Protein AF-A0A0P5AI14-F1 (afdb_monomer_lite)

Organism: NCBI:txid35525

Foldseek 3Di:
DDDDDDDDDDDDDDDDDDDDDDDDDDDDDDDDDDDDDDDDDDDDDDDDDDDDDDDDDDDDDDDPEDDPDVVKDWPDWEAWLVRQWIWTAIPQQKTWIAGPVVRDTQDMDPPLPPKDKFKDKAWADDDDPPDDDDDDDDDDPDDIDIAMWMWIQRQQQQKIWIHRRRDDDTLDIDRHAHPKDKDADSDHDDPDPPDQGIWIQHPVRDTHGDDDHPLSVDDPPSSLVVVLVVLLVVLLVVLVVADDVVNLVSLLVRDDLVSNVVSVVSVLPRPHFDDLVSLLVSLVSSCPDPNNPDPPDDDPSNVQSNLVSQLLSLQSVLVVVLVVLVPDALDVCLVVVLVVQDLVNLCVLLVHDSVVCCLLAVLFCDDDDDDPPPLDDDGSSLSSVQWDWQDDPPDDDTAIEGDPPQDPVSLLSNLCSNVVSVLSYDLVCVVVVLVSVLSSRHQLLSNVVSLLSNLLPDSHPRSSSLSSSLSNNLSSVVSNDCVQPPDQPDARPSLVVLLVSLQPRLSLSSSLSVLSSVLSSVVVSLVVVVVVVVVVPVVDDDDDPPPCPCVVVRDGPSSVVSVLSSLLSSLVVLLSSLLPDQLPLQLVVLCVVLVHDDPDDDRLRDGNVRQQAQFQASSLLSLLSSCVNSNHQLVLQVDQPVVVVVVVVPDDPDDDPDDPPVVVSVVSNNVSSVVSNVSLVVSCVSWVQSSDLLQNLLSNLVVLLVVCLVVVVRCSSNVSSLVSLVPRPQLLLSLLSLLVCCVPRQLVQLVQLLVVCLVFQFQDQACPVPPHSHHGLVSLQSSLVSVLSSLVSNLVSLVCNVVDDQDDRDGGPSHPDGDHDDHSSRSSNPDARFDNLLSVLSSLSSLLSNLRSVLRGGRHNSCLLAAPVFSVVSPSDRRRDDGRHDDLDDDVSSLVSLLVSLLSSLLSLLVCVVPPVVVSVVSLVSSLVSCVVNVHPSLSSLLSNLLSCLLLVVLVVSVVSVVVHDQLAVSLLSLLLSLLLLVLVVDDPVLLVQDDPLLSVVSVPRDNPPPRDHPDDRDDLVSSLVSLVSSCVRHDCPDPSNVSSVRVNVSSVVVVVVVVD

Structure (mmCIF, N/CA/C/O backbone):
data_AF-A0A0P5AI14-F1
#
_entry.id   AF-A0A0P5AI14-F1
#
loop_
_atom_site.group_PDB
_atom_site.id
_atom_site.type_symbol
_atom_site.label_atom_id
_atom_site.label_alt_id
_atom_site.label_comp_id
_atom_site.label_asym_id
_atom_site.label_entity_id
_atom_site.label_seq_id
_atom_site.pdbx_PDB_ins_code
_atom_site.Cartn_x
_atom_site.Cartn_y
_atom_site.Cartn_z
_atom_site.occupancy
_atom_site.B_iso_or_equiv
_atom_site.auth_seq_id
_atom_site.auth_comp_id
_atom_site.auth_asym_id
_atom_site.auth_atom_id
_atom_site.pdbx_PDB_model_num
ATOM 1 N N . MET A 1 1 ? 36.884 -43.200 -29.611 1.00 29.16 1 MET A N 1
ATOM 2 C CA . MET A 1 1 ? 36.462 -44.592 -29.882 1.00 29.16 1 MET A CA 1
ATOM 3 C C . MET A 1 1 ? 35.108 -44.747 -29.201 1.00 29.16 1 MET A C 1
ATOM 5 O O . MET A 1 1 ? 35.065 -44.585 -27.995 1.00 29.16 1 MET A O 1
ATOM 9 N N . SER A 1 2 ? 33.995 -44.601 -29.934 1.00 24.58 2 SER A N 1
ATOM 10 C CA . SER A 1 2 ? 33.318 -45.661 -30.724 1.00 24.58 2 SER A CA 1
ATOM 11 C C . SER A 1 2 ? 32.459 -46.550 -29.798 1.00 24.58 2 SER A C 1
ATOM 13 O O . SER A 1 2 ? 32.961 -46.945 -28.758 1.00 24.58 2 SER A O 1
ATOM 15 N N . THR A 1 3 ? 31.187 -46.874 -30.059 1.00 25.05 3 THR A N 1
ATOM 16 C CA . THR A 1 3 ? 30.537 -47.197 -31.350 1.00 25.05 3 THR A CA 1
ATOM 17 C C . THR A 1 3 ? 28.990 -47.109 -31.305 1.00 25.05 3 THR A C 1
ATOM 19 O O . THR A 1 3 ? 28.387 -47.536 -30.331 1.00 25.05 3 THR A O 1
ATOM 22 N N . THR A 1 4 ? 28.400 -46.687 -32.437 1.00 26.06 4 THR A N 1
ATOM 23 C CA . THR A 1 4 ? 27.170 -47.198 -33.117 1.00 26.06 4 THR A CA 1
ATOM 24 C C . THR A 1 4 ? 25.757 -47.198 -32.492 1.00 26.06 4 THR A C 1
ATOM 26 O O . THR A 1 4 ? 25.505 -47.713 -31.411 1.00 26.06 4 THR A O 1
ATOM 29 N N . LEU A 1 5 ? 24.826 -46.761 -33.357 1.00 25.20 5 LEU A N 1
ATOM 30 C CA . LEU A 1 5 ? 23.359 -46.928 -33.403 1.00 25.20 5 LEU A CA 1
ATOM 31 C C . LEU A 1 5 ? 22.850 -48.385 -33.284 1.00 25.20 5 LEU A C 1
ATOM 33 O O . LEU A 1 5 ? 23.607 -49.326 -33.529 1.00 25.20 5 LEU A O 1
ATOM 37 N N . PRO A 1 6 ? 21.526 -48.563 -33.085 1.00 29.00 6 PRO A N 1
ATOM 38 C CA . PRO A 1 6 ? 20.719 -49.213 -34.136 1.00 29.00 6 PRO A CA 1
ATOM 39 C C . PRO A 1 6 ? 19.422 -48.450 -34.529 1.00 29.00 6 PRO A C 1
ATOM 41 O O . PRO A 1 6 ? 19.234 -47.288 -34.179 1.00 29.00 6 PRO A O 1
ATOM 44 N N . LYS A 1 7 ? 18.578 -49.096 -35.350 1.00 22.84 7 LYS A N 1
ATOM 45 C CA . LYS A 1 7 ? 17.549 -48.544 -36.262 1.00 22.84 7 LYS A CA 1
ATOM 46 C C . LYS A 1 7 ? 16.114 -49.029 -35.932 1.00 22.84 7 LYS A C 1
ATOM 48 O O . LYS A 1 7 ? 15.979 -50.077 -35.318 1.00 22.84 7 LYS A O 1
ATOM 53 N N . GLU A 1 8 ? 15.109 -48.337 -36.502 1.00 22.56 8 GLU A N 1
ATOM 54 C CA . GLU A 1 8 ? 13.741 -48.809 -36.888 1.00 22.56 8 GLU A CA 1
ATOM 55 C C . GLU A 1 8 ? 12.766 -49.281 -35.772 1.00 22.56 8 GLU A C 1
ATOM 57 O O . GLU A 1 8 ? 13.048 -50.190 -35.006 1.00 22.56 8 GLU A O 1
ATOM 62 N N . SER A 1 9 ? 11.535 -48.761 -35.639 1.00 21.83 9 SER A N 1
ATOM 63 C CA . SER A 1 9 ? 10.389 -48.952 -36.562 1.00 21.83 9 SER A CA 1
ATOM 64 C C . SER A 1 9 ? 9.085 -48.318 -35.991 1.00 21.83 9 SER A C 1
ATOM 66 O O . SER A 1 9 ? 9.068 -47.866 -34.848 1.00 21.83 9 SER A O 1
ATOM 68 N N . VAL A 1 10 ? 7.993 -48.270 -36.777 1.00 23.03 10 VAL A N 1
ATOM 69 C CA . VAL A 1 10 ? 6.679 -47.640 -36.459 1.00 23.03 10 VAL A CA 1
ATOM 70 C C . VAL A 1 10 ? 5.515 -48.598 -36.780 1.00 23.03 10 VAL A C 1
ATOM 72 O O . VAL A 1 10 ? 5.657 -49.360 -37.729 1.00 23.03 10 VAL A O 1
ATOM 75 N N . ILE A 1 11 ? 4.394 -48.519 -36.026 1.00 21.58 11 ILE A N 1
ATOM 76 C CA . ILE A 1 11 ? 2.957 -48.894 -36.274 1.00 21.58 11 ILE A CA 1
ATOM 77 C C . ILE A 1 11 ? 2.268 -48.870 -34.868 1.00 21.58 11 ILE A C 1
ATOM 79 O O . ILE A 1 11 ? 2.948 -49.196 -33.902 1.00 21.58 11 ILE A O 1
ATOM 83 N N . ALA A 1 12 ? 1.019 -48.463 -34.563 1.00 21.00 12 ALA A N 1
ATOM 84 C CA . ALA A 1 12 ? -0.290 -48.291 -35.236 1.00 21.00 12 ALA A CA 1
ATOM 85 C C . ALA A 1 12 ? -1.026 -47.029 -34.670 1.00 21.00 12 ALA A C 1
ATOM 87 O O . ALA A 1 12 ? -0.761 -46.647 -33.536 1.00 21.00 12 ALA A O 1
ATOM 88 N N . ALA A 1 13 ? -1.797 -46.229 -35.423 1.00 21.69 13 ALA A N 1
ATOM 89 C CA . ALA A 1 13 ? -3.219 -46.350 -35.831 1.00 21.69 13 ALA A CA 1
ATOM 90 C C . ALA A 1 13 ? -4.301 -46.316 -34.714 1.00 21.69 13 ALA A C 1
ATOM 92 O O . ALA A 1 13 ? -4.296 -47.164 -33.827 1.00 21.69 13 ALA A O 1
ATOM 93 N N . ASN A 1 14 ? -5.288 -45.403 -34.830 1.00 21.98 14 ASN A N 1
ATOM 94 C CA . ASN A 1 14 ? -6.664 -45.572 -34.317 1.00 21.98 14 ASN A CA 1
ATOM 95 C C . ASN A 1 14 ? -7.689 -44.596 -34.959 1.00 21.98 14 ASN A C 1
ATOM 97 O O . ASN A 1 14 ? -7.311 -43.570 -35.518 1.00 21.98 14 ASN A O 1
ATOM 101 N N . PHE A 1 15 ? -8.976 -44.970 -34.913 1.00 21.17 15 PHE A N 1
ATOM 102 C CA . PHE A 1 15 ? -10.130 -44.406 -35.653 1.00 21.17 15 PHE A CA 1
ATOM 103 C C . PHE A 1 15 ? -10.912 -43.295 -34.915 1.00 21.17 15 PHE A C 1
ATOM 105 O O . PHE A 1 15 ? -10.979 -43.338 -33.692 1.00 21.17 15 PHE A O 1
ATOM 112 N N . SER A 1 16 ? -11.669 -42.457 -35.654 1.00 21.92 16 SER A N 1
ATOM 113 C CA . SER A 1 16 ? -13.159 -42.392 -35.563 1.00 21.92 16 SER A CA 1
ATOM 114 C C . SER A 1 16 ? -13.801 -41.372 -36.533 1.00 21.92 16 SER A C 1
ATOM 116 O O . SER A 1 16 ? -13.163 -40.397 -36.915 1.00 21.92 16 SER A O 1
ATOM 118 N N . PHE A 1 17 ? -15.066 -41.607 -36.911 1.00 22.36 17 PHE A N 1
ATOM 119 C CA . PHE A 1 17 ? -15.912 -40.810 -37.827 1.00 22.36 17 PHE A CA 1
ATOM 120 C C . PHE A 1 17 ? -17.140 -40.243 -37.080 1.00 22.36 17 PHE A C 1
ATOM 122 O O . PHE A 1 17 ? -17.516 -40.791 -36.044 1.00 22.36 17 PHE A O 1
ATOM 129 N N . GLY A 1 18 ? -17.818 -39.230 -37.638 1.00 23.22 18 GLY A N 1
ATOM 130 C CA . GLY A 1 18 ? -19.128 -38.764 -37.152 1.00 23.22 18 GLY A CA 1
ATOM 131 C C . GLY A 1 18 ? -19.741 -37.647 -38.009 1.00 23.22 18 GLY A C 1
ATOM 132 O O . GLY A 1 18 ? -19.337 -36.496 -37.895 1.00 23.22 18 GLY A O 1
ATOM 133 N N . GLU A 1 19 ? -20.697 -37.999 -38.871 1.00 23.39 19 GLU A N 1
ATOM 134 C CA . GLU A 1 19 ? -21.485 -37.085 -39.720 1.00 23.39 19 GLU A CA 1
ATOM 135 C C . GLU A 1 19 ? -22.708 -36.515 -38.971 1.00 23.39 19 GLU A C 1
ATOM 137 O O . GLU A 1 19 ? -23.135 -37.110 -37.986 1.00 23.39 19 GLU A O 1
ATOM 142 N N . THR A 1 20 ? -23.330 -35.449 -39.499 1.00 24.12 20 THR A N 1
ATOM 143 C CA . THR A 1 20 ? -24.720 -35.499 -40.028 1.00 24.12 20 THR A CA 1
ATOM 144 C C . THR A 1 20 ? -25.075 -34.205 -40.772 1.00 24.12 20 THR A C 1
ATOM 146 O O . THR A 1 20 ? -25.047 -33.135 -40.167 1.00 24.12 20 THR A O 1
ATOM 149 N N . ASP A 1 21 ? -25.509 -34.331 -42.029 1.00 25.53 21 ASP A N 1
ATOM 150 C CA . ASP A 1 21 ? -26.253 -33.310 -42.787 1.00 25.53 21 ASP A CA 1
ATOM 151 C C . ASP A 1 21 ? -27.728 -33.731 -42.939 1.00 25.53 21 ASP A C 1
ATOM 153 O O . ASP A 1 21 ? -28.049 -34.920 -42.947 1.00 25.53 21 ASP A O 1
ATOM 157 N N . THR A 1 22 ? -28.616 -32.749 -43.120 1.00 24.58 22 THR A N 1
ATOM 158 C CA . THR A 1 22 ? -30.028 -32.889 -43.548 1.00 24.58 22 THR A CA 1
ATOM 159 C C . THR A 1 22 ? -30.371 -31.647 -44.404 1.00 24.58 22 THR A C 1
ATOM 161 O O . THR A 1 22 ? -29.821 -30.582 -44.143 1.00 24.58 22 THR A O 1
ATOM 164 N N . ASP A 1 23 ? -31.223 -31.648 -45.435 1.00 25.62 23 ASP A N 1
ATOM 165 C CA . ASP A 1 23 ? -32.091 -32.697 -45.981 1.00 25.62 23 ASP A CA 1
ATOM 166 C C . ASP A 1 23 ? -32.563 -32.354 -47.423 1.00 25.62 23 ASP A C 1
ATOM 168 O O . ASP A 1 23 ? -32.632 -31.178 -47.774 1.00 25.62 23 ASP A O 1
ATOM 172 N N . ASN A 1 24 ? -33.038 -33.363 -48.173 1.00 26.39 24 ASN A N 1
ATOM 173 C CA . ASN A 1 24 ? -33.957 -33.290 -49.342 1.00 26.39 24 ASN A CA 1
ATOM 174 C C . ASN A 1 24 ? -33.579 -32.518 -50.646 1.00 26.39 24 ASN A C 1
ATOM 176 O O . ASN A 1 24 ? -32.898 -31.504 -50.635 1.00 26.39 24 ASN A O 1
ATOM 180 N N . ALA A 1 25 ? -34.123 -32.825 -51.840 1.00 27.16 25 ALA A N 1
ATOM 181 C CA . ALA A 1 25 ? -34.606 -34.077 -52.465 1.00 27.16 25 ALA A CA 1
ATOM 182 C C . ALA A 1 25 ? -35.053 -33.807 -53.929 1.00 27.16 25 ALA A C 1
ATOM 184 O O . ALA A 1 25 ? -35.776 -32.845 -54.178 1.00 27.16 25 ALA A O 1
ATOM 185 N N . SER A 1 26 ? -34.748 -34.695 -54.890 1.00 26.09 26 SER A N 1
ATOM 186 C CA . SER A 1 26 ? -35.630 -34.992 -56.049 1.00 26.09 26 SER A CA 1
ATOM 187 C C . SER A 1 26 ? -35.220 -36.301 -56.755 1.00 26.09 26 SER A C 1
ATOM 189 O O . SER A 1 26 ? -34.038 -36.628 -56.823 1.00 26.09 26 SER A O 1
ATOM 191 N N . LEU A 1 27 ? -36.199 -37.091 -57.227 1.00 26.91 27 LEU A N 1
ATOM 192 C CA . LEU A 1 27 ? -36.016 -38.483 -57.688 1.00 26.91 27 LEU A CA 1
ATOM 193 C C . LEU A 1 27 ? -36.225 -38.686 -59.201 1.00 26.91 27 LEU A C 1
ATOM 195 O O . LEU A 1 27 ? -37.142 -38.089 -59.768 1.00 26.91 27 LEU A O 1
ATOM 199 N N . LYS A 1 28 ? -35.494 -39.662 -59.778 1.00 26.28 28 LYS A N 1
ATOM 200 C CA . LYS A 1 28 ? -35.981 -40.894 -60.478 1.00 26.28 28 LYS A CA 1
ATOM 201 C C . LYS A 1 28 ? -34.802 -41.587 -61.197 1.00 26.28 28 LYS A C 1
ATOM 203 O O . LYS A 1 28 ? -34.091 -40.938 -61.948 1.00 26.28 28 LYS A O 1
ATOM 208 N N . GLU A 1 29 ? -34.398 -42.800 -60.796 1.00 25.83 29 GLU A N 1
ATOM 209 C CA . GLU A 1 29 ? -34.793 -44.120 -61.365 1.00 25.83 29 GLU A CA 1
ATOM 210 C C . GLU A 1 29 ? -34.427 -44.312 -62.863 1.00 25.83 29 GLU A C 1
ATOM 212 O O . GLU A 1 29 ? -34.730 -43.449 -63.674 1.00 25.83 29 GLU A O 1
ATOM 217 N N . SER A 1 30 ? -33.810 -45.417 -63.329 1.00 23.95 30 SER A N 1
ATOM 218 C CA . SER A 1 30 ? -33.774 -46.799 -62.797 1.00 23.95 30 SER A CA 1
ATOM 219 C C . SER A 1 30 ? -32.572 -47.654 -63.291 1.00 23.95 30 SER A C 1
ATOM 221 O O . SER A 1 30 ? -32.069 -47.418 -64.382 1.00 23.95 30 SER A O 1
ATOM 223 N N . ALA A 1 31 ? -32.220 -48.692 -62.506 1.00 24.84 31 ALA A N 1
ATOM 224 C CA . ALA A 1 31 ? -31.477 -49.945 -62.814 1.00 24.84 31 ALA A CA 1
ATOM 225 C C . ALA A 1 31 ? -30.048 -49.888 -63.446 1.00 24.84 31 ALA A C 1
ATOM 227 O O . ALA A 1 31 ? -29.877 -49.387 -64.546 1.00 24.84 31 ALA A O 1
ATOM 228 N N . ARG A 1 32 ? -28.950 -50.344 -62.792 1.00 25.83 32 ARG A N 1
ATOM 229 C CA . ARG A 1 32 ? -28.539 -51.714 -62.317 1.00 25.83 32 ARG A CA 1
ATOM 230 C C . ARG A 1 32 ? -27.977 -52.639 -63.434 1.00 25.83 32 ARG A C 1
ATOM 232 O O . ARG A 1 32 ? -28.469 -52.518 -64.550 1.00 25.83 32 ARG A O 1
ATOM 239 N N . PRO A 1 33 ? -27.129 -53.671 -63.144 1.00 37.44 33 PRO A N 1
ATOM 240 C CA . PRO A 1 33 ? -26.313 -53.975 -61.931 1.00 37.44 33 PRO A CA 1
ATOM 241 C C . PRO A 1 33 ? -24.922 -54.675 -62.167 1.00 37.44 33 PRO A C 1
ATOM 243 O O . PRO A 1 33 ? -24.599 -55.033 -63.291 1.00 37.44 33 PRO A O 1
ATOM 246 N N . TYR A 1 34 ? -24.210 -55.016 -61.062 1.00 27.50 34 TYR A N 1
ATOM 247 C CA . TYR A 1 34 ? -23.208 -56.122 -60.898 1.00 27.50 34 TYR A CA 1
ATOM 248 C C . TYR A 1 34 ? -21.852 -56.015 -61.658 1.00 27.50 34 TYR A C 1
ATOM 250 O O . TYR A 1 34 ? -21.784 -55.346 -62.675 1.00 27.50 34 TYR A O 1
ATOM 258 N N . LEU A 1 35 ? -20.710 -56.647 -61.310 1.00 26.92 35 LEU A N 1
ATOM 259 C CA . LEU A 1 35 ? -20.095 -57.346 -60.140 1.00 26.92 35 LEU A CA 1
ATOM 260 C C . LEU A 1 35 ? -18.614 -57.647 -60.567 1.00 26.92 35 LEU A C 1
ATOM 262 O O . LEU A 1 35 ? -18.384 -57.748 -61.766 1.00 26.92 35 LEU A O 1
ATOM 266 N N . GLY A 1 36 ? -17.552 -57.835 -59.764 1.00 24.52 36 GLY A N 1
ATOM 267 C CA . GLY A 1 36 ? -17.278 -57.850 -58.311 1.00 24.52 36 GLY A CA 1
ATOM 268 C C . GLY A 1 36 ? -16.162 -58.882 -57.975 1.00 24.52 36 GLY A C 1
ATOM 269 O O . GLY A 1 36 ? -15.873 -59.714 -58.827 1.00 24.52 36 GLY A O 1
ATOM 270 N N . TYR A 1 37 ? -15.600 -58.871 -56.746 1.00 26.86 37 TYR A N 1
ATOM 271 C CA . TYR A 1 37 ? -14.543 -59.792 -56.218 1.00 26.86 37 TYR A CA 1
ATOM 272 C C . TYR A 1 37 ? -13.139 -59.695 -56.881 1.00 26.86 37 TYR A C 1
ATOM 274 O O . TYR A 1 37 ? -13.042 -59.391 -58.059 1.00 26.86 37 TYR A O 1
ATOM 282 N N . THR A 1 38 ? -11.970 -60.000 -56.291 1.00 26.22 38 THR A N 1
ATOM 283 C CA . THR A 1 38 ? -11.346 -60.066 -54.938 1.00 26.22 38 THR A CA 1
ATOM 284 C C . THR A 1 38 ? -9.923 -60.630 -55.152 1.00 26.22 38 THR A C 1
ATOM 286 O O . THR A 1 38 ? -9.783 -61.574 -55.918 1.00 26.22 38 THR A O 1
ATOM 289 N N . GLY A 1 39 ? -8.934 -60.200 -54.357 1.00 24.98 39 GLY A N 1
ATOM 290 C CA . GLY A 1 39 ? -8.005 -61.124 -53.673 1.00 24.98 39 GLY A CA 1
ATOM 291 C C . GLY A 1 39 ? -6.813 -61.772 -54.412 1.00 24.98 39 GLY A C 1
ATOM 292 O O . GLY A 1 39 ? -6.973 -62.680 -55.213 1.00 24.98 39 GLY A O 1
ATOM 293 N N . GLY A 1 40 ? -5.605 -61.471 -53.917 1.00 25.70 40 GLY A N 1
ATOM 294 C CA . GLY A 1 40 ? -4.857 -62.495 -53.164 1.00 25.70 40 GLY A CA 1
ATOM 295 C C . GLY A 1 40 ? -3.825 -63.393 -53.871 1.00 25.70 40 GLY A C 1
ATOM 296 O O . GLY A 1 40 ? -4.076 -64.576 -54.035 1.00 25.70 40 GLY A O 1
ATOM 297 N N . ALA A 1 41 ? -2.616 -62.850 -54.063 1.00 28.89 41 ALA A N 1
ATOM 298 C CA . ALA A 1 41 ? -1.335 -63.373 -53.540 1.00 28.89 41 ALA A CA 1
ATOM 299 C C . ALA A 1 41 ? -0.743 -64.765 -53.919 1.00 28.89 41 ALA A C 1
ATOM 301 O O . ALA A 1 41 ? -1.416 -65.754 -54.177 1.00 28.89 41 ALA A O 1
ATOM 302 N N . THR A 1 42 ? 0.583 -64.824 -53.707 1.00 28.72 42 THR A N 1
ATOM 303 C CA . THR A 1 42 ? 1.497 -65.987 -53.581 1.00 28.72 42 THR A CA 1
ATOM 304 C C . THR A 1 42 ? 2.139 -66.565 -54.849 1.00 28.72 42 THR A C 1
ATOM 306 O O . THR A 1 42 ? 1.767 -66.250 -55.974 1.00 28.72 42 THR A O 1
ATOM 309 N N . ASP A 1 43 ? 3.244 -67.281 -54.618 1.00 31.53 43 ASP A N 1
ATOM 310 C CA . ASP A 1 43 ? 4.466 -67.272 -55.428 1.00 31.53 43 ASP A CA 1
ATOM 311 C C . ASP A 1 43 ? 5.025 -68.698 -55.631 1.00 31.53 43 ASP A C 1
ATOM 313 O O . ASP A 1 43 ? 4.731 -69.610 -54.858 1.00 31.53 43 ASP A O 1
ATOM 317 N N . SER A 1 44 ? 5.914 -68.847 -56.617 1.00 31.25 44 SER A N 1
ATOM 318 C CA . SER A 1 44 ? 6.751 -70.017 -56.940 1.00 31.25 44 SER A CA 1
ATOM 319 C C . SER A 1 44 ? 6.070 -71.282 -57.512 1.00 31.25 44 SER A C 1
ATOM 321 O O . SER A 1 44 ? 5.081 -71.798 -57.001 1.00 31.25 44 SER A O 1
ATOM 323 N N . GLY A 1 45 ? 6.665 -71.840 -58.578 1.00 28.70 45 GLY A N 1
ATOM 324 C CA . GLY A 1 45 ? 6.279 -73.135 -59.167 1.00 28.70 45 GLY A CA 1
ATOM 325 C C . GLY A 1 45 ? 6.646 -73.256 -60.652 1.00 28.70 45 GLY A C 1
ATOM 326 O O . GLY A 1 45 ? 6.102 -72.549 -61.495 1.00 28.70 45 GLY A O 1
ATOM 327 N N . SER A 1 46 ? 7.597 -74.126 -61.002 1.00 31.19 46 SER A N 1
ATOM 328 C CA . SER A 1 46 ? 8.226 -74.147 -62.330 1.00 31.19 46 SER A CA 1
ATOM 329 C C . SER A 1 46 ? 7.594 -75.100 -63.365 1.00 31.19 46 SER A C 1
ATOM 331 O O . SER A 1 46 ? 7.216 -76.232 -63.085 1.00 31.19 46 SER A O 1
ATOM 333 N N . SER A 1 47 ? 7.669 -74.663 -64.630 1.00 31.09 47 SER A N 1
ATOM 334 C CA . SER A 1 47 ? 7.744 -75.458 -65.877 1.00 31.09 47 SER A CA 1
ATOM 335 C C . SER A 1 47 ? 6.514 -76.199 -66.461 1.00 31.09 47 SER A C 1
ATOM 337 O O . SER A 1 47 ? 6.341 -77.387 -66.242 1.00 31.09 47 SER A O 1
ATOM 339 N N . LYS A 1 48 ? 5.890 -75.525 -67.454 1.00 39.53 48 LYS A N 1
ATOM 340 C CA . LYS A 1 48 ? 5.566 -76.000 -68.836 1.00 39.53 48 LYS A CA 1
ATOM 341 C C . LYS A 1 48 ? 4.517 -77.132 -69.012 1.00 39.53 48 LYS A C 1
ATOM 343 O O . LYS A 1 48 ? 4.582 -78.152 -68.343 1.00 39.53 48 LYS A O 1
ATOM 348 N N . PRO A 1 49 ? 3.601 -77.002 -70.002 1.00 39.16 49 PRO A N 1
ATOM 349 C CA . PRO A 1 49 ? 3.968 -77.034 -71.427 1.00 39.16 49 PRO A CA 1
ATOM 350 C C . PRO A 1 49 ? 3.431 -75.875 -72.291 1.00 39.16 49 PRO A C 1
ATOM 352 O O . PRO A 1 49 ? 2.707 -75.000 -71.834 1.00 39.16 49 PRO A O 1
ATOM 355 N N . LYS A 1 50 ? 3.870 -75.853 -73.558 1.00 47.22 50 LYS A N 1
ATOM 356 C CA . LYS A 1 50 ? 3.514 -74.859 -74.586 1.00 47.22 50 LYS A CA 1
ATOM 357 C C . LYS A 1 50 ? 2.140 -75.167 -75.199 1.00 47.22 50 LYS A C 1
ATOM 359 O O . LYS A 1 50 ? 1.952 -76.313 -75.597 1.00 47.22 50 LYS A O 1
ATOM 364 N N . ASP A 1 51 ? 1.327 -74.146 -75.485 1.00 37.72 51 ASP A N 1
ATOM 365 C CA . ASP A 1 51 ? 0.811 -73.945 -76.852 1.00 37.72 51 ASP A CA 1
ATOM 366 C C . ASP A 1 51 ? 0.362 -72.487 -77.127 1.00 37.72 51 ASP A C 1
ATOM 368 O O . ASP A 1 51 ? -0.019 -71.764 -76.213 1.00 37.72 51 ASP A O 1
ATOM 372 N N . LYS A 1 52 ? 0.456 -72.088 -78.404 1.00 48.50 52 LYS A N 1
ATOM 373 C CA . LYS A 1 52 ? -0.077 -70.887 -79.100 1.00 48.50 52 LYS A CA 1
ATOM 374 C C . LYS A 1 52 ? -0.423 -69.622 -78.288 1.00 48.50 52 LYS A C 1
ATOM 376 O O . LYS A 1 52 ? -1.546 -69.449 -77.823 1.00 48.50 52 LYS A O 1
ATOM 381 N N . GLN A 1 53 ? 0.477 -68.638 -78.342 1.00 44.75 53 GLN A N 1
ATOM 382 C CA . GLN A 1 53 ? 0.129 -67.224 -78.168 1.00 44.75 53 GLN A CA 1
ATOM 383 C C . GLN A 1 53 ? -0.116 -66.602 -79.554 1.00 44.75 53 GLN A C 1
ATOM 385 O O . GLN A 1 53 ? 0.727 -66.728 -80.443 1.00 44.75 53 GLN A O 1
ATOM 390 N N . ILE A 1 54 ? -1.282 -65.986 -79.757 1.00 48.69 54 ILE A N 1
ATOM 391 C CA . ILE A 1 54 ? -1.630 -65.289 -81.003 1.00 48.69 54 ILE A CA 1
ATOM 392 C C . ILE A 1 54 ? -0.896 -63.946 -81.004 1.00 48.69 54 ILE A C 1
ATOM 394 O O . ILE A 1 54 ? -1.121 -63.124 -80.119 1.00 48.69 54 ILE A O 1
ATOM 398 N N . THR A 1 55 ? -0.017 -63.724 -81.979 1.00 45.06 55 THR A N 1
ATOM 399 C CA . THR A 1 55 ? 0.644 -62.428 -82.162 1.00 45.06 55 THR A CA 1
ATOM 400 C C . THR A 1 55 ? -0.343 -61.448 -82.789 1.00 45.06 55 THR A C 1
ATOM 402 O O . THR A 1 55 ? -0.797 -61.673 -83.912 1.00 45.06 55 THR A O 1
ATOM 405 N N . GLU A 1 56 ? -0.669 -60.358 -82.096 1.00 54.72 56 GLU A N 1
ATOM 406 C CA . GLU A 1 56 ? -1.408 -59.253 -82.713 1.00 54.72 56 GLU A CA 1
ATOM 407 C C . GLU A 1 56 ? -0.566 -58.625 -83.844 1.00 54.72 56 GLU A C 1
ATOM 409 O O . GLU A 1 56 ? 0.661 -58.524 -83.718 1.00 54.72 56 GLU A O 1
ATOM 414 N N . PRO A 1 57 ? -1.179 -58.231 -84.976 1.00 55.06 57 PRO A N 1
ATOM 415 C CA . PRO A 1 57 ? -0.447 -57.619 -86.075 1.00 55.06 57 PRO A CA 1
ATOM 416 C C . PRO A 1 57 ? 0.112 -56.258 -85.647 1.00 55.06 57 PRO A C 1
ATOM 418 O O . PRO A 1 57 ? -0.608 -55.423 -85.104 1.00 55.06 57 PRO A O 1
ATOM 421 N N . ALA A 1 58 ? 1.395 -56.020 -85.924 1.00 62.47 58 ALA A N 1
ATOM 422 C CA . ALA A 1 58 ? 2.055 -54.767 -85.574 1.00 62.47 58 ALA A CA 1
ATOM 423 C C . ALA A 1 58 ? 1.345 -53.561 -86.214 1.00 62.47 58 ALA A C 1
ATOM 425 O O . ALA A 1 58 ? 1.141 -53.528 -87.430 1.00 62.47 58 ALA A O 1
ATOM 426 N N . THR A 1 59 ? 1.016 -52.553 -85.401 1.00 72.50 59 THR A N 1
ATOM 427 C CA . THR A 1 59 ? 0.420 -51.295 -85.867 1.00 72.50 59 THR A CA 1
ATOM 428 C C . THR A 1 59 ? 1.322 -50.647 -86.925 1.00 72.50 59 THR A C 1
ATOM 430 O O . THR A 1 59 ? 2.464 -50.304 -86.606 1.00 72.50 59 THR A O 1
ATOM 433 N N . PRO A 1 60 ? 0.857 -50.448 -88.174 1.00 66.75 60 PRO A N 1
ATOM 434 C CA . PRO A 1 60 ? 1.680 -49.845 -89.213 1.00 66.75 60 PRO A CA 1
ATOM 435 C C . PRO A 1 60 ? 1.911 -48.362 -88.904 1.00 66.75 60 PRO A C 1
ATOM 437 O O . PRO A 1 60 ? 1.013 -47.529 -89.035 1.00 66.75 60 PRO A O 1
ATOM 440 N N . VAL A 1 61 ? 3.134 -48.023 -88.493 1.00 71.06 61 VAL A N 1
ATOM 441 C CA . VAL A 1 61 ? 3.556 -46.635 -88.281 1.00 71.06 61 VAL A CA 1
ATOM 442 C C . VAL A 1 61 ? 3.949 -46.031 -89.627 1.00 71.06 61 VAL A C 1
ATOM 444 O O . VAL A 1 61 ? 5.009 -46.332 -90.174 1.00 71.06 61 VAL A O 1
ATOM 447 N N . TYR A 1 62 ? 3.095 -45.166 -90.168 1.00 73.88 62 TYR A N 1
ATOM 448 C CA . TYR A 1 62 ? 3.394 -44.433 -91.397 1.00 73.88 62 TYR A CA 1
ATOM 449 C C . TYR A 1 62 ? 4.366 -43.272 -91.117 1.00 73.88 62 TYR A C 1
ATOM 451 O O . TYR A 1 62 ? 4.170 -42.537 -90.143 1.00 73.88 62 TYR A O 1
ATOM 459 N N . PRO A 1 63 ? 5.395 -43.053 -91.958 1.00 72.38 63 PRO A N 1
ATOM 460 C CA . PRO A 1 63 ? 6.327 -41.944 -91.778 1.00 72.38 63 PRO A CA 1
ATOM 461 C C . PRO A 1 63 ? 5.608 -40.604 -91.989 1.00 72.38 63 PRO A C 1
ATOM 463 O O . PRO A 1 63 ? 5.208 -40.270 -93.102 1.00 72.38 63 PRO A O 1
ATOM 466 N N . ARG A 1 64 ? 5.454 -39.818 -90.915 1.00 75.81 64 ARG A N 1
ATOM 467 C CA . ARG A 1 64 ? 4.841 -38.475 -90.971 1.00 75.81 64 ARG A CA 1
ATOM 468 C C . ARG A 1 64 ? 5.721 -37.462 -91.712 1.00 75.81 64 ARG A C 1
ATOM 470 O O . ARG A 1 64 ? 5.203 -36.579 -92.387 1.00 75.81 64 ARG A O 1
ATOM 477 N N . TYR A 1 65 ? 7.038 -37.606 -91.581 1.00 77.88 65 TYR A N 1
ATOM 478 C CA . TYR A 1 65 ? 8.059 -36.777 -92.217 1.00 77.88 65 TYR A CA 1
ATOM 479 C C . TYR A 1 65 ? 9.222 -37.664 -92.676 1.00 77.88 65 TYR A C 1
ATOM 481 O O . TYR A 1 65 ? 9.448 -38.733 -92.108 1.00 77.88 65 TYR A O 1
ATOM 489 N N . GLY A 1 66 ? 9.983 -37.209 -93.670 1.00 74.50 66 GLY A N 1
ATOM 490 C CA . GLY A 1 66 ? 11.185 -37.891 -94.146 1.00 74.50 66 GLY A CA 1
ATOM 491 C C . GLY A 1 66 ? 12.207 -36.897 -94.689 1.00 74.50 66 GLY A C 1
ATOM 492 O O . GLY A 1 66 ? 11.845 -35.946 -95.379 1.00 74.50 66 GLY A O 1
ATOM 493 N N . LEU A 1 67 ? 13.485 -37.117 -94.377 1.00 72.94 67 LEU A N 1
ATOM 494 C CA . LEU A 1 67 ? 14.601 -36.348 -94.925 1.00 72.94 67 LEU A CA 1
ATOM 495 C C . LEU A 1 67 ? 15.235 -37.142 -96.072 1.00 72.94 67 LEU A C 1
ATOM 497 O O . LEU A 1 67 ? 15.788 -38.218 -95.857 1.00 72.94 67 LEU A O 1
ATOM 501 N N . ALA A 1 68 ? 15.151 -36.615 -97.293 1.00 67.19 68 ALA A N 1
ATOM 502 C CA . ALA A 1 68 ? 15.705 -37.254 -98.484 1.00 67.19 68 ALA A CA 1
ATOM 503 C C . ALA A 1 68 ? 17.230 -37.034 -98.581 1.00 67.19 68 ALA A C 1
ATOM 505 O O . ALA A 1 68 ? 17.696 -36.133 -99.274 1.00 67.19 68 ALA A O 1
ATOM 506 N N . ASP A 1 69 ? 18.009 -37.857 -97.874 1.00 72.81 69 ASP A N 1
ATOM 507 C CA . ASP A 1 69 ? 19.482 -37.823 -97.866 1.00 72.81 69 ASP A CA 1
ATOM 508 C C . ASP A 1 69 ? 20.036 -39.234 -98.144 1.00 72.81 69 ASP A C 1
ATOM 510 O O . ASP A 1 69 ? 20.516 -39.933 -97.257 1.00 72.81 69 ASP A O 1
ATOM 514 N N . SER A 1 70 ? 19.923 -39.683 -99.399 1.00 66.44 70 SER A N 1
ATOM 515 C CA . SER A 1 70 ? 20.174 -41.072 -99.836 1.00 66.44 70 SER A CA 1
ATOM 516 C C . SER A 1 70 ? 21.612 -41.584 -99.665 1.00 66.44 70 SER A C 1
ATOM 518 O O . SER A 1 70 ? 21.879 -42.753 -99.928 1.00 66.44 70 SER A O 1
ATOM 520 N N . LEU A 1 71 ? 22.539 -40.726 -99.237 1.00 70.56 71 LEU A N 1
ATOM 521 C CA . LEU A 1 71 ? 23.938 -41.062 -98.959 1.00 70.56 71 LEU A CA 1
ATOM 522 C C . LEU A 1 71 ? 24.231 -41.199 -97.455 1.00 70.56 71 LEU A C 1
ATOM 524 O O . LEU A 1 71 ? 25.404 -41.257 -97.078 1.00 70.56 71 LEU A O 1
ATOM 528 N N . ARG A 1 72 ? 23.212 -41.167 -96.582 1.00 76.88 72 ARG A N 1
ATOM 529 C CA . ARG A 1 72 ? 23.400 -41.152 -95.123 1.00 76.88 72 ARG A CA 1
ATOM 530 C C . ARG A 1 72 ? 22.466 -42.095 -94.390 1.00 76.88 72 ARG A C 1
ATOM 532 O O . ARG A 1 72 ? 21.287 -42.210 -94.700 1.00 76.88 72 ARG A O 1
ATOM 539 N N . GLU A 1 73 ? 23.017 -42.677 -93.337 1.00 83.00 73 GLU A N 1
ATOM 540 C CA . GLU A 1 73 ? 22.310 -43.522 -92.386 1.00 83.00 73 GLU A CA 1
ATOM 541 C C . GLU A 1 73 ? 22.353 -42.837 -91.017 1.00 83.00 73 GLU A C 1
ATOM 543 O O . GLU A 1 73 ? 23.391 -42.301 -90.611 1.00 83.00 73 GLU A O 1
ATOM 548 N N . ALA A 1 74 ? 21.219 -42.818 -90.317 1.00 86.00 74 ALA A N 1
ATOM 549 C CA . ALA A 1 74 ? 21.142 -42.336 -88.943 1.00 86.00 74 ALA A CA 1
ATOM 550 C C . ALA A 1 74 ? 21.627 -43.441 -87.993 1.00 86.00 74 ALA A C 1
ATOM 552 O O . ALA A 1 74 ? 21.103 -44.552 -88.024 1.00 86.00 74 ALA A O 1
ATOM 553 N N . LEU A 1 75 ? 22.620 -43.137 -87.156 1.00 88.62 75 LEU A N 1
ATOM 554 C CA . LEU A 1 75 ? 23.248 -44.104 -86.249 1.00 88.62 75 LEU A CA 1
ATOM 555 C C . LEU A 1 75 ? 22.591 -44.124 -84.864 1.00 88.62 75 LEU A C 1
ATOM 557 O O . LEU A 1 75 ? 22.475 -45.178 -84.244 1.00 88.62 75 LEU A O 1
ATOM 561 N N . SER A 1 76 ? 22.167 -42.964 -84.361 1.00 88.12 76 SER A N 1
ATOM 562 C CA . SER A 1 76 ? 21.439 -42.848 -83.094 1.00 88.12 76 SER A CA 1
ATOM 563 C C . SER A 1 76 ? 20.543 -41.613 -83.066 1.00 88.12 76 SER A C 1
ATOM 565 O O . SER A 1 76 ? 20.799 -40.630 -83.763 1.00 88.12 76 SER A O 1
ATOM 567 N N . VAL A 1 77 ? 19.497 -41.670 -82.239 1.00 89.12 77 VAL A N 1
ATOM 568 C CA . VAL A 1 77 ? 18.537 -40.585 -82.002 1.00 89.12 77 VAL A CA 1
ATOM 569 C C . VAL A 1 77 ? 18.415 -40.375 -80.495 1.00 89.12 77 VAL A C 1
ATOM 571 O O . VAL A 1 77 ? 18.213 -41.335 -79.756 1.00 89.12 77 VAL A O 1
ATOM 574 N N . SER A 1 78 ? 18.529 -39.128 -80.044 1.00 89.31 78 SER A N 1
ATOM 575 C CA . SER A 1 78 ? 18.392 -38.725 -78.642 1.00 89.31 78 SER A CA 1
ATOM 576 C C . SER A 1 78 ? 17.363 -37.599 -78.539 1.00 89.31 78 SER A C 1
ATOM 578 O O . SER A 1 78 ? 17.587 -36.499 -79.053 1.00 89.31 78 SER A O 1
ATOM 580 N N . VAL A 1 79 ? 16.208 -37.890 -77.939 1.00 87.12 79 VAL A N 1
ATOM 581 C CA . VAL A 1 79 ? 15.045 -36.988 -77.844 1.00 87.12 79 VAL A CA 1
ATOM 582 C C . VAL A 1 79 ? 15.166 -36.092 -76.607 1.00 87.12 79 VAL A C 1
ATOM 584 O O . VAL A 1 79 ? 15.644 -36.541 -75.568 1.00 87.12 79 VAL A O 1
ATOM 587 N N . SER A 1 80 ? 14.762 -34.825 -76.718 1.00 85.75 80 SER A N 1
ATOM 588 C CA . SER A 1 80 ? 14.785 -33.876 -75.602 1.00 85.75 80 SER A CA 1
ATOM 589 C C . SER A 1 80 ? 13.715 -34.197 -74.544 1.00 85.75 80 SER A C 1
ATOM 591 O O . SER A 1 80 ? 12.653 -34.700 -74.904 1.00 85.75 80 SER A O 1
ATOM 593 N N . PRO A 1 81 ? 13.906 -33.823 -73.260 1.00 80.12 81 PRO A N 1
ATOM 594 C CA . PRO A 1 81 ? 12.957 -34.122 -72.175 1.00 80.12 81 PRO A CA 1
ATOM 595 C C . PRO A 1 81 ? 11.543 -33.550 -72.363 1.00 80.12 81 PRO A C 1
ATOM 597 O O . PRO A 1 81 ? 10.605 -33.972 -71.703 1.00 80.12 81 PRO A O 1
ATOM 600 N N . ASN A 1 82 ? 11.382 -32.575 -73.263 1.00 76.88 82 ASN A N 1
ATOM 601 C CA . ASN A 1 82 ? 10.094 -31.986 -73.637 1.00 76.88 82 ASN A CA 1
ATOM 602 C C . ASN A 1 82 ? 9.501 -32.543 -74.947 1.00 76.88 82 ASN A C 1
ATOM 604 O O . ASN A 1 82 ? 8.568 -31.941 -75.472 1.00 76.88 82 ASN A O 1
ATOM 608 N N . GLU A 1 83 ? 10.097 -33.598 -75.516 1.00 81.94 83 GLU A N 1
ATOM 609 C CA . GLU A 1 83 ? 9.705 -34.302 -76.753 1.00 81.94 83 GLU A CA 1
ATOM 610 C C . GLU A 1 83 ? 9.585 -33.439 -78.028 1.00 81.94 83 GLU A C 1
ATOM 612 O O . GLU A 1 83 ? 9.120 -33.897 -79.071 1.00 81.94 83 GLU A O 1
ATOM 617 N N . LYS A 1 84 ? 10.042 -32.180 -77.995 1.00 84.62 84 LYS A N 1
ATOM 618 C CA . LYS A 1 84 ? 9.958 -31.247 -79.136 1.00 84.62 84 LYS A CA 1
ATOM 619 C C . LYS A 1 84 ? 11.150 -31.338 -80.085 1.00 84.62 84 LYS A C 1
ATOM 621 O O . LYS A 1 84 ? 11.044 -30.920 -81.237 1.00 84.62 84 LYS A O 1
ATOM 626 N N . LEU A 1 85 ? 12.290 -31.842 -79.616 1.00 88.81 85 LEU A N 1
ATOM 627 C CA . LEU A 1 85 ? 13.545 -31.871 -80.360 1.00 88.81 85 LEU A CA 1
ATOM 628 C C . LEU A 1 85 ? 14.182 -33.260 -80.316 1.00 88.81 85 LEU A C 1
ATOM 630 O O . LEU A 1 85 ? 14.049 -33.989 -79.338 1.00 88.81 85 LEU A O 1
ATOM 634 N N . ALA A 1 86 ? 14.948 -33.597 -81.349 1.00 89.50 86 ALA A N 1
ATOM 635 C CA . ALA A 1 86 ? 15.830 -34.758 -81.340 1.00 89.50 86 ALA A CA 1
ATOM 636 C C . ALA A 1 86 ? 17.197 -34.417 -81.931 1.00 89.50 86 ALA A C 1
ATOM 638 O O . ALA A 1 86 ? 17.287 -33.771 -82.974 1.00 89.50 86 ALA A O 1
ATOM 639 N N . ALA A 1 87 ? 18.262 -34.876 -81.280 1.00 91.50 87 ALA A N 1
ATOM 640 C CA . ALA A 1 87 ? 19.609 -34.889 -81.831 1.00 91.50 87 ALA A CA 1
ATOM 641 C C . ALA A 1 87 ? 19.861 -36.248 -82.497 1.00 91.50 87 ALA A C 1
ATOM 643 O O . ALA A 1 87 ? 19.754 -37.288 -81.847 1.00 91.50 87 ALA A O 1
ATOM 644 N N . ILE A 1 88 ? 20.182 -36.237 -83.789 1.00 90.50 88 ILE A N 1
ATOM 645 C CA . ILE A 1 88 ? 20.460 -37.430 -84.596 1.00 90.50 88 ILE A CA 1
ATOM 646 C C . ILE A 1 88 ? 21.928 -37.435 -85.004 1.00 90.50 88 ILE A C 1
ATOM 648 O O . ILE A 1 88 ? 22.429 -36.429 -85.507 1.00 90.50 88 ILE A O 1
ATOM 652 N N . THR A 1 89 ? 22.615 -38.560 -84.820 1.00 90.94 89 THR A N 1
ATOM 653 C CA . THR A 1 89 ? 23.988 -38.756 -85.309 1.00 90.94 89 THR A CA 1
ATOM 654 C C . THR A 1 89 ? 23.971 -39.468 -86.665 1.00 90.94 89 THR A C 1
ATOM 656 O O . THR A 1 89 ? 23.157 -40.369 -86.871 1.00 90.94 89 THR A O 1
ATOM 659 N N . ASP A 1 90 ? 24.826 -39.060 -87.610 1.00 88.38 90 ASP A N 1
ATOM 660 C CA . ASP A 1 90 ? 24.888 -39.649 -88.962 1.00 88.38 90 ASP A CA 1
ATOM 661 C C . ASP A 1 90 ? 26.195 -40.410 -89.258 1.00 88.38 90 ASP A C 1
ATOM 663 O O . ASP A 1 90 ? 27.246 -40.173 -88.650 1.00 88.38 90 ASP A O 1
ATOM 667 N N . SER A 1 91 ? 26.136 -41.309 -90.245 1.00 84.62 91 SER A N 1
ATOM 668 C CA . SER A 1 91 ? 27.272 -42.112 -90.721 1.00 84.62 91 SER A CA 1
ATOM 669 C C . SER A 1 91 ? 28.430 -41.303 -91.331 1.00 84.62 91 SER A C 1
ATOM 671 O O . SER A 1 91 ? 29.507 -41.848 -91.568 1.00 84.62 91 SER A O 1
ATOM 673 N N . LEU A 1 92 ? 28.263 -39.988 -91.536 1.00 83.69 92 LEU A N 1
ATOM 674 C CA . LEU A 1 92 ? 29.302 -39.075 -92.028 1.00 83.69 92 LEU A CA 1
ATOM 675 C C . LEU A 1 92 ? 29.911 -38.194 -90.920 1.00 83.69 92 LEU A C 1
ATOM 677 O O . LEU A 1 92 ? 30.730 -37.311 -91.206 1.00 83.69 92 LEU A O 1
ATOM 681 N N . GLY A 1 93 ? 29.565 -38.443 -89.654 1.00 85.56 93 GLY A N 1
ATOM 682 C CA . GLY A 1 93 ? 30.119 -37.750 -88.495 1.00 85.56 93 GLY A CA 1
ATOM 683 C C . GLY A 1 93 ? 29.564 -36.348 -88.299 1.00 85.56 93 GLY A C 1
ATOM 684 O O . GLY A 1 93 ? 30.322 -35.375 -88.169 1.00 85.56 93 GLY A O 1
ATOM 685 N N . ARG A 1 94 ? 28.239 -36.235 -88.302 1.00 88.75 94 ARG A N 1
ATOM 686 C CA . ARG A 1 94 ? 27.505 -35.016 -87.971 1.00 88.75 94 ARG A CA 1
ATOM 687 C C . ARG A 1 94 ? 26.479 -35.307 -86.885 1.00 88.75 94 ARG A C 1
ATOM 689 O O . ARG A 1 94 ? 25.981 -36.423 -86.778 1.00 88.75 94 ARG A O 1
ATOM 696 N N . VAL A 1 95 ? 26.139 -34.271 -86.126 1.00 92.12 95 VAL A N 1
ATOM 697 C CA . VAL A 1 95 ? 24.941 -34.250 -85.279 1.00 92.12 95 VAL A CA 1
ATOM 698 C C . VAL A 1 95 ? 23.942 -33.301 -85.932 1.00 92.12 95 VAL A C 1
ATOM 700 O O . VAL A 1 95 ? 24.320 -32.195 -86.324 1.00 92.12 95 VAL A O 1
ATOM 703 N N . VAL A 1 96 ? 22.686 -33.711 -86.071 1.00 90.00 96 VAL A N 1
ATOM 704 C CA . VAL A 1 96 ? 21.593 -32.914 -86.642 1.00 90.00 96 VAL A CA 1
ATOM 705 C C . VAL A 1 96 ? 20.507 -32.752 -85.588 1.00 90.00 96 VAL A C 1
ATOM 707 O O . VAL A 1 96 ? 19.989 -33.740 -85.082 1.00 90.00 96 VAL A O 1
ATOM 710 N N . LEU A 1 97 ? 20.156 -31.510 -85.261 1.00 91.06 97 LEU A N 1
ATOM 711 C CA . LEU A 1 97 ? 18.994 -31.200 -84.436 1.00 91.06 97 LEU A CA 1
ATOM 712 C C . LEU A 1 97 ? 17.755 -31.128 -85.327 1.00 91.06 97 LEU A C 1
ATOM 714 O O . LEU A 1 97 ? 17.737 -30.344 -86.277 1.00 91.06 97 LEU A O 1
ATOM 718 N N . ILE A 1 98 ? 16.721 -31.893 -84.999 1.00 89.31 98 ILE A N 1
ATOM 719 C CA . ILE A 1 98 ? 15.425 -31.905 -85.682 1.00 89.31 98 ILE A CA 1
ATOM 720 C C . ILE A 1 98 ? 14.340 -31.403 -84.727 1.00 89.31 98 ILE A C 1
ATOM 722 O O . ILE A 1 98 ? 14.325 -31.773 -83.555 1.00 89.31 98 ILE A O 1
ATOM 726 N N . ASP A 1 99 ? 13.436 -30.572 -85.240 1.00 87.69 99 ASP A N 1
ATOM 727 C CA . ASP A 1 99 ? 12.156 -30.241 -84.611 1.00 87.69 99 ASP A CA 1
ATOM 728 C C . ASP A 1 99 ? 11.161 -31.362 -84.932 1.00 87.69 99 ASP A C 1
ATOM 730 O O . ASP A 1 99 ? 10.794 -31.558 -86.093 1.00 87.69 99 ASP A O 1
ATOM 734 N N . LEU A 1 100 ? 10.768 -32.129 -83.913 1.00 86.56 100 LEU A N 1
ATOM 735 C CA . LEU A 1 100 ? 9.923 -33.317 -84.069 1.00 86.56 100 LEU A CA 1
ATOM 736 C C . LEU A 1 100 ? 8.475 -32.968 -84.435 1.00 86.56 100 LEU A C 1
ATOM 738 O O . LEU A 1 100 ? 7.793 -33.767 -85.077 1.00 86.56 100 LEU A O 1
ATOM 742 N N . LEU A 1 101 ? 8.012 -31.770 -84.068 1.00 84.62 101 LEU A N 1
ATOM 743 C CA . LEU A 1 101 ? 6.658 -31.305 -84.356 1.00 84.62 101 LEU A CA 1
ATOM 744 C C . LEU A 1 101 ? 6.545 -30.767 -85.786 1.00 84.62 101 LEU A C 1
ATOM 746 O O . LEU A 1 101 ? 5.526 -30.971 -86.441 1.00 84.62 101 LEU A O 1
ATOM 750 N N . ARG A 1 102 ? 7.590 -30.095 -86.280 1.00 82.44 102 ARG A N 1
ATOM 751 C CA . ARG A 1 102 ? 7.635 -29.496 -87.625 1.00 82.44 102 ARG A CA 1
ATOM 752 C C . ARG A 1 102 ? 8.284 -30.389 -88.686 1.00 82.44 102 ARG A C 1
ATOM 754 O O . ARG A 1 102 ? 8.148 -30.091 -89.869 1.00 82.44 102 ARG A O 1
ATOM 761 N N . GLY A 1 103 ? 9.017 -31.429 -88.288 1.00 82.88 103 GLY A N 1
ATOM 762 C CA . GLY A 1 103 ? 9.717 -32.345 -89.195 1.00 82.88 103 GLY A CA 1
ATOM 763 C C . GLY A 1 103 ? 10.947 -31.752 -89.895 1.00 82.88 103 GLY A C 1
ATOM 764 O O . GLY A 1 103 ? 11.389 -32.295 -90.905 1.00 82.88 103 GLY A O 1
ATOM 765 N N . ILE A 1 104 ? 11.495 -30.636 -89.398 1.00 86.56 104 ILE A N 1
ATOM 766 C CA . ILE A 1 104 ? 12.591 -29.894 -90.048 1.00 86.56 104 ILE A CA 1
ATOM 767 C C . ILE A 1 104 ? 13.912 -30.015 -89.284 1.00 86.56 104 ILE A C 1
ATOM 769 O O . ILE A 1 104 ? 13.941 -30.005 -88.054 1.00 86.56 104 ILE A O 1
ATOM 773 N N . ALA A 1 105 ? 15.026 -30.054 -90.017 1.00 87.06 105 ALA A N 1
ATOM 774 C CA . ALA A 1 105 ? 16.355 -29.903 -89.432 1.00 87.06 105 ALA A CA 1
ATOM 775 C C . ALA A 1 105 ? 16.578 -28.439 -89.006 1.00 87.06 105 ALA A C 1
ATOM 777 O O . ALA A 1 105 ? 16.624 -27.538 -89.841 1.00 87.06 105 ALA A O 1
ATOM 778 N N . VAL A 1 106 ? 16.723 -28.212 -87.702 1.00 87.88 106 VAL A N 1
ATOM 779 C CA . VAL A 1 106 ? 16.943 -26.896 -87.080 1.00 87.88 106 VAL A CA 1
ATOM 780 C C . VAL A 1 106 ? 18.416 -26.493 -87.151 1.00 87.88 106 VAL A C 1
ATOM 782 O O . VAL A 1 106 ? 18.734 -25.326 -87.372 1.00 87.88 106 VAL A O 1
ATOM 785 N N . ARG A 1 107 ? 19.334 -27.446 -86.937 1.00 88.56 107 ARG A N 1
ATOM 786 C CA . ARG A 1 107 ? 20.778 -27.178 -86.829 1.00 88.56 107 ARG A CA 1
ATOM 787 C C . ARG A 1 107 ? 21.613 -28.412 -87.164 1.00 88.56 107 ARG A C 1
ATOM 789 O O . ARG A 1 107 ? 21.146 -29.535 -87.018 1.00 88.56 107 ARG A O 1
ATOM 796 N N . MET A 1 108 ? 22.864 -28.211 -87.577 1.00 87.56 108 MET A N 1
ATOM 797 C CA . MET A 1 108 ? 23.821 -29.288 -87.848 1.00 87.56 108 MET A CA 1
ATOM 798 C C . MET A 1 108 ? 25.222 -28.930 -87.337 1.00 87.56 108 MET A C 1
ATOM 800 O O . MET A 1 108 ? 25.758 -27.875 -87.678 1.00 87.56 108 MET A O 1
ATOM 804 N N . TRP A 1 109 ? 25.844 -29.841 -86.590 1.00 90.75 109 TRP A N 1
ATOM 805 C CA . TRP A 1 109 ? 27.246 -29.788 -86.175 1.00 90.75 109 TRP A CA 1
ATOM 806 C C . TRP A 1 109 ? 28.070 -30.753 -87.041 1.00 90.75 109 TRP A C 1
ATOM 808 O O . TRP A 1 109 ? 27.745 -31.934 -87.141 1.00 90.75 109 TRP A O 1
ATOM 818 N N . LYS A 1 110 ? 29.133 -30.266 -87.696 1.00 89.25 110 LYS A N 1
ATOM 819 C CA . LYS A 1 110 ? 29.963 -31.046 -88.639 1.00 89.25 110 LYS A CA 1
ATOM 820 C C . LYS A 1 110 ? 31.293 -31.465 -88.003 1.00 89.25 110 LYS A C 1
ATOM 822 O O . LYS A 1 110 ? 31.927 -30.652 -87.340 1.00 89.25 110 LYS A O 1
ATOM 827 N N . GLY A 1 111 ? 31.741 -32.700 -88.250 1.00 85.94 111 GLY A N 1
ATOM 828 C CA . GLY A 1 111 ? 33.026 -33.224 -87.750 1.00 85.94 111 GLY A CA 1
ATOM 829 C C . GLY A 1 111 ? 32.944 -33.984 -86.419 1.00 85.94 111 GLY A C 1
ATOM 830 O O . GLY A 1 111 ? 33.975 -34.324 -85.841 1.00 85.94 111 GLY A O 1
ATOM 831 N N . TYR A 1 112 ? 31.729 -34.282 -85.962 1.00 90.19 112 TYR A N 1
ATOM 832 C CA . TYR A 1 112 ? 31.392 -34.985 -84.726 1.00 90.19 112 TYR A CA 1
ATOM 833 C C . TYR A 1 112 ? 31.246 -36.486 -85.024 1.00 90.19 112 TYR A C 1
ATOM 835 O O . TYR A 1 112 ? 30.175 -37.070 -84.888 1.00 90.19 112 TYR A O 1
ATOM 843 N N . ARG A 1 113 ? 32.330 -37.102 -85.517 1.00 85.81 113 ARG A N 1
ATOM 844 C CA . ARG A 1 113 ? 32.378 -38.551 -85.781 1.00 85.81 113 ARG A CA 1
ATOM 845 C C . ARG A 1 113 ? 32.229 -39.329 -84.481 1.00 85.81 113 ARG A C 1
ATOM 847 O O . ARG A 1 113 ? 32.894 -38.995 -83.500 1.00 85.81 113 ARG A O 1
ATOM 854 N N . ASP A 1 114 ? 31.392 -40.363 -84.524 1.00 85.69 114 ASP A N 1
ATOM 855 C CA . ASP A 1 114 ? 31.155 -41.297 -83.419 1.00 85.69 114 ASP A CA 1
ATOM 856 C C . ASP A 1 114 ? 30.725 -40.591 -82.118 1.00 85.69 114 ASP A C 1
ATOM 858 O O . ASP A 1 114 ? 31.052 -41.035 -81.016 1.00 85.69 114 ASP A O 1
ATOM 862 N N . ALA A 1 115 ? 30.048 -39.445 -82.240 1.00 90.75 115 ALA A N 1
ATOM 863 C CA . ALA A 1 115 ? 29.582 -38.674 -81.098 1.00 90.75 115 ALA A CA 1
ATOM 864 C C . ALA A 1 115 ? 28.380 -39.343 -80.414 1.00 90.75 115 ALA A C 1
ATOM 866 O O . ALA A 1 115 ? 27.589 -40.041 -81.046 1.00 90.75 115 ALA A O 1
ATOM 867 N N . GLN A 1 116 ? 28.235 -39.102 -79.116 1.00 92.38 116 GLN A N 1
ATOM 868 C CA . GLN A 1 116 ? 27.089 -39.524 -78.312 1.00 92.38 116 GLN A CA 1
ATOM 869 C C . GLN A 1 116 ? 26.332 -38.279 -77.842 1.00 92.38 116 GLN A C 1
ATOM 871 O O . GLN A 1 116 ? 26.959 -37.269 -77.518 1.00 92.38 116 GLN A O 1
ATOM 876 N N . CYS A 1 117 ? 25.000 -38.340 -77.823 1.00 92.38 117 CYS A N 1
ATOM 877 C CA . CYS A 1 117 ? 24.143 -37.199 -77.501 1.00 92.38 117 CYS A CA 1
ATOM 878 C C . CYS A 1 117 ? 23.200 -37.519 -76.339 1.00 92.38 117 CYS A C 1
ATOM 880 O O . CYS A 1 117 ? 22.482 -38.517 -76.382 1.00 92.38 117 CYS A O 1
ATOM 882 N N . ALA A 1 118 ? 23.170 -36.634 -75.348 1.00 90.69 118 ALA A N 1
ATOM 883 C CA . ALA A 1 118 ? 22.266 -36.667 -74.203 1.00 90.69 118 ALA A CA 1
ATOM 884 C C . ALA A 1 118 ? 21.633 -35.287 -73.995 1.00 90.69 118 ALA A C 1
ATOM 886 O O . ALA A 1 118 ? 22.035 -34.304 -74.623 1.00 90.69 118 ALA A O 1
ATOM 887 N N . TRP A 1 119 ? 20.661 -35.209 -73.094 1.00 88.94 119 TRP A N 1
ATOM 888 C CA . TRP A 1 119 ? 19.972 -33.972 -72.755 1.00 88.94 119 TRP A CA 1
ATOM 889 C C . TRP A 1 119 ? 19.932 -33.763 -71.243 1.00 88.94 119 TRP A C 1
ATOM 891 O O . TRP A 1 119 ? 19.878 -34.728 -70.489 1.00 88.94 119 TRP A O 1
ATOM 901 N N . ILE A 1 120 ? 19.937 -32.498 -70.828 1.00 87.25 120 ILE A N 1
ATOM 902 C CA . ILE A 1 120 ? 19.772 -32.061 -69.434 1.00 87.25 120 ILE A CA 1
ATOM 903 C C . ILE A 1 120 ? 18.615 -31.060 -69.397 1.00 87.25 120 ILE A C 1
ATOM 905 O O . ILE A 1 120 ? 18.543 -30.182 -70.259 1.00 87.25 120 ILE A O 1
ATOM 909 N N . ALA A 1 121 ? 17.721 -31.183 -68.422 1.00 81.75 121 ALA A N 1
ATOM 910 C CA . ALA A 1 121 ? 16.650 -30.245 -68.120 1.00 81.75 121 ALA A CA 1
ATOM 911 C C . ALA A 1 121 ? 16.986 -29.455 -66.847 1.00 81.75 121 ALA A C 1
ATOM 913 O O . ALA A 1 121 ? 17.103 -30.026 -65.765 1.00 81.75 121 ALA A O 1
ATOM 914 N N . ALA A 1 122 ? 17.110 -28.136 -66.989 1.00 78.06 122 ALA A N 1
ATOM 915 C CA . ALA A 1 122 ? 17.291 -27.211 -65.878 1.00 78.06 122 ALA A CA 1
ATOM 916 C C . ALA A 1 122 ? 16.001 -26.423 -65.624 1.00 78.06 122 ALA A C 1
ATOM 918 O O . ALA A 1 122 ? 15.331 -26.006 -66.575 1.00 78.06 122 ALA A O 1
ATOM 919 N N . TRP A 1 123 ? 15.690 -26.184 -64.351 1.00 74.12 123 TRP A N 1
ATOM 920 C CA . TRP A 1 123 ? 14.458 -25.537 -63.894 1.00 74.12 123 TRP A CA 1
ATOM 921 C C . TRP A 1 123 ? 14.747 -24.194 -63.214 1.00 74.12 123 TRP A C 1
ATOM 923 O O . TRP A 1 123 ? 15.755 -24.041 -62.528 1.00 74.12 123 TRP A O 1
ATOM 933 N N . GLU A 1 124 ? 13.863 -23.218 -63.405 1.00 70.69 124 GLU A N 1
ATOM 934 C CA . GLU A 1 124 ? 13.926 -21.910 -62.744 1.00 70.69 124 GLU A CA 1
ATOM 935 C C . GLU A 1 124 ? 13.652 -22.055 -61.234 1.00 70.69 124 GLU A C 1
ATOM 937 O O . GLU A 1 124 ? 12.516 -22.304 -60.827 1.00 70.69 124 GLU A O 1
ATOM 942 N N . GLU A 1 125 ? 14.688 -21.908 -60.399 1.00 59.47 125 GLU A N 1
ATOM 943 C CA . GLU A 1 125 ? 14.536 -21.842 -58.939 1.00 59.47 125 GLU A CA 1
ATOM 944 C C . GLU A 1 125 ? 13.761 -20.576 -58.548 1.00 59.47 125 GLU A C 1
ATOM 946 O O . GLU A 1 125 ? 14.245 -19.453 -58.714 1.00 59.47 125 GLU A O 1
ATOM 951 N N . MET A 1 126 ? 12.560 -20.748 -57.994 1.00 49.34 126 MET A N 1
ATOM 952 C CA . MET A 1 126 ? 11.842 -19.644 -57.363 1.00 49.34 126 MET A CA 1
ATOM 953 C C . MET A 1 126 ? 12.442 -19.362 -55.989 1.00 49.34 126 MET A C 1
ATOM 955 O O . MET A 1 126 ? 12.496 -20.243 -55.129 1.00 49.34 126 MET A O 1
ATOM 959 N N . ALA A 1 127 ? 12.835 -18.110 -55.757 1.00 41.38 127 ALA A N 1
ATOM 960 C CA . ALA A 1 127 ? 13.145 -17.642 -54.415 1.00 41.38 127 ALA A CA 1
ATOM 961 C C . ALA A 1 127 ? 11.913 -17.827 -53.513 1.00 41.38 127 ALA A C 1
ATOM 963 O O . ALA A 1 127 ? 10.810 -17.406 -53.870 1.00 41.38 127 ALA A O 1
ATOM 964 N N . GLN A 1 128 ? 12.098 -18.443 -52.343 1.00 36.78 128 GLN A N 1
ATOM 965 C CA . GLN A 1 128 ? 11.038 -18.532 -51.339 1.00 36.78 128 GLN A CA 1
ATOM 966 C C . GLN A 1 128 ? 10.586 -17.111 -50.956 1.00 36.78 128 GLN A C 1
ATOM 968 O O . GLN A 1 128 ? 11.441 -16.293 -50.603 1.00 36.78 128 GLN A O 1
ATOM 973 N N . PRO A 1 129 ? 9.280 -16.789 -50.993 1.00 32.94 129 PRO A N 1
ATOM 974 C CA . PRO A 1 129 ? 8.804 -15.476 -50.583 1.00 32.94 129 PRO A CA 1
ATOM 975 C C . PRO A 1 129 ? 8.982 -15.307 -49.069 1.00 32.94 129 PRO A C 1
ATOM 977 O O . PRO A 1 129 ? 8.252 -15.885 -48.261 1.00 32.94 129 PRO A O 1
ATOM 980 N N . THR A 1 130 ? 9.958 -14.491 -48.677 1.00 31.59 130 THR A N 1
ATOM 981 C CA . THR A 1 130 ? 10.208 -14.127 -47.281 1.00 31.59 130 THR A CA 1
ATOM 982 C C . THR A 1 130 ? 9.085 -13.237 -46.744 1.00 31.59 130 THR A C 1
ATOM 984 O O . THR A 1 130 ? 9.098 -12.020 -46.905 1.00 31.59 130 THR A O 1
ATOM 987 N N . THR A 1 131 ? 8.119 -13.871 -46.076 1.00 32.19 131 THR A N 1
ATOM 988 C CA . THR A 1 131 ? 7.308 -13.310 -44.978 1.00 32.19 131 THR A CA 1
ATOM 989 C C . THR A 1 131 ? 6.656 -11.932 -45.187 1.00 32.19 131 THR A C 1
ATOM 991 O O . THR A 1 131 ? 7.117 -10.936 -44.631 1.00 32.19 131 THR A O 1
ATOM 994 N N . LYS A 1 132 ? 5.492 -11.907 -45.854 1.00 30.61 132 LYS A N 1
ATOM 995 C CA . LYS A 1 132 ? 4.193 -11.382 -45.346 1.00 30.61 132 LYS A CA 1
ATOM 996 C C . LYS A 1 132 ? 3.196 -11.227 -46.511 1.00 30.61 132 LYS A C 1
ATOM 998 O O . LYS A 1 132 ? 3.561 -10.637 -47.523 1.00 30.61 132 LYS A O 1
ATOM 1003 N N . PRO A 1 133 ? 1.940 -11.697 -46.392 1.00 33.44 133 PRO A N 1
ATOM 1004 C CA . PRO A 1 133 ? 0.938 -11.476 -47.428 1.00 33.44 133 PRO A CA 1
ATOM 1005 C C . PRO A 1 133 ? 0.384 -10.049 -47.324 1.00 33.44 133 PRO A C 1
ATOM 1007 O O . PRO A 1 133 ? -0.351 -9.734 -46.390 1.00 33.44 133 PRO A O 1
ATOM 1010 N N . MET A 1 134 ? 0.710 -9.193 -48.294 1.00 32.97 134 MET A N 1
ATOM 1011 C CA . MET A 1 134 ? -0.014 -7.940 -48.523 1.00 32.97 134 MET A CA 1
ATOM 1012 C C . MET A 1 134 ? -0.909 -8.110 -49.754 1.00 32.97 134 MET A C 1
ATOM 1014 O O . MET A 1 134 ? -0.472 -8.586 -50.798 1.00 32.97 134 MET A O 1
ATOM 1018 N N . SER A 1 135 ? -2.180 -7.753 -49.618 1.00 42.69 135 SER A N 1
ATOM 1019 C CA . SER A 1 135 ? -3.228 -8.004 -50.607 1.00 42.69 135 SER A CA 1
ATOM 1020 C C . SER A 1 135 ? -3.115 -7.146 -51.875 1.00 42.69 135 SER A C 1
ATOM 1022 O O . SER A 1 135 ? -3.252 -5.927 -51.796 1.00 42.69 135 SER A O 1
ATOM 1024 N N . SER A 1 136 ? -3.038 -7.778 -53.049 1.00 34.31 136 SER A N 1
ATOM 1025 C CA . SER A 1 136 ? -3.752 -7.339 -54.265 1.00 34.31 136 SER A CA 1
ATOM 1026 C C . SER A 1 136 ? -3.874 -8.507 -55.263 1.00 34.31 136 SER A C 1
ATOM 1028 O O . SER A 1 136 ? -3.236 -9.541 -55.079 1.00 34.31 136 SER A O 1
ATOM 1030 N N . GLY A 1 137 ? -4.803 -8.418 -56.220 1.00 36.75 137 GLY A N 1
ATOM 1031 C CA . GLY A 1 137 ? -5.334 -9.591 -56.929 1.00 36.75 137 GLY A CA 1
ATOM 1032 C C . GLY A 1 137 ? -4.556 -10.084 -58.159 1.00 36.75 137 GLY A C 1
ATOM 1033 O O . GLY A 1 137 ? -3.831 -9.335 -58.802 1.00 36.75 137 GLY A O 1
ATOM 1034 N N . ASN A 1 138 ? -4.863 -11.331 -58.539 1.00 40.81 138 ASN A N 1
ATOM 1035 C CA . ASN A 1 138 ? -4.555 -11.988 -59.818 1.00 40.81 138 ASN A CA 1
ATOM 1036 C C . ASN A 1 138 ? -3.073 -12.171 -60.197 1.00 40.81 138 ASN A C 1
ATOM 1038 O O . ASN A 1 138 ? -2.625 -11.675 -61.229 1.00 40.81 138 ASN A O 1
ATOM 1042 N N . GLU A 1 139 ? -2.373 -13.050 -59.478 1.00 35.84 139 GLU A N 1
ATOM 1043 C CA . GLU A 1 139 ? -1.226 -13.772 -60.044 1.00 35.84 139 GLU A CA 1
ATOM 1044 C C . GLU A 1 139 ? -1.620 -15.221 -60.366 1.00 35.84 139 GLU A C 1
ATOM 1046 O O . GLU A 1 139 ? -2.051 -15.981 -59.498 1.00 35.84 139 GLU A O 1
ATOM 1051 N N . THR A 1 140 ? -1.499 -15.619 -61.636 1.00 36.38 140 THR A N 1
ATOM 1052 C CA . THR A 1 140 ? -1.602 -17.035 -62.021 1.00 36.38 140 THR A CA 1
ATOM 1053 C C . THR A 1 140 ? -0.405 -17.795 -61.457 1.00 36.38 140 THR A C 1
ATOM 1055 O O . THR A 1 140 ? 0.703 -17.265 -61.559 1.00 36.38 140 THR A O 1
ATOM 1058 N N . PRO A 1 141 ? -0.567 -19.033 -60.949 1.00 38.19 141 PRO A N 1
ATOM 1059 C CA . PRO A 1 141 ? 0.556 -19.808 -60.434 1.00 38.19 141 PRO A CA 1
ATOM 1060 C C . PRO A 1 141 ? 1.616 -19.971 -61.527 1.00 38.19 141 PRO A C 1
ATOM 1062 O O . PRO A 1 141 ? 1.388 -20.625 -62.548 1.00 38.19 141 PRO A O 1
ATOM 1065 N N . VAL A 1 142 ? 2.767 -19.328 -61.327 1.00 47.66 142 VAL A N 1
ATOM 1066 C CA . VAL A 1 142 ? 3.885 -19.376 -62.267 1.00 47.66 142 VAL A CA 1
ATOM 1067 C C . VAL A 1 142 ? 4.440 -20.793 -62.237 1.00 47.66 142 VAL A C 1
ATOM 1069 O O . VAL A 1 142 ? 5.044 -21.206 -61.257 1.00 47.66 142 VAL A O 1
ATOM 1072 N N . THR A 1 143 ? 4.239 -21.568 -63.300 1.00 50.28 143 THR A N 1
ATOM 1073 C CA . THR A 1 143 ? 4.913 -22.864 -63.443 1.00 50.28 143 THR A CA 1
ATOM 1074 C C . THR A 1 143 ? 6.411 -22.626 -63.667 1.00 50.28 143 THR A C 1
ATOM 1076 O O . THR A 1 143 ? 6.734 -21.813 -64.543 1.00 50.28 143 THR A O 1
ATOM 1079 N N . PRO A 1 144 ? 7.325 -23.312 -62.951 1.00 58.12 144 PRO A N 1
ATOM 1080 C CA . PRO A 1 144 ? 8.765 -23.105 -63.107 1.00 58.12 144 PRO A CA 1
ATOM 1081 C C . PRO A 1 144 ? 9.182 -23.345 -64.558 1.00 58.12 144 PRO A C 1
ATOM 1083 O O . PRO A 1 144 ? 8.823 -24.358 -65.168 1.00 58.12 144 PRO A O 1
ATOM 1086 N N . ARG A 1 145 ? 9.928 -22.405 -65.144 1.00 67.62 145 ARG A N 1
ATOM 1087 C CA . ARG A 1 145 ? 10.366 -22.534 -66.536 1.00 67.62 145 ARG A CA 1
ATOM 1088 C C . ARG A 1 145 ? 11.428 -23.622 -66.645 1.00 67.62 145 ARG A C 1
ATOM 1090 O O . ARG A 1 145 ? 12.403 -23.620 -65.901 1.00 67.62 145 ARG A O 1
ATOM 1097 N N . MET A 1 146 ? 11.264 -24.514 -67.619 1.00 72.31 146 MET A N 1
ATOM 1098 C CA . MET A 1 146 ? 12.252 -25.539 -67.958 1.00 72.31 146 MET A CA 1
ATOM 1099 C C . MET A 1 146 ? 13.024 -25.146 -69.219 1.00 72.31 146 MET A C 1
ATOM 1101 O O . MET A 1 146 ? 12.420 -24.810 -70.241 1.00 72.31 146 MET A O 1
ATOM 1105 N N . VAL A 1 147 ? 14.351 -25.267 -69.185 1.00 77.94 147 VAL A N 1
ATOM 1106 C CA . VAL A 1 147 ? 15.219 -25.174 -70.369 1.00 77.94 147 VAL A CA 1
ATOM 1107 C C . VAL A 1 147 ? 15.976 -26.484 -70.557 1.00 77.94 147 VAL A C 1
ATOM 1109 O O . VAL A 1 147 ? 16.508 -27.048 -69.606 1.00 77.94 147 VAL A O 1
ATOM 1112 N N . SER A 1 148 ? 16.045 -26.963 -71.801 1.00 83.81 148 SER A N 1
ATOM 1113 C CA . SER A 1 148 ? 16.812 -28.159 -72.162 1.00 83.81 148 SER A CA 1
ATOM 1114 C C . SER A 1 148 ? 18.149 -27.796 -72.811 1.00 83.81 148 SER A C 1
ATOM 1116 O O . SER A 1 148 ? 18.184 -27.037 -73.784 1.00 83.81 148 SER A O 1
ATOM 1118 N N . PHE A 1 149 ? 19.235 -28.396 -72.329 1.00 87.62 149 PHE A N 1
ATOM 1119 C CA . PHE A 1 149 ? 20.576 -28.320 -72.907 1.00 87.62 149 PHE A CA 1
ATOM 1120 C C . PHE A 1 149 ? 20.919 -29.620 -73.640 1.00 87.62 149 PHE A C 1
ATOM 1122 O O . PHE A 1 149 ? 20.602 -30.708 -73.163 1.00 87.62 149 PHE A O 1
ATOM 1129 N N . LEU A 1 150 ? 21.587 -29.505 -74.789 1.00 90.25 150 LEU A N 1
ATOM 1130 C CA . LEU A 1 150 ? 22.101 -30.639 -75.556 1.00 90.25 150 LEU A CA 1
ATOM 1131 C C . LEU A 1 150 ? 23.558 -30.902 -75.163 1.00 90.25 150 LEU A C 1
ATOM 1133 O O . LEU A 1 150 ? 24.412 -30.029 -75.328 1.00 90.25 150 LEU A O 1
ATOM 1137 N N . VAL A 1 151 ? 23.844 -32.115 -74.700 1.00 91.75 151 VAL A N 1
ATOM 1138 C CA . VAL A 1 151 ? 25.193 -32.597 -74.387 1.00 91.75 151 VAL A CA 1
ATOM 1139 C C . VAL A 1 151 ? 25.694 -33.448 -75.549 1.00 91.75 151 VAL A C 1
ATOM 1141 O O . VAL A 1 151 ? 25.027 -34.397 -75.959 1.00 91.75 151 VAL A O 1
ATOM 1144 N N . ILE A 1 152 ? 26.871 -33.123 -76.085 1.00 92.44 152 ILE A N 1
ATOM 1145 C CA . ILE A 1 152 ? 27.508 -33.853 -77.185 1.00 92.44 152 ILE A CA 1
ATOM 1146 C C . ILE A 1 152 ? 28.900 -34.308 -76.747 1.00 92.44 152 ILE A C 1
ATOM 1148 O O . ILE A 1 152 ? 29.815 -33.498 -76.602 1.00 92.44 152 ILE A O 1
ATOM 1152 N N . TYR A 1 153 ? 29.080 -35.616 -76.575 1.00 92.31 153 TYR A N 1
ATOM 1153 C CA . TYR A 1 153 ? 30.366 -36.219 -76.244 1.00 92.31 153 TYR A CA 1
ATOM 1154 C C . TYR A 1 153 ? 31.056 -36.779 -77.496 1.00 92.31 153 TYR A C 1
ATOM 1156 O O . TYR A 1 153 ? 30.559 -37.693 -78.155 1.00 92.31 153 TYR A O 1
ATOM 1164 N N . ILE A 1 154 ? 32.224 -36.230 -77.832 1.00 91.69 154 ILE A N 1
ATOM 1165 C CA . ILE A 1 154 ? 33.023 -36.585 -79.010 1.00 91.69 154 ILE A CA 1
ATOM 1166 C C . ILE A 1 154 ? 34.027 -37.681 -78.623 1.00 91.69 154 ILE A C 1
ATOM 1168 O O . ILE A 1 154 ? 35.185 -37.395 -78.300 1.00 91.69 154 ILE A O 1
ATOM 1172 N N . THR A 1 155 ? 33.590 -38.941 -78.684 1.00 84.00 155 THR A N 1
ATOM 1173 C CA . THR A 1 155 ? 34.325 -40.144 -78.228 1.00 84.00 15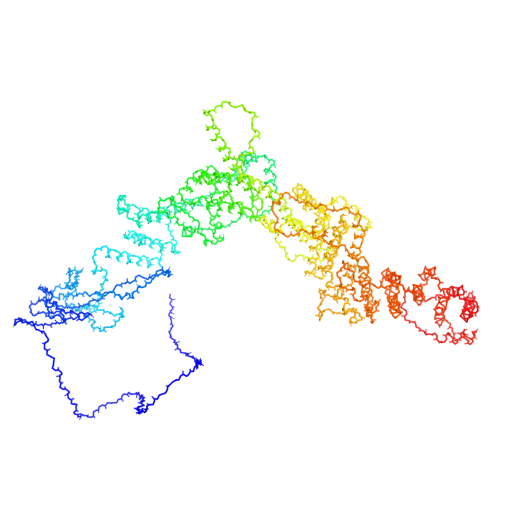5 THR A CA 1
ATOM 1174 C C . THR A 1 155 ? 35.806 -40.186 -78.635 1.00 84.00 155 THR A C 1
ATOM 1176 O O . THR A 1 155 ? 36.677 -40.398 -77.791 1.00 84.00 155 THR A O 1
ATOM 1179 N N . LYS A 1 156 ? 36.121 -39.928 -79.914 1.00 83.12 156 LYS A N 1
ATOM 1180 C CA . LYS A 1 156 ? 37.499 -39.944 -80.452 1.00 83.12 156 LYS A CA 1
ATOM 1181 C C . LYS A 1 156 ? 38.386 -38.804 -79.946 1.00 83.12 156 LYS A C 1
ATOM 1183 O O . LYS A 1 156 ? 39.610 -38.946 -79.933 1.00 83.12 156 LYS A O 1
ATOM 1188 N N . ARG A 1 157 ? 37.800 -37.666 -79.563 1.00 85.06 157 ARG A N 1
ATOM 1189 C CA . ARG A 1 157 ? 38.545 -36.516 -79.025 1.00 85.06 157 ARG A CA 1
ATOM 1190 C C . ARG A 1 157 ? 38.651 -36.553 -77.503 1.00 85.06 157 ARG A C 1
ATOM 1192 O O . ARG A 1 157 ? 39.648 -36.058 -76.994 1.00 85.06 157 ARG A O 1
ATOM 1199 N N . GLY A 1 158 ? 37.684 -37.163 -76.814 1.00 87.12 158 GLY A N 1
ATOM 1200 C CA . GLY A 1 158 ? 37.551 -37.041 -75.363 1.00 87.12 158 GLY A CA 1
ATOM 1201 C C . GLY A 1 158 ? 37.127 -35.621 -74.984 1.00 87.12 158 GLY A C 1
ATOM 1202 O O . GLY A 1 158 ? 37.779 -34.978 -74.174 1.00 87.12 158 GLY A O 1
ATOM 1203 N N . ILE A 1 159 ? 36.097 -35.083 -75.644 1.00 90.19 159 ILE A N 1
ATOM 1204 C CA . ILE A 1 159 ? 35.575 -33.736 -75.363 1.00 90.19 159 ILE A CA 1
ATOM 1205 C C . ILE A 1 159 ? 34.061 -33.829 -75.206 1.00 90.19 159 ILE A C 1
ATOM 1207 O O . ILE A 1 159 ? 33.394 -34.368 -76.089 1.00 90.19 159 ILE A O 1
ATOM 1211 N N . LEU A 1 160 ? 33.534 -33.299 -74.105 1.00 91.56 160 LEU A N 1
ATOM 1212 C CA . LEU A 1 160 ? 32.106 -33.161 -73.839 1.00 91.56 160 LEU A CA 1
ATOM 1213 C C . LEU A 1 160 ? 31.715 -31.690 -73.988 1.00 91.56 160 LEU A C 1
ATOM 1215 O O . LEU A 1 160 ? 32.224 -30.831 -73.273 1.00 91.56 160 LEU A O 1
ATOM 1219 N N . GLU A 1 161 ? 30.833 -31.384 -74.935 1.00 91.88 161 GLU A N 1
ATOM 1220 C CA . GLU A 1 161 ? 30.336 -30.028 -75.171 1.00 91.88 161 GLU A CA 1
ATOM 1221 C C . GLU A 1 161 ? 28.869 -29.896 -74.771 1.00 91.88 161 GLU A C 1
ATOM 1223 O O . GLU A 1 161 ? 28.058 -30.771 -75.072 1.00 91.88 161 GLU A O 1
ATOM 1228 N N . ILE A 1 162 ? 28.517 -28.768 -74.155 1.00 91.06 162 ILE A N 1
ATOM 1229 C CA . ILE A 1 162 ? 27.144 -28.438 -73.765 1.00 91.06 162 ILE A CA 1
ATOM 1230 C C . ILE A 1 162 ? 26.665 -27.258 -74.608 1.00 91.06 162 ILE A C 1
ATOM 1232 O O . ILE A 1 162 ? 27.344 -26.233 -74.714 1.00 91.06 162 ILE A O 1
ATOM 1236 N N . TRP A 1 163 ? 25.490 -27.397 -75.215 1.00 89.12 163 TRP A N 1
ATOM 1237 C CA . TRP A 1 163 ? 24.926 -26.451 -76.173 1.00 89.12 163 TRP A CA 1
ATOM 1238 C C . TRP A 1 163 ? 23.493 -26.063 -75.812 1.00 89.12 163 TRP A C 1
ATOM 1240 O O . TRP A 1 163 ? 22.669 -26.906 -75.458 1.00 89.12 163 TRP A O 1
ATOM 1250 N N . THR A 1 164 ? 23.156 -24.788 -76.007 1.00 85.69 164 THR A N 1
ATOM 1251 C CA . THR A 1 164 ? 21.752 -24.373 -76.130 1.00 85.69 164 THR A CA 1
ATOM 1252 C C . THR A 1 164 ? 21.241 -24.792 -77.521 1.00 85.69 164 THR A C 1
ATOM 1254 O O . THR A 1 164 ? 21.887 -24.488 -78.533 1.00 85.69 164 THR A O 1
ATOM 1257 N N . PRO A 1 165 ? 20.121 -25.534 -77.618 1.00 74.81 165 PRO A N 1
ATOM 1258 C CA . PRO A 1 165 ? 19.810 -26.314 -78.817 1.00 74.81 165 PRO A CA 1
ATOM 1259 C C . PRO A 1 165 ? 19.369 -25.452 -80.010 1.00 74.81 165 PRO A C 1
ATOM 1261 O O . PRO A 1 165 ? 19.985 -25.514 -81.076 1.00 74.81 165 PRO A O 1
ATOM 1264 N N . GLN A 1 166 ? 18.324 -24.635 -79.832 1.00 68.88 166 GLN A N 1
ATOM 1265 C CA . GLN A 1 166 ? 17.675 -23.889 -80.920 1.00 68.88 166 GLN A CA 1
ATOM 1266 C C . GLN A 1 166 ? 18.358 -22.548 -81.233 1.00 68.88 166 GLN A C 1
ATOM 1268 O O . GLN A 1 166 ? 18.580 -22.233 -82.398 1.00 68.88 166 GLN A O 1
ATOM 1273 N N . GLN A 1 167 ? 18.696 -21.758 -80.207 1.00 64.31 167 GLN A N 1
ATOM 1274 C CA . GLN A 1 167 ? 19.227 -20.397 -80.356 1.00 64.31 167 GLN A CA 1
ATOM 1275 C C . GLN A 1 167 ? 20.478 -20.159 -79.496 1.00 64.31 167 GLN A C 1
ATOM 1277 O O . GLN A 1 167 ? 20.450 -19.335 -78.578 1.00 64.31 167 GLN A O 1
ATOM 1282 N N . GLY A 1 168 ? 21.611 -20.813 -79.785 1.00 62.09 168 GLY A N 1
ATOM 1283 C CA . GLY A 1 168 ? 22.826 -20.337 -79.125 1.00 62.09 168 GLY A CA 1
ATOM 1284 C C . GLY A 1 168 ? 24.167 -21.031 -79.299 1.00 62.09 168 GLY A C 1
ATOM 1285 O O . GLY A 1 168 ? 24.379 -22.008 -80.025 1.00 62.09 168 GLY A O 1
ATOM 1286 N N . THR A 1 169 ? 25.102 -20.377 -78.625 1.00 67.75 169 THR A N 1
ATOM 1287 C CA . THR A 1 169 ? 26.521 -20.663 -78.473 1.00 67.75 169 THR A CA 1
ATOM 1288 C C . THR A 1 169 ? 26.766 -21.920 -77.638 1.00 67.75 169 THR A C 1
ATOM 1290 O O . THR A 1 169 ? 25.865 -22.463 -76.996 1.00 67.75 169 THR A O 1
ATOM 1293 N N . ARG A 1 170 ? 28.017 -22.382 -77.645 1.00 82.56 170 ARG A N 1
ATOM 1294 C CA . ARG A 1 170 ? 28.490 -23.420 -76.730 1.00 82.56 170 ARG A CA 1
ATOM 1295 C C . ARG A 1 170 ? 28.485 -22.842 -75.312 1.00 82.56 170 ARG A C 1
ATOM 1297 O O . ARG A 1 170 ? 29.076 -21.787 -75.102 1.00 82.56 170 ARG A O 1
ATOM 1304 N N . VAL A 1 171 ? 27.792 -23.504 -74.390 1.00 81.81 171 VAL A N 1
ATOM 1305 C CA . VAL A 1 171 ? 27.664 -23.109 -72.976 1.00 81.81 171 VAL A CA 1
ATOM 1306 C C . VAL A 1 171 ? 28.938 -23.480 -72.226 1.00 81.81 171 VAL A C 1
ATOM 1308 O O . VAL A 1 171 ? 29.519 -22.652 -71.537 1.00 81.81 171 VAL A O 1
ATOM 1311 N N . ALA A 1 172 ? 29.412 -24.711 -72.430 1.00 81.94 172 ALA A N 1
ATOM 1312 C CA . ALA A 1 172 ? 30.643 -25.224 -71.845 1.00 81.94 172 ALA A CA 1
ATOM 1313 C C . ALA A 1 172 ? 31.296 -26.270 -72.762 1.00 81.94 172 ALA A C 1
ATOM 1315 O O . ALA A 1 172 ? 30.647 -26.844 -73.643 1.00 81.94 172 ALA A O 1
ATOM 1316 N N . ALA A 1 173 ? 32.588 -26.515 -72.553 1.00 87.19 173 ALA A N 1
ATOM 1317 C CA . ALA A 1 173 ? 33.325 -27.615 -73.163 1.00 87.19 173 ALA A CA 1
ATOM 1318 C C . ALA A 1 173 ? 34.342 -28.158 -72.159 1.00 87.19 173 ALA A C 1
ATOM 1320 O O . ALA A 1 173 ? 35.142 -27.393 -71.622 1.00 87.19 173 ALA A O 1
ATOM 1321 N N . PHE A 1 174 ? 34.321 -29.467 -71.940 1.00 86.00 174 PHE A N 1
ATOM 1322 C CA . PHE A 1 174 ? 35.166 -30.168 -70.981 1.00 86.00 174 PHE A CA 1
ATOM 1323 C C . PHE A 1 174 ? 36.037 -31.191 -71.708 1.00 86.00 174 PHE A C 1
ATOM 1325 O O . PHE A 1 174 ? 35.574 -31.866 -72.629 1.00 86.00 174 PHE A O 1
ATOM 1332 N N . ASN A 1 175 ? 37.297 -31.315 -71.291 1.00 85.69 175 ASN A N 1
ATOM 1333 C CA . ASN A 1 175 ? 38.163 -32.411 -71.721 1.00 85.69 175 ASN A CA 1
ATOM 1334 C C . ASN A 1 175 ? 37.907 -33.611 -70.799 1.00 85.69 175 ASN A C 1
ATOM 1336 O O . ASN A 1 175 ? 38.019 -33.484 -69.584 1.00 85.69 175 ASN A O 1
ATOM 1340 N N . CYS A 1 176 ? 37.583 -34.761 -71.380 1.00 83.44 176 CYS A N 1
ATOM 1341 C CA . CYS A 1 176 ? 37.177 -35.983 -70.687 1.00 83.44 176 CYS A CA 1
ATOM 1342 C C . CYS A 1 176 ? 38.011 -37.184 -71.174 1.00 83.44 176 CYS A C 1
ATOM 1344 O O . CYS A 1 176 ? 38.615 -37.142 -72.249 1.00 83.44 176 CYS A O 1
ATOM 1346 N N . CYS A 1 177 ? 38.024 -38.292 -70.427 1.00 78.44 177 CYS A N 1
ATOM 1347 C CA . CYS A 1 177 ? 38.764 -39.491 -70.838 1.00 78.44 177 CYS A CA 1
ATOM 1348 C C . CYS A 1 177 ? 38.248 -40.066 -72.168 1.00 78.44 177 CYS A C 1
ATOM 1350 O O . CYS A 1 177 ? 37.049 -40.269 -72.355 1.00 78.44 177 CYS A O 1
ATOM 1352 N N . LYS A 1 178 ? 39.163 -40.393 -73.090 1.00 83.00 178 LYS A N 1
ATOM 1353 C CA . LYS A 1 178 ? 38.831 -41.076 -74.352 1.00 83.00 178 LYS A CA 1
ATOM 1354 C C . LYS A 1 178 ? 38.273 -42.470 -74.066 1.00 83.00 178 LYS A C 1
ATOM 1356 O O . LYS A 1 178 ? 38.802 -43.186 -73.225 1.00 83.00 178 LYS A O 1
ATOM 1361 N N . GLY A 1 179 ? 37.232 -42.863 -74.797 1.00 78.19 179 GLY A N 1
ATOM 1362 C CA . GLY A 1 179 ? 36.568 -44.158 -74.603 1.00 78.19 179 GLY A CA 1
ATOM 1363 C C . GLY A 1 179 ? 35.536 -44.198 -73.469 1.00 78.19 179 GLY A C 1
ATOM 1364 O O . GLY A 1 179 ? 34.936 -45.248 -73.262 1.00 78.19 179 GLY A O 1
ATOM 1365 N N . ALA A 1 180 ? 35.280 -43.080 -72.777 1.00 85.94 180 ALA A N 1
ATOM 1366 C CA . ALA A 1 180 ? 34.120 -42.961 -71.895 1.00 85.94 180 ALA A CA 1
ATOM 1367 C C . ALA A 1 180 ? 32.790 -43.152 -72.660 1.00 85.94 180 ALA A C 1
ATOM 1369 O O . ALA A 1 180 ? 32.753 -43.060 -73.892 1.00 85.94 180 ALA A O 1
ATOM 1370 N N . LYS A 1 181 ? 31.695 -43.401 -71.938 1.00 87.62 181 LYS A N 1
ATOM 1371 C CA . LYS A 1 181 ? 30.349 -43.590 -72.490 1.00 87.62 181 LYS A CA 1
ATOM 1372 C C . LYS A 1 181 ? 29.363 -42.641 -71.814 1.00 87.62 181 LYS A C 1
ATOM 1374 O O . LYS A 1 181 ? 29.232 -42.648 -70.595 1.00 87.62 181 LYS A O 1
ATOM 1379 N N . LEU A 1 182 ? 28.671 -41.838 -72.611 1.00 89.19 182 LEU A N 1
ATOM 1380 C CA . LEU A 1 182 ? 27.608 -40.953 -72.155 1.00 89.19 182 LEU A CA 1
ATOM 1381 C C . LEU A 1 182 ? 26.347 -41.784 -71.878 1.00 89.19 182 LEU A C 1
ATOM 1383 O O . LEU A 1 182 ? 25.923 -42.576 -72.724 1.00 89.19 182 LEU A O 1
ATOM 1387 N N . ILE A 1 183 ? 25.774 -41.618 -70.691 1.00 85.94 183 ILE A N 1
ATOM 1388 C CA . ILE A 1 183 ? 24.567 -42.295 -70.219 1.00 85.94 183 ILE A CA 1
ATOM 1389 C C . ILE A 1 183 ? 23.531 -41.214 -69.913 1.00 85.94 183 ILE A C 1
ATOM 1391 O O . ILE A 1 183 ? 23.813 -40.286 -69.156 1.00 85.94 183 ILE A O 1
ATOM 1395 N N . SER A 1 184 ? 22.338 -41.337 -70.493 1.00 79.50 184 SER A N 1
ATOM 1396 C CA . SER A 1 184 ? 21.184 -40.497 -70.171 1.00 79.50 184 SER A CA 1
ATOM 1397 C C . SER A 1 184 ? 20.030 -41.348 -69.667 1.00 79.50 184 SER A C 1
ATOM 1399 O O . SER A 1 184 ? 19.772 -42.438 -70.188 1.00 79.50 184 SER A O 1
ATOM 1401 N N . THR A 1 185 ? 19.320 -40.843 -68.666 1.00 73.19 185 THR A N 1
ATOM 1402 C CA . THR A 1 185 ? 18.069 -41.431 -68.194 1.00 73.19 185 THR A CA 1
ATOM 1403 C C . THR A 1 185 ? 16.915 -40.765 -68.938 1.00 73.19 185 THR A C 1
ATOM 1405 O O . THR A 1 185 ? 16.467 -39.671 -68.612 1.00 73.19 185 THR A O 1
ATOM 1408 N N . ASN A 1 186 ? 16.396 -41.433 -69.969 1.00 57.28 186 ASN A N 1
ATOM 1409 C CA . ASN A 1 186 ? 15.171 -40.987 -70.639 1.00 57.28 186 ASN A CA 1
ATOM 1410 C C . ASN A 1 186 ? 13.946 -41.411 -69.804 1.00 57.28 186 ASN A C 1
ATOM 1412 O O . ASN A 1 186 ? 13.114 -42.196 -70.258 1.00 57.28 186 ASN A O 1
ATOM 1416 N N . ALA A 1 187 ? 13.875 -40.939 -68.557 1.00 48.06 187 ALA A N 1
ATOM 1417 C CA . ALA A 1 187 ? 12.729 -41.126 -67.680 1.00 48.06 187 ALA A CA 1
ATOM 1418 C C . ALA A 1 187 ? 11.630 -40.130 -68.076 1.00 48.06 187 ALA A C 1
ATOM 1420 O O . ALA A 1 187 ? 11.822 -38.915 -68.026 1.00 48.06 187 ALA A O 1
ATOM 1421 N N . GLY A 1 188 ? 10.479 -40.644 -68.509 1.00 46.84 188 GLY A N 1
ATOM 1422 C CA . GLY A 1 188 ? 9.341 -39.805 -68.865 1.00 46.84 188 GLY A CA 1
ATOM 1423 C C . GLY A 1 188 ? 8.753 -39.102 -67.641 1.00 46.84 188 GLY A C 1
ATOM 1424 O O . GLY A 1 188 ? 8.396 -39.754 -66.664 1.00 46.84 188 GLY A O 1
ATOM 1425 N N . SER A 1 189 ? 8.608 -37.779 -67.735 1.00 44.78 189 SER A N 1
ATOM 1426 C CA . SER A 1 189 ? 7.620 -36.972 -67.002 1.00 44.78 189 SER A CA 1
ATOM 1427 C C . SER A 1 189 ? 7.521 -37.103 -65.467 1.00 44.78 189 SER A C 1
ATOM 1429 O O . SER A 1 189 ? 6.450 -36.808 -64.938 1.00 44.78 189 SER A O 1
ATOM 1431 N N . SER A 1 190 ? 8.579 -37.481 -64.734 1.00 42.62 190 SER A N 1
ATOM 1432 C CA . SER A 1 190 ? 8.620 -37.217 -63.280 1.00 42.62 190 SER A CA 1
ATOM 1433 C C . SER A 1 190 ? 9.229 -35.844 -62.993 1.00 42.62 190 SER A C 1
ATOM 1435 O O . SER A 1 190 ? 10.154 -35.413 -63.679 1.00 42.62 190 SER A O 1
ATOM 1437 N N . ILE A 1 191 ? 8.687 -35.159 -61.987 1.00 47.59 191 ILE A N 1
ATOM 1438 C CA . ILE A 1 191 ? 9.080 -33.803 -61.564 1.00 47.59 191 ILE A CA 1
ATOM 1439 C C . ILE A 1 191 ? 10.160 -33.856 -60.456 1.00 47.59 191 ILE A C 1
ATOM 1441 O O . ILE A 1 191 ? 10.695 -32.827 -60.051 1.00 47.59 191 ILE A O 1
ATOM 1445 N N . ASP A 1 192 ? 10.531 -35.055 -59.997 1.00 44.72 192 ASP A N 1
ATOM 1446 C CA . ASP A 1 192 ? 11.538 -35.249 -58.951 1.00 44.72 192 ASP A CA 1
ATOM 1447 C C . ASP A 1 192 ? 12.956 -34.917 -59.449 1.00 44.72 192 ASP A C 1
ATOM 1449 O O . ASP A 1 192 ? 13.509 -35.600 -60.314 1.00 44.72 192 ASP A O 1
ATOM 1453 N N . ASN A 1 193 ? 13.572 -33.889 -58.854 1.00 49.97 193 ASN A N 1
ATOM 1454 C CA . ASN A 1 193 ? 14.935 -33.437 -59.174 1.00 49.97 193 ASN A CA 1
ATOM 1455 C C . ASN A 1 193 ? 16.045 -34.452 -58.817 1.00 49.97 193 ASN A C 1
ATOM 1457 O O . ASN A 1 193 ? 17.171 -34.286 -59.275 1.00 49.97 193 ASN A O 1
ATOM 1461 N N . ASP A 1 194 ? 15.746 -35.499 -58.040 1.00 46.09 194 ASP A N 1
ATOM 1462 C CA . ASP A 1 194 ? 16.737 -36.438 -57.483 1.00 46.09 194 ASP A CA 1
ATOM 1463 C C . ASP A 1 194 ? 17.169 -37.568 -58.450 1.00 46.09 194 ASP A C 1
ATOM 1465 O O . ASP A 1 194 ? 17.859 -38.510 -58.052 1.00 46.09 194 ASP A O 1
ATOM 1469 N N . GLN A 1 195 ? 16.778 -37.516 -59.730 1.00 59.56 195 GLN A N 1
ATOM 1470 C CA . GLN A 1 195 ? 17.214 -38.492 -60.738 1.00 59.56 195 GLN A CA 1
A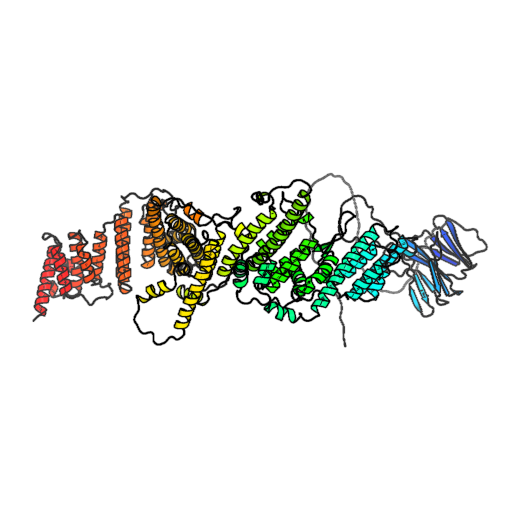TOM 1471 C C . GLN A 1 195 ? 18.383 -37.970 -61.585 1.00 59.56 195 GLN A C 1
ATOM 1473 O O . GLN A 1 195 ? 18.252 -36.984 -62.309 1.00 59.56 195 GLN A O 1
ATOM 1478 N N . LEU A 1 196 ? 19.502 -38.708 -61.560 1.00 60.53 196 LEU A N 1
ATOM 1479 C CA . LEU A 1 196 ? 20.696 -38.494 -62.391 1.00 60.53 196 LEU A CA 1
ATOM 1480 C C . LEU A 1 196 ? 20.334 -38.410 -63.887 1.00 60.53 196 LEU A C 1
ATOM 1482 O O . LEU A 1 196 ? 20.161 -39.440 -64.544 1.00 60.53 196 LEU A O 1
ATOM 1486 N N . GLN A 1 197 ? 20.235 -37.196 -64.435 1.00 74.06 197 GLN A N 1
ATOM 1487 C CA . GLN A 1 197 ? 19.749 -36.967 -65.806 1.00 74.06 197 GLN A CA 1
ATOM 1488 C C . GLN A 1 197 ? 20.775 -37.372 -66.879 1.00 74.06 197 GLN A C 1
ATOM 1490 O O . GLN A 1 197 ? 20.443 -38.000 -67.890 1.00 74.06 197 GLN A O 1
ATOM 1495 N N . CYS A 1 198 ? 22.041 -36.997 -66.671 1.00 84.62 198 CYS A N 1
ATOM 1496 C CA . CYS A 1 198 ? 23.124 -37.182 -67.632 1.00 84.62 198 CYS A CA 1
ATOM 1497 C C . CYS A 1 198 ? 24.452 -37.432 -66.911 1.00 84.62 198 CYS A C 1
ATOM 1499 O O . CYS A 1 198 ? 24.946 -36.577 -66.176 1.00 84.62 198 CYS A O 1
ATOM 1501 N N . CYS A 1 199 ? 25.074 -38.578 -67.183 1.00 85.94 199 CYS A N 1
ATOM 1502 C CA . CYS A 1 199 ? 26.352 -38.960 -66.592 1.00 85.94 199 CYS A CA 1
ATOM 1503 C C . CYS A 1 199 ? 27.340 -39.476 -67.641 1.00 85.94 199 CYS A C 1
ATOM 1505 O O . CYS A 1 199 ? 26.963 -40.056 -68.662 1.00 85.94 199 CYS A O 1
ATOM 1507 N N . LEU A 1 200 ? 28.629 -39.320 -67.363 1.00 87.81 200 LEU A N 1
ATOM 1508 C CA . LEU A 1 200 ? 29.723 -39.877 -68.141 1.00 87.81 200 LEU A CA 1
ATOM 1509 C C . LEU A 1 200 ? 30.332 -41.069 -67.391 1.00 87.81 200 LEU A C 1
ATOM 1511 O O . LEU A 1 200 ? 30.914 -40.913 -66.322 1.00 87.81 200 LEU A O 1
ATOM 1515 N N . LEU A 1 201 ? 30.219 -42.269 -67.961 1.00 87.81 201 LEU A N 1
ATOM 1516 C CA . LEU A 1 201 ? 30.907 -43.460 -67.467 1.00 87.81 201 LEU A CA 1
ATOM 1517 C C . LEU A 1 201 ? 32.312 -43.517 -68.072 1.00 87.81 201 LEU A C 1
ATOM 1519 O O . LEU A 1 201 ? 32.478 -43.752 -69.270 1.00 87.81 201 LEU A O 1
ATOM 1523 N N . THR A 1 202 ? 33.327 -43.295 -67.249 1.00 86.00 202 THR A N 1
ATOM 1524 C CA . THR A 1 202 ? 34.740 -43.381 -67.646 1.00 86.00 202 THR A CA 1
ATOM 1525 C C . THR A 1 202 ? 35.185 -44.842 -67.847 1.00 86.00 202 THR A C 1
ATOM 1527 O O . THR A 1 202 ? 34.569 -45.750 -67.282 1.00 86.00 202 THR A O 1
ATOM 1530 N N . PRO A 1 203 ? 36.264 -45.112 -68.617 1.00 82.62 203 PRO A N 1
ATOM 1531 C CA . PRO A 1 203 ? 36.804 -46.470 -68.782 1.00 82.62 203 PRO A CA 1
ATOM 1532 C C . PRO A 1 203 ? 37.203 -47.151 -67.465 1.00 82.62 203 PRO A C 1
ATOM 1534 O O . PRO A 1 203 ? 37.151 -48.374 -67.373 1.00 82.62 203 PRO A O 1
ATOM 1537 N N . ASP A 1 204 ? 37.539 -46.360 -66.443 1.00 83.12 204 ASP A N 1
ATOM 1538 C CA . ASP A 1 204 ? 37.918 -46.819 -65.101 1.00 83.12 204 ASP A CA 1
ATOM 1539 C C . ASP A 1 204 ? 36.700 -47.189 -64.225 1.00 83.12 204 ASP A C 1
ATOM 1541 O O . ASP A 1 204 ? 36.841 -47.465 -63.035 1.00 83.12 204 ASP A O 1
ATOM 1545 N N . GLY A 1 205 ? 35.486 -47.151 -64.787 1.00 80.50 205 GLY A N 1
ATOM 1546 C CA . GLY A 1 205 ? 34.239 -47.490 -64.099 1.00 80.50 205 GLY A CA 1
ATOM 1547 C C . GLY A 1 205 ? 33.657 -46.380 -63.218 1.00 80.50 205 GLY A C 1
ATOM 1548 O O . GLY A 1 205 ? 32.625 -46.602 -62.586 1.00 80.50 205 GLY A O 1
ATOM 1549 N N . LYS A 1 206 ? 34.261 -45.182 -63.175 1.00 82.94 206 LYS A N 1
ATOM 1550 C CA . LYS A 1 206 ? 33.686 -44.032 -62.454 1.00 82.94 206 LYS A CA 1
ATOM 1551 C C . LYS A 1 206 ? 32.568 -43.388 -63.263 1.00 82.94 206 LYS A C 1
ATOM 1553 O O . LYS A 1 206 ? 32.741 -43.157 -64.462 1.00 82.94 206 LYS A O 1
ATOM 1558 N N . LEU A 1 207 ? 31.474 -43.058 -62.583 1.00 83.56 207 LEU A N 1
ATOM 1559 C CA . LEU A 1 207 ? 30.346 -42.302 -63.113 1.00 83.56 207 LEU A CA 1
ATOM 1560 C C . LEU A 1 207 ? 30.470 -40.838 -62.666 1.00 83.56 207 LEU A C 1
ATOM 1562 O O . LEU A 1 207 ? 30.474 -40.565 -61.470 1.00 83.56 207 LEU A O 1
ATOM 1566 N N . GLU A 1 208 ? 30.586 -39.913 -63.616 1.00 83.38 208 GLU A N 1
ATOM 1567 C CA . GLU A 1 208 ? 30.663 -38.468 -63.364 1.00 83.38 208 GLU A CA 1
ATOM 1568 C C . GLU A 1 208 ? 29.359 -37.800 -63.819 1.00 83.38 208 GLU A C 1
ATOM 1570 O O . GLU A 1 208 ? 28.952 -37.959 -64.970 1.00 83.38 208 GLU A O 1
ATOM 1575 N N . GLU A 1 209 ? 28.674 -37.077 -62.933 1.00 83.56 209 GLU A N 1
ATOM 1576 C CA . GLU A 1 209 ? 27.436 -36.367 -63.272 1.00 83.56 209 GLU A CA 1
ATOM 1577 C C . GLU A 1 209 ? 27.715 -35.038 -63.990 1.00 83.56 209 GLU A C 1
ATOM 1579 O O . GLU A 1 209 ? 28.671 -34.329 -63.675 1.00 83.56 209 GLU A O 1
ATOM 1584 N N . VAL A 1 210 ? 26.861 -34.684 -64.955 1.00 82.12 210 VAL A N 1
ATOM 1585 C CA . VAL A 1 210 ? 26.906 -33.397 -65.655 1.00 82.12 210 VAL A CA 1
ATOM 1586 C C . VAL A 1 210 ? 25.702 -32.553 -65.232 1.00 82.12 210 VAL A C 1
ATOM 1588 O O . VAL A 1 210 ? 24.593 -32.766 -65.714 1.00 82.12 210 VAL A O 1
ATOM 1591 N N . VAL A 1 211 ? 25.931 -31.565 -64.362 1.00 79.88 211 VAL A N 1
ATOM 1592 C CA . VAL A 1 211 ? 24.902 -30.631 -63.866 1.00 79.88 211 VAL A CA 1
ATOM 1593 C C . VAL A 1 211 ? 25.019 -29.278 -64.579 1.00 79.88 211 VAL A C 1
ATOM 1595 O O . VAL A 1 211 ? 26.122 -28.765 -64.771 1.00 79.88 211 VAL A O 1
ATOM 1598 N N . VAL A 1 212 ? 23.887 -28.681 -64.974 1.00 78.25 212 VAL A N 1
ATOM 1599 C CA . VAL A 1 212 ? 23.837 -27.361 -65.635 1.00 78.25 212 VAL A CA 1
ATOM 1600 C C . VAL A 1 212 ? 22.755 -26.483 -64.989 1.00 78.25 212 VAL A C 1
ATOM 1602 O O . VAL A 1 212 ? 21.572 -26.775 -65.161 1.00 78.25 212 VAL A O 1
ATOM 1605 N N . PRO A 1 213 ? 23.116 -25.395 -64.281 1.00 74.50 213 PRO A N 1
ATOM 1606 C CA . PRO A 1 213 ? 22.145 -24.469 -63.698 1.00 74.50 213 PRO A CA 1
ATOM 1607 C C . PRO A 1 213 ? 21.281 -23.742 -64.739 1.00 74.50 213 PRO A C 1
ATOM 1609 O O . PRO A 1 213 ? 21.750 -23.375 -65.819 1.00 74.50 213 PRO A O 1
ATOM 1612 N N . PHE A 1 214 ? 20.029 -23.432 -64.385 1.00 72.62 214 PHE A N 1
ATOM 1613 C CA . PHE A 1 214 ? 19.084 -22.732 -65.270 1.00 72.62 214 PHE A CA 1
ATOM 1614 C C . PHE A 1 214 ? 19.597 -21.369 -65.752 1.00 72.62 214 PHE A C 1
ATOM 1616 O O . PHE A 1 214 ? 19.415 -21.009 -66.916 1.00 72.62 214 PHE A O 1
ATOM 1623 N N . HIS A 1 215 ? 20.308 -20.626 -64.898 1.00 68.12 215 HIS A N 1
ATOM 1624 C CA . HIS A 1 215 ? 20.824 -19.304 -65.254 1.00 68.12 215 HIS A CA 1
ATOM 1625 C C . HIS A 1 215 ? 21.829 -19.327 -66.418 1.00 68.12 215 HIS A C 1
ATOM 1627 O O . HIS A 1 215 ? 21.973 -18.318 -67.103 1.00 68.12 215 HIS A O 1
ATOM 1633 N N . CYS A 1 216 ? 22.459 -20.471 -66.716 1.00 71.00 216 CYS A N 1
ATOM 1634 C CA . CYS A 1 216 ? 23.332 -20.639 -67.882 1.00 71.00 216 CYS A CA 1
ATOM 1635 C C . CYS A 1 216 ? 22.581 -20.557 -69.230 1.00 71.00 216 CYS A C 1
ATOM 1637 O O . CYS A 1 216 ? 23.217 -20.506 -70.284 1.00 71.00 216 CYS A O 1
ATOM 1639 N N . ALA A 1 217 ? 21.242 -20.545 -69.219 1.00 68.38 217 ALA A N 1
ATOM 1640 C CA . ALA A 1 217 ? 20.403 -20.275 -70.388 1.00 68.38 217 ALA A CA 1
ATOM 1641 C C . ALA A 1 217 ? 20.083 -18.780 -70.593 1.00 68.38 217 ALA A C 1
ATOM 1643 O O . ALA A 1 217 ? 19.642 -18.395 -71.679 1.00 68.38 217 ALA A O 1
ATOM 1644 N N . LEU A 1 218 ? 20.266 -17.946 -69.565 1.00 66.88 218 LEU A N 1
ATOM 1645 C CA . LEU A 1 218 ? 19.879 -16.535 -69.567 1.00 66.88 218 LEU A CA 1
ATOM 1646 C C . LEU A 1 218 ? 20.970 -15.643 -70.186 1.00 66.88 218 LEU A C 1
ATOM 1648 O O . LEU A 1 218 ? 22.139 -16.014 -70.276 1.00 66.88 218 LEU A O 1
ATOM 1652 N N . LYS A 1 219 ? 20.587 -14.438 -70.627 1.00 59.06 219 LYS A N 1
ATOM 1653 C CA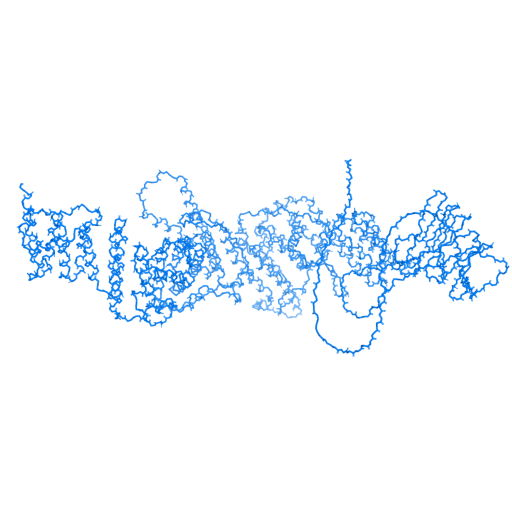 . LYS A 1 219 ? 21.503 -13.415 -71.163 1.00 59.06 219 LYS A CA 1
ATOM 1654 C C . LYS A 1 219 ? 21.321 -12.092 -70.417 1.00 59.06 219 LYS A C 1
ATOM 1656 O O . LYS A 1 219 ? 20.201 -11.740 -70.048 1.00 59.06 219 LYS A O 1
ATOM 1661 N N . GLY A 1 220 ? 22.412 -11.341 -70.261 1.00 63.94 220 GLY A N 1
ATOM 1662 C CA . GLY A 1 220 ? 22.418 -10.034 -69.591 1.00 63.94 220 GLY A CA 1
ATOM 1663 C C . GLY A 1 220 ? 22.221 -10.124 -68.075 1.00 63.94 220 GLY A C 1
ATOM 1664 O O . GLY A 1 220 ? 22.448 -11.175 -67.475 1.00 63.94 220 GLY A O 1
ATOM 1665 N N . ASP A 1 221 ? 21.775 -9.022 -67.474 1.00 53.34 221 ASP A N 1
ATOM 1666 C CA . ASP A 1 221 ? 21.739 -8.783 -66.020 1.00 53.34 221 ASP A CA 1
ATOM 1667 C C . ASP A 1 221 ? 21.002 -9.874 -65.221 1.00 53.34 221 ASP A C 1
ATOM 1669 O O . ASP A 1 221 ? 21.392 -10.212 -64.104 1.00 53.34 221 ASP A O 1
ATOM 1673 N N . SER A 1 222 ? 19.997 -10.515 -65.829 1.00 56.91 222 SER A N 1
ATOM 1674 C CA . SER A 1 222 ? 19.276 -11.661 -65.249 1.00 56.91 222 SER A CA 1
ATOM 1675 C C . SER A 1 222 ? 20.189 -12.844 -64.882 1.00 56.91 222 SER A C 1
ATOM 1677 O O . SER A 1 222 ? 19.997 -13.468 -63.838 1.00 56.91 222 SER A O 1
ATOM 1679 N N . SER A 1 223 ? 21.230 -13.116 -65.678 1.00 65.69 223 SER A N 1
ATOM 1680 C CA . SER A 1 223 ? 22.236 -14.142 -65.368 1.00 65.69 223 SER A CA 1
ATOM 1681 C C . SER A 1 223 ? 23.122 -13.736 -64.190 1.00 65.69 223 SER A C 1
ATOM 1683 O O . SER A 1 223 ? 23.553 -14.603 -63.431 1.00 65.69 223 SER A O 1
ATOM 1685 N N . GLN A 1 224 ? 23.407 -12.442 -64.033 1.00 70.62 224 GLN A N 1
ATOM 1686 C CA . GLN A 1 224 ? 24.226 -11.934 -62.935 1.00 70.62 224 GLN A CA 1
ATOM 1687 C C . GLN A 1 224 ? 23.439 -11.936 -61.618 1.00 70.62 224 GLN A C 1
ATOM 1689 O O . GLN A 1 224 ? 23.977 -12.363 -60.603 1.00 70.62 224 GLN A O 1
ATOM 1694 N N . LYS A 1 225 ? 22.147 -11.580 -61.642 1.00 72.44 225 LYS A N 1
ATOM 1695 C CA . LYS A 1 225 ? 21.264 -11.666 -60.466 1.00 72.44 225 LYS A CA 1
ATOM 1696 C C . LYS A 1 225 ? 21.118 -13.104 -59.958 1.00 72.44 225 LYS A C 1
ATOM 1698 O O . LYS A 1 225 ? 21.145 -13.340 -58.756 1.00 72.44 225 LYS A O 1
ATOM 1703 N N . ALA A 1 226 ? 21.014 -14.071 -60.870 1.00 66.69 226 ALA A N 1
ATOM 1704 C CA . ALA A 1 226 ? 20.943 -15.487 -60.516 1.00 66.69 226 ALA A CA 1
ATOM 1705 C C . ALA A 1 226 ? 22.282 -16.058 -60.004 1.00 66.69 226 ALA A C 1
ATOM 1707 O O . ALA A 1 226 ? 22.278 -16.884 -59.094 1.00 66.69 226 ALA A O 1
ATOM 1708 N N . ARG A 1 227 ? 23.430 -15.590 -60.524 1.00 79.75 227 ARG A N 1
ATOM 1709 C CA . ARG A 1 227 ? 24.747 -15.887 -59.929 1.00 79.75 227 ARG A CA 1
ATOM 1710 C C . ARG A 1 227 ? 24.831 -15.346 -58.501 1.00 79.75 227 ARG A C 1
ATOM 1712 O O . ARG A 1 227 ? 25.223 -16.081 -57.603 1.00 79.75 227 ARG A O 1
ATOM 1719 N N . ASP A 1 228 ? 24.457 -14.087 -58.301 1.00 82.25 228 ASP A N 1
ATOM 1720 C CA . ASP A 1 228 ? 24.494 -13.419 -56.997 1.00 82.25 228 ASP A CA 1
ATOM 1721 C C . ASP A 1 228 ? 23.589 -14.131 -55.966 1.00 82.25 228 ASP A C 1
ATOM 1723 O O . ASP A 1 228 ? 23.992 -14.308 -54.819 1.00 82.25 228 ASP A O 1
ATOM 1727 N N . LEU A 1 229 ? 22.413 -14.629 -56.379 1.00 79.12 229 LEU A N 1
ATOM 1728 C CA . LEU A 1 229 ? 21.544 -15.482 -55.550 1.00 79.12 229 LEU A CA 1
ATOM 1729 C C . LEU A 1 229 ? 22.212 -16.807 -55.147 1.00 79.12 229 LEU A C 1
ATOM 1731 O O . LEU A 1 229 ? 22.066 -17.242 -54.007 1.00 79.12 229 LEU A O 1
ATOM 1735 N N . HIS A 1 230 ? 22.970 -17.441 -56.044 1.00 80.00 230 HIS A N 1
ATOM 1736 C CA . HIS A 1 230 ? 23.714 -18.657 -55.705 1.00 80.00 230 HIS A CA 1
ATOM 1737 C C . HIS A 1 230 ? 24.878 -18.373 -54.740 1.00 80.00 230 HIS A C 1
ATOM 1739 O O . HIS A 1 230 ? 25.103 -19.136 -53.804 1.00 80.00 230 HIS A O 1
ATOM 1745 N N . VAL A 1 231 ? 25.578 -17.243 -54.898 1.00 84.31 231 VAL A N 1
ATOM 1746 C CA . VAL A 1 231 ? 26.600 -16.795 -53.931 1.00 84.31 231 VAL A CA 1
ATOM 1747 C C . VAL A 1 231 ? 25.968 -16.506 -52.560 1.00 84.31 231 VAL A C 1
ATOM 1749 O O . VAL A 1 231 ? 26.548 -16.863 -51.539 1.00 84.31 231 VAL A O 1
ATOM 1752 N N . LEU A 1 232 ? 24.745 -15.963 -52.511 1.00 84.75 232 LEU A N 1
ATOM 1753 C CA . LEU A 1 232 ? 23.986 -15.794 -51.265 1.00 84.75 232 LEU A CA 1
ATOM 1754 C C . LEU A 1 232 ? 23.629 -17.143 -50.602 1.00 84.75 232 LEU A C 1
ATOM 1756 O O . LEU A 1 232 ? 23.727 -17.266 -49.381 1.00 84.75 232 LEU A O 1
ATOM 1760 N N . GLN A 1 233 ? 23.257 -18.171 -51.379 1.00 82.25 233 GLN A N 1
ATOM 1761 C CA . GLN A 1 233 ? 23.052 -19.536 -50.861 1.00 82.25 233 GLN A CA 1
ATOM 1762 C C . GLN A 1 233 ? 24.356 -20.127 -50.291 1.00 82.25 233 GLN A C 1
ATOM 1764 O O . GLN A 1 233 ? 24.337 -20.724 -49.215 1.00 82.25 233 GLN A O 1
ATOM 1769 N N . GLN A 1 234 ? 25.494 -19.932 -50.971 1.00 83.69 234 GLN A N 1
ATOM 1770 C CA . GLN A 1 234 ? 26.810 -20.357 -50.476 1.00 83.69 234 GLN A CA 1
ATOM 1771 C C . GLN A 1 234 ? 27.176 -19.642 -49.168 1.00 83.69 234 GLN A C 1
ATOM 1773 O O . GLN A 1 234 ? 27.527 -20.304 -48.195 1.00 83.69 234 GLN A O 1
ATOM 1778 N N . LEU A 1 235 ? 27.005 -18.315 -49.109 1.00 85.88 235 LEU A N 1
ATOM 1779 C CA . LEU A 1 235 ? 27.204 -17.518 -47.896 1.00 85.88 235 LEU A CA 1
ATOM 1780 C C . LEU A 1 235 ? 26.349 -18.045 -46.734 1.00 85.88 235 LEU A C 1
ATOM 1782 O O . LEU A 1 235 ? 26.861 -18.232 -45.635 1.00 85.88 235 LEU A O 1
ATOM 1786 N N . ARG A 1 236 ? 25.066 -18.348 -46.976 1.00 86.25 236 ARG A N 1
ATOM 1787 C CA . ARG A 1 236 ? 24.169 -18.913 -45.956 1.00 86.25 236 ARG A CA 1
ATOM 1788 C C . ARG A 1 236 ? 24.675 -20.248 -45.400 1.00 86.25 236 ARG A C 1
ATOM 1790 O O . ARG A 1 236 ? 24.551 -20.470 -44.201 1.00 86.25 236 ARG A O 1
ATOM 1797 N N . ASN A 1 237 ? 25.229 -21.113 -46.248 1.00 84.12 237 ASN A N 1
ATOM 1798 C CA . ASN A 1 237 ? 25.764 -22.410 -45.829 1.00 84.12 237 ASN A CA 1
ATOM 1799 C C . ASN A 1 237 ? 27.072 -22.264 -45.036 1.00 84.12 237 ASN A C 1
ATOM 1801 O O . ASN A 1 237 ? 27.217 -22.901 -43.998 1.00 84.12 237 ASN A O 1
ATOM 1805 N N . GLU A 1 238 ? 27.988 -21.393 -45.469 1.00 84.00 238 GLU A N 1
ATOM 1806 C CA . GLU A 1 238 ? 29.228 -21.105 -44.729 1.00 84.00 238 GLU A CA 1
ATOM 1807 C C . GLU A 1 238 ? 28.931 -20.518 -43.337 1.00 84.00 238 GLU A C 1
ATOM 1809 O O . GLU A 1 238 ? 29.540 -20.927 -42.349 1.00 84.00 238 GLU A O 1
ATOM 1814 N N . LEU A 1 239 ? 27.928 -19.637 -43.222 1.00 84.19 239 LEU A N 1
ATOM 1815 C CA . LEU A 1 239 ? 27.530 -19.029 -41.946 1.00 84.19 239 LEU A CA 1
ATOM 1816 C C . LEU A 1 239 ? 26.974 -20.028 -40.913 1.00 84.19 239 LEU A C 1
ATOM 1818 O O . LEU A 1 239 ? 26.996 -19.719 -39.723 1.00 84.19 239 LEU A O 1
ATOM 1822 N N . LEU A 1 240 ? 26.553 -21.236 -41.318 1.00 80.56 240 LEU A N 1
ATOM 1823 C CA . LEU A 1 240 ? 26.217 -22.331 -40.387 1.00 80.56 240 LEU A CA 1
ATOM 1824 C C . LEU A 1 240 ? 27.450 -22.906 -39.668 1.00 80.56 240 LEU A C 1
ATOM 1826 O O . LEU A 1 240 ? 27.309 -23.614 -38.670 1.00 80.56 240 LEU A O 1
ATOM 1830 N N . HIS A 1 241 ? 28.650 -22.646 -40.189 1.00 78.81 241 HIS A N 1
ATOM 1831 C CA . HIS A 1 241 ? 29.922 -23.132 -39.657 1.00 78.81 241 HIS A CA 1
ATOM 1832 C C . HIS A 1 241 ? 30.755 -22.030 -38.978 1.00 78.81 241 HIS A C 1
ATOM 1834 O O . HIS A 1 241 ? 31.778 -22.333 -38.361 1.00 78.81 241 HIS A O 1
ATOM 1840 N N . GLY A 1 242 ? 30.300 -20.774 -39.033 1.00 77.38 242 GLY A N 1
ATOM 1841 C CA . GLY A 1 242 ? 30.915 -19.616 -38.382 1.00 77.38 242 GLY A CA 1
ATOM 1842 C C . GLY A 1 242 ? 31.239 -18.476 -39.350 1.00 77.38 242 GLY A C 1
ATOM 1843 O O . GLY A 1 242 ? 31.062 -18.588 -40.559 1.00 77.38 242 GLY A O 1
ATOM 1844 N N . VAL A 1 243 ? 31.724 -17.355 -38.810 1.00 80.81 243 VAL A N 1
ATOM 1845 C CA . VAL A 1 243 ? 32.127 -16.188 -39.612 1.00 80.81 243 VAL A CA 1
ATOM 1846 C C . VAL A 1 243 ? 33.639 -16.206 -39.825 1.00 80.81 243 VAL A C 1
ATOM 1848 O O . VAL A 1 243 ? 34.424 -16.149 -38.881 1.00 80.81 243 VAL A O 1
ATOM 1851 N N . THR A 1 244 ? 34.045 -16.297 -41.087 1.00 82.06 244 THR A N 1
ATOM 1852 C CA . THR A 1 244 ? 35.438 -16.435 -41.542 1.00 82.06 244 THR A CA 1
ATOM 1853 C C . THR A 1 244 ? 35.758 -15.386 -42.611 1.00 82.06 244 THR A C 1
ATOM 1855 O O . THR A 1 244 ? 34.863 -14.713 -43.127 1.00 82.06 244 THR A O 1
ATOM 1858 N N . THR A 1 245 ? 37.024 -15.264 -43.025 1.00 80.31 245 THR A N 1
ATOM 1859 C CA . THR A 1 245 ? 37.381 -14.392 -44.161 1.00 80.31 245 THR A CA 1
ATOM 1860 C C . THR A 1 245 ? 36.629 -14.769 -45.440 1.00 80.31 245 THR A C 1
ATOM 1862 O O . THR A 1 245 ? 36.174 -13.871 -46.140 1.00 80.31 245 THR A O 1
ATOM 1865 N N . THR A 1 246 ? 36.387 -16.065 -45.687 1.00 82.25 246 THR A N 1
ATOM 1866 C CA . THR A 1 246 ? 35.631 -16.534 -46.861 1.00 82.25 246 THR A CA 1
ATOM 1867 C C . THR A 1 246 ? 34.190 -16.022 -46.871 1.00 82.25 246 THR A C 1
ATOM 1869 O O . THR A 1 246 ? 33.691 -15.680 -47.938 1.00 82.25 246 THR A O 1
ATOM 1872 N N . THR A 1 247 ? 33.534 -15.870 -45.713 1.00 84.75 247 THR A N 1
ATOM 1873 C CA . THR A 1 247 ? 32.185 -15.266 -45.652 1.00 84.75 247 THR A CA 1
ATOM 1874 C C . THR A 1 247 ? 32.180 -13.790 -46.066 1.00 84.75 247 THR A C 1
ATOM 1876 O O . THR A 1 247 ? 31.281 -13.354 -46.786 1.00 84.75 247 THR A O 1
ATOM 1879 N N . PHE A 1 248 ? 33.213 -13.023 -45.697 1.00 85.69 248 PHE A N 1
ATOM 1880 C CA . PHE A 1 248 ? 33.364 -11.637 -46.151 1.00 85.69 248 PHE A CA 1
ATOM 1881 C C . PHE A 1 248 ? 33.719 -11.555 -47.640 1.00 85.69 248 PHE A C 1
ATOM 1883 O O . PHE A 1 248 ? 33.181 -10.701 -48.342 1.00 85.69 248 PHE A O 1
ATOM 1890 N N . ASP A 1 249 ? 34.577 -12.451 -48.134 1.00 84.69 249 ASP A N 1
ATOM 1891 C CA . ASP A 1 249 ? 34.943 -12.524 -49.553 1.00 84.69 249 ASP A CA 1
ATOM 1892 C C . ASP A 1 249 ? 33.721 -12.854 -50.430 1.00 84.69 249 ASP A C 1
ATOM 1894 O O . ASP A 1 249 ? 33.473 -12.165 -51.420 1.00 84.69 249 ASP A O 1
ATOM 1898 N N . LEU A 1 250 ? 32.891 -13.825 -50.018 1.00 85.50 250 LEU A N 1
ATOM 1899 C CA . LEU A 1 250 ? 31.629 -14.167 -50.686 1.00 85.50 250 LEU A CA 1
ATOM 1900 C C . LEU A 1 250 ? 30.657 -12.979 -50.733 1.00 85.50 250 LEU A C 1
ATOM 1902 O O . LEU A 1 250 ? 30.067 -12.722 -51.781 1.00 85.50 250 LEU A O 1
ATOM 1906 N N . LEU A 1 251 ? 30.514 -12.212 -49.643 1.00 85.88 251 LEU A N 1
ATOM 1907 C CA . LEU A 1 251 ? 29.673 -11.008 -49.642 1.00 85.88 251 LEU A CA 1
ATOM 1908 C C . LEU A 1 251 ? 30.215 -9.919 -50.587 1.00 85.88 251 LEU A C 1
ATOM 1910 O O . LEU A 1 251 ? 29.435 -9.267 -51.281 1.00 85.88 251 LEU A O 1
ATOM 1914 N N . MET A 1 252 ? 31.537 -9.727 -50.638 1.00 84.00 252 MET A N 1
ATOM 1915 C CA . MET A 1 252 ? 32.185 -8.752 -51.529 1.00 84.00 252 MET A CA 1
ATOM 1916 C C . MET A 1 252 ? 32.107 -9.134 -53.016 1.00 84.00 252 MET A C 1
ATOM 1918 O O . MET A 1 252 ? 32.294 -8.268 -53.880 1.00 84.00 252 MET A O 1
ATOM 1922 N N . ASP A 1 253 ? 31.828 -10.400 -53.332 1.00 83.69 253 ASP A N 1
ATOM 1923 C CA . ASP A 1 253 ? 31.659 -10.895 -54.700 1.00 83.69 253 ASP A CA 1
ATOM 1924 C C . ASP A 1 253 ? 30.261 -10.630 -55.286 1.00 83.69 253 ASP A C 1
ATOM 1926 O O . ASP A 1 253 ? 30.127 -10.527 -56.511 1.00 83.69 253 ASP A O 1
ATOM 1930 N N . ILE A 1 254 ? 29.244 -10.450 -54.434 1.00 83.50 254 ILE A N 1
ATOM 1931 C CA . ILE A 1 254 ? 27.863 -10.119 -54.822 1.00 83.50 254 ILE A CA 1
ATOM 1932 C C . ILE A 1 254 ? 27.810 -8.703 -55.426 1.00 83.50 254 ILE A C 1
ATOM 1934 O O . ILE A 1 254 ? 28.433 -7.762 -54.926 1.00 83.50 254 ILE A O 1
ATOM 1938 N N . ARG A 1 255 ? 27.066 -8.527 -56.530 1.00 77.94 255 ARG A N 1
ATOM 1939 C CA . ARG A 1 255 ? 27.014 -7.256 -57.283 1.00 77.94 255 ARG A CA 1
ATOM 1940 C C . ARG A 1 255 ? 25.660 -6.548 -57.266 1.00 77.94 255 ARG A C 1
ATOM 1942 O O . ARG A 1 255 ? 25.635 -5.329 -57.408 1.00 77.94 255 ARG A O 1
ATOM 1949 N N . HIS A 1 256 ? 24.547 -7.255 -57.099 1.00 81.69 256 HIS A N 1
ATOM 1950 C CA . HIS A 1 256 ? 23.218 -6.643 -56.994 1.00 81.69 256 HIS A CA 1
ATOM 1951 C C . HIS A 1 256 ? 22.967 -6.069 -55.598 1.00 81.69 256 HIS A C 1
ATOM 1953 O O . HIS A 1 256 ? 23.019 -6.803 -54.612 1.00 81.69 256 HIS A O 1
ATOM 1959 N N . ALA A 1 257 ? 22.614 -4.783 -55.516 1.00 81.69 257 ALA A N 1
ATOM 1960 C CA . ALA A 1 257 ? 22.459 -4.076 -54.245 1.00 81.69 257 ALA A CA 1
ATOM 1961 C C . ALA A 1 257 ? 21.432 -4.729 -53.295 1.00 81.69 257 ALA A C 1
ATOM 1963 O O . ALA A 1 257 ? 21.709 -4.910 -52.108 1.00 81.69 257 ALA A O 1
ATOM 1964 N N . SER A 1 258 ? 20.285 -5.172 -53.820 1.00 81.56 258 SER A N 1
ATOM 1965 C CA . SER A 1 258 ? 19.270 -5.907 -53.049 1.00 81.56 258 SER A CA 1
ATOM 1966 C C . SER A 1 258 ? 19.764 -7.254 -52.498 1.00 81.56 258 SER A C 1
ATOM 1968 O O . SER A 1 258 ? 19.334 -7.660 -51.421 1.00 81.56 258 SER A O 1
ATOM 1970 N N . ILE A 1 259 ? 20.702 -7.925 -53.175 1.00 83.50 259 ILE A N 1
ATOM 1971 C CA . ILE A 1 259 ? 21.270 -9.208 -52.727 1.00 83.50 259 ILE A CA 1
ATOM 1972 C C . ILE A 1 259 ? 22.407 -8.975 -51.719 1.00 83.50 259 ILE A C 1
ATOM 1974 O O . ILE A 1 259 ? 22.483 -9.688 -50.722 1.00 83.50 259 ILE A O 1
ATOM 1978 N N . VAL A 1 260 ? 23.229 -7.929 -51.896 1.00 87.06 260 VAL A N 1
ATOM 1979 C CA . VAL A 1 260 ? 24.197 -7.498 -50.865 1.00 87.06 260 VAL A CA 1
ATOM 1980 C C . VAL A 1 260 ? 23.463 -7.131 -49.571 1.00 87.06 260 VAL A C 1
ATOM 1982 O O . VAL A 1 260 ? 23.912 -7.509 -48.493 1.00 87.06 260 VAL A O 1
ATOM 1985 N N . SER A 1 261 ? 22.306 -6.461 -49.663 1.00 84.75 261 SER A N 1
ATOM 1986 C CA . SER A 1 261 ? 21.452 -6.187 -48.501 1.00 84.75 261 SER A CA 1
ATOM 1987 C C . SER A 1 261 ? 21.040 -7.477 -47.782 1.00 84.75 261 SER A C 1
ATOM 1989 O O . SER A 1 261 ? 21.271 -7.583 -46.585 1.00 84.75 261 SER A O 1
ATOM 1991 N N . GLN A 1 262 ? 20.521 -8.478 -48.504 1.00 84.94 262 GLN A N 1
ATOM 1992 C CA . GLN A 1 262 ? 20.155 -9.778 -47.918 1.00 84.94 262 GLN A CA 1
ATOM 1993 C C . GLN A 1 262 ? 21.361 -10.514 -47.306 1.00 84.94 262 GLN A C 1
ATOM 1995 O O . GLN A 1 262 ? 21.228 -11.160 -46.271 1.00 84.94 262 GLN A O 1
ATOM 2000 N N . GLY A 1 263 ? 22.551 -10.398 -47.903 1.00 86.50 263 GLY A N 1
ATOM 2001 C CA . GLY A 1 263 ? 23.785 -10.950 -47.336 1.00 86.50 263 GLY A CA 1
ATOM 2002 C C . GLY A 1 263 ? 24.211 -10.262 -46.034 1.00 86.50 263 GLY A C 1
ATOM 2003 O O . GLY A 1 263 ? 24.684 -10.928 -45.115 1.00 86.50 263 GLY A O 1
ATOM 2004 N N . LEU A 1 264 ? 23.988 -8.948 -45.917 1.00 87.00 264 LEU A N 1
ATOM 2005 C CA . LEU A 1 264 ? 24.175 -8.206 -44.666 1.00 87.00 264 LEU A CA 1
ATOM 2006 C C . LEU A 1 264 ? 23.140 -8.599 -43.605 1.00 87.00 264 LEU A C 1
ATOM 2008 O O . LEU A 1 264 ? 23.505 -8.702 -42.439 1.00 87.00 264 LEU A O 1
ATOM 2012 N N . ASP A 1 265 ? 21.886 -8.851 -43.989 1.00 85.75 265 ASP A N 1
ATOM 2013 C CA . ASP A 1 265 ? 20.860 -9.373 -43.078 1.00 85.75 265 ASP A CA 1
ATOM 2014 C C . ASP A 1 265 ? 21.266 -10.749 -42.514 1.00 85.75 265 ASP A C 1
ATOM 2016 O O . ASP A 1 265 ? 21.291 -10.922 -41.299 1.00 85.75 265 ASP A O 1
ATOM 2020 N N . LEU A 1 266 ? 21.727 -11.682 -43.359 1.00 85.62 266 LEU A N 1
ATOM 2021 C CA . LEU A 1 266 ? 22.237 -12.989 -42.908 1.00 85.62 266 LEU A CA 1
ATOM 2022 C C . LEU A 1 266 ? 23.455 -12.886 -41.970 1.00 85.62 266 LEU A C 1
ATOM 2024 O O . LEU A 1 266 ? 23.584 -13.691 -41.049 1.00 85.62 266 LEU A O 1
ATOM 2028 N N . LEU A 1 267 ? 24.346 -11.907 -42.175 1.00 84.12 267 LEU A N 1
ATOM 2029 C CA . LEU A 1 267 ? 25.455 -11.642 -41.248 1.00 84.12 267 LEU A CA 1
ATOM 2030 C C . LEU A 1 267 ? 24.979 -11.057 -39.912 1.00 84.12 267 LEU A C 1
ATOM 2032 O O . LEU A 1 267 ? 25.547 -11.390 -38.874 1.00 84.12 267 LEU A O 1
ATOM 2036 N N . LEU A 1 268 ? 23.960 -10.196 -39.927 1.00 82.62 268 LEU A N 1
ATOM 2037 C CA . LEU A 1 268 ? 23.386 -9.592 -38.721 1.00 82.62 268 LEU A CA 1
ATOM 2038 C C . LEU A 1 268 ? 22.499 -10.566 -37.931 1.00 82.62 268 LEU A C 1
ATOM 2040 O O . LEU A 1 268 ? 22.352 -10.383 -36.732 1.00 82.62 268 LEU A O 1
ATOM 2044 N N . GLU A 1 269 ? 21.952 -11.605 -38.563 1.00 81.25 269 GLU A N 1
ATOM 2045 C CA . GLU A 1 269 ? 21.232 -12.704 -37.896 1.00 81.25 269 GLU A CA 1
ATOM 2046 C C . GLU A 1 269 ? 22.166 -13.824 -37.387 1.00 81.25 269 GLU A C 1
ATOM 2048 O O . GLU A 1 269 ? 21.734 -14.732 -36.666 1.00 81.25 269 GLU A O 1
ATOM 2053 N N . CYS A 1 270 ? 23.452 -13.788 -37.757 1.00 80.19 270 CYS A N 1
ATOM 2054 C CA . CYS A 1 270 ? 24.421 -14.815 -37.396 1.00 80.19 270 CYS A CA 1
ATOM 2055 C C . CYS A 1 270 ? 24.842 -14.702 -35.922 1.00 80.19 270 CYS A C 1
ATOM 2057 O O . CYS A 1 270 ? 25.481 -13.739 -35.507 1.00 80.19 270 CYS A O 1
ATOM 2059 N N . ARG A 1 271 ? 24.545 -15.744 -35.135 1.00 72.88 271 ARG A N 1
ATOM 2060 C CA . ARG A 1 271 ? 24.877 -15.825 -33.697 1.00 72.88 271 ARG A CA 1
ATOM 2061 C C . ARG A 1 271 ? 26.326 -16.232 -33.398 1.00 72.88 271 ARG A C 1
ATOM 2063 O O . ARG A 1 271 ? 26.655 -16.485 -32.243 1.00 72.88 271 ARG A O 1
ATOM 2070 N N . HIS A 1 272 ? 27.175 -16.369 -34.414 1.00 81.12 272 HIS A N 1
ATOM 2071 C CA . HIS A 1 272 ? 28.595 -16.659 -34.221 1.00 81.12 272 HIS A CA 1
ATOM 2072 C C . HIS A 1 272 ? 29.385 -15.359 -33.998 1.00 81.12 272 HIS A C 1
ATOM 2074 O O . HIS A 1 272 ? 29.050 -14.336 -34.595 1.00 81.12 272 HIS A O 1
ATOM 2080 N N . PRO A 1 273 ? 30.445 -15.374 -33.169 1.00 78.38 273 PRO A N 1
ATOM 2081 C CA . PRO A 1 273 ? 31.205 -14.169 -32.858 1.00 78.38 273 PRO A CA 1
ATOM 2082 C C . PRO A 1 273 ? 31.888 -13.610 -34.112 1.00 78.38 273 PRO A C 1
ATOM 2084 O O . PRO A 1 273 ? 32.659 -14.297 -34.782 1.00 78.38 273 PRO A O 1
ATOM 2087 N N . VAL A 1 274 ? 31.619 -12.337 -34.403 1.00 83.19 274 VAL A N 1
ATOM 2088 C CA . VAL A 1 274 ? 32.186 -11.596 -35.538 1.00 83.19 274 VAL A CA 1
ATOM 2089 C C . VAL A 1 274 ? 33.311 -10.691 -35.046 1.00 83.19 274 VAL A C 1
ATOM 2091 O O . VAL A 1 274 ? 33.117 -9.953 -34.078 1.00 83.19 274 VAL A O 1
ATOM 2094 N N . ASP A 1 275 ? 34.465 -10.690 -35.722 1.00 85.81 275 ASP A N 1
ATOM 2095 C CA . ASP A 1 275 ? 35.499 -9.676 -35.478 1.00 85.81 275 ASP A CA 1
ATOM 2096 C C . ASP A 1 275 ? 35.007 -8.287 -35.941 1.00 85.81 275 ASP A C 1
ATOM 2098 O O . ASP A 1 275 ? 34.760 -8.093 -37.140 1.00 85.81 275 ASP A O 1
ATOM 2102 N N . PRO A 1 276 ? 34.898 -7.294 -35.035 1.00 86.94 276 PRO A N 1
ATOM 2103 C CA . PRO A 1 276 ? 34.477 -5.942 -35.385 1.00 86.94 276 PRO A CA 1
ATOM 2104 C C . PRO A 1 276 ? 35.327 -5.283 -36.474 1.00 86.94 276 PRO A C 1
ATOM 2106 O O . PRO A 1 276 ? 34.793 -4.564 -37.322 1.00 86.94 276 PRO A O 1
ATOM 2109 N N . HIS A 1 277 ? 36.644 -5.514 -36.469 1.00 88.00 277 HIS A N 1
ATOM 2110 C CA . HIS A 1 277 ? 37.554 -4.852 -37.402 1.00 88.00 277 HIS A CA 1
ATOM 2111 C C . HIS A 1 277 ? 37.427 -5.424 -38.819 1.00 88.00 277 HIS A C 1
ATOM 2113 O O . HIS A 1 277 ? 37.346 -4.654 -39.780 1.00 88.00 277 HIS A O 1
ATOM 2119 N N . ALA A 1 278 ? 37.335 -6.749 -38.961 1.00 87.25 278 ALA A N 1
ATOM 2120 C CA . ALA A 1 278 ? 37.022 -7.410 -40.224 1.00 87.25 278 ALA A CA 1
ATOM 2121 C C . ALA A 1 278 ? 35.652 -6.979 -40.774 1.00 87.25 278 ALA A C 1
ATOM 2123 O O . ALA A 1 278 ? 35.547 -6.689 -41.967 1.00 87.25 278 ALA A O 1
ATOM 2124 N N . PHE A 1 279 ? 34.633 -6.848 -39.914 1.00 88.44 279 PHE A N 1
ATOM 2125 C CA . PHE A 1 279 ? 33.304 -6.378 -40.315 1.00 88.44 279 PHE A CA 1
ATOM 2126 C C . PHE A 1 279 ? 33.344 -4.953 -40.891 1.00 88.44 279 PHE A C 1
ATOM 2128 O O . PHE A 1 279 ? 32.916 -4.743 -42.027 1.00 88.44 279 PHE A O 1
ATOM 2135 N N . VAL A 1 280 ? 33.940 -3.982 -40.181 1.00 88.62 280 VAL A N 1
ATOM 2136 C CA . VAL A 1 280 ? 34.098 -2.602 -40.695 1.00 88.62 280 VAL A CA 1
ATOM 2137 C C . VAL A 1 280 ? 34.910 -2.578 -41.994 1.00 88.62 280 VAL A C 1
ATOM 2139 O O . VAL A 1 280 ? 34.522 -1.904 -42.948 1.00 88.62 280 VAL A O 1
ATOM 2142 N N . LYS A 1 281 ? 35.995 -3.358 -42.079 1.00 88.00 281 LYS A N 1
ATOM 2143 C CA . LYS A 1 281 ? 36.824 -3.455 -43.289 1.00 88.00 281 LYS A CA 1
ATOM 2144 C C . LYS A 1 281 ? 36.048 -4.012 -44.488 1.00 88.00 281 LYS A C 1
ATOM 2146 O O . LYS A 1 281 ? 36.250 -3.530 -45.602 1.00 88.00 281 LYS A O 1
ATOM 2151 N N . CYS A 1 282 ? 35.166 -4.991 -44.281 1.00 87.69 282 CYS A N 1
ATOM 2152 C CA . CYS A 1 282 ? 34.278 -5.508 -45.323 1.00 87.69 282 CYS A CA 1
ATOM 2153 C C . CYS A 1 282 ? 33.313 -4.412 -45.808 1.00 87.69 282 CYS A C 1
ATOM 2155 O O . CYS A 1 282 ? 33.269 -4.123 -47.004 1.00 87.69 282 CYS A O 1
ATOM 2157 N N . LEU A 1 283 ? 32.628 -3.724 -44.885 1.00 88.12 283 LEU A N 1
ATOM 2158 C CA . LEU A 1 283 ? 31.716 -2.619 -45.209 1.00 88.12 283 LEU A CA 1
ATOM 2159 C C . LEU A 1 283 ? 32.408 -1.502 -46.014 1.00 88.12 283 LEU A C 1
ATOM 2161 O O . LEU A 1 283 ? 31.891 -1.067 -47.044 1.00 88.12 283 LEU A O 1
ATOM 2165 N N . ASP A 1 284 ? 33.603 -1.079 -45.599 1.00 86.44 284 ASP A N 1
ATOM 2166 C CA . ASP A 1 284 ? 34.371 -0.034 -46.289 1.00 86.44 284 ASP A CA 1
ATOM 2167 C C . ASP A 1 284 ? 34.897 -0.505 -47.666 1.00 86.44 284 ASP A C 1
ATOM 2169 O O . ASP A 1 284 ? 34.981 0.282 -48.616 1.00 86.44 284 ASP A O 1
ATOM 2173 N N . SER A 1 285 ? 35.189 -1.803 -47.818 1.00 85.62 285 SER A N 1
ATOM 2174 C CA . SER A 1 285 ? 35.566 -2.419 -49.103 1.00 85.62 285 SER A CA 1
ATOM 2175 C C . SER A 1 285 ? 34.393 -2.468 -50.090 1.00 85.62 285 SER A C 1
ATOM 2177 O O . SER A 1 285 ? 34.584 -2.237 -51.283 1.00 85.62 285 SER A O 1
ATOM 2179 N N . ILE A 1 286 ? 33.165 -2.693 -49.606 1.00 83.62 286 ILE A N 1
ATOM 2180 C CA . ILE A 1 286 ? 31.951 -2.618 -50.434 1.00 83.62 286 ILE A CA 1
ATOM 2181 C C . ILE A 1 286 ? 31.719 -1.171 -50.897 1.00 83.62 286 ILE A C 1
ATOM 2183 O O . ILE A 1 286 ? 31.524 -0.943 -52.090 1.00 83.62 286 ILE A O 1
ATOM 2187 N N . VAL A 1 287 ? 31.812 -0.176 -50.003 1.00 82.06 287 VAL A N 1
ATOM 2188 C CA . VAL A 1 287 ? 31.627 1.252 -50.357 1.00 82.06 287 VAL A CA 1
ATOM 2189 C C . VAL A 1 287 ? 32.669 1.744 -51.367 1.00 82.06 287 VAL A C 1
ATOM 2191 O O . VAL A 1 287 ? 32.335 2.512 -52.268 1.00 82.06 287 VAL A O 1
ATOM 2194 N N . SER A 1 288 ? 33.922 1.299 -51.246 1.00 78.94 288 SER A N 1
ATOM 2195 C CA . SER A 1 288 ? 35.017 1.689 -52.149 1.00 78.94 288 SER A CA 1
ATOM 2196 C C . SER A 1 288 ? 35.034 0.933 -53.487 1.00 78.94 288 SER A C 1
ATOM 2198 O O . SER A 1 288 ? 35.869 1.216 -54.352 1.00 78.94 288 SER A O 1
ATOM 2200 N N . HIS A 1 289 ? 34.103 -0.001 -53.713 1.00 77.88 289 HIS A N 1
ATOM 2201 C CA . HIS A 1 289 ? 34.045 -0.761 -54.955 1.00 77.88 289 HIS A CA 1
ATOM 2202 C C . HIS A 1 289 ? 33.690 0.127 -56.167 1.00 77.88 289 HIS A C 1
ATOM 2204 O O . HIS A 1 289 ? 32.827 1.005 -56.107 1.00 77.88 289 HIS A O 1
ATOM 2210 N N . LYS A 1 290 ? 34.315 -0.140 -57.327 1.00 61.69 290 LYS A N 1
ATOM 2211 C CA . LYS A 1 290 ? 34.210 0.689 -58.553 1.00 61.69 290 LYS A CA 1
ATOM 2212 C C . LYS A 1 290 ? 32.776 0.932 -59.044 1.00 61.69 290 LYS A C 1
ATOM 2214 O O . LYS A 1 290 ? 32.535 1.922 -59.728 1.00 61.69 290 LYS A O 1
ATOM 2219 N N . GLN A 1 291 ? 31.855 0.030 -58.711 1.00 66.69 291 GLN A N 1
ATOM 2220 C CA . GLN A 1 291 ? 30.428 0.110 -59.037 1.00 66.69 291 GLN A CA 1
ATOM 2221 C C . GLN A 1 291 ? 29.708 1.249 -58.291 1.00 66.69 291 GLN A C 1
ATOM 2223 O O . GLN A 1 291 ? 28.809 1.862 -58.852 1.00 66.69 291 GLN A O 1
ATOM 2228 N N . TYR A 1 292 ? 30.141 1.568 -57.069 1.00 66.19 292 TYR A N 1
ATOM 2229 C CA . TYR A 1 292 ? 29.523 2.575 -56.200 1.00 66.19 292 TYR A CA 1
ATOM 2230 C C . TYR A 1 292 ? 30.293 3.910 -56.169 1.00 66.19 292 TYR A C 1
ATOM 2232 O O . TYR A 1 292 ? 29.805 4.905 -55.643 1.00 66.19 292 TYR A O 1
ATOM 2240 N N . SER A 1 293 ? 31.487 3.952 -56.770 1.00 58.84 293 SER A N 1
ATOM 2241 C CA . SER A 1 293 ? 32.385 5.118 -56.775 1.00 58.84 293 SER A CA 1
ATOM 2242 C C . SER A 1 293 ? 32.047 6.202 -57.818 1.00 58.84 293 SER A C 1
ATOM 2244 O O . SER A 1 293 ? 32.688 7.254 -57.810 1.00 58.84 293 SER A O 1
ATOM 2246 N N . LYS A 1 294 ? 31.100 5.974 -58.740 1.00 59.22 294 LYS A N 1
ATOM 2247 C CA . LYS A 1 294 ? 30.700 6.953 -59.771 1.00 59.22 294 LYS A CA 1
ATOM 2248 C C . LYS A 1 294 ? 29.373 7.612 -59.396 1.00 59.22 294 LYS A C 1
ATOM 2250 O O . LYS A 1 294 ? 28.324 7.009 -59.586 1.00 59.22 294 LYS A O 1
ATOM 2255 N N . ALA A 1 295 ? 29.429 8.841 -58.884 1.00 52.72 295 ALA A N 1
ATOM 2256 C CA . ALA A 1 295 ? 28.272 9.533 -58.310 1.00 52.72 295 ALA A CA 1
ATOM 2257 C C . ALA A 1 295 ? 27.105 9.769 -59.295 1.00 52.72 295 ALA A C 1
ATOM 2259 O O . ALA A 1 295 ? 25.948 9.669 -58.895 1.00 52.72 295 ALA A O 1
ATOM 2260 N N . ASP A 1 296 ? 27.396 10.020 -60.575 1.00 49.44 296 ASP A N 1
ATOM 2261 C CA . ASP A 1 296 ? 26.408 10.526 -61.546 1.00 49.44 296 ASP A CA 1
ATOM 2262 C C . ASP A 1 296 ? 25.448 9.465 -62.126 1.00 49.44 296 ASP A C 1
ATOM 2264 O O . ASP A 1 296 ? 24.606 9.787 -62.963 1.00 49.44 296 ASP A O 1
ATOM 2268 N N . SER A 1 297 ? 25.566 8.190 -61.732 1.00 57.38 297 SER A N 1
ATOM 2269 C CA . SER A 1 297 ? 24.750 7.100 -62.297 1.00 57.38 297 SER A CA 1
ATOM 2270 C C . SER A 1 297 ? 24.365 6.006 -61.291 1.00 57.38 297 SER A C 1
ATOM 2272 O O . SER A 1 297 ? 24.277 4.836 -61.666 1.00 57.38 297 SER A O 1
ATOM 2274 N N . ILE A 1 298 ? 24.180 6.355 -60.013 1.00 70.56 298 ILE A N 1
ATOM 2275 C CA . ILE A 1 298 ? 23.792 5.396 -58.964 1.00 70.56 298 ILE A CA 1
ATOM 2276 C C . ILE A 1 298 ? 22.262 5.279 -58.893 1.00 70.56 298 ILE A C 1
ATOM 2278 O O . ILE A 1 298 ? 21.553 6.261 -58.657 1.00 70.56 298 ILE A O 1
ATOM 2282 N N . ASP A 1 299 ? 21.751 4.061 -59.065 1.00 75.38 299 ASP A N 1
ATOM 2283 C CA . ASP A 1 299 ? 20.329 3.736 -58.955 1.00 75.38 299 ASP A CA 1
ATOM 2284 C C . ASP A 1 299 ? 19.786 3.905 -57.517 1.00 75.38 299 ASP A C 1
ATOM 2286 O O . ASP A 1 299 ? 20.520 4.151 -56.555 1.00 75.38 299 ASP A O 1
ATOM 2290 N N . ALA A 1 300 ? 18.462 3.828 -57.359 1.00 76.31 300 ALA A N 1
ATOM 2291 C CA . ALA A 1 300 ? 17.822 4.032 -56.060 1.00 76.31 300 ALA A CA 1
ATOM 2292 C C . ALA A 1 300 ? 18.151 2.925 -55.038 1.00 76.31 300 ALA A C 1
ATOM 2294 O O . ALA A 1 300 ? 18.375 3.253 -53.874 1.00 76.31 300 ALA A O 1
ATOM 2295 N N . GLU A 1 301 ? 18.238 1.653 -55.449 1.00 76.81 301 GLU A N 1
ATOM 2296 C CA . GLU A 1 301 ? 18.559 0.540 -54.539 1.00 76.81 301 GLU A CA 1
ATOM 2297 C C . GLU A 1 301 ? 20.004 0.649 -54.037 1.00 76.81 301 GLU A C 1
ATOM 2299 O O . GLU A 1 301 ? 20.254 0.564 -52.835 1.00 76.81 301 GLU A O 1
ATOM 2304 N N . SER A 1 302 ? 20.954 0.934 -54.932 1.00 81.19 302 SER A N 1
ATOM 2305 C CA . SER A 1 302 ? 22.356 1.160 -54.568 1.00 81.19 302 SER A CA 1
ATOM 2306 C C . SER A 1 302 ? 22.538 2.357 -53.630 1.00 81.19 302 SER A C 1
ATOM 2308 O O . SER A 1 302 ? 23.373 2.298 -52.728 1.00 81.19 302 SER A O 1
ATOM 2310 N N . ARG A 1 303 ? 21.751 3.437 -53.771 1.00 80.62 303 ARG A N 1
ATOM 2311 C CA . ARG A 1 303 ? 21.795 4.567 -52.821 1.00 80.62 303 ARG A CA 1
ATOM 2312 C C . ARG A 1 303 ? 21.320 4.172 -51.419 1.00 80.62 303 ARG A C 1
ATOM 2314 O O . ARG A 1 303 ? 21.984 4.545 -50.454 1.00 80.62 303 ARG A O 1
ATOM 2321 N N . LEU A 1 304 ? 20.241 3.391 -51.313 1.00 83.00 304 LEU A N 1
ATOM 2322 C CA . LEU A 1 304 ? 19.731 2.871 -50.034 1.00 83.00 304 LEU A CA 1
ATOM 2323 C C . LEU A 1 304 ? 20.702 1.874 -49.385 1.00 83.00 304 LEU A C 1
ATOM 2325 O O . LEU A 1 304 ? 20.910 1.903 -48.175 1.00 83.00 304 LEU A O 1
ATOM 2329 N N . LEU A 1 305 ? 21.354 1.021 -50.181 1.00 85.62 305 LEU A N 1
ATOM 2330 C CA . LEU A 1 305 ? 22.404 0.137 -49.678 1.00 85.62 305 LEU A CA 1
ATOM 2331 C C . LEU A 1 305 ? 23.595 0.941 -49.131 1.00 85.62 305 LEU A C 1
ATOM 2333 O O . LEU A 1 305 ? 24.123 0.617 -48.069 1.00 85.62 305 LEU A O 1
ATOM 2337 N N . LEU A 1 306 ? 24.021 1.998 -49.828 1.00 85.00 306 LEU A N 1
ATOM 2338 C CA . LEU A 1 306 ? 25.161 2.811 -49.401 1.00 85.00 306 LEU A CA 1
ATOM 2339 C C . LEU A 1 306 ? 24.882 3.601 -48.117 1.00 85.00 306 LEU A C 1
ATOM 2341 O O . LEU A 1 306 ? 25.783 3.696 -47.283 1.00 85.00 306 LEU A O 1
ATOM 2345 N N . SER A 1 307 ? 23.676 4.142 -47.911 1.00 85.38 307 SER A N 1
ATOM 2346 C CA . SER A 1 307 ? 23.315 4.737 -46.614 1.00 85.38 307 SER A CA 1
ATOM 2347 C C . SER A 1 307 ? 23.258 3.677 -45.513 1.00 85.38 307 SER A C 1
ATOM 2349 O O . SER A 1 307 ? 23.895 3.862 -44.474 1.00 85.38 307 SER A O 1
ATOM 2351 N N . ARG A 1 308 ? 22.628 2.519 -45.769 1.00 87.88 308 ARG A N 1
ATOM 2352 C CA . ARG A 1 308 ? 22.598 1.376 -44.838 1.00 87.88 308 ARG A CA 1
ATOM 2353 C C . ARG A 1 308 ? 24.001 0.968 -44.380 1.00 87.88 308 ARG A C 1
ATOM 2355 O O . ARG A 1 308 ? 24.256 0.872 -43.180 1.00 87.88 308 ARG A O 1
ATOM 2362 N N . ILE A 1 309 ? 24.924 0.772 -45.323 1.00 88.44 309 ILE A N 1
ATOM 2363 C CA . ILE A 1 309 ? 26.311 0.387 -45.037 1.00 88.44 309 ILE A CA 1
ATOM 2364 C C . ILE A 1 309 ? 27.045 1.487 -44.259 1.00 88.44 309 ILE A C 1
ATOM 2366 O O . ILE A 1 309 ? 27.763 1.176 -43.311 1.00 88.44 309 ILE A O 1
ATOM 2370 N N . ARG A 1 310 ? 26.852 2.770 -44.598 1.00 88.31 310 ARG A N 1
ATOM 2371 C CA . ARG A 1 310 ? 27.463 3.890 -43.855 1.00 88.31 310 ARG A CA 1
ATOM 2372 C C . ARG A 1 310 ? 26.991 3.939 -42.402 1.00 88.31 310 ARG A C 1
ATOM 2374 O O . ARG A 1 310 ? 27.831 4.115 -41.524 1.00 88.31 310 ARG A O 1
ATOM 2381 N N . LEU A 1 311 ? 25.695 3.755 -42.137 1.00 89.44 311 LEU A N 1
ATOM 2382 C CA . LEU A 1 311 ? 25.163 3.720 -40.769 1.00 89.44 311 LEU A CA 1
ATOM 2383 C C . LEU A 1 311 ? 25.694 2.509 -39.982 1.00 89.44 311 LEU A C 1
ATOM 2385 O O . LEU A 1 311 ? 26.210 2.685 -38.881 1.00 89.44 311 LEU A O 1
ATOM 2389 N N . LEU A 1 312 ? 25.675 1.302 -40.562 1.00 89.81 312 LEU A N 1
ATOM 2390 C CA . LEU A 1 312 ? 26.263 0.106 -39.934 1.00 89.81 312 LEU A CA 1
ATOM 2391 C C . LEU A 1 312 ? 27.759 0.283 -39.636 1.00 89.81 312 LEU A C 1
ATOM 2393 O O . LEU A 1 312 ? 28.227 -0.053 -38.551 1.00 89.81 312 LEU A O 1
ATOM 2397 N N . SER A 1 313 ? 28.505 0.864 -40.578 1.00 89.94 313 SER A N 1
ATOM 2398 C CA . SER A 1 313 ? 29.939 1.135 -40.450 1.00 89.94 313 SER A CA 1
ATOM 2399 C C . SER A 1 313 ? 30.223 2.206 -39.376 1.00 89.94 313 SER A C 1
ATOM 2401 O O . SER A 1 313 ? 31.230 2.126 -38.669 1.00 89.94 313 SER A O 1
ATOM 2403 N N . ARG A 1 314 ? 29.328 3.185 -39.173 1.00 90.06 314 ARG A N 1
ATOM 2404 C CA . ARG A 1 314 ? 29.386 4.148 -38.052 1.00 90.06 314 ARG A CA 1
ATOM 2405 C C . ARG A 1 314 ? 29.136 3.471 -36.697 1.00 90.06 314 ARG A C 1
ATOM 2407 O O . ARG A 1 314 ? 29.941 3.645 -35.784 1.00 90.06 314 ARG A O 1
ATOM 2414 N N . LEU A 1 315 ? 28.092 2.647 -36.580 1.00 91.38 315 LEU A N 1
ATOM 2415 C CA . LEU A 1 315 ? 27.773 1.915 -35.343 1.00 91.38 315 LEU A CA 1
ATOM 2416 C C . LEU A 1 315 ? 28.864 0.916 -34.949 1.00 91.38 315 LEU A C 1
ATOM 2418 O O . LEU A 1 315 ? 29.259 0.859 -33.787 1.00 91.38 315 LEU A O 1
ATOM 2422 N N . ALA A 1 316 ? 29.398 0.162 -35.909 1.00 90.81 316 ALA A N 1
ATOM 2423 C CA . ALA A 1 316 ? 30.473 -0.787 -35.650 1.00 90.81 316 ALA A CA 1
ATOM 2424 C C . ALA A 1 316 ? 31.770 -0.085 -35.194 1.00 90.81 316 ALA A C 1
ATOM 2426 O O . ALA A 1 316 ? 32.457 -0.595 -34.309 1.00 90.81 316 ALA A O 1
ATOM 2427 N N . ARG A 1 317 ? 32.077 1.120 -35.706 1.00 91.44 317 ARG A N 1
ATOM 2428 C CA . ARG A 1 317 ? 33.184 1.946 -35.180 1.00 91.44 317 ARG A CA 1
ATOM 2429 C C . ARG A 1 317 ? 32.924 2.455 -33.760 1.00 91.44 317 ARG A C 1
ATOM 2431 O O . ARG A 1 317 ? 33.852 2.426 -32.955 1.00 91.44 317 ARG A O 1
ATOM 2438 N N . LEU A 1 318 ? 31.693 2.859 -33.428 1.00 91.12 318 LEU A N 1
ATOM 2439 C CA . LEU A 1 318 ? 31.326 3.212 -32.048 1.00 91.12 318 LEU A CA 1
ATOM 2440 C C . LEU A 1 318 ? 31.529 2.016 -31.102 1.00 91.12 318 LEU A C 1
ATOM 2442 O O . LEU A 1 318 ? 32.164 2.169 -30.062 1.00 91.12 318 LEU A O 1
ATOM 2446 N N . TYR A 1 319 ? 31.074 0.819 -31.490 1.00 91.38 319 TYR A N 1
ATOM 2447 C CA . TYR A 1 319 ? 31.288 -0.412 -30.721 1.00 91.38 319 TYR A CA 1
ATOM 2448 C C . TYR A 1 319 ? 32.778 -0.704 -30.486 1.00 91.38 319 TYR A C 1
ATOM 2450 O O . TYR A 1 319 ? 33.179 -0.972 -29.355 1.00 91.38 319 TYR A O 1
ATOM 2458 N N . ILE A 1 320 ? 33.608 -0.615 -31.535 1.00 90.88 320 ILE A N 1
ATOM 2459 C CA . ILE A 1 320 ? 35.069 -0.783 -31.436 1.00 90.88 320 ILE A CA 1
ATOM 2460 C C . ILE A 1 320 ? 35.664 0.207 -30.433 1.00 90.88 320 ILE A C 1
ATOM 2462 O O . ILE A 1 320 ? 36.472 -0.187 -29.594 1.00 90.88 320 ILE A O 1
ATOM 2466 N N . HIS A 1 321 ? 35.262 1.477 -30.497 1.00 88.50 321 HIS A N 1
ATOM 2467 C CA . HIS A 1 321 ? 35.794 2.510 -29.616 1.00 88.50 321 HIS A CA 1
ATOM 2468 C C . HIS A 1 321 ? 35.401 2.274 -28.148 1.00 88.50 321 HIS A C 1
ATOM 2470 O O . HIS A 1 321 ? 36.277 2.235 -27.286 1.00 88.50 321 HIS A O 1
ATOM 2476 N N . LEU A 1 322 ? 34.117 2.013 -27.870 1.00 88.06 322 LEU A N 1
ATOM 2477 C CA . LEU A 1 322 ? 33.629 1.699 -26.519 1.00 88.06 322 LEU A CA 1
ATOM 2478 C C . LEU A 1 322 ? 34.285 0.430 -25.949 1.00 88.06 322 LEU A C 1
ATOM 2480 O O . LEU A 1 322 ? 34.712 0.420 -24.797 1.00 88.06 322 LEU A O 1
ATOM 2484 N N . LYS A 1 323 ? 34.454 -0.620 -26.763 1.00 87.44 323 LYS A N 1
ATOM 2485 C CA . LYS A 1 323 ? 35.126 -1.863 -26.348 1.00 87.44 323 LYS A CA 1
ATOM 2486 C C . LYS A 1 323 ? 36.624 -1.668 -26.094 1.00 87.44 323 LYS A C 1
ATOM 2488 O O . LYS A 1 323 ? 37.156 -2.232 -25.140 1.00 87.44 323 LYS A O 1
ATOM 2493 N N . SER A 1 324 ? 37.291 -0.848 -26.908 1.00 86.50 324 SER A N 1
ATOM 2494 C CA . SER A 1 324 ? 38.681 -0.437 -26.680 1.00 86.50 324 SER A CA 1
ATOM 2495 C C . SER A 1 324 ? 38.813 0.291 -25.338 1.00 86.50 324 SER A C 1
ATOM 2497 O O . SER A 1 324 ? 39.656 -0.083 -24.524 1.00 86.50 324 SER A O 1
ATOM 2499 N N . MET A 1 325 ? 37.915 1.239 -25.044 1.00 81.00 325 MET A N 1
ATOM 2500 C CA . MET A 1 325 ? 37.880 1.913 -23.742 1.00 81.00 325 MET A CA 1
ATOM 2501 C C . MET A 1 325 ? 37.581 0.961 -22.580 1.00 81.00 325 MET A C 1
ATOM 2503 O O . MET A 1 325 ? 38.212 1.084 -21.537 1.00 81.00 325 MET A O 1
ATOM 2507 N N . GLN A 1 326 ? 36.670 -0.004 -22.735 1.00 79.12 326 GLN A N 1
ATOM 2508 C CA . GLN A 1 326 ? 36.383 -0.994 -21.687 1.00 79.12 326 GLN A CA 1
ATOM 2509 C C . GLN A 1 326 ? 37.598 -1.891 -21.377 1.00 79.12 326 GLN A C 1
ATOM 2511 O O . GLN A 1 326 ? 37.740 -2.373 -20.257 1.00 79.12 326 GLN A O 1
ATOM 2516 N N . SER A 1 327 ? 38.482 -2.117 -22.357 1.00 77.69 327 SER A N 1
ATOM 2517 C CA . SER A 1 327 ? 39.702 -2.920 -22.182 1.00 77.69 327 SER A CA 1
ATOM 2518 C C . SER A 1 327 ? 40.853 -2.186 -21.482 1.00 77.69 327 SER A C 1
ATOM 2520 O O . SER A 1 327 ? 41.798 -2.825 -21.020 1.00 77.69 327 SER A O 1
ATOM 2522 N N . GLN A 1 328 ? 40.785 -0.856 -21.389 1.00 75.38 328 GLN A N 1
ATOM 2523 C CA . GLN A 1 328 ? 41.719 -0.054 -20.601 1.00 75.38 328 GLN A CA 1
ATOM 2524 C C . GLN A 1 328 ? 41.265 -0.047 -19.132 1.00 75.38 328 GLN A C 1
ATOM 2526 O O . GLN A 1 328 ? 40.059 0.019 -18.882 1.00 75.38 328 GLN A O 1
ATOM 2531 N N . PRO A 1 329 ? 42.179 -0.060 -18.141 1.00 64.50 329 PRO A N 1
ATOM 2532 C CA . PRO A 1 329 ? 41.785 0.147 -16.747 1.00 64.50 329 PRO A CA 1
ATOM 2533 C C . PRO A 1 329 ? 41.022 1.479 -16.605 1.00 64.50 329 PRO A C 1
ATOM 2535 O O . PRO A 1 329 ? 41.246 2.386 -17.415 1.00 64.50 329 PRO A O 1
ATOM 2538 N N . PRO A 1 330 ? 40.112 1.626 -15.624 1.00 64.06 330 PRO A N 1
ATOM 2539 C CA . PRO A 1 330 ? 39.581 2.943 -15.284 1.00 64.06 330 PRO A CA 1
ATOM 2540 C C . PRO A 1 330 ? 40.758 3.856 -14.932 1.00 64.06 330 PRO A C 1
ATOM 2542 O O . PRO A 1 330 ? 41.702 3.421 -14.266 1.00 64.06 330 PRO A O 1
ATOM 2545 N N . ASP A 1 331 ? 40.738 5.096 -15.417 1.00 59.25 331 ASP A N 1
ATOM 2546 C CA . ASP A 1 331 ? 41.862 6.008 -15.204 1.00 59.25 331 ASP A CA 1
ATOM 2547 C C . ASP A 1 331 ? 41.987 6.258 -13.697 1.00 59.25 331 ASP A C 1
ATOM 2549 O O . ASP A 1 331 ? 41.018 6.694 -13.078 1.00 59.25 331 ASP A O 1
ATOM 2553 N N . TYR A 1 332 ? 43.136 5.974 -13.073 1.00 47.69 332 TYR A N 1
ATOM 2554 C CA . TYR A 1 332 ? 43.287 6.119 -11.612 1.00 47.69 332 TYR A CA 1
ATOM 2555 C C . TYR A 1 332 ? 43.009 7.558 -11.136 1.00 47.69 332 TYR A C 1
ATOM 2557 O O . TYR A 1 332 ? 42.506 7.762 -10.030 1.00 47.69 332 TYR A O 1
ATOM 2565 N N . ASP A 1 333 ? 43.221 8.541 -12.014 1.00 45.78 333 ASP A N 1
ATOM 2566 C CA . ASP A 1 333 ? 42.846 9.937 -11.794 1.00 45.78 333 ASP A CA 1
ATOM 2567 C C . ASP A 1 333 ? 41.330 10.163 -11.695 1.00 45.78 333 ASP A C 1
ATOM 2569 O O . ASP A 1 333 ? 40.931 11.158 -11.105 1.00 45.78 333 ASP A O 1
ATOM 2573 N N . THR A 1 334 ? 40.461 9.264 -12.174 1.00 47.38 334 THR A N 1
ATOM 2574 C CA . THR A 1 334 ? 39.010 9.349 -11.896 1.00 47.38 334 THR A CA 1
ATOM 2575 C C . THR A 1 334 ? 38.701 9.072 -10.431 1.00 47.38 334 THR A C 1
ATOM 2577 O O . THR A 1 334 ? 37.839 9.737 -9.872 1.00 47.38 334 THR A O 1
ATOM 2580 N N . VAL A 1 335 ? 39.436 8.170 -9.772 1.00 43.34 335 VAL A N 1
ATOM 2581 C CA . VAL A 1 335 ? 39.262 7.879 -8.338 1.00 43.34 335 VAL A CA 1
ATOM 2582 C C . VAL A 1 335 ? 39.856 9.001 -7.483 1.00 43.34 335 VAL A C 1
ATOM 2584 O O . VAL A 1 335 ? 39.250 9.401 -6.495 1.00 43.34 335 VAL A O 1
ATOM 2587 N N . ILE A 1 336 ? 41.007 9.551 -7.887 1.00 38.22 336 ILE A N 1
ATOM 2588 C CA . ILE A 1 336 ? 41.711 10.613 -7.146 1.00 38.22 336 ILE A CA 1
ATOM 2589 C C . ILE A 1 336 ? 41.079 11.998 -7.390 1.00 38.22 336 ILE A C 1
ATOM 2591 O O . ILE A 1 336 ? 40.980 12.804 -6.464 1.00 38.22 336 ILE A O 1
ATOM 2595 N N . SER A 1 337 ? 40.581 12.276 -8.598 1.00 44.28 337 SER A N 1
ATOM 2596 C CA . SER A 1 337 ? 39.867 13.525 -8.911 1.00 44.28 337 SER A CA 1
ATOM 2597 C C . SER A 1 337 ? 38.407 13.489 -8.465 1.00 44.28 337 SER A C 1
ATOM 2599 O O . SER A 1 337 ? 37.870 14.539 -8.130 1.00 44.28 337 SER A O 1
ATOM 2601 N N . ALA A 1 338 ? 37.774 12.311 -8.358 1.00 46.41 338 ALA A N 1
ATOM 2602 C CA . ALA A 1 338 ? 36.468 12.180 -7.704 1.00 46.41 338 ALA A CA 1
ATOM 2603 C C . ALA A 1 338 ? 36.492 12.685 -6.251 1.00 46.41 338 ALA A C 1
ATOM 2605 O O . ALA A 1 338 ? 35.515 13.277 -5.802 1.00 46.41 338 ALA A O 1
ATOM 2606 N N . SER A 1 339 ? 37.613 12.511 -5.542 1.00 49.47 339 SER A N 1
ATOM 2607 C CA . SER A 1 339 ? 37.840 13.083 -4.205 1.00 49.47 339 SER A CA 1
ATOM 2608 C C . SER A 1 339 ? 38.177 14.583 -4.184 1.00 49.47 339 SER A C 1
ATOM 2610 O O . SER A 1 339 ? 38.203 15.163 -3.103 1.00 49.47 339 SER A O 1
ATOM 2612 N N . ASN A 1 340 ? 38.406 15.218 -5.341 1.00 58.84 340 ASN A N 1
ATOM 2613 C CA . ASN A 1 340 ? 38.739 16.646 -5.449 1.00 58.84 340 ASN A CA 1
ATOM 2614 C C . ASN A 1 340 ? 37.581 17.519 -5.971 1.00 58.84 340 ASN A C 1
ATOM 2616 O O . ASN A 1 340 ? 37.708 18.740 -5.948 1.00 58.84 340 ASN A O 1
ATOM 2620 N N . VAL A 1 341 ? 36.469 16.933 -6.437 1.00 71.75 341 VAL A N 1
ATOM 2621 C CA . VAL A 1 341 ? 35.271 17.694 -6.838 1.00 71.75 341 VAL A CA 1
ATOM 2622 C C . VAL A 1 341 ? 34.585 18.245 -5.590 1.00 71.75 341 VAL A C 1
ATOM 2624 O O . VAL A 1 341 ? 34.041 17.485 -4.787 1.00 71.75 341 VAL A O 1
ATOM 2627 N N . SER A 1 342 ? 34.580 19.567 -5.436 1.00 81.31 342 SER A N 1
ATOM 2628 C CA . SER A 1 342 ? 33.877 20.242 -4.348 1.00 81.31 342 SER A CA 1
ATOM 2629 C C . SER A 1 342 ? 32.392 20.454 -4.670 1.00 81.31 342 SER A C 1
ATOM 2631 O O . SE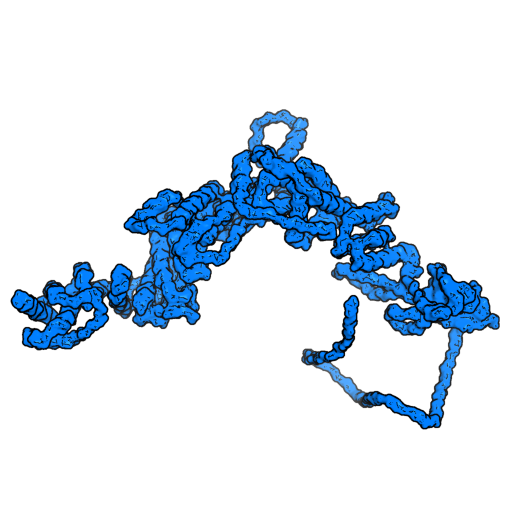R A 1 342 ? 31.973 20.446 -5.830 1.00 81.31 342 SER A O 1
ATOM 2633 N N . LEU A 1 343 ? 31.580 20.708 -3.637 1.00 81.38 343 LEU A N 1
ATOM 2634 C CA . LEU A 1 343 ? 30.189 21.158 -3.804 1.00 81.38 343 LEU A CA 1
ATOM 2635 C C . LEU A 1 343 ? 30.109 22.433 -4.654 1.00 81.38 343 LEU A C 1
ATOM 2637 O O . LEU A 1 343 ? 29.210 22.563 -5.482 1.00 81.38 343 LEU A O 1
ATOM 2641 N N . GLN A 1 344 ? 31.087 23.326 -4.495 1.00 83.62 344 GLN A N 1
ATOM 2642 C CA . GLN A 1 344 ? 31.167 24.595 -5.208 1.00 83.62 344 GLN A CA 1
ATOM 2643 C C . GLN A 1 344 ? 31.438 24.410 -6.714 1.00 83.62 344 GLN A C 1
ATOM 2645 O O . GLN A 1 344 ? 30.934 25.172 -7.537 1.00 83.62 344 GLN A O 1
ATOM 2650 N N . ASP A 1 345 ? 32.164 23.368 -7.126 1.00 83.19 345 ASP A N 1
ATOM 2651 C CA . ASP A 1 345 ? 32.348 23.057 -8.554 1.00 83.19 345 ASP A CA 1
ATOM 2652 C C . ASP A 1 345 ? 31.022 22.638 -9.211 1.00 83.19 345 ASP A C 1
ATOM 2654 O O . ASP A 1 345 ? 30.722 23.023 -10.344 1.00 83.19 345 ASP A O 1
ATOM 2658 N N . VAL A 1 346 ? 30.186 21.898 -8.473 1.00 84.31 346 VAL A N 1
ATOM 2659 C CA . VAL A 1 346 ? 28.837 21.505 -8.911 1.00 84.31 346 VAL A CA 1
ATOM 2660 C C . VAL A 1 346 ? 27.875 22.695 -8.894 1.00 84.31 346 VAL A C 1
ATOM 2662 O O . VAL A 1 346 ? 27.134 22.883 -9.858 1.00 84.31 346 VAL A O 1
ATOM 2665 N N . ALA A 1 347 ? 27.924 23.533 -7.857 1.00 85.44 347 ALA A N 1
ATOM 2666 C CA . ALA A 1 347 ? 27.154 24.773 -7.738 1.00 85.44 347 ALA A CA 1
ATOM 2667 C C . ALA A 1 347 ? 27.398 25.713 -8.924 1.00 85.44 347 ALA A C 1
ATOM 2669 O O . ALA A 1 347 ? 26.456 26.116 -9.612 1.00 85.44 347 ALA A O 1
ATOM 2670 N N . ASN A 1 348 ? 28.670 25.957 -9.246 1.00 85.44 348 ASN A N 1
ATOM 2671 C CA . ASN A 1 348 ? 29.071 26.745 -10.408 1.00 85.44 348 ASN A CA 1
ATOM 2672 C C . ASN A 1 348 ? 28.629 26.109 -11.736 1.00 85.44 348 ASN A C 1
ATOM 2674 O O . ASN A 1 348 ? 28.165 26.818 -12.626 1.00 85.44 348 ASN A O 1
ATOM 2678 N N . ALA A 1 349 ? 28.734 24.783 -11.883 1.00 83.75 349 ALA A N 1
ATOM 2679 C CA . ALA A 1 349 ? 28.321 24.095 -13.107 1.00 83.75 349 ALA A CA 1
ATOM 2680 C C . ALA A 1 349 ? 26.798 24.123 -13.333 1.00 83.75 349 ALA A C 1
ATOM 2682 O O . ALA A 1 349 ? 26.353 24.223 -14.477 1.00 83.75 349 ALA A O 1
ATOM 2683 N N . LEU A 1 350 ? 26.001 24.030 -12.264 1.00 84.00 350 LEU A N 1
ATOM 2684 C CA . LEU A 1 350 ? 24.537 24.046 -12.330 1.00 84.00 350 LEU A CA 1
ATOM 2685 C C . LEU A 1 350 ? 23.936 25.458 -12.247 1.00 84.00 350 LEU A C 1
ATOM 2687 O O . LEU A 1 350 ? 22.766 25.620 -12.579 1.00 84.00 350 LEU A O 1
ATOM 2691 N N . HIS A 1 351 ? 24.719 26.477 -11.881 1.00 83.00 351 HIS A N 1
ATOM 2692 C CA . HIS A 1 351 ? 24.241 27.829 -11.557 1.00 83.00 351 HIS A CA 1
ATOM 2693 C C . HIS A 1 351 ? 23.225 27.817 -10.396 1.00 83.00 351 HIS A C 1
ATOM 2695 O O . HIS A 1 351 ? 22.150 28.414 -10.473 1.00 83.00 351 HIS A O 1
ATOM 2701 N N . VAL A 1 352 ? 23.562 27.081 -9.335 1.00 81.06 352 VAL A N 1
ATOM 2702 C CA . VAL A 1 352 ? 22.711 26.785 -8.172 1.00 81.06 352 VAL A CA 1
ATOM 2703 C C . VAL A 1 352 ? 23.506 27.021 -6.884 1.00 81.06 352 VAL A C 1
ATOM 2705 O O . VAL A 1 352 ? 24.720 26.851 -6.882 1.00 81.06 352 VAL A O 1
ATOM 2708 N N . ASN A 1 353 ? 22.846 27.412 -5.790 1.00 84.06 353 ASN A N 1
ATOM 2709 C CA . ASN A 1 353 ? 23.508 27.647 -4.501 1.00 84.06 353 ASN A CA 1
ATOM 2710 C C . ASN A 1 353 ? 24.060 26.343 -3.894 1.00 84.06 353 ASN A C 1
ATOM 2712 O O . ASN A 1 353 ? 23.418 25.294 -3.993 1.00 84.06 353 ASN A O 1
ATOM 2716 N N . GLU A 1 354 ? 25.189 26.422 -3.177 1.00 80.00 354 GLU A N 1
ATOM 2717 C CA . GLU A 1 354 ? 25.768 25.273 -2.458 1.00 80.00 354 GLU A CA 1
ATOM 2718 C C . GLU A 1 354 ? 24.740 24.594 -1.531 1.00 80.00 354 GLU A C 1
ATOM 2720 O O . GLU A 1 354 ? 24.647 23.370 -1.529 1.00 80.00 354 GLU A O 1
ATOM 2725 N N . ASP A 1 355 ? 23.895 25.367 -0.834 1.00 78.56 355 ASP A N 1
ATOM 2726 C CA . ASP A 1 355 ? 22.854 24.859 0.077 1.00 78.56 355 ASP A CA 1
ATOM 2727 C C . ASP A 1 355 ? 21.745 24.044 -0.614 1.00 78.56 355 ASP A C 1
ATOM 2729 O O . ASP A 1 355 ? 21.124 23.176 0.001 1.00 78.56 355 ASP A O 1
ATOM 2733 N N . GLU A 1 356 ? 21.441 24.322 -1.884 1.00 77.81 356 GLU A N 1
ATOM 2734 C CA . GLU A 1 356 ? 20.443 23.558 -2.646 1.00 77.81 356 GLU A CA 1
ATOM 2735 C C . GLU A 1 356 ? 21.025 22.200 -3.058 1.00 77.81 356 GLU A C 1
ATOM 2737 O O . GLU A 1 356 ? 20.377 21.176 -2.867 1.00 77.81 356 GLU A O 1
ATOM 2742 N N . ILE A 1 357 ? 22.295 22.164 -3.477 1.00 78.69 357 ILE A N 1
ATOM 2743 C CA . ILE A 1 357 ? 23.006 20.915 -3.793 1.00 78.69 357 ILE A CA 1
ATOM 2744 C C . ILE A 1 357 ? 23.314 20.111 -2.525 1.00 78.69 357 ILE A C 1
ATOM 2746 O O . ILE A 1 357 ? 23.202 18.887 -2.533 1.00 78.69 357 ILE A O 1
ATOM 2750 N N . ALA A 1 358 ? 23.658 20.768 -1.417 1.00 77.25 358 ALA A N 1
ATOM 2751 C CA . ALA A 1 358 ? 23.866 20.119 -0.128 1.00 77.25 358 ALA A CA 1
ATOM 2752 C C . ALA A 1 358 ? 22.603 19.365 0.320 1.00 77.25 358 ALA A C 1
ATOM 2754 O O . ALA A 1 358 ? 22.680 18.177 0.643 1.00 77.25 358 ALA A O 1
ATOM 2755 N N . ARG A 1 359 ? 21.433 20.017 0.247 1.00 74.00 359 ARG A N 1
ATOM 2756 C CA . ARG A 1 359 ? 20.131 19.398 0.545 1.00 74.00 359 ARG A CA 1
ATOM 2757 C C . ARG A 1 359 ? 19.796 18.234 -0.394 1.00 74.00 359 ARG A C 1
ATOM 2759 O O . ARG A 1 359 ? 19.327 17.206 0.082 1.00 74.00 359 ARG A O 1
ATOM 2766 N N . THR A 1 360 ? 20.078 18.341 -1.696 1.00 70.88 360 THR A N 1
ATOM 2767 C CA . THR A 1 360 ? 19.699 17.302 -2.677 1.00 70.88 360 THR A CA 1
ATOM 2768 C C . THR A 1 360 ? 20.752 16.226 -2.953 1.00 70.88 360 THR A C 1
ATOM 2770 O O . THR A 1 360 ? 20.443 15.281 -3.669 1.00 70.88 360 THR A O 1
ATOM 2773 N N . VAL A 1 361 ? 21.987 16.347 -2.448 1.00 70.81 361 VAL A N 1
ATOM 2774 C CA . VAL A 1 361 ? 23.071 15.370 -2.699 1.00 70.81 361 VAL A CA 1
ATOM 2775 C C . VAL A 1 361 ? 23.683 14.816 -1.413 1.00 70.81 361 VAL A C 1
ATOM 2777 O O . VAL A 1 361 ? 23.858 13.605 -1.308 1.00 70.81 361 VAL A O 1
ATOM 2780 N N . LEU A 1 362 ? 23.991 15.649 -0.411 1.00 63.41 362 LEU A N 1
ATOM 2781 C CA . LEU A 1 362 ? 24.633 15.158 0.823 1.00 63.41 362 LEU A CA 1
ATOM 2782 C C . LEU A 1 362 ? 23.657 14.350 1.688 1.00 63.41 362 LEU A C 1
ATOM 2784 O O . LEU A 1 362 ? 24.048 13.350 2.288 1.00 63.41 362 LEU A O 1
ATOM 2788 N N . GLN A 1 363 ? 22.379 14.744 1.700 1.00 60.94 363 GLN A N 1
ATOM 2789 C CA . GLN A 1 363 ? 21.323 14.032 2.430 1.00 60.94 363 GLN A CA 1
ATOM 2790 C C . GLN A 1 363 ? 20.929 12.688 1.770 1.00 60.94 363 GLN A C 1
ATOM 2792 O O . GLN A 1 363 ? 20.219 11.899 2.384 1.00 60.94 363 GLN A O 1
ATOM 2797 N N . CYS A 1 364 ? 21.419 12.397 0.556 1.00 55.72 364 CYS A N 1
ATOM 2798 C CA . CYS A 1 364 ? 21.097 11.211 -0.258 1.00 55.72 364 CYS A CA 1
ATOM 2799 C C . CYS A 1 364 ? 22.094 10.050 -0.046 1.00 55.72 364 CYS A C 1
ATOM 2801 O O . CYS A 1 364 ? 22.558 9.399 -0.987 1.00 55.72 364 CYS A O 1
ATOM 2803 N N . THR A 1 365 ? 22.509 9.838 1.207 1.00 49.44 365 THR A N 1
ATOM 2804 C CA . THR A 1 365 ? 23.531 8.850 1.596 1.00 49.44 365 THR A CA 1
ATOM 2805 C C . THR A 1 365 ? 22.957 7.712 2.446 1.00 49.44 365 THR A C 1
ATOM 2807 O O . THR A 1 365 ? 23.505 7.336 3.480 1.00 49.44 365 THR A O 1
ATOM 2810 N N . THR A 1 366 ? 21.871 7.087 1.976 1.00 44.81 366 THR A N 1
ATOM 2811 C CA . THR A 1 366 ? 21.464 5.770 2.497 1.00 44.81 366 THR A CA 1
ATOM 2812 C C . THR A 1 366 ? 22.491 4.687 2.138 1.00 44.81 366 THR A C 1
ATOM 2814 O O . THR A 1 366 ? 23.108 4.703 1.071 1.00 44.81 366 THR A O 1
ATOM 2817 N N . VAL A 1 367 ? 22.693 3.737 3.053 1.00 38.22 367 VAL A N 1
ATOM 2818 C CA . VAL A 1 367 ? 23.845 2.823 3.060 1.00 38.22 367 VAL A CA 1
ATOM 2819 C C . VAL A 1 367 ? 23.812 1.783 1.927 1.00 38.22 367 VAL A C 1
ATOM 2821 O O . VAL A 1 367 ? 22.968 0.896 1.882 1.00 38.22 367 VAL A O 1
ATOM 2824 N N . THR A 1 368 ? 24.815 1.879 1.048 1.00 40.09 368 THR A N 1
ATOM 2825 C CA . THR A 1 368 ? 25.352 0.840 0.145 1.00 40.09 368 THR A CA 1
ATOM 2826 C C . THR A 1 368 ? 24.366 -0.142 -0.509 1.00 40.09 368 THR A C 1
ATOM 2828 O O . THR A 1 368 ? 24.263 -1.302 -0.107 1.00 40.09 368 THR A O 1
ATOM 2831 N N . ALA A 1 369 ? 23.833 0.233 -1.673 1.00 32.53 369 ALA A N 1
ATOM 2832 C CA . ALA A 1 369 ? 23.689 -0.728 -2.767 1.00 32.53 369 ALA A CA 1
ATOM 2833 C C . ALA A 1 369 ? 24.988 -0.720 -3.591 1.00 32.53 369 ALA A C 1
ATOM 2835 O O . ALA A 1 369 ? 25.369 0.317 -4.140 1.00 32.53 369 ALA A O 1
ATOM 2836 N N . GLN A 1 370 ? 25.686 -1.859 -3.672 1.00 33.22 370 GLN A N 1
ATOM 2837 C CA . GLN A 1 370 ? 26.870 -2.008 -4.529 1.00 33.22 370 GLN A CA 1
ATOM 2838 C C . GLN A 1 370 ? 26.550 -1.549 -5.962 1.00 33.22 370 GLN A C 1
ATOM 2840 O O . GLN A 1 370 ? 25.425 -1.744 -6.429 1.00 33.22 370 GLN A O 1
ATOM 2845 N N . LEU A 1 371 ? 27.530 -0.978 -6.681 1.00 39.34 371 LEU A N 1
ATOM 2846 C CA . LEU A 1 371 ? 27.401 -0.847 -8.137 1.00 39.34 371 LEU A CA 1
ATOM 2847 C C . LEU A 1 371 ? 27.001 -2.218 -8.711 1.00 39.34 371 LEU A C 1
ATOM 2849 O O . LEU A 1 371 ? 27.537 -3.229 -8.241 1.00 39.34 371 LEU A O 1
ATOM 2853 N N . PRO A 1 372 ? 26.132 -2.280 -9.737 1.00 38.47 372 PRO A N 1
ATOM 2854 C CA . PRO A 1 372 ? 25.903 -3.502 -10.496 1.00 38.47 372 PRO A CA 1
ATOM 2855 C C . PRO A 1 372 ? 27.210 -3.982 -11.148 1.00 38.47 372 PRO A C 1
ATOM 2857 O O . PRO A 1 372 ? 27.516 -3.656 -12.295 1.00 38.47 372 PRO A O 1
ATOM 2860 N N . ASN A 1 373 ? 27.997 -4.763 -10.402 1.00 39.19 373 ASN A N 1
ATOM 2861 C CA . ASN A 1 373 ? 29.283 -5.339 -10.797 1.00 39.19 373 ASN A CA 1
ATOM 2862 C C . ASN A 1 373 ? 29.072 -6.533 -11.739 1.00 39.19 373 ASN A C 1
ATOM 2864 O O . ASN A 1 373 ? 29.489 -7.656 -11.480 1.00 39.19 373 ASN A O 1
ATOM 2868 N N . SER A 1 374 ? 28.399 -6.240 -12.846 1.00 46.34 374 SER A N 1
ATOM 2869 C CA . SER A 1 374 ? 28.148 -7.102 -13.990 1.00 46.34 374 SER A CA 1
ATOM 2870 C C . SER A 1 374 ? 27.997 -6.200 -15.213 1.00 46.34 374 SER A C 1
ATOM 2872 O O . SER A 1 374 ? 26.906 -6.063 -15.764 1.00 46.34 374 SER A O 1
ATOM 2874 N N . GLN A 1 375 ? 29.098 -5.577 -15.655 1.00 55.47 375 GLN A N 1
ATOM 2875 C CA . GLN A 1 375 ? 29.176 -5.071 -17.028 1.00 55.47 375 GLN A CA 1
ATOM 2876 C C . GLN A 1 375 ? 29.115 -6.283 -17.969 1.00 55.47 375 GLN A C 1
ATOM 2878 O O . GLN A 1 375 ? 30.142 -6.847 -18.346 1.00 55.47 375 GLN A O 1
ATOM 2883 N N . SER A 1 376 ? 27.901 -6.724 -18.305 1.00 58.53 376 SER A N 1
ATOM 2884 C CA . SER A 1 376 ? 27.672 -7.821 -19.239 1.00 58.53 376 SER A CA 1
ATOM 2885 C C . SER A 1 376 ? 28.370 -7.500 -20.558 1.00 58.53 376 SER A C 1
ATOM 2887 O O . SER A 1 376 ? 28.084 -6.469 -21.170 1.00 58.53 376 SER A O 1
ATOM 2889 N N . ALA A 1 377 ? 29.294 -8.356 -20.989 1.00 71.88 377 ALA A N 1
ATOM 2890 C CA . ALA A 1 377 ? 30.023 -8.148 -22.231 1.00 71.88 377 ALA A CA 1
ATOM 2891 C C . ALA A 1 377 ? 29.057 -8.254 -23.422 1.00 71.88 377 ALA A C 1
ATOM 2893 O O . ALA A 1 377 ? 28.623 -9.346 -23.783 1.00 71.88 377 ALA A O 1
ATOM 2894 N N . ILE A 1 378 ? 28.714 -7.117 -24.032 1.00 84.25 378 ILE A N 1
ATOM 2895 C CA . ILE A 1 378 ? 27.847 -7.087 -25.212 1.00 84.25 378 ILE A CA 1
ATOM 2896 C C . ILE A 1 378 ? 28.684 -7.438 -26.445 1.00 84.25 378 ILE A C 1
ATOM 2898 O O . ILE A 1 378 ? 29.698 -6.799 -26.738 1.00 84.25 378 ILE A O 1
ATOM 2902 N N . GLU A 1 379 ? 28.272 -8.461 -27.190 1.00 86.56 379 GLU A N 1
ATOM 2903 C CA . GLU A 1 379 ? 28.868 -8.808 -28.483 1.00 86.56 379 GLU A CA 1
ATOM 2904 C C . GLU A 1 379 ? 28.416 -7.847 -29.590 1.00 86.56 379 GLU A C 1
ATOM 2906 O O . GLU A 1 379 ? 27.317 -7.294 -29.533 1.00 86.56 379 GLU A O 1
ATOM 2911 N N . ILE A 1 380 ? 29.229 -7.672 -30.640 1.00 87.06 380 ILE A N 1
ATOM 2912 C CA . ILE A 1 380 ? 28.911 -6.735 -31.733 1.00 87.06 380 ILE A CA 1
ATOM 2913 C C . ILE A 1 380 ? 27.569 -7.050 -32.411 1.00 87.06 380 ILE A C 1
ATOM 2915 O O . ILE A 1 380 ? 26.819 -6.128 -32.716 1.00 87.06 380 ILE A O 1
ATOM 2919 N N . HIS A 1 381 ? 27.232 -8.332 -32.585 1.00 85.00 381 HIS A N 1
ATOM 2920 C CA . HIS A 1 381 ? 25.932 -8.772 -33.098 1.00 85.00 381 HIS A CA 1
ATOM 2921 C C . HIS A 1 381 ? 24.777 -8.220 -32.244 1.00 85.00 381 HIS A C 1
ATOM 2923 O O . HIS A 1 381 ? 23.863 -7.587 -32.771 1.00 85.00 381 HIS A O 1
ATOM 2929 N N . ALA A 1 382 ? 24.846 -8.397 -30.918 1.00 86.38 382 ALA A N 1
ATOM 2930 C CA . ALA A 1 382 ? 23.811 -7.935 -29.994 1.00 86.38 382 ALA A CA 1
ATOM 2931 C C . ALA A 1 382 ? 23.724 -6.399 -29.955 1.00 86.38 382 ALA A C 1
ATOM 2933 O O . ALA A 1 382 ? 22.625 -5.848 -29.969 1.00 86.38 382 ALA A O 1
ATOM 2934 N N . PHE A 1 383 ? 24.872 -5.712 -29.987 1.00 89.88 383 PHE A N 1
ATOM 2935 C CA . PHE A 1 383 ? 24.930 -4.253 -30.071 1.00 89.88 383 PHE A CA 1
ATOM 2936 C C . PHE A 1 383 ? 24.267 -3.724 -31.351 1.00 89.88 383 PHE A C 1
ATOM 2938 O O . PHE A 1 383 ? 23.424 -2.838 -31.274 1.00 89.88 383 PHE A O 1
ATOM 2945 N N . LEU A 1 384 ? 24.605 -4.273 -32.524 1.00 88.56 384 LEU A N 1
ATOM 2946 C CA . LEU A 1 384 ? 24.041 -3.826 -33.803 1.00 88.56 384 LEU A CA 1
ATOM 2947 C C . LEU A 1 384 ? 22.539 -4.140 -33.914 1.00 88.56 384 LEU A C 1
ATOM 2949 O O . LEU A 1 384 ? 21.781 -3.296 -34.385 1.00 88.56 384 LEU A O 1
ATOM 2953 N N . CYS A 1 385 ? 22.092 -5.305 -33.434 1.00 87.38 385 CYS A N 1
ATOM 2954 C CA . CYS A 1 385 ? 20.682 -5.717 -33.478 1.00 87.38 385 CYS A CA 1
ATOM 2955 C C . CYS A 1 385 ? 19.746 -4.911 -32.562 1.00 87.38 385 CYS A C 1
ATOM 2957 O O . CYS A 1 385 ? 18.524 -4.968 -32.740 1.00 87.38 385 CYS A O 1
ATOM 2959 N N . ALA A 1 386 ? 20.288 -4.164 -31.594 1.00 88.62 386 ALA A N 1
ATOM 2960 C CA . ALA A 1 386 ? 19.511 -3.276 -30.732 1.00 88.62 386 ALA A CA 1
ATOM 2961 C C . ALA A 1 386 ? 19.034 -1.992 -31.443 1.00 88.62 386 ALA A C 1
ATOM 2963 O O . ALA A 1 386 ? 18.175 -1.274 -30.919 1.00 88.62 386 ALA A O 1
ATOM 2964 N N . PHE A 1 387 ? 19.562 -1.710 -32.638 1.00 91.00 387 PHE A N 1
ATOM 2965 C CA . PHE A 1 387 ? 19.276 -0.502 -33.400 1.00 91.00 387 PHE A CA 1
ATOM 2966 C C . PHE A 1 387 ? 18.541 -0.779 -34.720 1.00 91.00 387 PHE A C 1
ATOM 2968 O O . PHE A 1 387 ? 18.707 -1.813 -35.363 1.00 91.00 387 PHE A O 1
ATOM 2975 N N . GLU A 1 388 ? 17.743 0.197 -35.141 1.00 89.19 388 GLU A N 1
ATOM 2976 C CA . GLU A 1 388 ? 17.036 0.259 -36.416 1.00 89.19 388 GLU A CA 1
ATOM 2977 C C . GLU A 1 388 ? 17.595 1.413 -37.265 1.00 89.19 388 GLU A C 1
ATOM 2979 O O . GLU A 1 388 ? 17.963 2.472 -36.748 1.00 89.19 388 GLU A O 1
ATOM 2984 N N . LEU A 1 389 ? 17.693 1.203 -38.579 1.00 89.44 389 LEU A N 1
ATOM 2985 C CA . LEU A 1 389 ? 18.332 2.131 -39.514 1.00 89.44 389 LEU A CA 1
ATOM 2986 C C . LEU A 1 389 ? 17.262 2.930 -40.268 1.00 89.44 389 LEU A C 1
ATOM 2988 O O . LEU A 1 389 ? 16.649 2.430 -41.209 1.00 89.44 389 LEU A O 1
ATOM 2992 N N . SER A 1 390 ? 17.047 4.179 -39.860 1.00 83.69 390 SER A N 1
ATOM 2993 C CA . SER A 1 390 ? 16.067 5.091 -40.452 1.00 83.69 390 SER A CA 1
ATOM 2994 C C . SER A 1 390 ? 16.687 5.829 -41.640 1.00 83.69 390 SER A C 1
ATOM 2996 O O . SER A 1 390 ? 17.254 6.912 -41.488 1.00 83.69 390 SER A O 1
ATOM 2998 N N . ILE A 1 391 ? 16.568 5.228 -42.824 1.00 81.88 391 ILE A N 1
ATOM 2999 C CA . ILE A 1 391 ? 17.067 5.770 -44.096 1.00 81.88 391 ILE A CA 1
ATOM 3000 C C . ILE A 1 391 ? 15.958 6.580 -44.776 1.00 81.88 391 ILE A C 1
ATOM 3002 O O . ILE A 1 391 ? 14.861 6.060 -44.983 1.00 81.88 391 ILE A O 1
ATOM 3006 N N . SER A 1 392 ? 16.228 7.835 -45.142 1.00 66.44 392 SER A N 1
ATOM 3007 C CA . SER A 1 392 ? 15.216 8.740 -45.706 1.00 66.44 392 SER A CA 1
ATOM 3008 C C . SER A 1 392 ? 15.364 8.929 -47.220 1.00 66.44 392 SER A C 1
ATOM 3010 O O . SER A 1 392 ? 16.462 8.977 -47.774 1.00 66.44 392 SER A O 1
ATOM 3012 N N . HIS A 1 393 ? 14.239 9.108 -47.918 1.00 58.88 393 HIS A N 1
ATOM 3013 C CA . HIS A 1 393 ? 14.223 9.431 -49.348 1.00 58.88 393 HIS A CA 1
ATOM 3014 C C . HIS A 1 393 ? 14.450 10.935 -49.625 1.00 58.88 393 HIS A C 1
ATOM 3016 O O . HIS A 1 393 ? 13.760 11.531 -50.448 1.00 58.88 393 HIS A O 1
ATOM 3022 N N . GLY A 1 394 ? 15.452 11.540 -48.977 1.00 50.00 394 GLY A N 1
ATOM 3023 C CA . GLY A 1 394 ? 16.030 12.825 -49.392 1.00 50.00 394 GLY A CA 1
ATOM 3024 C C . GLY A 1 394 ? 15.458 14.101 -48.763 1.00 50.00 394 GLY A C 1
ATOM 3025 O O . GLY A 1 394 ? 15.707 15.174 -49.304 1.00 50.00 394 GLY A O 1
ATOM 3026 N N . THR A 1 395 ? 14.726 14.019 -47.647 1.00 48.00 395 THR A N 1
ATOM 3027 C CA . THR A 1 395 ? 14.230 15.206 -46.905 1.00 48.00 395 THR A CA 1
ATOM 3028 C C . THR A 1 395 ? 14.631 15.252 -45.427 1.00 48.00 395 THR A C 1
ATOM 3030 O O . THR A 1 395 ? 14.515 16.301 -44.805 1.00 48.00 395 THR A O 1
ATOM 3033 N N . SER A 1 396 ? 15.125 14.147 -44.865 1.00 58.66 396 SER A N 1
ATOM 3034 C CA . SER A 1 396 ? 15.649 14.049 -43.496 1.00 58.66 396 SER A CA 1
ATOM 3035 C C . SER A 1 396 ? 17.030 13.386 -43.517 1.00 58.66 396 SER A C 1
ATOM 3037 O O . SER A 1 396 ? 17.318 12.603 -44.427 1.00 58.66 396 SER A O 1
ATOM 3039 N N . GLU A 1 397 ? 17.893 13.679 -42.545 1.00 69.69 397 GLU A N 1
ATOM 3040 C CA . GLU A 1 397 ? 19.178 12.984 -42.434 1.00 69.69 397 GLU A CA 1
ATOM 3041 C C . GLU A 1 397 ? 18.987 11.506 -42.053 1.00 69.69 397 GLU A C 1
ATOM 3043 O O . GLU A 1 397 ? 18.145 11.152 -41.224 1.00 69.69 397 GLU A O 1
ATOM 3048 N N . ASP A 1 398 ? 19.798 10.635 -42.658 1.00 82.06 398 ASP A N 1
ATOM 3049 C CA . ASP A 1 398 ? 19.844 9.212 -42.321 1.00 82.06 398 ASP A CA 1
ATOM 3050 C C . ASP A 1 398 ? 20.319 9.037 -40.869 1.00 82.06 398 ASP A C 1
ATOM 3052 O O . ASP A 1 398 ? 21.439 9.424 -40.521 1.00 82.06 398 ASP A O 1
ATOM 3056 N N . CYS A 1 399 ? 19.488 8.421 -40.026 1.00 85.88 399 CYS A N 1
ATOM 3057 C CA . CYS A 1 399 ? 19.751 8.283 -38.594 1.00 85.88 399 CYS A CA 1
ATOM 3058 C C . CYS A 1 399 ? 19.542 6.852 -38.088 1.00 85.88 399 CYS A C 1
ATOM 3060 O O . CYS A 1 399 ? 18.843 6.032 -38.683 1.00 85.88 399 CYS A O 1
ATOM 3062 N N . VAL A 1 400 ? 20.159 6.549 -36.951 1.00 89.81 400 VAL A N 1
ATOM 3063 C CA . VAL A 1 400 ? 20.002 5.287 -36.232 1.00 89.81 400 VAL A CA 1
ATOM 3064 C C . VAL A 1 400 ? 19.073 5.508 -35.043 1.00 89.81 400 VAL A C 1
ATOM 3066 O O . VAL A 1 400 ? 19.231 6.471 -34.291 1.00 89.81 400 VAL A O 1
ATOM 3069 N N . ARG A 1 401 ? 18.104 4.615 -34.847 1.00 88.94 401 ARG A N 1
ATOM 3070 C CA . ARG A 1 401 ? 17.158 4.665 -33.725 1.00 88.94 401 ARG A CA 1
ATOM 3071 C C . ARG A 1 401 ? 17.246 3.397 -32.884 1.00 88.94 401 ARG A C 1
ATOM 3073 O O . ARG A 1 401 ? 17.657 2.355 -33.380 1.00 88.94 401 ARG A O 1
ATOM 3080 N N . LEU A 1 402 ? 16.876 3.469 -31.608 1.00 89.69 402 LEU A N 1
ATOM 3081 C CA . LEU A 1 402 ? 16.681 2.262 -30.796 1.00 89.69 402 LEU A CA 1
ATOM 3082 C C . LEU A 1 402 ? 15.478 1.484 -31.319 1.00 89.69 402 LEU A C 1
ATOM 3084 O O . LEU A 1 402 ? 14.419 2.068 -31.551 1.00 89.69 402 LEU A O 1
ATOM 3088 N N . LYS A 1 403 ? 15.627 0.166 -31.446 1.00 88.38 403 LYS A N 1
ATOM 3089 C CA . LYS A 1 403 ? 14.548 -0.709 -31.897 1.00 88.38 403 LYS A CA 1
ATOM 3090 C C . LYS A 1 403 ? 13.399 -0.696 -30.872 1.00 88.38 403 LYS A C 1
ATOM 3092 O O . LYS A 1 403 ? 13.638 -1.011 -29.704 1.00 88.38 403 LYS A O 1
ATOM 3097 N N . PRO A 1 404 ? 12.147 -0.388 -31.261 1.00 82.50 404 PRO A N 1
ATOM 3098 C CA . PRO A 1 404 ? 11.036 -0.270 -30.310 1.00 82.50 404 PRO A CA 1
ATOM 3099 C C . PRO A 1 404 ? 10.627 -1.612 -29.683 1.00 82.50 404 PRO A C 1
ATOM 3101 O O . PRO A 1 404 ? 9.987 -1.629 -28.638 1.00 82.50 404 PRO A O 1
ATOM 3104 N N . THR A 1 405 ? 11.011 -2.737 -30.296 1.00 83.69 405 THR A N 1
ATOM 3105 C CA . THR A 1 405 ? 10.750 -4.096 -29.790 1.00 83.69 405 THR A CA 1
ATOM 3106 C C . THR A 1 405 ? 11.843 -4.626 -28.852 1.00 83.69 405 THR A C 1
ATOM 3108 O O . THR A 1 405 ? 11.840 -5.817 -28.550 1.00 83.69 405 THR A O 1
ATOM 3111 N N . LEU A 1 406 ? 12.833 -3.808 -28.477 1.00 87.19 406 LEU A N 1
ATOM 3112 C CA . LEU A 1 406 ? 13.899 -4.210 -27.556 1.00 87.19 406 LEU A CA 1
ATOM 3113 C C . LEU A 1 406 ? 13.319 -4.398 -26.145 1.00 87.19 406 LEU A C 1
ATOM 3115 O O . LEU A 1 406 ? 12.517 -3.573 -25.703 1.00 87.19 406 LEU A O 1
ATOM 3119 N N . SER A 1 407 ? 13.709 -5.462 -25.434 1.00 86.50 407 SER A N 1
ATOM 3120 C CA . SER A 1 407 ? 13.207 -5.675 -24.073 1.00 86.50 407 SER A CA 1
ATOM 3121 C C . SER A 1 407 ? 13.717 -4.589 -23.118 1.00 86.50 407 SER A C 1
ATOM 3123 O O . SER A 1 407 ? 14.727 -3.922 -23.370 1.00 86.50 407 SER A O 1
ATOM 3125 N N . HIS A 1 408 ? 13.010 -4.393 -22.004 1.00 82.44 408 HIS A N 1
ATOM 3126 C CA . HIS A 1 408 ? 13.409 -3.411 -20.997 1.00 82.44 408 HIS A CA 1
ATOM 3127 C C . HIS A 1 408 ? 14.788 -3.739 -20.404 1.00 82.44 408 HIS A C 1
ATOM 3129 O O . HIS A 1 408 ? 15.601 -2.834 -20.219 1.00 82.44 408 HIS A O 1
ATOM 3135 N N . ASP A 1 409 ? 15.081 -5.023 -20.193 1.00 82.94 409 ASP A N 1
ATOM 3136 C CA . ASP A 1 409 ? 16.348 -5.478 -19.622 1.00 82.94 409 ASP A CA 1
ATOM 3137 C C . ASP A 1 409 ? 17.498 -5.384 -20.634 1.00 82.94 409 ASP A C 1
ATOM 3139 O O . ASP A 1 409 ? 18.566 -4.885 -20.282 1.00 82.94 409 ASP A O 1
ATOM 3143 N N . ASP A 1 410 ? 17.269 -5.715 -21.912 1.00 84.75 410 ASP A N 1
ATOM 3144 C CA . ASP A 1 410 ? 18.260 -5.490 -22.979 1.00 84.75 410 ASP A CA 1
ATOM 3145 C C . ASP A 1 410 ? 18.581 -3.994 -23.134 1.00 84.75 410 ASP A C 1
ATOM 3147 O O . ASP A 1 410 ? 19.739 -3.608 -23.305 1.00 84.75 410 ASP A O 1
ATOM 3151 N N . ARG A 1 411 ? 17.566 -3.121 -23.027 1.00 86.50 411 ARG A N 1
ATOM 3152 C CA . ARG A 1 411 ? 17.746 -1.661 -23.059 1.00 86.50 411 ARG A CA 1
ATOM 3153 C C . ARG A 1 411 ? 18.557 -1.166 -21.859 1.00 86.50 411 ARG A C 1
ATOM 3155 O O . ARG A 1 411 ? 19.402 -0.286 -22.037 1.00 86.50 411 ARG A O 1
ATOM 3162 N N . LYS A 1 412 ? 18.336 -1.719 -20.658 1.00 84.50 412 LYS A N 1
ATOM 3163 C CA . LYS A 1 412 ? 19.155 -1.422 -19.469 1.00 84.50 412 LYS A CA 1
ATOM 3164 C C . LYS A 1 412 ? 20.589 -1.917 -19.632 1.00 84.50 412 LYS A C 1
ATOM 3166 O O . LYS A 1 412 ? 21.506 -1.156 -19.345 1.00 84.50 412 LYS A O 1
ATOM 3171 N N . ALA A 1 413 ? 20.792 -3.140 -20.120 1.00 86.00 413 ALA A N 1
ATOM 3172 C CA . ALA A 1 413 ? 22.119 -3.710 -20.347 1.00 86.00 413 ALA A CA 1
ATOM 3173 C C . ALA A 1 413 ? 22.916 -2.886 -21.371 1.00 86.00 413 ALA A C 1
ATOM 3175 O O . ALA A 1 413 ? 24.048 -2.491 -21.098 1.00 86.00 413 ALA A O 1
ATOM 3176 N N . LEU A 1 414 ? 22.298 -2.533 -22.505 1.00 89.31 414 LEU A N 1
ATOM 3177 C CA . LEU A 1 414 ? 22.889 -1.658 -23.522 1.00 89.31 414 LEU A CA 1
ATOM 3178 C C . LEU A 1 414 ? 23.231 -0.271 -22.964 1.00 89.31 414 LEU A C 1
ATOM 3180 O O . LEU A 1 414 ? 24.336 0.224 -23.178 1.00 89.31 414 LEU A O 1
ATOM 3184 N N . SER A 1 415 ? 22.300 0.344 -22.229 1.00 88.94 415 SER A N 1
ATOM 3185 C CA . SER A 1 415 ? 22.511 1.640 -21.580 1.00 88.94 415 SER A CA 1
ATOM 3186 C C . SER A 1 415 ? 23.665 1.584 -20.566 1.00 88.94 415 SER A C 1
ATOM 3188 O O . SER A 1 415 ? 24.569 2.414 -20.624 1.00 88.94 415 SER A O 1
ATOM 3190 N N . SER A 1 416 ? 23.697 0.564 -19.705 1.00 87.25 416 SER A N 1
ATOM 3191 C CA . SER A 1 416 ? 24.765 0.342 -18.724 1.00 87.25 416 SER A CA 1
ATOM 3192 C C . SER A 1 416 ? 26.126 0.101 -19.380 1.00 87.25 416 SER A C 1
ATOM 3194 O O . SER A 1 416 ? 27.132 0.632 -18.915 1.00 87.25 416 SER A O 1
ATOM 3196 N N . TRP A 1 417 ? 26.173 -0.623 -20.500 1.00 87.25 417 TRP A N 1
ATOM 3197 C CA . TRP A 1 417 ? 27.410 -0.862 -21.243 1.00 87.25 417 TRP A CA 1
ATOM 3198 C C . TRP A 1 417 ? 27.947 0.410 -21.922 1.00 87.25 417 TRP A C 1
ATOM 3200 O O . TRP A 1 417 ? 29.136 0.714 -21.809 1.00 87.25 417 TRP A O 1
ATOM 3210 N N . ILE A 1 418 ? 27.079 1.197 -22.574 1.00 88.44 418 ILE A N 1
ATOM 3211 C CA . ILE A 1 418 ? 27.473 2.463 -23.218 1.00 88.44 418 ILE A CA 1
ATOM 3212 C C . ILE A 1 418 ? 27.880 3.503 -22.167 1.00 88.44 418 ILE A C 1
ATOM 3214 O O . ILE A 1 418 ? 28.963 4.070 -22.252 1.00 88.44 418 ILE A O 1
ATOM 3218 N N . TRP A 1 419 ? 27.034 3.772 -21.172 1.00 88.25 419 TRP A N 1
ATOM 3219 C CA . TRP A 1 419 ? 27.269 4.877 -20.241 1.00 88.25 419 TRP A CA 1
ATOM 3220 C C . TRP A 1 419 ? 28.197 4.497 -19.092 1.00 88.25 419 TRP A C 1
ATOM 3222 O O . TRP A 1 419 ? 29.016 5.319 -18.697 1.00 88.25 419 TRP A O 1
ATOM 3232 N N . GLY A 1 420 ? 28.185 3.247 -18.627 1.00 83.19 420 GLY A N 1
ATOM 3233 C CA . GLY A 1 420 ? 29.119 2.774 -17.6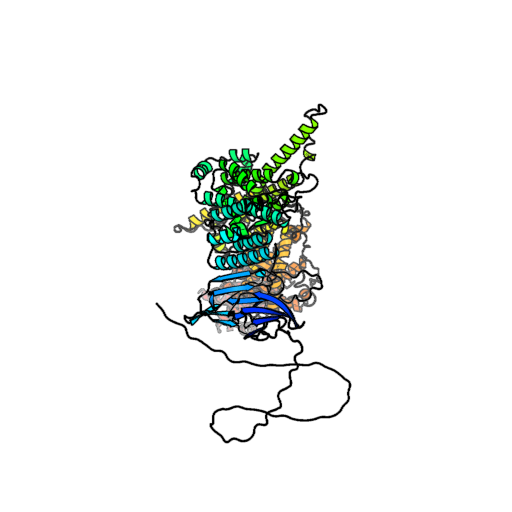03 1.00 83.19 420 GLY A CA 1
ATOM 3234 C C . GLY A 1 420 ? 30.582 2.778 -18.048 1.00 83.19 420 GLY A C 1
ATOM 3235 O O . GLY A 1 420 ? 31.456 2.984 -17.213 1.00 83.19 420 GLY A O 1
ATOM 3236 N N . THR A 1 421 ? 30.862 2.623 -19.348 1.00 79.69 421 THR A N 1
ATOM 3237 C CA . THR A 1 421 ? 32.225 2.773 -19.898 1.00 79.69 421 THR A CA 1
ATOM 3238 C C . THR A 1 421 ? 32.642 4.233 -20.101 1.00 79.69 421 THR A C 1
ATOM 3240 O O . THR A 1 421 ? 33.836 4.521 -20.145 1.00 79.69 421 THR A O 1
ATOM 3243 N N . ILE A 1 422 ? 31.682 5.160 -20.200 1.00 82.56 422 ILE A N 1
ATOM 3244 C CA . ILE A 1 422 ? 31.927 6.605 -20.332 1.00 82.56 422 ILE A CA 1
ATOM 3245 C C . ILE A 1 422 ? 32.079 7.267 -18.951 1.00 82.56 422 ILE A C 1
ATOM 3247 O O . ILE A 1 422 ? 32.969 8.089 -18.770 1.00 82.56 422 ILE A O 1
ATOM 3251 N N . PHE A 1 423 ? 31.269 6.884 -17.958 1.00 82.06 423 PHE A N 1
ATOM 3252 C CA . PHE A 1 423 ? 31.374 7.380 -16.576 1.00 82.06 423 PHE A CA 1
ATOM 3253 C C . PHE A 1 423 ? 32.638 6.885 -15.846 1.00 82.06 423 PHE A C 1
ATOM 3255 O O . PHE A 1 423 ? 33.005 7.449 -14.822 1.00 82.06 423 PHE A O 1
ATOM 3262 N N . SER A 1 424 ? 33.328 5.861 -16.362 1.00 77.25 424 SER A N 1
ATOM 3263 C CA . SER A 1 424 ? 34.616 5.381 -15.834 1.00 77.25 424 SER A CA 1
ATOM 3264 C C . SER A 1 424 ? 35.848 6.073 -16.446 1.00 77.25 424 SER A C 1
ATOM 3266 O O . SER A 1 424 ? 36.958 5.549 -16.328 1.00 77.25 424 SER A O 1
ATOM 3268 N N . ARG A 1 425 ? 35.662 7.185 -17.170 1.00 78.19 425 ARG A N 1
ATOM 3269 C CA . ARG A 1 425 ? 36.712 7.945 -17.876 1.00 78.19 425 ARG A CA 1
ATOM 3270 C C . ARG A 1 425 ? 36.780 9.371 -17.344 1.00 78.19 425 ARG A C 1
ATOM 3272 O O . ARG A 1 425 ? 35.806 9.868 -16.793 1.00 78.19 425 ARG A O 1
ATOM 3279 N N . ASN A 1 426 ? 37.922 10.033 -17.518 1.00 76.94 426 ASN A N 1
ATOM 3280 C CA . ASN A 1 426 ? 38.089 11.419 -17.074 1.00 76.94 426 ASN A CA 1
ATOM 3281 C C . ASN A 1 426 ? 37.115 12.384 -17.798 1.00 76.94 426 ASN A C 1
ATOM 3283 O O . ASN A 1 426 ? 36.922 12.296 -19.014 1.00 76.94 426 ASN A O 1
ATOM 3287 N N . ILE A 1 427 ? 36.547 13.338 -17.051 1.00 78.56 427 ILE A N 1
ATOM 3288 C CA . ILE A 1 427 ? 35.553 14.323 -17.500 1.00 78.56 427 ILE A CA 1
ATOM 3289 C C . ILE A 1 427 ? 36.044 15.196 -18.671 1.00 78.56 427 ILE A C 1
ATOM 3291 O O . ILE A 1 427 ? 35.245 15.659 -19.493 1.00 78.56 427 ILE A O 1
ATOM 3295 N N . ASP A 1 428 ? 37.357 15.394 -18.791 1.00 77.25 428 ASP A N 1
ATOM 3296 C CA . ASP A 1 428 ? 37.974 16.161 -19.879 1.00 77.25 428 ASP A CA 1
ATOM 3297 C C . ASP A 1 428 ? 37.892 15.436 -21.231 1.00 77.25 428 ASP A C 1
ATOM 3299 O O . ASP A 1 428 ? 37.666 16.070 -22.260 1.00 77.25 428 ASP A O 1
ATOM 3303 N N . LEU A 1 429 ? 37.948 14.098 -21.235 1.00 78.31 429 LEU A N 1
ATOM 3304 C CA . LEU A 1 429 ? 37.859 13.276 -22.452 1.00 78.31 429 LEU A CA 1
ATOM 3305 C C . LEU A 1 429 ? 36.436 13.230 -23.042 1.00 78.31 429 LEU A C 1
ATOM 3307 O O . LEU A 1 429 ? 36.238 12.790 -24.177 1.00 78.31 429 LEU A O 1
ATOM 3311 N N . LEU A 1 430 ? 35.427 13.703 -22.300 1.00 81.25 430 LEU A N 1
ATOM 3312 C CA . LEU A 1 430 ? 34.028 13.662 -22.733 1.00 81.25 430 LEU A CA 1
ATOM 3313 C C . LEU A 1 430 ? 33.757 14.495 -23.996 1.00 81.25 430 LEU A C 1
ATOM 3315 O O . LEU A 1 430 ? 32.824 14.171 -24.729 1.00 81.25 430 LEU A O 1
ATOM 3319 N N . ASP A 1 431 ? 34.561 15.522 -24.290 1.00 80.81 431 ASP A N 1
ATOM 3320 C CA . ASP A 1 431 ? 34.402 16.333 -25.507 1.00 80.81 431 ASP A CA 1
ATOM 3321 C C . ASP A 1 431 ? 34.887 15.603 -26.773 1.00 80.81 431 ASP A C 1
ATOM 3323 O O . ASP A 1 431 ? 34.318 15.786 -27.850 1.00 80.81 431 ASP A O 1
ATOM 3327 N N . GLU A 1 432 ? 35.870 14.705 -26.662 1.00 81.00 432 GLU A N 1
ATOM 3328 C CA . GLU A 1 432 ? 36.265 13.821 -27.768 1.00 81.00 432 GLU A CA 1
ATOM 3329 C C . GLU A 1 432 ? 35.221 12.714 -27.972 1.00 81.00 432 GLU A C 1
ATOM 3331 O O . GLU A 1 432 ? 34.757 12.467 -29.092 1.00 81.00 432 GLU A O 1
ATOM 3336 N N . LEU A 1 433 ? 34.757 12.108 -26.872 1.00 81.00 433 LEU A N 1
ATOM 3337 C CA . LEU A 1 433 ? 33.694 11.099 -26.888 1.00 81.00 433 LEU A CA 1
ATOM 3338 C C . LEU A 1 433 ? 32.375 11.653 -27.441 1.00 81.00 433 LEU A C 1
ATOM 3340 O O . LEU A 1 433 ? 31.663 10.951 -28.161 1.00 81.00 433 LEU A O 1
ATOM 3344 N N . ALA A 1 434 ? 32.080 12.931 -27.200 1.00 78.06 434 ALA A N 1
ATOM 3345 C CA . ALA A 1 434 ? 30.963 13.646 -27.805 1.00 78.06 434 ALA A CA 1
ATOM 3346 C C . ALA A 1 434 ? 31.002 13.638 -29.335 1.00 78.06 434 ALA A C 1
ATOM 3348 O O . ALA A 1 434 ? 29.975 13.423 -29.981 1.00 78.06 434 ALA A O 1
ATOM 3349 N N . VAL A 1 435 ? 32.172 13.894 -29.926 1.00 83.19 435 VAL A N 1
ATOM 3350 C CA . VAL A 1 435 ? 32.349 13.903 -31.385 1.00 83.19 435 VAL A CA 1
ATOM 3351 C C . VAL A 1 435 ? 32.132 12.497 -31.943 1.00 83.19 435 VAL A C 1
ATOM 3353 O O . VAL A 1 435 ? 31.455 12.337 -32.960 1.00 83.19 435 VAL A O 1
ATOM 3356 N N . ILE A 1 436 ? 32.616 11.470 -31.241 1.00 84.81 436 ILE A N 1
ATOM 3357 C CA . ILE A 1 436 ? 32.437 10.065 -31.627 1.00 84.81 436 ILE A CA 1
ATOM 3358 C C . ILE A 1 436 ? 30.958 9.655 -31.538 1.00 84.81 436 ILE A C 1
ATOM 3360 O O . ILE A 1 436 ? 30.429 9.094 -32.501 1.00 84.81 436 ILE A O 1
ATOM 3364 N N . LEU A 1 437 ? 30.255 10.013 -30.459 1.00 85.69 437 LEU A N 1
ATOM 3365 C CA . LEU A 1 437 ? 28.813 9.782 -30.313 1.00 85.69 437 LEU A CA 1
ATOM 3366 C C . LEU A 1 437 ? 28.008 10.485 -31.415 1.00 85.69 437 LEU A C 1
ATOM 3368 O O . LEU A 1 437 ? 27.163 9.844 -32.038 1.00 85.69 437 LEU A O 1
ATOM 3372 N N . LYS A 1 438 ? 28.313 11.746 -31.749 1.00 82.56 438 LYS A N 1
ATOM 3373 C CA . LYS A 1 438 ? 27.684 12.451 -32.885 1.00 82.56 438 LYS A CA 1
ATOM 3374 C C . LYS A 1 438 ? 27.973 11.752 -34.220 1.00 82.56 438 LYS A C 1
ATOM 3376 O O . LYS A 1 438 ? 27.072 11.582 -35.036 1.00 82.56 438 LYS A O 1
ATOM 3381 N N . SER A 1 439 ? 29.202 11.268 -34.426 1.00 84.88 439 SER A N 1
ATOM 3382 C CA . SER A 1 439 ? 29.591 10.549 -35.651 1.00 84.88 439 SER A CA 1
ATOM 3383 C C . SER A 1 439 ? 28.871 9.205 -35.846 1.00 84.88 439 SER A C 1
ATOM 3385 O O . SER A 1 439 ? 28.789 8.719 -36.976 1.00 84.88 439 SER A O 1
ATOM 3387 N N . SER A 1 440 ? 28.312 8.624 -34.776 1.00 87.06 440 SER A N 1
ATOM 3388 C CA . SER A 1 440 ? 27.555 7.365 -34.830 1.00 87.06 440 SER A CA 1
ATOM 3389 C C . SER A 1 440 ? 26.216 7.477 -35.572 1.00 87.06 440 SER A C 1
ATOM 3391 O O . SER A 1 440 ? 25.680 6.460 -36.008 1.00 87.06 440 SER A O 1
ATOM 3393 N N . ALA A 1 441 ? 25.693 8.701 -35.730 1.00 86.56 441 ALA A N 1
ATOM 3394 C CA . ALA A 1 441 ? 24.356 9.006 -36.246 1.00 86.56 441 ALA A CA 1
ATOM 3395 C C . ALA A 1 441 ? 23.183 8.384 -35.455 1.00 86.56 441 ALA A C 1
ATOM 3397 O O . ALA A 1 441 ? 22.061 8.352 -35.960 1.00 86.56 441 ALA A O 1
ATOM 3398 N N . ILE A 1 442 ? 23.403 7.923 -34.215 1.00 90.06 442 ILE A N 1
ATOM 3399 C CA . ILE A 1 442 ? 22.308 7.585 -33.292 1.00 90.06 442 ILE A CA 1
ATOM 3400 C C . ILE A 1 442 ? 21.530 8.858 -32.961 1.00 90.06 442 ILE A C 1
ATOM 3402 O O . ILE A 1 442 ? 22.125 9.896 -32.671 1.00 90.06 442 ILE A O 1
ATOM 3406 N N . SER A 1 443 ? 20.197 8.776 -33.003 1.00 88.19 443 SER A N 1
ATOM 3407 C CA . SER A 1 443 ? 19.338 9.914 -32.696 1.00 88.19 443 SER A CA 1
ATOM 3408 C C . SER A 1 443 ? 19.656 10.450 -31.287 1.00 88.19 443 SER A C 1
ATOM 3410 O O . SER A 1 443 ? 19.735 9.659 -30.334 1.00 88.19 443 SER A O 1
ATOM 3412 N N . PRO A 1 444 ? 19.834 11.775 -31.119 1.00 86.81 444 PRO A N 1
ATOM 3413 C CA . PRO A 1 444 ? 20.119 12.358 -29.811 1.00 86.81 444 PRO A CA 1
ATOM 3414 C C . PRO A 1 444 ? 19.079 11.974 -28.749 1.00 86.81 444 PRO A C 1
ATOM 3416 O O . PRO A 1 444 ? 19.440 11.740 -27.600 1.00 86.81 444 PRO A O 1
ATOM 3419 N N . GLU A 1 445 ? 17.810 11.813 -29.138 1.00 85.75 445 GLU A N 1
ATOM 3420 C CA . GLU A 1 445 ? 16.718 11.392 -28.250 1.00 85.75 445 GLU A CA 1
ATOM 3421 C C . GLU A 1 445 ? 16.972 10.002 -27.648 1.00 85.75 445 GLU A C 1
ATOM 3423 O O . GLU A 1 445 ? 16.796 9.782 -26.448 1.00 85.75 445 GLU A O 1
ATOM 3428 N N . ASN A 1 446 ? 17.438 9.049 -28.462 1.00 88.56 446 ASN A N 1
ATOM 3429 C CA . ASN A 1 446 ? 17.757 7.709 -27.983 1.00 88.56 446 ASN A CA 1
ATOM 3430 C C . ASN A 1 446 ? 19.021 7.687 -27.119 1.00 88.56 446 ASN A C 1
ATOM 3432 O O . ASN A 1 446 ? 19.036 6.972 -26.117 1.00 88.56 446 ASN A O 1
ATOM 3436 N N . LEU A 1 447 ? 20.043 8.481 -27.459 1.00 90.12 447 LEU A N 1
ATOM 3437 C CA . LEU A 1 447 ? 21.232 8.631 -26.615 1.00 90.12 447 LEU A CA 1
ATOM 3438 C C . LEU A 1 447 ? 20.855 9.184 -25.238 1.00 90.12 447 LEU A C 1
ATOM 3440 O O . LEU A 1 447 ? 21.201 8.575 -24.227 1.00 90.12 447 LEU A O 1
ATOM 3444 N N . VAL A 1 448 ? 20.090 10.277 -25.181 1.00 89.69 448 VAL A N 1
ATOM 3445 C CA . VAL A 1 448 ? 19.712 10.879 -23.898 1.00 89.69 448 VAL A CA 1
ATOM 3446 C C . VAL A 1 448 ? 18.736 10.002 -23.116 1.00 89.69 448 VAL A C 1
ATOM 3448 O O . VAL A 1 448 ? 18.913 9.835 -21.914 1.00 89.69 448 VAL A O 1
ATOM 3451 N N . SER A 1 449 ? 17.764 9.358 -23.766 1.00 89.38 449 SER A N 1
ATOM 3452 C CA . SER A 1 449 ? 16.878 8.409 -23.079 1.00 89.38 449 SER A CA 1
ATOM 3453 C C . SER A 1 449 ? 17.652 7.235 -22.464 1.00 89.38 449 SER A C 1
ATOM 3455 O O . SER A 1 449 ? 17.309 6.787 -21.369 1.00 89.38 449 SER A O 1
ATOM 3457 N N . MET A 1 450 ? 18.723 6.756 -23.113 1.00 90.25 450 MET A N 1
ATOM 3458 C CA . MET A 1 450 ? 19.628 5.785 -22.489 1.00 90.25 450 MET A CA 1
ATOM 3459 C C . MET A 1 450 ? 20.437 6.401 -21.344 1.00 90.25 450 MET A C 1
ATOM 3461 O O . MET A 1 450 ? 20.561 5.736 -20.323 1.00 90.25 450 MET A O 1
ATOM 3465 N N . LEU A 1 451 ? 20.959 7.625 -21.484 1.00 91.44 451 LEU A N 1
ATOM 3466 C CA . LEU A 1 451 ? 21.766 8.309 -20.461 1.00 91.44 451 LEU A CA 1
ATOM 3467 C C . LEU A 1 451 ? 20.965 8.575 -19.178 1.00 91.44 451 LEU A C 1
ATOM 3469 O O . LEU A 1 451 ? 21.416 8.236 -18.089 1.00 91.44 451 LEU A O 1
ATOM 3473 N N . VAL A 1 452 ? 19.754 9.125 -19.309 1.00 91.12 452 VAL A N 1
ATOM 3474 C CA . VAL A 1 452 ? 18.803 9.301 -18.198 1.00 91.12 452 VAL A CA 1
ATOM 3475 C C . VAL A 1 452 ? 18.435 7.938 -17.612 1.00 91.12 452 VAL A C 1
ATOM 3477 O O . VAL A 1 452 ? 18.456 7.766 -16.398 1.00 91.12 452 VAL A O 1
ATOM 3480 N N . GLY A 1 453 ? 18.185 6.938 -18.464 1.00 89.19 453 GLY A N 1
ATOM 3481 C CA . GLY A 1 453 ? 17.958 5.562 -18.029 1.00 89.19 453 GLY A CA 1
ATOM 3482 C C . GLY A 1 453 ? 19.105 5.000 -17.182 1.00 89.19 453 GLY A C 1
ATOM 3483 O O . GLY A 1 453 ? 18.836 4.400 -16.148 1.00 89.19 453 GLY A O 1
ATOM 3484 N N . TYR A 1 454 ? 20.365 5.223 -17.567 1.00 89.69 454 TYR A N 1
ATOM 3485 C CA . TYR A 1 454 ? 21.539 4.809 -16.793 1.00 89.69 454 TYR A CA 1
ATOM 3486 C C . TYR A 1 454 ? 21.617 5.546 -15.454 1.00 89.69 454 TYR A C 1
ATOM 3488 O O . TYR A 1 454 ? 21.715 4.908 -14.408 1.00 89.69 454 TYR A O 1
ATOM 3496 N N . TRP A 1 455 ? 21.508 6.877 -15.490 1.00 90.38 455 TRP A N 1
ATOM 3497 C CA . TRP A 1 455 ? 21.585 7.746 -14.317 1.00 90.38 455 TRP A CA 1
ATOM 3498 C C . TRP A 1 455 ? 20.590 7.348 -13.218 1.00 90.38 455 TRP A C 1
ATOM 3500 O O . TRP A 1 455 ? 20.973 7.203 -12.061 1.00 90.38 455 TRP A O 1
ATOM 3510 N N . LEU A 1 456 ? 19.331 7.087 -13.583 1.00 89.00 456 LEU A N 1
ATOM 3511 C CA . LEU A 1 456 ? 18.285 6.687 -12.635 1.00 89.00 456 LEU A CA 1
ATOM 3512 C C . LEU A 1 456 ? 18.546 5.326 -11.959 1.00 89.00 456 LEU A C 1
ATOM 3514 O O . LEU A 1 456 ? 17.957 5.051 -10.917 1.00 89.00 456 LEU A O 1
ATOM 3518 N N . HIS A 1 457 ? 19.426 4.485 -12.513 1.00 85.19 457 HIS A N 1
ATOM 3519 C CA . HIS A 1 457 ? 19.826 3.197 -11.928 1.00 85.19 457 HIS A CA 1
ATOM 3520 C C . HIS A 1 457 ? 21.151 3.258 -11.142 1.00 85.19 457 HIS A C 1
ATOM 3522 O O . HIS A 1 457 ? 21.599 2.228 -10.638 1.00 85.19 457 HIS A O 1
ATOM 3528 N N . LEU A 1 458 ? 21.798 4.426 -11.028 1.00 81.88 458 LEU A N 1
ATOM 3529 C CA . LEU A 1 458 ? 22.989 4.589 -10.190 1.00 81.88 458 LEU A CA 1
ATOM 3530 C C . LEU A 1 458 ? 22.620 4.544 -8.705 1.00 81.88 458 LEU A C 1
ATOM 3532 O O . LEU A 1 458 ? 21.664 5.191 -8.286 1.00 81.88 458 LEU A O 1
ATOM 3536 N N . SER A 1 459 ? 23.424 3.851 -7.894 1.00 72.56 459 SER A N 1
ATOM 3537 C CA . SER A 1 459 ? 23.164 3.666 -6.458 1.00 72.56 459 SER A CA 1
ATOM 3538 C C . SER A 1 459 ? 23.216 4.951 -5.622 1.00 72.56 459 SER A C 1
ATOM 3540 O O . SER A 1 459 ? 22.664 4.969 -4.531 1.00 72.56 459 SER A O 1
ATOM 3542 N N . SER A 1 460 ? 23.899 6.007 -6.083 1.00 72.38 460 SER A N 1
ATOM 3543 C CA . SER A 1 460 ? 24.015 7.288 -5.366 1.00 72.38 460 SER A CA 1
ATOM 3544 C C . SER A 1 460 ? 24.388 8.435 -6.325 1.00 72.38 460 SER A C 1
ATOM 3546 O O . SER A 1 460 ? 25.204 8.214 -7.233 1.00 72.38 460 SER A O 1
ATOM 3548 N N . PRO A 1 461 ? 23.845 9.657 -6.146 1.00 75.81 461 PRO A N 1
ATOM 3549 C CA . PRO A 1 461 ? 24.130 10.825 -6.984 1.00 75.81 461 PRO A CA 1
ATOM 3550 C C . PRO A 1 461 ? 25.458 11.518 -6.606 1.00 75.81 461 PRO A C 1
ATOM 3552 O O . PRO A 1 461 ? 25.497 12.719 -6.357 1.00 75.81 461 PRO A O 1
ATOM 3555 N N . ALA A 1 462 ? 26.569 10.775 -6.561 1.00 80.75 462 ALA A N 1
ATOM 3556 C CA . ALA A 1 462 ? 27.879 11.321 -6.190 1.00 80.75 462 ALA A CA 1
ATOM 3557 C C . ALA A 1 462 ? 28.276 12.548 -7.045 1.00 80.75 462 ALA A C 1
ATOM 3559 O O . ALA A 1 462 ? 28.124 12.526 -8.270 1.00 80.75 462 ALA A O 1
ATOM 3560 N N . LEU A 1 463 ? 28.844 13.588 -6.415 1.00 82.75 463 LEU A N 1
ATOM 3561 C CA . LEU A 1 463 ? 29.182 14.875 -7.057 1.00 82.75 463 LEU A CA 1
ATOM 3562 C C . LEU A 1 463 ? 29.953 14.742 -8.392 1.00 82.75 463 LEU A C 1
ATOM 3564 O O . LEU A 1 463 ? 29.572 15.413 -9.355 1.00 82.75 463 LEU A O 1
ATOM 3568 N N . PRO A 1 464 ? 30.960 13.852 -8.537 1.00 81.44 464 PRO A N 1
ATOM 3569 C CA . PRO A 1 464 ? 31.642 13.660 -9.816 1.00 81.44 464 PRO A CA 1
ATOM 3570 C C . PRO A 1 464 ? 30.705 13.108 -10.894 1.00 81.44 464 PRO A C 1
ATOM 3572 O O . PRO A 1 464 ? 30.699 13.615 -12.015 1.00 81.44 464 PRO A O 1
ATOM 3575 N N . ASN A 1 465 ? 29.868 12.116 -10.567 1.00 84.06 465 ASN A N 1
ATOM 3576 C CA . ASN A 1 465 ? 28.900 11.543 -11.507 1.00 84.06 465 ASN A CA 1
ATOM 3577 C C . ASN A 1 465 ? 27.899 12.609 -11.975 1.00 84.06 465 ASN A C 1
ATOM 3579 O O . ASN A 1 465 ? 27.535 12.627 -13.150 1.00 84.06 465 ASN A O 1
ATOM 3583 N N . LEU A 1 466 ? 27.487 13.515 -11.083 1.00 86.44 466 LEU A N 1
ATOM 3584 C CA . LEU A 1 466 ? 26.571 14.611 -11.400 1.00 86.44 466 LEU A CA 1
ATOM 3585 C C . LEU A 1 466 ? 27.175 15.587 -12.428 1.00 86.44 466 LEU A C 1
ATOM 3587 O O . LEU A 1 466 ? 26.494 15.976 -13.379 1.00 86.44 466 LEU A O 1
ATOM 3591 N N . LEU A 1 467 ? 28.473 15.903 -12.315 1.00 85.88 467 LEU A N 1
ATOM 3592 C CA . LEU A 1 467 ? 29.197 16.688 -13.326 1.00 85.88 467 LEU A CA 1
ATOM 3593 C C . LEU A 1 467 ? 29.335 15.952 -14.668 1.00 85.88 467 LEU A C 1
ATOM 3595 O O . LEU A 1 467 ? 29.134 16.567 -15.718 1.00 85.88 467 LEU A O 1
ATOM 3599 N N . HIS A 1 468 ? 29.630 14.645 -14.658 1.00 87.19 468 HIS A N 1
ATOM 3600 C CA . HIS A 1 468 ? 29.688 13.834 -15.883 1.00 87.19 468 HIS A CA 1
ATOM 3601 C C . HIS A 1 468 ? 28.326 13.815 -16.589 1.00 87.19 468 HIS A C 1
ATOM 3603 O O . HIS A 1 468 ? 28.248 14.062 -17.794 1.00 87.19 468 HIS A O 1
ATOM 3609 N N . PHE A 1 469 ? 27.245 13.597 -15.835 1.00 90.31 469 PHE A N 1
ATOM 3610 C CA . PHE A 1 469 ? 25.876 13.628 -16.342 1.00 90.31 469 PHE A CA 1
ATOM 3611 C C . PHE A 1 469 ? 25.518 15.002 -16.929 1.00 90.31 469 PHE A C 1
ATOM 3613 O O . PHE A 1 469 ? 25.046 15.064 -18.064 1.00 90.31 469 PHE A O 1
ATOM 3620 N N . HIS A 1 470 ? 25.825 16.102 -16.230 1.00 90.25 470 HIS A N 1
ATOM 3621 C CA . HIS A 1 470 ? 25.615 17.462 -16.735 1.00 90.25 470 HIS A CA 1
ATOM 3622 C C . HIS A 1 470 ? 26.382 17.737 -18.037 1.00 90.25 470 HIS A C 1
ATOM 3624 O O . HIS A 1 470 ? 25.776 18.174 -19.020 1.00 90.25 470 HIS A O 1
ATOM 3630 N N . LYS A 1 471 ? 27.690 17.440 -18.092 1.00 88.62 471 LYS A N 1
ATOM 3631 C CA . LYS A 1 471 ? 28.512 17.679 -19.290 1.00 88.62 471 LYS A CA 1
ATOM 3632 C C . LYS A 1 471 ? 28.005 16.859 -20.483 1.00 88.62 471 LYS A C 1
ATOM 3634 O O . LYS A 1 471 ? 27.784 17.429 -21.553 1.00 88.62 471 LYS A O 1
ATOM 3639 N N . LEU A 1 472 ? 27.732 15.563 -20.296 1.00 89.69 472 LEU A N 1
ATOM 3640 C CA . LEU A 1 472 ? 27.174 14.689 -21.338 1.00 89.69 472 LEU A CA 1
ATOM 3641 C C . LEU A 1 472 ? 25.797 15.154 -21.822 1.00 89.69 472 LEU A C 1
ATOM 3643 O O . LEU A 1 472 ? 25.563 15.231 -23.030 1.00 89.69 472 LEU A O 1
ATOM 3647 N N . LEU A 1 473 ? 24.890 15.499 -20.906 1.00 90.44 473 LEU A N 1
ATOM 3648 C CA . LEU A 1 473 ? 23.543 15.933 -21.262 1.00 90.44 473 LEU A CA 1
ATOM 3649 C C . LEU A 1 473 ? 23.576 17.252 -22.047 1.00 90.44 473 LEU A C 1
ATOM 3651 O O . LEU A 1 473 ? 22.951 17.361 -23.101 1.00 90.44 473 LEU A O 1
ATOM 3655 N N . LYS A 1 474 ? 24.393 18.217 -21.608 1.00 88.62 474 LYS A N 1
ATOM 3656 C CA . LYS A 1 474 ? 24.625 19.495 -22.299 1.00 88.62 474 LYS A CA 1
ATOM 3657 C C . LYS A 1 474 ? 25.186 19.285 -23.709 1.00 88.62 474 LYS A C 1
ATOM 3659 O O . LYS A 1 474 ? 24.723 19.908 -24.666 1.00 88.62 474 LYS A O 1
ATOM 3664 N N . ILE A 1 475 ? 26.149 18.378 -23.865 1.00 87.81 475 ILE A N 1
ATOM 3665 C CA . ILE A 1 475 ? 26.723 17.972 -25.157 1.00 87.81 475 ILE A CA 1
ATOM 3666 C C . ILE A 1 475 ? 25.657 17.409 -26.112 1.00 87.81 475 ILE A C 1
ATOM 3668 O O . ILE A 1 475 ? 25.637 17.784 -27.291 1.00 87.81 475 ILE A O 1
ATOM 3672 N N . LEU A 1 476 ? 24.785 16.526 -25.615 1.00 88.31 476 LEU A N 1
ATOM 3673 C CA . LEU A 1 476 ? 23.747 15.863 -26.405 1.00 88.31 476 LEU A CA 1
ATOM 3674 C C . LEU A 1 476 ? 22.610 16.826 -26.773 1.00 88.31 476 LEU A C 1
ATOM 3676 O O . LEU A 1 476 ? 22.221 16.866 -27.941 1.00 88.31 476 LEU A O 1
ATOM 3680 N N . CYS A 1 477 ? 22.154 17.676 -25.849 1.00 86.56 477 CYS A N 1
ATOM 3681 C CA . CYS A 1 477 ? 21.158 18.712 -26.141 1.00 86.56 477 CYS A CA 1
ATOM 3682 C C . CYS A 1 477 ? 21.671 19.708 -27.195 1.00 86.56 477 CYS A C 1
ATOM 3684 O O . CYS A 1 477 ? 20.968 19.990 -28.161 1.00 86.56 477 CYS A O 1
ATOM 3686 N N . ASN A 1 478 ? 22.933 20.155 -27.107 1.00 84.75 478 ASN A N 1
ATOM 3687 C CA . ASN A 1 478 ? 23.540 20.984 -28.161 1.00 84.75 478 ASN A CA 1
ATOM 3688 C C . ASN A 1 478 ? 23.626 20.262 -29.528 1.00 84.75 478 ASN A C 1
ATOM 3690 O O . ASN A 1 478 ? 23.762 20.928 -30.551 1.00 84.75 478 ASN A O 1
ATOM 3694 N N . SER A 1 479 ? 23.579 18.923 -29.574 1.00 81.06 479 SER A N 1
ATOM 3695 C CA . SER A 1 479 ? 23.610 18.145 -30.827 1.00 81.06 479 SER A CA 1
ATOM 3696 C C . SER A 1 479 ? 22.239 17.886 -31.451 1.00 81.06 479 SER A C 1
ATOM 3698 O O . SER A 1 479 ? 22.173 17.586 -32.637 1.00 81.06 479 SER A O 1
ATOM 3700 N N . ALA A 1 480 ? 21.156 18.030 -30.682 1.00 77.94 480 ALA A N 1
ATOM 3701 C CA . ALA A 1 480 ? 19.792 17.864 -31.177 1.00 77.94 480 ALA A CA 1
ATOM 3702 C C . ALA A 1 480 ? 19.313 19.040 -32.053 1.00 77.94 480 ALA A C 1
ATOM 3704 O O . ALA A 1 480 ? 18.310 18.903 -32.744 1.00 77.94 480 ALA A O 1
ATOM 3705 N N . GLY A 1 481 ? 20.019 20.176 -32.048 1.00 69.06 481 GLY A N 1
ATOM 3706 C CA . GLY A 1 481 ? 19.643 21.378 -32.801 1.00 69.06 481 GLY A CA 1
ATOM 3707 C C . GLY A 1 481 ? 18.572 22.222 -32.098 1.00 69.06 481 GLY A C 1
ATOM 3708 O O . GLY A 1 481 ? 17.742 21.712 -31.352 1.00 69.06 481 GLY A O 1
ATOM 3709 N N . SER A 1 482 ? 18.595 23.542 -32.316 1.00 64.44 482 SER A N 1
ATOM 3710 C CA . SER A 1 482 ? 17.738 24.483 -31.573 1.00 64.44 482 SER A CA 1
ATOM 3711 C C . SER A 1 482 ? 16.244 24.393 -31.896 1.00 64.44 482 SER A C 1
ATOM 3713 O O . SER A 1 482 ? 15.435 24.834 -31.088 1.00 64.44 482 SER A O 1
ATOM 3715 N N . GLU A 1 483 ? 15.881 23.819 -33.043 1.00 62.28 483 GLU A N 1
ATOM 3716 C CA . GLU A 1 483 ? 14.490 23.683 -33.507 1.00 62.28 483 GLU A CA 1
ATOM 3717 C C . GLU A 1 483 ? 13.659 22.746 -32.612 1.00 62.28 483 GLU A C 1
ATOM 3719 O O . GLU A 1 483 ? 12.460 22.946 -32.449 1.00 62.28 483 GLU A O 1
ATOM 3724 N N . ASN A 1 484 ? 14.301 21.782 -31.940 1.00 64.44 484 ASN A N 1
ATOM 3725 C CA . ASN A 1 484 ? 13.647 20.887 -30.976 1.00 64.44 484 ASN A CA 1
ATOM 3726 C C . ASN A 1 484 ? 13.282 21.573 -29.639 1.00 64.44 484 ASN A C 1
ATOM 3728 O O . ASN A 1 484 ? 12.614 20.969 -28.798 1.00 64.44 484 ASN A O 1
ATOM 3732 N N . PHE A 1 485 ? 13.715 22.822 -29.430 1.00 65.31 485 PHE A N 1
ATOM 3733 C CA . PHE A 1 485 ? 13.562 23.562 -28.170 1.00 65.31 485 PHE A CA 1
ATOM 3734 C C . PHE A 1 485 ? 12.860 24.922 -28.332 1.00 65.31 485 PHE A C 1
ATOM 3736 O O . PHE A 1 485 ? 12.760 25.665 -27.362 1.00 65.31 485 PHE A O 1
ATOM 3743 N N . SER A 1 486 ? 12.440 25.302 -29.545 1.00 56.41 486 SER A N 1
ATOM 3744 C CA . SER A 1 486 ? 12.124 26.701 -29.876 1.00 56.41 486 SER A CA 1
ATOM 3745 C C . SER A 1 486 ? 10.640 27.091 -29.850 1.00 56.41 486 SER A C 1
ATOM 3747 O O . SER A 1 486 ? 10.315 28.176 -30.327 1.00 56.41 486 SER A O 1
ATOM 3749 N N . ASN A 1 487 ? 9.740 26.256 -29.321 1.00 59.25 487 ASN A N 1
ATOM 3750 C CA . ASN A 1 487 ? 8.319 26.606 -29.207 1.00 59.25 487 ASN A CA 1
ATOM 3751 C C . ASN A 1 487 ? 8.011 27.294 -27.871 1.00 59.25 487 ASN A C 1
ATOM 3753 O O . ASN A 1 487 ? 8.231 26.735 -26.802 1.00 59.25 487 ASN A O 1
ATOM 3757 N N . THR A 1 488 ? 7.448 28.499 -27.939 1.00 59.62 488 THR A N 1
ATOM 3758 C CA . THR A 1 488 ? 6.891 29.223 -26.784 1.00 59.62 488 THR A CA 1
ATOM 3759 C C . THR A 1 488 ? 5.436 28.842 -26.507 1.00 59.62 488 THR A C 1
ATOM 3761 O O . THR A 1 488 ? 5.030 28.799 -25.351 1.00 59.62 488 THR A O 1
ATOM 3764 N N . GLU A 1 489 ? 4.659 28.528 -27.549 1.00 63.59 489 GLU A N 1
ATOM 3765 C CA . GLU A 1 489 ? 3.203 28.312 -27.463 1.00 63.59 489 GLU A CA 1
ATOM 3766 C C . GLU A 1 489 ? 2.781 26.870 -27.129 1.00 63.59 489 GLU A C 1
ATOM 3768 O O . GLU A 1 489 ? 1.628 26.627 -26.779 1.00 63.59 489 GLU A O 1
ATOM 3773 N N . SER A 1 490 ? 3.680 25.889 -27.254 1.00 68.75 490 SER A N 1
ATOM 3774 C CA . SER A 1 490 ? 3.377 24.484 -26.948 1.00 68.75 490 SER A CA 1
ATOM 3775 C C . SER A 1 490 ? 4.590 23.747 -26.375 1.00 68.75 490 SER A C 1
ATOM 3777 O O . SER A 1 490 ? 5.712 24.016 -26.803 1.00 68.75 490 SER A O 1
ATOM 3779 N N . PRO A 1 491 ? 4.383 22.823 -25.418 1.00 75.06 491 PRO A N 1
ATOM 3780 C CA . PRO A 1 491 ? 5.470 22.090 -24.776 1.00 75.06 491 PRO A CA 1
ATOM 3781 C C . PRO A 1 491 ? 6.181 21.149 -25.755 1.00 75.06 491 PRO A C 1
ATOM 3783 O O . PRO A 1 491 ? 5.536 20.463 -26.555 1.00 75.06 491 PRO A O 1
ATOM 3786 N N . SER A 1 492 ? 7.510 21.090 -25.688 1.00 81.44 492 SER A N 1
ATOM 3787 C CA . SER A 1 492 ? 8.311 20.267 -26.592 1.00 81.44 492 SER A CA 1
ATOM 3788 C C . SER A 1 492 ? 8.180 18.774 -26.259 1.00 81.44 492 SER A C 1
ATOM 3790 O O . SER A 1 492 ? 8.426 18.373 -25.114 1.00 81.44 492 SER A O 1
ATOM 3792 N N . PRO A 1 493 ? 7.901 17.899 -27.250 1.00 81.25 493 PRO A N 1
ATOM 3793 C CA . PRO A 1 493 ? 7.831 16.453 -27.025 1.00 81.25 493 PRO A CA 1
ATOM 3794 C C . PRO A 1 493 ? 9.166 15.878 -26.529 1.00 81.25 493 PRO A C 1
ATOM 3796 O O . PRO A 1 493 ? 9.182 14.890 -25.795 1.00 81.25 493 PRO A O 1
ATOM 3799 N N . TRP A 1 494 ? 10.288 16.525 -26.871 1.00 82.94 494 TRP A N 1
ATOM 3800 C CA . TRP A 1 494 ? 11.612 16.174 -26.362 1.00 82.94 494 TRP A CA 1
ATOM 3801 C C . TRP A 1 494 ? 11.666 16.272 -24.835 1.00 82.94 494 TRP A C 1
ATOM 3803 O O . TRP A 1 494 ? 12.043 15.319 -24.153 1.00 82.94 494 TRP A O 1
ATOM 3813 N N . TRP A 1 495 ? 11.250 17.418 -24.291 1.00 84.88 495 TRP A N 1
ATOM 3814 C CA . TRP A 1 495 ? 11.258 17.663 -22.855 1.00 84.88 495 TRP A CA 1
ATOM 3815 C C . TRP A 1 495 ? 10.214 16.807 -22.132 1.00 84.88 495 TRP A C 1
ATOM 3817 O O . TRP A 1 495 ? 10.543 16.179 -21.125 1.00 84.88 495 TRP A O 1
ATOM 3827 N N . GLN A 1 496 ? 9.003 16.681 -22.682 1.00 85.25 496 GLN A N 1
ATOM 3828 C CA . GLN A 1 496 ? 7.950 15.822 -22.124 1.00 85.25 496 GLN A CA 1
ATOM 3829 C C . GLN A 1 496 ? 8.387 14.358 -21.972 1.00 85.25 496 GLN A C 1
ATOM 3831 O O . GLN A 1 496 ? 8.148 13.747 -20.927 1.00 85.25 496 GLN A O 1
ATOM 3836 N N . ASN A 1 497 ? 9.087 13.798 -22.967 1.00 85.12 497 ASN A N 1
ATOM 3837 C CA . ASN A 1 497 ? 9.605 12.429 -22.898 1.00 85.12 497 ASN A CA 1
ATOM 3838 C C . ASN A 1 497 ? 10.563 12.231 -21.708 1.00 85.12 497 ASN A C 1
ATOM 3840 O O . ASN A 1 497 ? 10.598 11.149 -21.118 1.00 85.12 497 ASN A O 1
ATOM 3844 N N . PHE A 1 498 ? 11.304 13.269 -21.308 1.00 87.62 498 PHE A N 1
ATOM 3845 C CA . PHE A 1 498 ? 12.221 13.210 -20.169 1.00 87.62 498 PHE A CA 1
ATOM 3846 C C . PHE A 1 498 ? 11.467 13.379 -18.849 1.00 87.62 498 PHE A C 1
ATOM 3848 O O . PHE A 1 498 ? 11.698 12.601 -17.925 1.00 87.62 498 PHE A O 1
ATOM 3855 N N . GLN A 1 499 ? 10.527 14.327 -18.768 1.00 89.06 499 GLN A N 1
ATOM 3856 C CA . GLN A 1 499 ? 9.647 14.495 -17.604 1.00 89.06 499 GLN A CA 1
ATOM 3857 C C . GLN A 1 499 ? 8.911 13.185 -17.277 1.00 89.06 499 GLN A C 1
ATOM 3859 O O . GLN A 1 499 ? 8.842 12.767 -16.121 1.00 89.06 499 GLN A O 1
ATOM 3864 N N . HIS A 1 500 ? 8.436 12.477 -18.303 1.00 89.44 500 HIS A N 1
ATOM 3865 C CA . HIS A 1 500 ? 7.813 11.159 -18.187 1.00 89.44 500 HIS A CA 1
ATOM 3866 C C . HIS A 1 500 ? 8.782 10.056 -17.704 1.00 89.44 500 HIS A C 1
ATOM 3868 O O . HIS A 1 500 ? 8.368 9.166 -16.961 1.00 89.44 500 HIS A O 1
ATOM 3874 N N . LEU A 1 501 ? 10.067 10.097 -18.085 1.00 89.56 501 LEU A N 1
ATOM 3875 C CA . LEU A 1 501 ? 11.082 9.162 -17.572 1.00 89.56 501 LEU A CA 1
ATOM 3876 C C . LEU A 1 501 ? 11.423 9.433 -16.100 1.00 89.56 501 LEU A C 1
ATOM 3878 O O . LEU A 1 501 ? 11.471 8.491 -15.311 1.00 89.56 501 LEU A O 1
ATOM 3882 N N . LEU A 1 502 ? 11.624 10.699 -15.720 1.00 93.12 502 LEU A N 1
ATOM 3883 C CA . LEU A 1 502 ? 11.943 11.076 -14.338 1.00 93.12 502 LEU A CA 1
ATOM 3884 C C . LEU A 1 502 ? 10.764 10.816 -13.396 1.00 93.12 502 LEU A C 1
ATOM 3886 O O . LEU A 1 502 ? 10.942 10.198 -12.351 1.00 93.12 502 LEU A O 1
ATOM 3890 N N . SER A 1 503 ? 9.549 11.216 -13.784 1.00 91.75 503 SER A N 1
ATOM 3891 C CA . SER A 1 503 ? 8.348 11.038 -12.956 1.00 91.75 503 SER A CA 1
ATOM 3892 C C . SER A 1 503 ? 7.979 9.572 -12.716 1.00 91.75 503 SER A C 1
ATOM 3894 O O . SER A 1 503 ? 7.348 9.278 -11.704 1.00 91.75 503 SER A O 1
ATOM 3896 N N . LYS A 1 504 ? 8.384 8.646 -13.596 1.00 91.81 504 LYS A N 1
ATOM 3897 C CA . LYS A 1 504 ? 8.212 7.193 -13.415 1.00 91.81 504 LYS A CA 1
ATOM 3898 C C . LYS A 1 504 ? 9.351 6.510 -12.654 1.00 91.81 504 LYS A C 1
ATOM 3900 O O . LYS A 1 504 ? 9.231 5.323 -12.357 1.00 91.81 504 LYS A O 1
ATOM 3905 N N . SER A 1 505 ? 10.434 7.216 -12.335 1.00 90.88 505 SER A N 1
ATOM 3906 C CA . SER A 1 505 ? 11.511 6.667 -11.511 1.00 90.88 505 SER A CA 1
ATOM 3907 C C . SER A 1 505 ? 11.045 6.470 -10.069 1.00 90.88 505 SER A C 1
ATOM 3909 O O . SER A 1 505 ? 10.491 7.391 -9.473 1.00 90.88 505 SER A O 1
ATOM 3911 N N . CYS A 1 506 ? 11.332 5.303 -9.489 1.00 89.25 506 CYS A N 1
ATOM 3912 C CA . CYS A 1 506 ? 11.254 5.103 -8.038 1.00 89.25 506 CYS A CA 1
ATOM 3913 C C . CYS A 1 506 ? 12.505 5.635 -7.313 1.00 89.25 506 CYS A C 1
ATOM 3915 O O . CYS A 1 506 ? 12.488 5.834 -6.104 1.00 89.25 506 CYS A O 1
ATOM 3917 N N . ASN A 1 507 ? 13.593 5.886 -8.049 1.00 88.25 507 ASN A N 1
ATOM 3918 C CA . ASN A 1 507 ? 14.830 6.443 -7.512 1.00 88.25 507 ASN A CA 1
ATOM 3919 C C . ASN A 1 507 ? 14.739 7.978 -7.542 1.00 88.25 507 ASN A C 1
ATOM 3921 O O . ASN A 1 507 ? 15.127 8.625 -8.524 1.00 88.25 507 ASN A O 1
ATOM 3925 N N . LEU A 1 508 ? 14.083 8.536 -6.521 1.00 89.06 508 LEU A N 1
ATOM 3926 C CA . LEU A 1 508 ? 13.633 9.933 -6.483 1.00 89.06 508 LEU A CA 1
ATOM 3927 C C . LEU A 1 508 ? 14.775 10.935 -6.285 1.00 89.06 508 LEU A C 1
ATOM 3929 O O . LEU A 1 508 ? 14.720 12.027 -6.843 1.00 89.06 508 LEU A O 1
ATOM 3933 N N . GLU A 1 509 ? 15.833 10.559 -5.570 1.00 85.19 509 GLU A N 1
ATOM 3934 C CA . GLU A 1 509 ? 17.015 11.401 -5.337 1.00 85.19 509 GLU A CA 1
ATOM 3935 C C . GLU A 1 509 ? 17.759 11.674 -6.660 1.00 85.19 509 GLU A C 1
ATOM 3937 O O . GLU A 1 509 ? 18.015 12.819 -7.039 1.00 85.19 509 GLU A O 1
ATOM 3942 N N . GLN A 1 510 ? 17.995 10.621 -7.445 1.00 88.00 510 GLN A N 1
ATOM 3943 C CA . GLN A 1 510 ? 18.594 10.661 -8.778 1.00 88.00 510 GLN A CA 1
ATOM 3944 C C . GLN A 1 510 ? 17.666 11.391 -9.755 1.00 88.00 510 GLN A C 1
ATOM 3946 O O . GLN A 1 510 ? 18.151 12.159 -10.587 1.00 88.00 510 GLN A O 1
ATOM 3951 N N . ALA A 1 511 ? 16.345 11.203 -9.658 1.00 91.38 511 ALA A N 1
ATOM 3952 C CA . ALA A 1 511 ? 15.383 11.943 -10.472 1.00 91.38 511 ALA A CA 1
ATOM 3953 C C . ALA A 1 511 ? 15.393 13.451 -10.155 1.00 91.38 511 ALA A C 1
ATOM 3955 O O . ALA A 1 511 ? 15.398 14.257 -11.084 1.00 91.38 511 ALA A O 1
ATOM 3956 N N . CYS A 1 512 ? 15.476 13.833 -8.876 1.00 90.00 512 CYS A N 1
ATOM 3957 C CA . CYS A 1 512 ? 15.614 15.220 -8.430 1.00 90.00 512 CYS A CA 1
ATOM 3958 C C . CYS A 1 512 ? 16.923 15.842 -8.942 1.00 90.00 512 CYS A C 1
ATOM 3960 O O . CYS A 1 512 ? 16.904 16.889 -9.588 1.00 90.00 512 CYS A O 1
ATOM 3962 N N . CYS A 1 513 ? 18.057 15.158 -8.761 1.00 89.31 513 CYS A N 1
ATOM 3963 C CA . CYS A 1 513 ? 19.347 15.603 -9.294 1.00 89.31 513 CYS A CA 1
ATOM 3964 C C . CYS A 1 513 ? 19.323 15.750 -10.827 1.00 89.31 513 CYS A C 1
ATOM 3966 O O . CYS A 1 513 ? 19.859 16.715 -11.368 1.00 89.31 513 CYS A O 1
ATOM 3968 N N . ALA A 1 514 ? 18.659 14.836 -11.543 1.00 91.50 514 ALA A N 1
ATOM 3969 C CA . ALA A 1 514 ? 18.493 14.947 -12.990 1.00 91.50 514 ALA A CA 1
ATOM 3970 C C . ALA A 1 514 ? 17.608 16.137 -13.392 1.00 91.50 514 ALA A C 1
ATOM 3972 O O . ALA A 1 514 ? 17.913 16.804 -14.380 1.00 91.50 514 ALA A O 1
ATOM 3973 N N . ALA A 1 515 ? 16.550 16.434 -12.631 1.00 91.38 515 ALA A N 1
ATOM 3974 C CA . ALA A 1 515 ? 15.704 17.602 -12.861 1.00 91.38 515 ALA A CA 1
ATOM 3975 C C . ALA A 1 515 ? 16.478 18.917 -12.659 1.00 91.38 515 ALA A C 1
ATOM 3977 O O . ALA A 1 515 ? 16.375 19.799 -13.509 1.00 91.38 515 ALA A O 1
ATOM 3978 N N . LEU A 1 516 ? 17.329 19.017 -11.628 1.00 88.19 516 LEU A N 1
ATOM 3979 C CA . LEU A 1 516 ? 18.229 20.164 -11.429 1.00 88.19 516 LEU A CA 1
ATOM 3980 C C . LEU A 1 516 ? 19.198 20.360 -12.606 1.00 88.19 516 LEU A C 1
ATOM 3982 O O . LEU A 1 516 ? 19.389 21.481 -13.078 1.00 88.19 516 LEU A O 1
ATOM 3986 N N . VAL A 1 517 ? 19.771 19.271 -13.126 1.00 90.75 517 VAL A N 1
ATOM 3987 C CA . VAL A 1 517 ? 20.678 19.302 -14.287 1.00 90.75 517 VAL A CA 1
ATOM 3988 C C . VAL A 1 517 ? 19.948 19.690 -15.578 1.00 90.75 517 VAL A C 1
ATOM 3990 O O . VAL A 1 517 ? 20.496 20.412 -16.408 1.00 90.75 517 VAL A O 1
ATOM 3993 N N . VAL A 1 518 ? 18.705 19.241 -15.775 1.00 89.81 518 VAL A N 1
ATOM 3994 C CA . VAL A 1 518 ? 17.892 19.695 -16.914 1.00 89.81 518 VAL A CA 1
ATOM 3995 C C . VAL A 1 518 ? 17.538 21.177 -16.758 1.00 89.81 518 VAL A C 1
ATOM 3997 O O . VAL A 1 518 ? 17.696 21.934 -17.715 1.00 89.81 518 VAL A O 1
ATOM 4000 N N . ARG A 1 519 ? 17.145 21.613 -15.553 1.00 87.00 519 ARG A N 1
ATOM 4001 C CA . ARG A 1 519 ? 16.823 23.010 -15.224 1.00 87.00 519 ARG A CA 1
ATOM 4002 C C . ARG A 1 519 ? 17.993 23.954 -15.523 1.00 87.00 519 ARG A C 1
ATOM 4004 O O . ARG A 1 519 ? 17.772 24.989 -16.151 1.00 87.00 519 ARG A O 1
ATOM 4011 N N . SER A 1 520 ? 19.226 23.590 -15.155 1.00 87.50 520 SER A N 1
ATOM 4012 C CA . SER A 1 520 ? 20.419 24.401 -15.453 1.00 87.50 520 SER A CA 1
ATOM 4013 C C . SER A 1 520 ? 20.689 24.513 -16.959 1.00 87.50 520 SER A C 1
ATOM 4015 O O . SER A 1 520 ? 20.902 25.609 -17.481 1.00 87.50 520 SER A O 1
ATOM 4017 N N . ILE A 1 521 ? 20.605 23.393 -17.685 1.00 88.25 521 ILE A N 1
ATOM 4018 C CA . ILE A 1 521 ? 20.801 23.349 -19.139 1.00 88.25 521 ILE A CA 1
ATOM 4019 C C . ILE A 1 521 ? 19.726 24.174 -19.862 1.00 88.25 521 ILE A C 1
ATOM 4021 O O . ILE A 1 521 ? 20.043 24.905 -20.802 1.00 88.25 521 ILE A O 1
ATOM 4025 N N . MET A 1 522 ? 18.466 24.100 -19.426 1.00 83.94 522 MET A N 1
ATOM 4026 C CA . MET A 1 522 ? 17.379 24.903 -19.989 1.00 83.94 522 MET A CA 1
ATOM 4027 C C . MET A 1 522 ? 17.562 26.399 -19.724 1.00 83.94 522 MET A C 1
ATOM 4029 O O . MET A 1 522 ? 17.413 27.190 -20.654 1.00 83.94 522 MET A O 1
ATOM 4033 N N . ALA A 1 523 ? 17.963 26.788 -18.509 1.00 83.19 523 ALA A N 1
ATOM 4034 C CA . ALA A 1 523 ? 18.266 28.182 -18.185 1.00 83.19 523 ALA A CA 1
ATOM 4035 C C . ALA A 1 523 ? 19.390 28.753 -19.076 1.00 83.19 523 ALA A C 1
ATOM 4037 O O . ALA A 1 523 ? 19.297 29.891 -19.541 1.00 83.19 523 ALA A O 1
ATOM 4038 N N . GLU A 1 524 ? 20.419 27.959 -19.403 1.00 82.62 524 GLU A N 1
ATOM 4039 C CA . GLU A 1 524 ? 21.422 28.358 -20.400 1.00 82.62 524 GLU A CA 1
ATOM 4040 C C . GLU A 1 524 ? 20.829 28.562 -21.802 1.00 82.62 524 GLU A C 1
ATOM 4042 O O . GLU A 1 524 ? 21.220 29.504 -22.497 1.00 82.62 524 GLU A O 1
ATOM 4047 N N . PHE A 1 525 ? 19.922 27.691 -22.252 1.00 79.00 525 PHE A N 1
ATOM 4048 C CA . PHE A 1 525 ? 19.304 27.819 -23.575 1.00 79.00 525 PHE A CA 1
ATOM 4049 C C . PHE A 1 525 ? 18.387 29.044 -23.675 1.00 79.00 525 PHE A C 1
ATOM 4051 O O . PHE A 1 525 ? 18.481 29.765 -24.672 1.00 79.00 525 PHE A O 1
ATOM 4058 N N . GLU A 1 526 ? 17.588 29.334 -22.644 1.00 76.69 526 GLU A N 1
ATOM 4059 C CA . GLU A 1 526 ? 16.755 30.545 -22.583 1.00 76.69 526 GLU A CA 1
ATOM 4060 C C . GLU A 1 526 ? 17.621 31.812 -22.527 1.00 76.69 526 GLU A C 1
ATOM 4062 O O . GLU A 1 526 ? 17.420 32.733 -23.317 1.00 76.69 526 GLU A O 1
ATOM 4067 N N . LYS A 1 527 ? 18.695 31.833 -21.725 1.00 77.50 527 LYS A N 1
ATOM 4068 C CA . LYS A 1 527 ? 19.653 32.956 -21.716 1.00 77.50 527 LYS A CA 1
ATOM 4069 C C . LYS A 1 527 ? 20.292 33.189 -23.093 1.00 77.50 527 LYS A C 1
ATOM 4071 O O . LYS A 1 527 ? 20.434 34.327 -23.536 1.00 77.50 527 LYS A O 1
ATOM 4076 N N . ARG A 1 528 ? 20.628 32.121 -23.831 1.00 76.12 528 ARG A N 1
ATOM 4077 C CA . ARG A 1 528 ? 21.111 32.215 -25.227 1.00 76.12 528 ARG A CA 1
ATOM 4078 C C . ARG A 1 528 ? 20.022 32.628 -26.225 1.00 76.12 528 ARG A C 1
ATOM 4080 O O . ARG A 1 528 ? 20.367 33.012 -27.342 1.00 76.12 528 ARG A O 1
ATOM 4087 N N . LYS A 1 529 ? 18.735 32.487 -25.906 1.00 72.12 529 LYS A N 1
ATOM 4088 C CA . LYS A 1 529 ? 17.602 32.941 -26.732 1.00 72.12 529 LYS A CA 1
ATOM 4089 C C . LYS A 1 529 ? 17.357 34.433 -26.497 1.00 72.12 529 LYS A C 1
ATOM 4091 O O . LYS A 1 529 ? 17.404 35.176 -27.470 1.00 72.12 529 LYS A O 1
ATOM 4096 N N . ILE A 1 530 ? 17.256 34.868 -25.237 1.00 70.38 530 ILE A N 1
ATOM 4097 C CA . ILE A 1 530 ? 17.127 36.281 -24.830 1.00 70.38 530 ILE A CA 1
ATOM 4098 C C . ILE A 1 530 ? 18.272 37.123 -25.412 1.00 70.38 530 ILE A C 1
ATOM 4100 O O . ILE A 1 530 ? 18.022 38.087 -26.130 1.00 70.38 530 ILE A O 1
ATOM 4104 N N . ASN A 1 531 ? 19.532 36.700 -25.244 1.00 71.56 531 ASN A N 1
ATOM 4105 C CA . ASN A 1 531 ? 20.674 37.421 -25.826 1.00 71.56 531 ASN A CA 1
ATOM 4106 C C . ASN A 1 531 ? 20.569 37.572 -27.360 1.00 71.56 531 ASN A C 1
ATOM 4108 O O . ASN A 1 531 ? 20.913 38.618 -27.898 1.00 71.56 531 ASN A O 1
ATOM 4112 N N . ARG A 1 532 ? 20.047 36.558 -28.071 1.00 67.44 532 ARG A N 1
ATOM 4113 C CA . ARG A 1 532 ? 19.847 36.598 -29.535 1.00 67.44 532 ARG A CA 1
ATOM 4114 C C . ARG A 1 532 ? 18.638 37.429 -29.978 1.00 67.44 532 ARG A C 1
ATOM 4116 O O . ARG A 1 532 ? 18.548 37.749 -31.163 1.00 67.44 532 ARG A O 1
ATOM 4123 N N . LEU A 1 533 ? 17.708 37.737 -29.075 1.00 64.94 533 LEU A N 1
ATOM 4124 C CA . LEU A 1 533 ? 16.618 38.685 -29.309 1.00 64.94 533 LEU A CA 1
ATOM 4125 C C . LEU A 1 533 ? 17.123 40.117 -29.090 1.00 64.94 533 LEU A C 1
ATOM 4127 O O . LEU A 1 533 ? 16.936 40.959 -29.965 1.00 64.94 533 LEU A O 1
ATOM 4131 N N . ASN A 1 534 ? 17.885 40.352 -28.018 1.00 62.97 534 ASN A N 1
ATOM 4132 C CA . ASN A 1 534 ? 18.492 41.652 -27.723 1.00 62.97 534 ASN A CA 1
ATOM 4133 C C . ASN A 1 534 ? 19.502 42.085 -28.806 1.00 62.97 534 ASN A C 1
ATOM 4135 O O . ASN A 1 534 ? 19.421 43.213 -29.287 1.00 62.97 534 ASN A O 1
ATOM 4139 N N . ASP A 1 535 ? 20.354 41.175 -29.299 1.00 59.97 535 ASP A N 1
ATOM 4140 C CA . ASP A 1 535 ? 21.253 41.439 -30.443 1.00 59.97 535 ASP A CA 1
ATOM 4141 C C . ASP A 1 535 ? 20.496 41.807 -31.738 1.00 59.97 535 ASP A C 1
ATOM 4143 O O . ASP A 1 535 ? 21.043 42.490 -32.601 1.00 59.97 535 ASP A O 1
ATOM 4147 N N . LYS A 1 536 ? 19.238 41.369 -31.898 1.00 55.47 536 LYS A N 1
ATOM 4148 C CA . LYS A 1 536 ? 18.384 41.728 -33.048 1.00 55.47 536 LYS A CA 1
ATOM 4149 C C . LYS A 1 536 ? 17.582 43.013 -32.832 1.00 55.47 536 LYS A C 1
ATOM 4151 O O . LYS A 1 536 ? 17.167 43.622 -33.814 1.00 55.47 536 LYS A O 1
ATOM 4156 N N . GLY A 1 537 ? 17.360 43.420 -31.581 1.00 48.91 537 GLY A N 1
ATOM 4157 C CA . GLY A 1 537 ? 16.764 44.714 -31.231 1.00 48.91 537 GLY A CA 1
ATOM 4158 C C . GLY A 1 537 ? 17.756 45.878 -31.331 1.00 48.91 537 GLY A C 1
ATOM 4159 O O . GLY A 1 537 ? 17.361 46.994 -31.653 1.00 48.91 537 GLY A O 1
ATOM 4160 N N . ALA A 1 538 ? 19.052 45.611 -31.142 1.00 47.97 538 ALA A N 1
ATOM 4161 C CA . ALA A 1 538 ? 20.111 46.620 -31.046 1.00 47.97 538 ALA A CA 1
ATOM 4162 C C . ALA A 1 538 ? 20.367 47.479 -32.309 1.00 47.97 538 ALA A C 1
ATOM 4164 O O . ALA A 1 538 ? 21.150 48.425 -32.239 1.00 47.97 538 ALA A O 1
ATOM 4165 N N . GLU A 1 539 ? 19.721 47.208 -33.451 1.00 50.03 539 GLU A N 1
ATOM 4166 C CA . GLU A 1 539 ? 19.801 48.082 -34.635 1.00 50.03 539 GLU A CA 1
ATOM 4167 C C . GLU A 1 539 ? 18.769 49.228 -34.650 1.00 50.03 539 GLU A C 1
ATOM 4169 O O . GLU A 1 539 ? 18.862 50.091 -35.523 1.00 50.03 539 GLU A O 1
ATOM 4174 N N . ASN A 1 540 ? 17.815 49.307 -33.707 1.00 47.84 540 ASN A N 1
ATOM 4175 C CA . ASN A 1 540 ? 16.976 50.503 -33.544 1.00 47.84 540 ASN A CA 1
ATOM 4176 C C . ASN A 1 540 ? 16.564 50.791 -32.087 1.00 47.84 540 ASN A C 1
ATOM 4178 O O . ASN A 1 540 ? 15.974 49.956 -31.414 1.00 47.84 540 ASN A O 1
ATOM 4182 N N . THR A 1 541 ? 16.745 52.062 -31.703 1.00 42.97 541 THR A N 1
ATOM 4183 C CA . THR A 1 541 ? 16.356 52.746 -30.448 1.00 42.97 541 THR A CA 1
ATOM 4184 C C . THR A 1 541 ? 17.160 52.441 -29.178 1.00 42.97 541 THR A C 1
ATOM 4186 O O . THR A 1 541 ? 17.154 51.332 -28.658 1.00 42.97 541 THR A O 1
ATOM 4189 N N . ASP A 1 542 ? 17.777 53.499 -28.631 1.00 48.19 542 ASP A N 1
ATOM 4190 C CA . ASP A 1 542 ? 18.174 53.584 -27.222 1.00 48.19 542 ASP A CA 1
ATOM 4191 C C . ASP A 1 542 ? 16.920 53.456 -26.342 1.00 48.19 542 ASP A C 1
ATOM 4193 O O . ASP A 1 542 ? 16.043 54.325 -26.381 1.00 48.19 542 ASP A O 1
ATOM 4197 N N . VAL A 1 543 ? 16.844 52.407 -25.523 1.00 41.47 543 VAL A N 1
ATOM 4198 C CA . VAL A 1 543 ? 15.827 52.263 -24.471 1.00 41.47 543 VAL A CA 1
ATOM 4199 C C . VAL A 1 543 ? 16.536 52.003 -23.142 1.00 41.47 543 VAL A C 1
ATOM 4201 O O . VAL A 1 543 ? 17.492 51.232 -23.076 1.00 41.47 543 VAL A O 1
ATOM 4204 N N . ASN A 1 544 ? 16.111 52.709 -22.092 1.00 39.75 544 ASN A N 1
ATOM 4205 C CA . ASN A 1 544 ? 16.762 52.675 -20.782 1.00 39.75 544 ASN A CA 1
ATOM 4206 C C . ASN A 1 544 ? 16.656 51.298 -20.108 1.00 39.75 544 ASN A C 1
ATOM 4208 O O . ASN A 1 544 ? 15.645 50.611 -20.205 1.00 39.75 544 ASN A O 1
ATOM 4212 N N . MET A 1 545 ? 17.684 50.967 -19.325 1.00 41.75 545 MET A N 1
ATOM 4213 C CA . MET A 1 545 ? 17.881 49.700 -18.602 1.00 41.75 545 MET A CA 1
ATOM 4214 C C . MET A 1 545 ? 16.918 49.469 -17.406 1.00 41.75 545 MET A C 1
ATOM 4216 O O . MET A 1 545 ? 17.262 48.722 -16.497 1.00 41.75 545 MET A O 1
ATOM 4220 N N . ASP A 1 546 ? 15.759 50.134 -17.354 1.00 40.09 546 ASP A N 1
ATOM 4221 C CA . ASP A 1 546 ? 14.887 50.197 -16.158 1.00 40.09 546 ASP A CA 1
ATOM 4222 C C . ASP A 1 546 ? 13.517 49.498 -16.346 1.00 40.09 546 ASP A C 1
ATOM 4224 O O . ASP A 1 546 ? 12.758 49.356 -15.393 1.00 40.09 546 ASP A O 1
ATOM 4228 N N . ASP A 1 547 ? 13.212 49.002 -17.556 1.00 40.97 547 ASP A N 1
ATOM 4229 C CA . ASP A 1 547 ? 11.945 48.315 -17.895 1.00 40.97 547 ASP A CA 1
ATOM 4230 C C . ASP A 1 547 ? 12.017 46.765 -17.811 1.00 40.97 547 ASP A C 1
ATOM 4232 O O . ASP A 1 547 ? 11.115 46.069 -18.278 1.00 40.97 547 ASP A O 1
ATOM 4236 N N . SER A 1 548 ? 13.039 46.173 -17.168 1.00 42.69 548 SER A N 1
ATOM 4237 C CA . SER A 1 548 ? 13.190 44.695 -17.072 1.00 42.69 548 SER A CA 1
ATOM 4238 C C . SER A 1 548 ? 12.167 43.993 -16.150 1.00 42.69 548 SER A C 1
ATOM 4240 O O . SER A 1 548 ? 12.304 42.817 -15.815 1.00 42.69 548 SER A O 1
ATOM 4242 N N . MET A 1 549 ? 11.106 44.690 -15.732 1.00 35.28 549 MET A N 1
ATOM 4243 C CA . MET A 1 549 ? 9.967 44.092 -15.024 1.00 35.28 549 MET A CA 1
ATOM 4244 C C . MET A 1 549 ? 9.053 43.254 -15.938 1.00 35.28 549 MET A C 1
ATOM 4246 O O . MET A 1 549 ? 8.253 42.474 -15.422 1.00 35.28 549 MET A O 1
ATOM 4250 N N . ASN A 1 550 ? 9.201 43.345 -17.266 1.00 41.22 550 ASN A N 1
ATOM 4251 C CA . ASN A 1 550 ? 8.466 42.507 -18.226 1.00 41.22 550 ASN A CA 1
ATOM 4252 C C . ASN A 1 550 ? 9.116 41.135 -18.520 1.00 41.22 550 ASN A C 1
ATOM 4254 O O . ASN A 1 550 ? 8.522 40.335 -19.241 1.00 41.22 550 ASN A O 1
ATOM 4258 N N . ASP A 1 551 ? 10.266 40.800 -17.915 1.00 46.28 551 ASP A N 1
ATOM 4259 C CA . ASP A 1 551 ? 11.011 39.541 -18.149 1.00 46.28 551 ASP A CA 1
ATOM 4260 C C . ASP A 1 551 ? 10.218 38.244 -17.827 1.00 46.28 551 ASP A C 1
ATOM 4262 O O . ASP A 1 551 ? 10.662 37.136 -18.133 1.00 46.28 551 ASP A O 1
ATOM 4266 N N . TRP A 1 552 ? 9.029 38.353 -17.221 1.00 48.50 552 TRP A N 1
ATOM 4267 C CA . TRP A 1 552 ? 8.128 37.224 -16.957 1.00 48.50 552 TRP A CA 1
ATOM 4268 C C . TRP A 1 552 ? 7.343 36.748 -18.192 1.00 48.50 552 TRP A C 1
ATOM 4270 O O . TRP A 1 552 ? 6.857 35.617 -18.181 1.00 48.50 552 TRP A O 1
ATOM 4280 N N . GLU A 1 553 ? 7.217 37.562 -19.248 1.00 49.25 553 GLU A N 1
ATOM 4281 C CA . GLU A 1 553 ? 6.429 37.214 -20.446 1.00 49.25 553 GLU A CA 1
ATOM 4282 C C . GLU A 1 553 ? 7.177 36.287 -21.436 1.00 49.25 553 GLU A C 1
ATOM 4284 O O . GLU A 1 553 ? 6.546 35.707 -22.319 1.00 49.25 553 GLU A O 1
ATOM 4289 N N . ASP A 1 554 ? 8.493 36.083 -21.267 1.00 56.44 554 ASP A N 1
ATOM 4290 C CA . ASP A 1 554 ? 9.366 35.376 -22.230 1.00 56.44 554 ASP A CA 1
ATOM 4291 C C . ASP A 1 554 ? 9.786 33.935 -21.837 1.00 56.44 554 ASP A C 1
ATOM 4293 O O . ASP A 1 554 ? 10.424 33.224 -22.633 1.00 56.44 554 ASP A O 1
ATOM 4297 N N . MET A 1 555 ? 9.439 33.472 -20.627 1.00 64.81 555 MET A N 1
ATOM 4298 C CA . MET A 1 555 ? 9.749 32.109 -20.163 1.00 64.81 555 MET A CA 1
ATOM 4299 C C . MET A 1 555 ? 8.911 31.052 -20.899 1.00 64.81 555 MET A C 1
ATOM 4301 O O . MET A 1 555 ? 7.688 31.155 -20.972 1.00 64.81 555 MET A O 1
ATOM 4305 N N . SER A 1 556 ? 9.543 29.984 -21.406 1.00 75.88 556 SER A N 1
ATOM 4306 C CA . SER A 1 556 ? 8.797 28.891 -22.046 1.00 75.88 556 SER A CA 1
ATOM 4307 C C . SER A 1 556 ? 7.911 28.116 -21.064 1.00 75.88 556 SER A C 1
ATOM 4309 O O . SER A 1 556 ? 8.263 27.889 -19.902 1.00 75.88 556 SER A O 1
ATOM 4311 N N . ILE A 1 557 ? 6.782 27.616 -21.579 1.00 79.88 557 ILE A N 1
ATOM 4312 C CA . ILE A 1 557 ? 5.892 26.678 -20.874 1.00 79.88 557 ILE A CA 1
ATOM 4313 C C . ILE A 1 557 ? 6.685 25.463 -20.369 1.00 79.88 557 ILE A C 1
ATOM 4315 O O . ILE A 1 557 ? 6.474 25.009 -19.242 1.00 79.88 557 ILE A O 1
ATOM 4319 N N . ASP A 1 558 ? 7.641 24.979 -21.171 1.00 81.75 558 ASP A N 1
ATOM 4320 C CA . ASP A 1 558 ? 8.549 23.909 -20.770 1.00 81.75 558 ASP A CA 1
ATOM 4321 C C . ASP A 1 558 ? 9.342 24.307 -19.515 1.00 81.75 558 ASP A C 1
ATOM 4323 O O . ASP A 1 558 ? 9.270 23.584 -18.523 1.00 81.75 558 ASP A O 1
ATOM 4327 N N . PHE A 1 559 ? 10.033 25.455 -19.493 1.00 83.06 559 PHE A N 1
ATOM 4328 C CA . PHE A 1 559 ? 10.816 25.892 -18.325 1.00 83.06 559 PHE A CA 1
ATOM 4329 C C . PHE A 1 559 ? 9.966 25.991 -17.047 1.00 83.06 559 PHE A C 1
ATOM 4331 O O . PHE A 1 559 ? 10.358 25.471 -15.999 1.00 83.06 559 PHE A O 1
ATOM 4338 N N . CYS A 1 560 ? 8.760 26.558 -17.141 1.00 82.56 560 CYS A N 1
ATOM 4339 C CA . CYS A 1 560 ? 7.812 26.603 -16.026 1.00 82.56 560 CYS A CA 1
ATOM 4340 C C . CYS A 1 560 ? 7.410 25.196 -15.544 1.00 82.56 560 CYS A C 1
ATOM 4342 O O . CYS A 1 560 ? 7.450 24.922 -14.343 1.00 82.56 560 CYS A O 1
ATOM 4344 N N . SER A 1 561 ? 7.089 24.277 -16.462 1.00 84.56 561 SER A N 1
ATOM 4345 C CA . SER A 1 561 ? 6.737 22.891 -16.114 1.00 84.56 561 SER A CA 1
ATOM 4346 C C . SER A 1 561 ? 7.900 22.113 -15.480 1.00 84.56 561 SER A C 1
ATOM 4348 O O . SER A 1 561 ? 7.681 21.300 -14.582 1.00 84.56 561 SER A O 1
ATOM 4350 N N . TRP A 1 562 ? 9.144 22.402 -15.876 1.00 87.44 562 TRP A N 1
ATOM 4351 C CA . TRP A 1 562 ? 10.345 21.817 -15.278 1.00 87.44 562 TRP A CA 1
ATOM 4352 C C . TRP A 1 562 ? 10.641 22.346 -13.878 1.00 87.44 562 TRP A C 1
ATOM 4354 O O . TRP A 1 562 ? 11.075 21.566 -13.033 1.00 87.44 562 TRP A O 1
ATOM 4364 N N . ASN A 1 563 ? 10.370 23.622 -13.598 1.00 86.44 563 ASN A N 1
ATOM 4365 C CA . ASN A 1 563 ? 10.483 24.161 -12.241 1.00 86.44 563 ASN A CA 1
ATOM 4366 C C . ASN A 1 563 ? 9.473 23.489 -11.296 1.00 86.44 563 ASN A C 1
ATOM 4368 O O . ASN A 1 563 ? 9.851 23.082 -10.197 1.00 86.44 563 ASN A O 1
ATOM 4372 N N . VAL A 1 564 ? 8.230 23.275 -11.752 1.00 88.31 564 VAL A N 1
ATOM 4373 C CA . VAL A 1 564 ? 7.230 22.487 -11.009 1.00 88.31 564 VAL A CA 1
ATOM 4374 C C . VAL A 1 564 ? 7.727 21.056 -10.793 1.00 88.31 564 VAL A C 1
ATOM 4376 O O . VAL A 1 564 ? 7.814 20.621 -9.649 1.00 88.31 564 VAL A O 1
ATOM 4379 N N . LEU A 1 565 ? 8.132 20.341 -11.849 1.00 90.00 565 LEU A N 1
ATOM 4380 C CA . LEU A 1 565 ? 8.625 18.961 -11.735 1.00 90.00 565 LEU A CA 1
ATOM 4381 C C . LEU A 1 565 ? 9.828 18.840 -10.785 1.00 90.00 565 LEU A C 1
ATOM 4383 O O . LEU A 1 565 ? 9.881 17.920 -9.971 1.00 90.00 565 LEU A O 1
ATOM 4387 N N . SER A 1 566 ? 10.787 19.764 -10.877 1.00 89.19 566 SER A N 1
ATOM 4388 C CA . SER A 1 566 ? 11.963 19.797 -10.003 1.00 89.19 566 SER A CA 1
ATOM 4389 C C . SER A 1 566 ? 11.558 19.963 -8.542 1.00 89.19 566 SER A C 1
ATOM 4391 O O . SER A 1 566 ? 12.112 19.275 -7.689 1.00 89.19 566 SER A O 1
ATOM 4393 N N . LYS A 1 567 ? 10.568 20.819 -8.252 1.00 88.38 567 LYS A N 1
ATOM 4394 C CA . LYS A 1 567 ? 10.055 21.016 -6.894 1.00 88.38 567 LYS A CA 1
ATOM 4395 C C . LYS A 1 567 ? 9.302 19.784 -6.380 1.00 88.38 567 LYS A C 1
ATOM 4397 O O . LYS A 1 567 ? 9.598 19.295 -5.297 1.00 88.38 567 LYS A O 1
ATOM 4402 N N . GLN A 1 568 ? 8.423 19.203 -7.198 1.00 91.44 568 GLN A N 1
ATOM 4403 C CA . GLN A 1 568 ? 7.710 17.967 -6.855 1.00 91.44 568 GLN A CA 1
ATOM 4404 C C . GLN A 1 568 ? 8.670 16.799 -6.548 1.00 91.44 568 GLN A C 1
ATOM 4406 O O . GLN A 1 568 ? 8.404 16.000 -5.651 1.00 91.44 568 GLN A O 1
ATOM 4411 N N . LEU A 1 569 ? 9.786 16.686 -7.279 1.00 91.56 569 LEU A N 1
ATOM 4412 C CA . LEU A 1 569 ? 10.817 15.672 -7.029 1.00 91.56 569 LEU A CA 1
ATOM 4413 C C . LEU A 1 569 ? 11.685 15.995 -5.799 1.00 91.56 569 LEU A C 1
ATOM 4415 O O . LEU A 1 569 ? 12.032 15.066 -5.072 1.00 91.56 569 LEU A O 1
ATOM 4419 N N . GLU A 1 570 ? 11.990 17.273 -5.532 1.00 88.56 570 GLU A N 1
ATOM 4420 C CA . GLU A 1 570 ? 12.645 17.713 -4.287 1.00 88.56 570 GLU A CA 1
ATOM 4421 C C . GLU A 1 570 ? 11.802 17.282 -3.078 1.00 88.56 570 GLU A C 1
ATOM 4423 O O . GLU A 1 570 ? 12.297 16.561 -2.212 1.00 88.56 570 GLU A O 1
ATOM 4428 N N . ASP A 1 571 ? 10.513 17.629 -3.057 1.00 90.19 571 ASP A N 1
ATOM 4429 C CA . ASP A 1 571 ? 9.611 17.366 -1.930 1.00 90.19 571 ASP A CA 1
ATOM 4430 C C . ASP A 1 571 ? 9.402 15.859 -1.689 1.00 90.19 571 ASP A C 1
ATOM 4432 O O . ASP A 1 571 ? 9.429 15.390 -0.548 1.00 90.19 571 ASP A O 1
ATOM 4436 N N . LEU A 1 572 ? 9.293 15.057 -2.757 1.00 92.12 572 LEU A N 1
ATOM 4437 C CA . LEU A 1 572 ? 9.235 13.596 -2.634 1.00 92.12 572 LEU A CA 1
ATOM 4438 C C . LEU A 1 572 ? 10.580 12.949 -2.265 1.00 92.12 572 LEU A C 1
ATOM 4440 O O . LEU A 1 572 ? 10.571 11.828 -1.755 1.00 92.12 572 LEU A O 1
ATOM 4444 N N . SER A 1 573 ? 11.724 13.619 -2.447 1.00 88.62 573 SER A N 1
ATOM 4445 C CA . SER A 1 573 ? 13.019 13.106 -1.964 1.00 88.62 573 SER A CA 1
ATOM 4446 C C . SER A 1 573 ? 13.089 13.073 -0.431 1.00 88.62 573 SER A C 1
ATOM 4448 O O . SER A 1 573 ? 13.661 12.144 0.139 1.00 88.62 573 SER A O 1
ATOM 4450 N N . TYR A 1 574 ? 12.460 14.038 0.253 1.00 88.81 574 TYR A N 1
ATOM 4451 C CA . TYR A 1 574 ? 12.331 14.033 1.715 1.00 88.81 574 TYR A CA 1
ATOM 4452 C C . TYR A 1 574 ? 11.443 12.871 2.180 1.00 88.81 574 TYR A C 1
ATOM 4454 O O . TYR A 1 574 ? 11.798 12.153 3.115 1.00 88.81 574 TYR A O 1
ATOM 4462 N N . LEU A 1 575 ? 10.334 12.618 1.474 1.00 92.31 575 LEU A N 1
ATOM 4463 C CA . LEU A 1 575 ? 9.458 11.476 1.757 1.00 92.31 575 LEU A CA 1
ATOM 4464 C C . LEU A 1 575 ? 10.188 10.143 1.530 1.00 92.31 575 LEU A C 1
ATOM 4466 O O . LEU A 1 575 ? 10.051 9.215 2.325 1.00 92.31 575 LEU A O 1
ATOM 4470 N N . SER A 1 576 ? 10.996 10.062 0.467 1.00 90.25 576 SER A N 1
ATOM 4471 C CA . SER A 1 576 ? 11.803 8.885 0.138 1.00 90.25 576 SER A CA 1
ATOM 4472 C C . SER A 1 576 ? 12.774 8.541 1.265 1.00 90.25 576 SER A C 1
ATOM 4474 O O . SER A 1 576 ? 12.854 7.377 1.653 1.00 90.25 576 SER A O 1
ATOM 4476 N N . ARG A 1 577 ? 13.461 9.539 1.834 1.00 87.06 577 ARG A N 1
ATOM 4477 C CA . ARG A 1 577 ? 14.407 9.344 2.943 1.00 87.06 577 ARG A CA 1
ATOM 4478 C C . ARG A 1 577 ? 13.740 8.796 4.202 1.00 87.06 577 ARG A C 1
ATOM 4480 O O . ARG A 1 577 ? 14.264 7.852 4.784 1.00 87.06 577 ARG A O 1
ATOM 4487 N N . LEU A 1 578 ? 12.566 9.315 4.576 1.00 90.31 578 LEU A N 1
ATOM 4488 C CA . LEU A 1 578 ? 11.790 8.764 5.693 1.00 90.31 578 LEU A CA 1
ATOM 4489 C C . LEU A 1 578 ? 11.382 7.305 5.425 1.00 90.31 578 LEU A C 1
ATOM 4491 O O . LEU A 1 578 ? 11.577 6.449 6.278 1.00 90.31 578 LEU A O 1
ATOM 4495 N N . ILE A 1 579 ? 10.863 7.008 4.229 1.00 90.88 579 ILE A N 1
ATOM 4496 C CA . ILE A 1 579 ? 10.339 5.676 3.886 1.00 90.88 579 ILE A CA 1
ATOM 4497 C C . ILE A 1 579 ? 11.440 4.609 3.780 1.00 90.88 579 ILE A C 1
ATOM 4499 O O . ILE A 1 579 ? 11.214 3.459 4.156 1.00 90.88 579 ILE A O 1
ATOM 4503 N N . HIS A 1 580 ? 12.632 4.971 3.298 1.00 86.00 580 HIS A N 1
ATOM 4504 C CA . HIS A 1 580 ? 13.776 4.056 3.220 1.00 86.00 580 HIS A CA 1
ATOM 4505 C C . HIS A 1 580 ? 14.524 3.897 4.553 1.00 86.00 580 HIS A C 1
ATOM 4507 O O . HIS A 1 580 ? 15.338 2.980 4.681 1.00 86.00 580 HIS A O 1
ATOM 4513 N N . TYR A 1 581 ? 14.251 4.739 5.556 1.00 87.94 581 TYR A N 1
ATOM 4514 C CA . TYR A 1 581 ? 14.790 4.556 6.898 1.00 87.94 581 TYR A CA 1
ATOM 4515 C C . TYR A 1 581 ? 14.098 3.379 7.603 1.00 87.94 581 TYR A C 1
ATOM 4517 O O . TYR A 1 581 ? 12.868 3.306 7.683 1.00 87.94 581 TYR A O 1
ATOM 4525 N N . VAL A 1 582 ? 14.901 2.444 8.117 1.00 88.00 582 VAL A N 1
ATOM 4526 C CA . VAL A 1 582 ? 14.440 1.237 8.814 1.00 88.00 582 VAL A CA 1
ATOM 4527 C C . VAL A 1 582 ? 14.951 1.274 10.259 1.00 88.00 582 VAL A C 1
ATOM 4529 O O . VAL A 1 582 ? 16.089 0.870 10.493 1.00 88.00 582 VAL A O 1
ATOM 4532 N N . PRO A 1 583 ? 14.138 1.746 11.222 1.00 89.69 583 PRO A N 1
ATOM 4533 C CA . PRO A 1 583 ? 14.470 1.694 12.644 1.00 89.69 583 PRO A CA 1
ATOM 4534 C C . PRO A 1 583 ? 14.352 0.251 13.153 1.00 89.69 583 PRO A C 1
ATOM 4536 O O . PRO A 1 583 ? 13.254 -0.275 13.358 1.00 89.69 583 PRO A O 1
ATOM 4539 N N . ALA A 1 584 ? 15.487 -0.431 13.278 1.00 87.12 584 ALA A N 1
ATOM 4540 C CA . ALA A 1 584 ? 15.540 -1.848 13.609 1.00 87.12 584 ALA A CA 1
ATOM 4541 C C . ALA A 1 584 ? 15.249 -2.094 15.096 1.00 87.12 584 ALA A C 1
ATOM 4543 O O . ALA A 1 584 ? 14.501 -3.017 15.426 1.00 87.12 584 ALA A O 1
ATOM 4544 N N . HIS A 1 585 ? 15.789 -1.255 15.983 1.00 86.94 585 HIS A N 1
ATOM 4545 C CA . HIS A 1 585 ? 15.650 -1.404 17.431 1.00 86.94 585 HIS A CA 1
ATOM 4546 C C . HIS A 1 585 ? 14.228 -1.072 17.907 1.00 86.94 585 HIS A C 1
ATOM 4548 O O . HIS A 1 585 ? 13.636 -1.853 18.656 1.00 86.94 585 HIS A O 1
ATOM 4554 N N . LEU A 1 586 ? 13.629 0.022 17.418 1.00 86.69 586 LEU A N 1
ATOM 4555 C CA . LEU A 1 586 ? 12.235 0.378 17.714 1.00 86.69 586 LEU A CA 1
ATOM 4556 C C . LEU A 1 586 ? 11.263 -0.679 17.190 1.00 86.69 586 LEU A C 1
ATOM 4558 O O . LEU A 1 586 ? 10.339 -1.069 17.904 1.00 86.69 586 LEU A O 1
ATOM 4562 N N . ARG A 1 587 ? 11.481 -1.181 15.968 1.00 88.88 587 ARG A N 1
ATOM 4563 C CA . ARG A 1 587 ? 10.640 -2.235 15.388 1.00 88.88 587 ARG A CA 1
ATOM 4564 C C . ARG A 1 587 ? 10.735 -3.534 16.190 1.00 88.88 587 ARG A C 1
ATOM 4566 O O . ARG A 1 587 ? 9.716 -4.190 16.393 1.00 88.88 587 ARG A O 1
ATOM 4573 N N . GLU A 1 588 ? 11.922 -3.910 16.668 1.00 88.00 588 GLU A N 1
ATOM 4574 C CA . GLU A 1 588 ? 12.083 -5.084 17.532 1.00 88.00 588 GLU A CA 1
ATOM 4575 C C . GLU A 1 588 ? 11.393 -4.897 18.896 1.00 88.00 588 GLU A C 1
ATOM 4577 O O . GLU A 1 588 ? 10.698 -5.797 19.368 1.00 88.00 588 GLU A O 1
ATOM 4582 N N . ALA A 1 589 ? 11.507 -3.720 19.514 1.00 88.06 589 ALA A N 1
ATOM 4583 C CA . ALA A 1 589 ? 10.797 -3.417 20.756 1.00 88.06 589 ALA A CA 1
ATOM 4584 C C . ALA A 1 589 ? 9.263 -3.468 20.574 1.00 88.06 589 ALA A C 1
ATOM 4586 O O . ALA A 1 589 ? 8.552 -4.086 21.373 1.00 88.06 589 ALA A O 1
ATOM 4587 N N . GLN A 1 590 ? 8.745 -2.881 19.489 1.00 88.56 590 GLN A N 1
ATOM 4588 C CA . GLN A 1 590 ? 7.312 -2.873 19.177 1.00 88.56 590 GLN A CA 1
ATOM 4589 C C . GLN A 1 590 ? 6.774 -4.256 18.786 1.00 88.56 590 GLN A C 1
ATOM 4591 O O . GLN A 1 590 ? 5.667 -4.604 19.198 1.00 88.56 590 GLN A O 1
ATOM 4596 N N . SER A 1 591 ? 7.543 -5.088 18.072 1.00 89.00 591 SER A N 1
ATOM 4597 C CA . SER A 1 591 ? 7.124 -6.459 17.735 1.00 89.00 591 SER A CA 1
ATOM 4598 C C . SER A 1 591 ? 6.941 -7.326 18.985 1.00 89.00 591 SER A C 1
ATOM 4600 O O . SER A 1 591 ? 5.950 -8.053 19.091 1.00 89.00 591 SER A O 1
ATOM 4602 N N . ARG A 1 592 ? 7.821 -7.168 19.988 1.00 87.88 592 ARG A N 1
ATOM 4603 C CA . ARG A 1 592 ? 7.693 -7.796 21.315 1.00 87.88 592 ARG A CA 1
ATOM 4604 C C . ARG A 1 592 ? 6.466 -7.272 22.082 1.00 87.88 592 ARG A C 1
ATOM 4606 O O . ARG A 1 592 ? 5.716 -8.070 22.641 1.00 87.88 592 ARG A O 1
ATOM 4613 N N . LYS A 1 593 ? 6.209 -5.954 22.072 1.00 88.25 593 LYS A N 1
ATOM 4614 C CA . LYS A 1 593 ? 5.027 -5.327 22.715 1.00 88.25 593 LYS A CA 1
ATOM 4615 C C . LYS A 1 593 ? 3.713 -5.831 22.094 1.00 88.25 593 LYS A C 1
ATOM 4617 O O . LYS A 1 593 ? 2.788 -6.227 22.813 1.00 88.25 593 LYS A O 1
ATOM 4622 N N . LEU A 1 594 ? 3.644 -5.874 20.763 1.00 86.75 594 LEU A N 1
ATOM 4623 C CA . LEU A 1 594 ? 2.458 -6.260 19.990 1.00 86.75 594 LEU A CA 1
ATOM 4624 C C . LEU A 1 594 ? 2.283 -7.775 19.803 1.00 86.75 594 LEU A C 1
ATOM 4626 O O . LEU A 1 594 ? 1.206 -8.187 19.375 1.00 86.75 594 LEU A O 1
ATOM 4630 N N . ASP A 1 595 ? 3.280 -8.593 20.158 1.00 87.00 595 ASP A N 1
ATOM 4631 C CA . ASP A 1 595 ? 3.308 -10.043 19.893 1.00 87.00 595 ASP A CA 1
ATOM 4632 C C . ASP A 1 595 ? 2.962 -10.352 18.421 1.00 87.00 595 ASP A C 1
ATOM 4634 O O . ASP A 1 595 ? 2.038 -11.103 18.096 1.00 87.00 595 ASP A O 1
ATOM 4638 N N . TYR A 1 596 ? 3.641 -9.643 17.515 1.00 88.38 596 TYR A N 1
ATOM 4639 C CA . TYR A 1 596 ? 3.418 -9.702 16.073 1.00 88.38 596 TYR A CA 1
ATOM 4640 C C . TYR A 1 596 ? 4.700 -9.348 15.320 1.00 88.38 596 TYR A C 1
ATOM 4642 O O . TYR A 1 596 ? 5.346 -8.342 15.610 1.00 88.38 596 TYR A O 1
ATOM 4650 N N . VAL A 1 597 ? 5.042 -10.161 14.322 1.00 84.44 597 VAL A N 1
ATOM 4651 C CA . VAL A 1 597 ? 6.188 -9.959 13.430 1.00 84.44 597 VAL A CA 1
ATOM 4652 C C . VAL A 1 597 ? 5.660 -9.811 12.008 1.00 84.44 597 VAL A C 1
ATOM 4654 O O . VAL A 1 597 ? 4.783 -10.562 11.585 1.00 84.44 597 VAL A O 1
ATOM 4657 N N . VAL A 1 598 ? 6.188 -8.837 11.271 1.00 79.19 598 VAL A N 1
ATOM 4658 C CA . VAL A 1 598 ? 5.882 -8.650 9.849 1.00 79.19 598 VAL A CA 1
ATOM 4659 C C . VAL A 1 598 ? 6.636 -9.722 9.056 1.00 79.19 598 VAL A C 1
ATOM 4661 O O . VAL A 1 598 ? 7.864 -9.709 9.042 1.00 79.19 598 VAL A O 1
ATOM 4664 N N . GLU A 1 599 ? 5.905 -10.661 8.446 1.00 72.75 599 GLU A N 1
ATOM 4665 C CA . GLU A 1 599 ? 6.487 -11.831 7.760 1.00 72.75 599 GLU A CA 1
ATOM 4666 C C . GLU A 1 599 ? 7.298 -11.447 6.510 1.00 72.75 599 GLU A C 1
ATOM 4668 O O . GLU A 1 599 ? 8.381 -11.989 6.307 1.00 72.75 599 GLU A O 1
ATOM 4673 N N . ASP A 1 600 ? 6.822 -10.467 5.734 1.00 68.94 600 ASP A N 1
ATOM 4674 C CA . ASP A 1 600 ? 7.519 -9.884 4.583 1.00 68.94 600 ASP A CA 1
ATOM 4675 C C . ASP A 1 600 ? 7.385 -8.354 4.594 1.00 68.94 600 ASP A C 1
ATOM 4677 O O . ASP A 1 600 ? 6.298 -7.798 4.774 1.00 68.94 600 ASP A O 1
ATOM 4681 N N . LEU A 1 601 ? 8.501 -7.656 4.375 1.00 72.12 601 LEU A N 1
ATOM 4682 C CA . LEU A 1 601 ? 8.530 -6.202 4.224 1.00 72.12 601 LEU A CA 1
ATOM 4683 C C . LEU A 1 601 ? 8.383 -5.847 2.747 1.00 72.12 601 LEU A C 1
ATOM 4685 O O . LEU A 1 601 ? 9.374 -5.820 2.012 1.00 72.12 601 LEU A O 1
ATOM 4689 N N . ASP A 1 602 ? 7.156 -5.538 2.325 1.00 74.00 602 ASP A N 1
ATOM 4690 C CA . ASP A 1 602 ? 6.917 -4.920 1.021 1.00 74.00 602 ASP A CA 1
ATOM 4691 C C . ASP A 1 602 ? 7.793 -3.667 0.899 1.00 74.00 602 ASP A C 1
ATOM 4693 O O . ASP A 1 602 ? 7.617 -2.702 1.650 1.00 74.00 602 ASP A O 1
ATOM 4697 N N . LYS A 1 603 ? 8.717 -3.648 -0.067 1.00 79.25 603 LYS A N 1
ATOM 4698 C CA . LYS A 1 603 ? 9.441 -2.421 -0.400 1.00 79.25 603 LYS A CA 1
ATOM 4699 C C . LYS A 1 603 ? 8.427 -1.366 -0.835 1.00 79.25 603 LYS A C 1
ATOM 4701 O O . LYS A 1 603 ? 7.784 -1.517 -1.874 1.00 79.25 603 LYS A O 1
ATOM 4706 N N . LEU A 1 604 ? 8.304 -0.293 -0.056 1.00 86.06 604 LEU A N 1
ATOM 4707 C CA . LEU A 1 604 ? 7.458 0.859 -0.369 1.00 86.06 604 LEU A CA 1
ATOM 4708 C C . LEU A 1 604 ? 8.100 1.712 -1.475 1.00 86.06 604 LEU A C 1
ATOM 4710 O O . LEU A 1 604 ? 8.452 2.867 -1.267 1.00 86.06 604 LEU A O 1
ATOM 4714 N N . GLU A 1 605 ? 8.262 1.130 -2.662 1.00 88.06 605 GLU A N 1
ATOM 4715 C CA . GLU A 1 605 ? 8.717 1.838 -3.856 1.00 88.06 605 GLU A CA 1
ATOM 4716 C C . GLU A 1 605 ? 7.578 2.706 -4.407 1.00 88.06 605 GLU A C 1
ATOM 4718 O O . GLU A 1 605 ? 6.460 2.239 -4.641 1.00 88.06 605 GLU A O 1
ATOM 4723 N N . PHE A 1 606 ? 7.862 3.988 -4.629 1.00 92.62 606 PHE A N 1
ATOM 4724 C CA . PHE A 1 606 ? 6.921 4.944 -5.201 1.00 92.62 606 PHE A CA 1
ATOM 4725 C C . PHE A 1 606 ? 7.647 5.920 -6.126 1.00 92.62 606 PHE A C 1
ATOM 4727 O O . PHE A 1 606 ? 8.827 6.212 -5.966 1.00 92.62 606 PHE A O 1
ATOM 4734 N N . SER A 1 607 ? 6.911 6.430 -7.105 1.00 93.75 607 SER A N 1
ATOM 4735 C CA . SER A 1 607 ? 7.361 7.426 -8.081 1.00 93.75 607 SER A CA 1
ATOM 4736 C C . SER A 1 607 ? 6.400 8.612 -8.105 1.00 93.75 607 SER A C 1
ATOM 4738 O O . SER A 1 607 ? 5.227 8.462 -7.743 1.00 93.75 607 SER A O 1
ATOM 4740 N N . LEU A 1 608 ? 6.842 9.778 -8.582 1.00 92.94 608 LEU A N 1
ATOM 4741 C CA . LEU A 1 608 ? 5.976 10.958 -8.708 1.00 92.94 608 LEU A CA 1
ATOM 4742 C C . LEU A 1 608 ? 4.707 10.656 -9.524 1.00 92.94 608 LEU A C 1
ATOM 4744 O O . LEU A 1 608 ? 3.612 11.030 -9.118 1.00 92.94 608 LEU A O 1
ATOM 4748 N N . ALA A 1 609 ? 4.828 9.909 -10.624 1.00 91.50 609 ALA A N 1
ATOM 4749 C CA . ALA A 1 609 ? 3.694 9.486 -11.440 1.00 91.50 609 ALA A CA 1
ATOM 4750 C C . ALA A 1 609 ? 2.687 8.646 -10.633 1.00 91.50 609 ALA A C 1
ATOM 4752 O O . ALA A 1 609 ? 1.483 8.865 -10.742 1.00 91.50 609 ALA A O 1
ATOM 4753 N N . SER A 1 610 ? 3.161 7.729 -9.779 1.00 91.75 610 SER A N 1
ATOM 4754 C CA . SER A 1 610 ? 2.283 6.929 -8.910 1.00 91.75 610 SER A CA 1
ATOM 4755 C C . SER A 1 610 ? 1.619 7.752 -7.797 1.00 91.75 610 SER A C 1
ATOM 4757 O O . SER A 1 610 ? 0.458 7.512 -7.470 1.00 91.75 610 SER A O 1
ATOM 4759 N N . VAL A 1 611 ? 2.321 8.752 -7.249 1.00 91.38 611 VAL A N 1
ATOM 4760 C CA . VAL A 1 611 ? 1.796 9.671 -6.225 1.00 91.38 611 VAL A CA 1
ATOM 4761 C C . VAL A 1 611 ? 0.703 10.557 -6.824 1.00 91.38 611 VAL A C 1
ATOM 4763 O O . VAL A 1 611 ? -0.402 10.604 -6.288 1.00 91.38 611 VAL A O 1
ATOM 4766 N N . LEU A 1 612 ? 0.962 11.174 -7.982 1.00 89.81 612 LEU A N 1
ATOM 4767 C CA . LEU A 1 612 ? -0.019 11.981 -8.715 1.00 89.81 612 LEU A CA 1
ATOM 4768 C C . LEU A 1 612 ? -1.243 11.157 -9.150 1.00 89.81 612 LEU A C 1
ATOM 4770 O O . LEU A 1 612 ? -2.368 11.631 -9.011 1.00 89.81 612 LEU A O 1
ATOM 4774 N N . GLN A 1 613 ? -1.047 9.907 -9.593 1.00 89.44 613 GLN A N 1
ATOM 4775 C CA . GLN A 1 613 ? -2.143 8.999 -9.953 1.00 89.44 613 GLN A CA 1
ATOM 4776 C C . GLN A 1 613 ? -3.011 8.608 -8.745 1.00 89.44 613 GLN A C 1
ATOM 4778 O O . GLN A 1 613 ? -4.236 8.568 -8.859 1.00 89.44 613 GLN A O 1
ATOM 4783 N N . LYS A 1 614 ? -2.406 8.321 -7.584 1.00 87.62 614 LYS A N 1
ATOM 4784 C CA . LYS A 1 614 ? -3.157 8.071 -6.341 1.00 87.62 614 LYS A CA 1
ATOM 4785 C C . LYS A 1 614 ? -3.902 9.320 -5.860 1.00 87.62 614 LYS A C 1
ATOM 4787 O O . LYS A 1 614 ? -4.994 9.197 -5.310 1.00 87.62 614 LYS A O 1
ATOM 4792 N N . GLY A 1 615 ? -3.348 10.507 -6.105 1.00 88.94 615 GLY A N 1
ATOM 4793 C CA . GLY A 1 615 ? -3.937 11.797 -5.756 1.00 88.94 615 GLY A CA 1
ATOM 4794 C C . GLY A 1 615 ? -3.633 12.244 -4.326 1.00 88.94 615 GLY A C 1
ATOM 4795 O O . GLY A 1 615 ? -2.797 11.672 -3.632 1.00 88.94 615 GLY A O 1
ATOM 4796 N N . ARG A 1 616 ? -4.347 13.283 -3.881 1.00 89.38 616 ARG A N 1
ATOM 4797 C CA . ARG A 1 616 ? -4.021 14.131 -2.715 1.00 89.38 616 ARG A CA 1
ATOM 4798 C C . ARG A 1 616 ? -3.812 13.431 -1.360 1.00 89.38 616 ARG A C 1
ATOM 4800 O O . ARG A 1 616 ? -3.322 14.068 -0.436 1.00 89.38 616 ARG A O 1
ATOM 4807 N N . GLY A 1 617 ? -4.212 12.167 -1.210 1.00 89.38 617 GLY A N 1
ATOM 4808 C CA . GLY A 1 617 ? -4.005 11.371 0.009 1.00 89.38 617 GLY A CA 1
ATOM 4809 C C . GLY A 1 617 ? -2.749 10.491 -0.013 1.00 89.38 617 GLY A C 1
ATOM 4810 O O . GLY A 1 617 ? -2.423 9.877 0.995 1.00 89.38 617 GLY A O 1
ATOM 4811 N N . ALA A 1 618 ? -2.040 10.405 -1.143 1.00 92.38 618 ALA A N 1
ATOM 4812 C CA . ALA A 1 618 ? -0.995 9.403 -1.346 1.00 92.38 618 ALA A CA 1
ATOM 4813 C C . ALA A 1 618 ? 0.199 9.546 -0.392 1.00 92.38 618 ALA A C 1
ATOM 4815 O O . ALA A 1 618 ? 0.755 8.538 0.036 1.00 92.38 618 ALA A O 1
ATOM 4816 N N . VAL A 1 619 ? 0.595 10.778 -0.056 1.00 93.62 619 VAL A N 1
ATOM 4817 C CA . VAL A 1 619 ? 1.724 11.043 0.851 1.00 93.62 619 VAL A CA 1
ATOM 4818 C C . VAL A 1 619 ? 1.398 10.565 2.267 1.00 93.62 619 VAL A C 1
ATOM 4820 O O . VAL A 1 619 ? 2.168 9.803 2.846 1.00 93.62 619 VAL A O 1
ATOM 4823 N N . SER A 1 620 ? 0.238 10.942 2.812 1.00 93.50 620 SER A N 1
ATOM 4824 C CA . SER A 1 620 ? -0.181 10.521 4.154 1.00 93.50 620 SER A CA 1
ATOM 4825 C C . SER A 1 620 ? -0.485 9.020 4.243 1.00 93.50 620 SER A C 1
ATOM 4827 O O . SER A 1 620 ? -0.175 8.401 5.260 1.00 93.50 620 SER A O 1
ATOM 4829 N N . GLU A 1 621 ? -0.992 8.407 3.168 1.00 93.56 621 GLU A N 1
ATOM 4830 C CA . GLU A 1 621 ? -1.118 6.948 3.028 1.00 93.56 621 GLU A CA 1
ATOM 4831 C C . GLU A 1 621 ? 0.256 6.250 3.075 1.00 93.56 621 GLU A C 1
ATOM 4833 O O . GLU A 1 621 ? 0.425 5.260 3.785 1.00 93.56 621 GLU A O 1
ATOM 4838 N N . LEU A 1 622 ? 1.261 6.767 2.358 1.00 94.44 622 LEU A N 1
ATOM 4839 C CA . LEU A 1 622 ? 2.618 6.206 2.356 1.00 94.44 622 LEU A CA 1
ATOM 4840 C C . LEU A 1 622 ? 3.302 6.328 3.730 1.00 94.44 622 LEU A C 1
ATOM 4842 O O . LEU A 1 622 ? 3.901 5.355 4.186 1.00 94.44 622 LEU A O 1
ATOM 4846 N N . ILE A 1 623 ? 3.155 7.465 4.422 1.00 94.75 623 ILE A N 1
ATOM 4847 C CA . ILE A 1 623 ? 3.661 7.651 5.796 1.00 94.75 623 ILE A CA 1
ATOM 4848 C C . ILE A 1 623 ? 2.981 6.664 6.759 1.00 94.75 623 ILE A C 1
ATOM 4850 O O . ILE A 1 623 ? 3.659 6.013 7.555 1.00 94.75 623 ILE A O 1
ATOM 4854 N N . ALA A 1 624 ? 1.658 6.490 6.664 1.00 94.38 624 ALA A N 1
ATOM 4855 C CA . ALA A 1 624 ? 0.916 5.531 7.485 1.00 94.38 624 ALA A CA 1
ATOM 4856 C C . ALA A 1 624 ? 1.319 4.069 7.216 1.00 94.38 624 ALA A C 1
ATOM 4858 O O . ALA A 1 624 ? 1.395 3.267 8.150 1.00 94.38 624 ALA A O 1
ATOM 4859 N N . ARG A 1 625 ? 1.633 3.713 5.965 1.00 93.38 625 ARG A N 1
ATOM 4860 C CA . ARG A 1 625 ? 2.171 2.386 5.622 1.00 93.38 625 ARG A CA 1
ATOM 4861 C C . ARG A 1 625 ? 3.569 2.160 6.160 1.00 93.38 625 ARG A C 1
ATOM 4863 O O . ARG A 1 625 ? 3.831 1.089 6.693 1.00 93.38 625 ARG A O 1
ATOM 4870 N N . TRP A 1 626 ? 4.443 3.156 6.078 1.00 93.50 626 TRP A N 1
ATOM 4871 C CA . TRP A 1 626 ? 5.770 3.060 6.678 1.00 93.50 626 TRP A CA 1
ATOM 4872 C C . TRP A 1 626 ? 5.683 2.918 8.208 1.00 93.50 626 TRP A C 1
ATOM 4874 O O . TRP A 1 626 ? 6.318 2.026 8.771 1.00 93.50 626 TRP A O 1
ATOM 4884 N N . LEU A 1 627 ? 4.830 3.702 8.881 1.00 93.12 627 LEU A N 1
ATOM 4885 C CA . LEU A 1 627 ? 4.561 3.561 10.320 1.00 93.12 627 LEU A CA 1
ATOM 4886 C C . LEU A 1 627 ? 4.100 2.142 10.684 1.00 93.12 627 LEU A C 1
ATOM 4888 O O . LEU A 1 627 ? 4.645 1.532 11.604 1.00 93.12 627 LEU A O 1
ATOM 4892 N N . THR A 1 628 ? 3.119 1.605 9.953 1.00 91.12 628 THR A N 1
ATOM 4893 C CA . THR A 1 628 ? 2.525 0.290 10.243 1.00 91.12 628 THR A CA 1
ATOM 4894 C C . THR A 1 628 ? 3.440 -0.883 9.882 1.00 91.12 628 THR A C 1
ATOM 4896 O O . THR A 1 628 ? 3.507 -1.834 10.656 1.00 91.12 628 THR A O 1
ATOM 4899 N N . GLN A 1 629 ? 4.225 -0.809 8.801 1.00 90.44 629 GLN A N 1
ATOM 4900 C CA . GLN A 1 629 ? 5.284 -1.789 8.499 1.00 90.44 629 GLN A CA 1
ATOM 4901 C C . GLN A 1 629 ? 6.395 -1.820 9.559 1.00 90.44 629 GLN A C 1
ATOM 4903 O O . GLN A 1 629 ? 7.003 -2.864 9.792 1.00 90.44 629 GLN A O 1
ATOM 4908 N N . ASN A 1 630 ? 6.670 -0.682 10.201 1.00 90.44 630 ASN A N 1
ATOM 4909 C CA . ASN A 1 630 ? 7.623 -0.584 11.305 1.00 90.44 630 ASN A CA 1
ATOM 4910 C C . ASN A 1 630 ? 6.990 -0.824 12.689 1.00 90.44 630 ASN A C 1
ATOM 4912 O O . ASN A 1 630 ? 7.712 -0.811 13.682 1.00 90.44 630 ASN A O 1
ATOM 4916 N N . LEU A 1 631 ? 5.673 -1.065 12.761 1.00 91.25 631 LEU A N 1
ATOM 4917 C CA . LEU A 1 631 ? 4.903 -1.247 14.000 1.00 91.25 631 LEU A CA 1
ATOM 4918 C C . LEU A 1 631 ? 4.989 -0.060 14.986 1.00 91.25 631 LEU A C 1
ATOM 4920 O O . LEU A 1 631 ? 4.780 -0.222 16.188 1.00 91.25 631 LEU A O 1
ATOM 4924 N N . LEU A 1 632 ? 5.286 1.142 14.486 1.00 90.62 632 LEU A N 1
ATOM 4925 C CA . LEU A 1 632 ? 5.555 2.326 15.303 1.00 90.62 632 LEU A CA 1
ATOM 4926 C C . LEU A 1 632 ? 4.275 2.966 15.848 1.00 90.62 632 LEU A C 1
ATOM 4928 O O . LEU A 1 632 ? 3.258 3.088 15.156 1.00 90.62 632 LEU A O 1
ATOM 4932 N N . GLU A 1 633 ? 4.343 3.438 17.089 1.00 86.56 633 GLU A N 1
ATOM 4933 C CA . GLU A 1 633 ? 3.312 4.295 17.678 1.00 86.56 633 GLU A CA 1
ATOM 4934 C C . GLU A 1 633 ? 3.453 5.686 17.044 1.00 86.56 633 GLU A C 1
ATOM 4936 O O . GLU A 1 633 ? 4.555 6.226 16.964 1.00 86.56 633 GLU A O 1
ATOM 4941 N N . ALA A 1 634 ? 2.360 6.272 16.549 1.00 82.69 634 ALA A N 1
ATOM 4942 C CA . ALA A 1 634 ? 2.429 7.528 15.794 1.00 82.69 634 ALA A CA 1
ATOM 4943 C C . ALA A 1 634 ? 2.954 8.709 16.635 1.00 82.69 634 ALA A C 1
ATOM 4945 O O . ALA A 1 634 ? 3.516 9.656 16.094 1.00 82.69 634 ALA A O 1
ATOM 4946 N N . GLU A 1 635 ? 2.834 8.623 17.959 1.00 80.81 635 GLU A N 1
ATOM 4947 C CA . GLU A 1 635 ? 3.398 9.569 18.924 1.00 80.81 635 GLU A CA 1
ATOM 4948 C C . GLU A 1 635 ? 4.929 9.690 18.799 1.00 80.81 635 GLU A C 1
ATOM 4950 O O . GLU A 1 635 ? 5.468 10.769 19.057 1.00 80.81 635 GLU A O 1
ATOM 4955 N N . ILE A 1 636 ? 5.639 8.643 18.341 1.00 83.50 636 ILE A N 1
ATOM 4956 C CA . ILE A 1 636 ? 7.104 8.649 18.128 1.00 83.50 636 ILE A CA 1
ATOM 4957 C C . ILE A 1 636 ? 7.527 9.796 17.198 1.00 83.50 636 ILE A C 1
ATOM 4959 O O . ILE A 1 636 ? 8.598 10.372 17.373 1.00 83.50 636 ILE A O 1
ATOM 4963 N N . ILE A 1 637 ? 6.660 10.175 16.255 1.00 84.00 637 ILE A N 1
ATOM 4964 C CA . ILE A 1 637 ? 6.875 11.299 15.340 1.00 84.00 637 ILE A CA 1
ATOM 4965 C C . ILE A 1 637 ? 6.667 12.662 16.025 1.00 84.00 637 ILE A C 1
ATOM 4967 O O . ILE A 1 637 ? 7.353 13.626 15.690 1.00 84.00 637 ILE A O 1
ATOM 4971 N N . PHE A 1 638 ? 5.699 12.771 16.940 1.00 80.44 638 PHE A N 1
ATOM 4972 C CA . PHE A 1 638 ? 5.168 14.062 17.399 1.00 80.44 638 PHE A CA 1
ATOM 4973 C C . PHE A 1 638 ? 5.657 14.515 18.779 1.00 80.44 638 PHE A C 1
ATOM 4975 O O . PHE A 1 638 ? 5.607 15.714 19.054 1.00 80.44 638 PHE A O 1
ATOM 4982 N N . GLU A 1 639 ? 6.115 13.602 19.638 1.00 71.38 639 GLU A N 1
ATOM 4983 C CA . GLU A 1 639 ? 6.614 13.942 20.978 1.00 71.38 639 GLU A CA 1
ATOM 4984 C C . GLU A 1 639 ? 8.131 13.728 21.086 1.00 71.38 639 GLU A C 1
ATOM 4986 O O . GLU A 1 639 ? 8.607 12.636 20.739 1.00 71.38 639 GLU A O 1
ATOM 4991 N N . PRO A 1 640 ? 8.891 14.705 21.618 1.00 59.38 640 PRO A N 1
ATOM 4992 C CA . PRO A 1 640 ? 10.327 14.559 21.820 1.00 59.38 640 PRO A CA 1
ATOM 4993 C C . PRO A 1 640 ? 10.642 13.439 22.822 1.00 59.38 640 PRO A C 1
ATOM 4995 O O . PRO A 1 640 ? 9.875 13.179 23.754 1.00 59.38 640 PRO A O 1
ATOM 4998 N N . ALA A 1 641 ? 11.785 12.773 22.636 1.00 50.47 641 ALA A N 1
ATOM 4999 C CA . ALA A 1 641 ? 12.184 11.611 23.439 1.00 50.47 641 ALA A CA 1
ATOM 5000 C C . ALA A 1 641 ? 12.197 11.898 24.958 1.00 50.47 641 ALA A C 1
ATOM 5002 O O . ALA A 1 641 ? 11.697 11.092 25.742 1.00 50.47 641 ALA A O 1
ATOM 5003 N N . GLU A 1 642 ? 12.652 13.091 25.357 1.00 46.97 642 GLU A N 1
ATOM 5004 C CA . GLU A 1 642 ? 12.745 13.553 26.755 1.00 46.97 642 GLU A CA 1
ATOM 5005 C C . GLU A 1 642 ? 11.402 13.536 27.517 1.00 46.97 642 GLU A C 1
ATOM 5007 O O . GLU A 1 642 ? 11.373 13.403 28.743 1.00 46.97 642 GLU A O 1
ATOM 5012 N N . THR A 1 643 ? 10.266 13.651 26.818 1.00 50.06 643 THR A N 1
ATOM 5013 C CA . THR A 1 643 ? 8.939 13.590 27.459 1.00 50.06 643 THR A CA 1
ATOM 5014 C C . THR A 1 643 ? 8.490 12.170 27.813 1.00 50.06 643 THR A C 1
ATOM 5016 O O . THR A 1 643 ? 7.695 12.025 28.739 1.00 50.06 643 THR A O 1
ATOM 5019 N N . ARG A 1 644 ? 9.010 11.127 27.146 1.00 50.22 644 ARG A N 1
ATOM 5020 C CA . ARG A 1 644 ? 8.609 9.725 27.390 1.00 50.22 644 ARG A CA 1
ATOM 5021 C C . ARG A 1 644 ? 9.238 9.127 28.639 1.00 50.22 644 ARG A C 1
ATOM 5023 O O . ARG A 1 644 ? 8.565 8.453 29.411 1.00 50.22 644 ARG A O 1
ATOM 5030 N N . GLU A 1 645 ? 10.514 9.412 28.880 1.00 47.00 645 GLU A N 1
ATOM 5031 C CA . GLU A 1 645 ? 11.225 8.882 30.053 1.00 47.00 645 GLU A CA 1
ATOM 5032 C C . GLU A 1 645 ? 10.571 9.329 31.375 1.00 47.00 645 GLU A C 1
ATOM 5034 O O . GLU A 1 645 ? 10.587 8.595 32.361 1.00 47.00 645 GLU A O 1
ATOM 5039 N N . ASN A 1 646 ? 9.913 10.493 31.376 1.00 41.84 646 ASN A N 1
ATOM 5040 C CA . ASN A 1 646 ? 9.186 11.023 32.529 1.00 41.84 646 ASN A CA 1
ATOM 5041 C C . ASN A 1 646 ? 7.804 10.374 32.768 1.00 41.84 646 ASN A C 1
ATOM 5043 O O . ASN A 1 646 ? 7.267 10.521 33.866 1.00 41.84 646 ASN A O 1
ATOM 5047 N N . SER A 1 647 ? 7.205 9.676 31.791 1.00 42.56 647 SER A N 1
ATOM 5048 C CA . SER A 1 647 ? 5.916 8.984 31.983 1.00 42.56 647 SER A CA 1
ATOM 5049 C C . SER A 1 647 ? 6.087 7.559 32.517 1.00 42.56 647 SER A C 1
ATOM 5051 O O . SER A 1 647 ? 5.367 7.156 33.438 1.00 42.56 647 SER A O 1
ATOM 5053 N N . ASP A 1 648 ? 7.076 6.822 32.002 1.00 40.62 648 ASP A N 1
ATOM 5054 C CA . ASP A 1 648 ? 7.308 5.415 32.366 1.00 40.62 648 ASP A CA 1
ATOM 5055 C C . ASP A 1 648 ? 7.976 5.239 33.746 1.00 40.62 648 ASP A C 1
ATOM 5057 O O . ASP A 1 648 ? 7.810 4.200 34.383 1.00 40.62 648 ASP A O 1
ATOM 5061 N N . GLN A 1 649 ? 8.646 6.266 34.286 1.00 38.88 649 GLN A N 1
ATOM 5062 C CA . GLN A 1 649 ? 9.257 6.226 35.630 1.00 38.88 649 GLN A CA 1
ATOM 5063 C C . GLN A 1 649 ? 8.253 6.202 36.802 1.00 38.88 649 GLN A C 1
ATOM 5065 O O . GLN A 1 649 ? 8.659 6.152 37.962 1.00 38.88 649 GLN A O 1
ATOM 5070 N N . SER A 1 650 ? 6.942 6.236 36.546 1.00 37.19 650 SER A N 1
ATOM 5071 C CA . SER A 1 650 ? 5.933 6.322 37.611 1.00 37.19 650 SER A CA 1
ATOM 5072 C C . SER A 1 650 ? 5.584 4.987 38.293 1.00 37.19 650 SER A C 1
ATOM 5074 O O . SER A 1 650 ? 4.985 5.017 39.370 1.00 37.19 650 SER A O 1
ATOM 5076 N N . ILE A 1 651 ? 5.947 3.824 37.722 1.00 41.72 651 ILE A N 1
ATOM 5077 C CA . ILE A 1 651 ? 5.637 2.499 38.299 1.00 41.72 651 ILE A CA 1
ATOM 5078 C C . ILE A 1 651 ? 6.736 1.451 37.996 1.00 41.72 651 ILE A C 1
ATOM 5080 O O . ILE A 1 651 ? 6.589 0.688 37.051 1.00 41.72 651 ILE A O 1
ATOM 5084 N N . THR A 1 652 ? 7.796 1.386 38.818 1.00 33.50 652 THR A N 1
ATOM 5085 C CA . THR A 1 652 ? 8.291 0.180 39.548 1.00 33.50 652 THR A CA 1
ATOM 5086 C C . THR A 1 652 ? 9.707 0.398 40.114 1.00 33.50 652 THR A C 1
ATOM 5088 O O . THR A 1 652 ? 10.696 0.084 39.455 1.00 33.50 652 THR A O 1
ATOM 5091 N N . ASP A 1 653 ? 9.814 0.822 41.377 1.00 35.25 653 ASP A N 1
ATOM 5092 C CA . ASP A 1 653 ? 11.045 0.672 42.174 1.00 35.25 653 ASP A CA 1
ATOM 5093 C C . ASP A 1 653 ? 11.161 -0.776 42.700 1.00 35.25 653 ASP A C 1
ATOM 5095 O O . ASP A 1 653 ? 10.781 -1.050 43.840 1.00 35.25 653 ASP A O 1
ATOM 5099 N N . VAL A 1 654 ? 11.667 -1.718 41.890 1.00 39.56 654 VAL A N 1
ATOM 5100 C CA . VAL A 1 654 ? 12.219 -2.996 42.394 1.00 39.56 654 VAL A CA 1
ATOM 5101 C C . VAL A 1 654 ? 13.381 -3.483 41.510 1.00 39.56 654 VAL A C 1
ATOM 5103 O O . VAL A 1 654 ? 13.176 -3.861 40.362 1.00 39.56 654 VAL A O 1
ATOM 5106 N N . ASP A 1 655 ? 14.585 -3.495 42.085 1.00 43.50 655 ASP A N 1
ATOM 5107 C CA . ASP A 1 655 ? 15.783 -4.279 41.736 1.00 43.50 655 ASP A CA 1
ATOM 5108 C C . ASP A 1 655 ? 16.007 -4.674 40.256 1.00 43.50 655 ASP A C 1
ATOM 5110 O O . ASP A 1 655 ? 15.529 -5.703 39.781 1.00 43.50 655 ASP A O 1
ATOM 5114 N N . THR A 1 656 ? 16.865 -3.932 39.541 1.00 40.09 656 THR A N 1
ATOM 5115 C CA . THR A 1 656 ? 17.412 -4.350 38.227 1.00 40.09 656 THR A CA 1
ATOM 5116 C C . THR A 1 656 ? 18.946 -4.268 38.169 1.00 40.09 656 THR A C 1
ATOM 5118 O O . THR A 1 656 ? 19.537 -3.718 37.245 1.00 40.09 656 THR A O 1
ATOM 5121 N N . GLU A 1 657 ? 19.632 -4.884 39.134 1.00 42.44 657 GLU A N 1
ATOM 5122 C CA . GLU A 1 657 ? 21.022 -5.318 38.928 1.00 42.44 657 GLU A CA 1
ATOM 5123 C C . GLU A 1 657 ? 21.021 -6.728 38.305 1.00 42.44 657 GLU A C 1
ATOM 5125 O O . GLU A 1 657 ? 21.026 -7.693 39.062 1.00 42.44 657 GLU A O 1
ATOM 5130 N N . LEU A 1 658 ? 20.969 -6.847 36.957 1.00 46.97 658 LEU A N 1
ATOM 5131 C CA . LEU A 1 658 ? 21.443 -7.986 36.109 1.00 46.97 658 LEU A CA 1
ATOM 5132 C C . LEU A 1 658 ? 20.802 -8.026 34.685 1.00 46.97 658 LEU A C 1
ATOM 5134 O O . LEU A 1 658 ? 20.085 -8.971 34.357 1.00 46.97 658 LEU A O 1
ATOM 5138 N N . ALA A 1 659 ? 21.089 -7.069 33.783 1.00 37.00 659 ALA A N 1
ATOM 5139 C CA . ALA A 1 659 ? 20.720 -7.205 32.353 1.00 37.00 659 ALA A CA 1
ATOM 5140 C C . ALA A 1 659 ? 21.571 -6.359 31.362 1.00 37.00 659 ALA A C 1
ATOM 5142 O O . ALA A 1 659 ? 21.130 -5.297 30.931 1.00 37.00 659 ALA A O 1
ATOM 5143 N N . PRO A 1 660 ? 22.744 -6.830 30.882 1.00 54.81 660 PRO A N 1
ATOM 5144 C CA . PRO A 1 660 ? 23.610 -6.058 29.971 1.00 54.81 660 PRO A CA 1
ATOM 5145 C C . PRO A 1 660 ? 23.108 -5.934 28.512 1.00 54.81 660 PRO A C 1
ATOM 5147 O O . PRO A 1 660 ? 23.798 -5.341 27.678 1.00 54.81 660 PRO A O 1
ATOM 5150 N N . GLU A 1 661 ? 21.951 -6.515 28.175 1.00 50.12 661 GLU A N 1
ATOM 5151 C CA . GLU A 1 661 ? 21.316 -6.376 26.851 1.00 50.12 661 GLU A CA 1
ATOM 5152 C C . GLU A 1 661 ? 20.129 -5.399 26.839 1.00 50.12 661 GLU A C 1
ATOM 5154 O O . GLU A 1 661 ? 19.830 -4.840 25.785 1.00 50.12 661 GLU A O 1
ATOM 5159 N N . ALA A 1 662 ? 19.492 -5.137 27.988 1.00 53.56 662 ALA A N 1
ATOM 5160 C CA . ALA A 1 662 ? 18.373 -4.195 28.075 1.00 53.56 662 ALA A CA 1
ATOM 5161 C C . ALA A 1 662 ? 18.834 -2.751 27.800 1.00 53.56 662 ALA A C 1
ATOM 5163 O O . ALA A 1 662 ? 18.249 -2.073 26.955 1.00 53.56 662 ALA A O 1
ATOM 5164 N N . ASP A 1 663 ? 19.954 -2.345 28.410 1.00 56.31 663 ASP A N 1
ATOM 5165 C CA . ASP A 1 663 ? 20.556 -1.009 28.258 1.00 56.31 663 ASP A CA 1
ATOM 5166 C C . ASP A 1 663 ? 21.003 -0.683 26.824 1.00 56.31 663 ASP A C 1
ATOM 5168 O O . ASP A 1 663 ? 21.106 0.480 26.445 1.00 56.31 663 ASP A O 1
ATOM 5172 N N . LYS A 1 664 ? 21.289 -1.697 25.997 1.00 61.69 664 LYS A N 1
ATOM 5173 C CA . LYS A 1 664 ? 21.670 -1.471 24.593 1.00 61.69 664 LYS A CA 1
ATOM 5174 C C . LYS A 1 664 ? 20.462 -1.212 23.707 1.00 61.69 664 LYS A C 1
ATOM 5176 O O . LYS A 1 664 ? 20.554 -0.413 22.778 1.00 61.69 664 LYS A O 1
ATOM 5181 N N . LEU A 1 665 ? 19.349 -1.895 23.979 1.00 65.69 665 LEU A N 1
ATOM 5182 C CA . LEU A 1 665 ? 18.125 -1.719 23.209 1.00 65.69 665 LEU A CA 1
ATOM 5183 C C . LEU A 1 665 ? 17.482 -0.362 23.526 1.00 65.69 665 LEU A C 1
ATOM 5185 O O . LEU A 1 665 ? 17.081 0.327 22.596 1.00 65.69 665 LEU A O 1
ATOM 5189 N N . SER A 1 666 ? 17.454 0.056 24.798 1.00 69.25 666 SER A N 1
ATOM 5190 C CA . SER A 1 666 ? 16.897 1.355 25.209 1.00 69.25 666 SER A CA 1
ATOM 5191 C C . SER A 1 666 ? 17.638 2.542 24.580 1.00 69.25 666 SER A C 1
ATOM 5193 O O . SER A 1 666 ? 17.005 3.393 23.950 1.00 69.25 666 SER A O 1
ATOM 5195 N N . VAL A 1 667 ? 18.975 2.564 24.651 1.00 68.94 667 VAL A N 1
ATOM 5196 C CA . VAL A 1 667 ? 19.798 3.611 24.015 1.00 68.94 667 VAL A CA 1
ATOM 5197 C C . VAL A 1 667 ? 19.573 3.639 22.499 1.00 68.94 667 VAL A C 1
ATOM 5199 O O . VAL A 1 667 ? 19.266 4.698 21.952 1.00 68.94 667 VAL A O 1
ATOM 5202 N N . GLY A 1 668 ? 19.606 2.477 21.833 1.00 72.81 668 GLY A N 1
ATOM 5203 C CA . GLY A 1 668 ? 19.338 2.377 20.394 1.00 72.81 668 GLY A CA 1
ATOM 5204 C C . GLY A 1 668 ? 17.945 2.881 19.997 1.00 72.81 668 GLY A C 1
ATOM 5205 O O . GLY A 1 668 ? 17.806 3.572 18.991 1.00 72.81 668 GLY A O 1
ATOM 5206 N N . THR A 1 669 ? 16.909 2.617 20.803 1.00 79.69 669 THR A N 1
ATOM 5207 C CA . THR A 1 669 ? 15.557 3.139 20.530 1.00 79.69 669 THR A CA 1
ATOM 5208 C C . THR A 1 669 ? 15.439 4.658 20.664 1.00 79.69 669 THR A C 1
ATOM 5210 O O . THR A 1 669 ? 14.664 5.266 19.926 1.00 79.69 669 THR A O 1
ATOM 5213 N N . SER A 1 670 ? 16.209 5.285 21.561 1.00 80.75 670 SER A N 1
ATOM 5214 C CA . SER A 1 670 ? 16.212 6.745 21.733 1.00 80.75 670 SER A CA 1
ATOM 5215 C C . SER A 1 670 ? 16.915 7.441 20.560 1.00 80.75 670 SER A C 1
ATOM 5217 O O . SER A 1 670 ? 16.364 8.370 19.963 1.00 80.75 670 SER A O 1
ATOM 5219 N N . GLU A 1 671 ? 18.074 6.915 20.140 1.00 83.25 671 GLU A N 1
ATOM 5220 C CA . GLU A 1 671 ? 18.787 7.379 18.944 1.00 83.25 671 GLU A CA 1
ATOM 5221 C C . GLU A 1 671 ? 17.909 7.270 17.684 1.00 83.25 671 GLU A C 1
ATOM 5223 O O . GLU A 1 671 ? 17.713 8.272 16.991 1.00 83.25 671 GLU A O 1
ATOM 5228 N N . GLU A 1 672 ? 17.296 6.107 17.419 1.00 87.56 672 GLU A N 1
ATOM 5229 C CA . GLU A 1 672 ? 16.391 5.928 16.271 1.00 87.56 672 GLU A CA 1
ATOM 5230 C C . GLU A 1 672 ? 15.175 6.873 16.328 1.00 87.56 672 GLU A C 1
ATOM 5232 O O . GLU A 1 672 ? 14.780 7.427 15.300 1.00 87.56 672 GLU A O 1
ATOM 5237 N N . SER A 1 673 ? 14.601 7.117 17.515 1.00 87.19 673 SER A N 1
ATOM 5238 C CA . SER A 1 673 ? 13.487 8.063 17.681 1.00 87.19 673 SER A CA 1
ATOM 5239 C C . SER A 1 673 ? 13.893 9.489 17.301 1.00 87.19 673 SER A C 1
ATOM 5241 O O . SER A 1 673 ? 13.121 10.179 16.633 1.00 87.19 673 SER A O 1
ATOM 5243 N N . SER A 1 674 ? 15.100 9.930 17.679 1.00 86.56 674 SER A N 1
ATOM 5244 C CA . SER A 1 674 ? 15.611 11.257 17.305 1.00 86.56 674 SER A CA 1
ATOM 5245 C C . SER A 1 674 ? 15.778 11.404 15.786 1.00 86.56 674 SER A C 1
ATOM 5247 O O . SER A 1 674 ? 15.327 12.391 15.205 1.00 86.56 674 SER A O 1
ATOM 5249 N N . VAL A 1 675 ? 16.308 10.374 15.114 1.00 89.19 675 VAL A N 1
ATOM 5250 C CA . VAL A 1 675 ? 16.510 10.369 13.655 1.00 89.19 675 VAL A CA 1
ATOM 5251 C C . VAL A 1 675 ? 15.176 10.423 12.906 1.00 89.19 675 VAL A C 1
ATOM 5253 O O . VAL A 1 675 ? 15.047 11.165 11.932 1.00 89.19 675 VAL A O 1
ATOM 5256 N N . ILE A 1 676 ? 14.154 9.697 13.373 1.00 90.44 676 ILE A N 1
ATOM 5257 C CA . ILE A 1 676 ? 12.798 9.760 12.802 1.00 90.44 676 ILE A CA 1
ATOM 5258 C C . ILE A 1 676 ? 12.213 11.170 12.938 1.00 90.44 676 ILE A C 1
ATOM 5260 O O . ILE A 1 676 ? 11.631 11.682 11.982 1.00 90.44 676 ILE A O 1
ATOM 5264 N N . GLN A 1 677 ? 12.371 11.804 14.103 1.00 90.00 677 GLN A N 1
ATOM 5265 C CA . GLN A 1 677 ? 11.862 13.155 14.361 1.00 90.00 677 GLN A CA 1
ATOM 5266 C C . GLN A 1 677 ? 12.569 14.207 13.502 1.00 90.00 677 GLN A C 1
ATOM 5268 O O . GLN A 1 677 ? 11.912 15.113 12.990 1.00 90.00 677 GLN A O 1
ATOM 5273 N N . ASP A 1 678 ? 13.875 14.064 13.278 1.00 88.25 678 ASP A N 1
ATOM 5274 C CA . ASP A 1 678 ? 14.645 14.923 12.377 1.00 88.25 678 ASP A CA 1
ATOM 5275 C C . ASP A 1 678 ? 14.195 14.769 10.915 1.00 88.25 678 ASP A C 1
ATOM 5277 O O . ASP A 1 678 ? 13.824 15.758 10.278 1.00 88.25 678 ASP A O 1
ATOM 5281 N N . LEU A 1 679 ? 14.130 13.533 10.403 1.00 89.94 679 LEU A N 1
ATOM 5282 C CA . LEU A 1 679 ? 13.660 13.238 9.042 1.00 89.94 679 LEU A CA 1
ATOM 5283 C C . LEU A 1 679 ? 12.221 13.717 8.808 1.00 89.94 679 LEU A C 1
ATOM 5285 O O . LEU A 1 679 ? 11.899 14.261 7.749 1.00 89.94 679 LEU A O 1
ATOM 5289 N N . PHE A 1 680 ? 11.346 13.535 9.798 1.00 91.81 680 PHE A N 1
ATOM 5290 C CA . PHE A 1 680 ? 9.960 13.975 9.713 1.00 91.81 680 PHE A CA 1
ATOM 5291 C C . PHE A 1 680 ? 9.821 15.500 9.804 1.00 91.81 680 PHE A C 1
ATOM 5293 O O . PHE A 1 680 ? 9.007 16.084 9.086 1.00 91.81 680 PHE A O 1
ATOM 5300 N N . ARG A 1 681 ? 10.622 16.169 10.642 1.00 90.56 681 ARG A N 1
ATOM 5301 C CA . ARG A 1 681 ? 10.646 17.634 10.731 1.00 90.56 681 ARG A CA 1
ATOM 5302 C C . ARG A 1 681 ? 11.060 18.252 9.399 1.00 90.56 681 ARG A C 1
ATOM 5304 O O . ARG A 1 681 ? 10.400 19.192 8.956 1.00 90.56 681 ARG A O 1
ATOM 5311 N N . ASP A 1 682 ? 12.084 17.713 8.746 1.00 88.31 682 ASP A N 1
ATOM 5312 C CA . ASP A 1 682 ? 12.510 18.150 7.413 1.00 88.31 682 ASP A CA 1
ATOM 5313 C C . ASP A 1 682 ? 11.399 17.924 6.370 1.00 88.31 682 ASP A C 1
ATOM 5315 O O . ASP A 1 682 ? 11.028 18.850 5.648 1.00 88.31 682 ASP A O 1
ATOM 5319 N N . LEU A 1 683 ? 10.772 16.741 6.359 1.00 92.12 683 LEU A N 1
ATOM 5320 C CA . LEU A 1 683 ? 9.618 16.446 5.501 1.00 92.12 683 LEU A CA 1
ATOM 5321 C C . LEU A 1 683 ? 8.446 17.421 5.724 1.00 92.12 683 LEU A C 1
ATOM 5323 O O . LEU A 1 683 ? 7.823 17.873 4.763 1.00 92.12 683 LEU A O 1
ATOM 5327 N N . SER A 1 684 ? 8.159 17.779 6.977 1.00 92.25 684 SER A N 1
ATOM 5328 C CA . SER A 1 684 ? 7.038 18.657 7.337 1.00 92.25 684 SER A CA 1
ATOM 5329 C C . SER A 1 684 ? 7.212 20.115 6.902 1.00 92.25 684 SER A C 1
ATOM 5331 O O . SER A 1 684 ? 6.223 20.833 6.775 1.00 92.25 684 SER A O 1
ATOM 5333 N N . GLN A 1 685 ? 8.445 20.556 6.626 1.00 90.75 685 GLN A N 1
ATOM 5334 C CA . GLN A 1 685 ? 8.708 21.873 6.032 1.00 90.75 685 GLN A CA 1
ATOM 5335 C C . GLN A 1 685 ? 8.344 21.909 4.540 1.00 90.75 685 GLN A C 1
ATOM 5337 O O . GLN A 1 685 ? 8.004 22.968 4.018 1.00 90.75 685 GLN A O 1
ATOM 5342 N N . HIS A 1 686 ? 8.401 20.755 3.868 1.00 89.00 686 HIS A N 1
ATOM 5343 C CA . HIS A 1 686 ? 8.148 20.605 2.435 1.00 89.00 686 HIS A CA 1
ATOM 5344 C C . HIS A 1 686 ? 6.701 20.188 2.118 1.00 89.00 686 HIS A C 1
ATOM 5346 O O . HIS A 1 686 ? 6.123 20.681 1.153 1.00 89.00 686 HIS A O 1
ATOM 5352 N N . LEU A 1 687 ? 6.094 19.312 2.930 1.00 92.88 687 LEU A N 1
ATOM 5353 C CA . LEU A 1 687 ? 4.732 18.783 2.729 1.00 92.88 687 LEU A CA 1
ATOM 5354 C C . LEU A 1 687 ? 3.829 18.990 3.972 1.00 92.88 687 LEU A C 1
ATOM 5356 O O . LEU A 1 687 ? 3.263 18.020 4.492 1.00 92.88 687 LEU A O 1
ATOM 5360 N N . PRO A 1 688 ? 3.687 20.239 4.471 1.00 92.38 688 PRO A N 1
ATOM 5361 C CA . PRO A 1 688 ? 3.095 20.557 5.774 1.00 92.38 688 PRO A CA 1
ATOM 5362 C C . PRO A 1 688 ? 1.636 20.119 5.953 1.00 92.38 688 PRO A C 1
ATOM 5364 O O . PRO A 1 688 ? 1.195 19.931 7.089 1.00 92.38 688 PRO A O 1
ATOM 5367 N N . TYR A 1 689 ? 0.862 19.986 4.873 1.00 92.00 689 TYR A N 1
ATOM 5368 C CA . TYR A 1 689 ? -0.544 19.584 4.934 1.00 92.00 689 TYR A CA 1
ATOM 5369 C C . TYR A 1 689 ? -0.704 18.059 4.930 1.00 92.00 689 TYR A C 1
ATOM 5371 O O . TYR A 1 689 ? -1.547 17.532 5.659 1.00 92.00 689 TYR A O 1
ATOM 5379 N N . SER A 1 690 ? 0.138 17.334 4.188 1.00 92.19 690 SER A N 1
ATOM 5380 C CA . SER A 1 690 ? 0.194 15.867 4.254 1.00 92.19 690 SER A CA 1
ATOM 5381 C C . SER A 1 690 ? 0.792 15.351 5.569 1.00 92.19 690 SER A C 1
ATOM 5383 O O . SER A 1 690 ? 0.403 14.277 6.027 1.00 92.19 690 SER A O 1
ATOM 5385 N N . THR A 1 691 ? 1.693 16.112 6.204 1.00 92.94 691 THR A N 1
ATOM 5386 C CA . THR A 1 691 ? 2.317 15.759 7.493 1.00 92.94 691 THR A CA 1
ATOM 5387 C C . THR A 1 691 ? 1.540 16.228 8.729 1.00 92.94 691 THR A C 1
ATOM 5389 O O . THR A 1 691 ? 2.082 16.236 9.834 1.00 92.94 691 THR A O 1
ATOM 5392 N N . GLN A 1 692 ? 0.280 16.653 8.592 1.00 92.19 692 GLN A N 1
ATOM 5393 C CA . GLN A 1 692 ? -0.506 17.081 9.752 1.00 92.19 692 GLN A CA 1
ATOM 5394 C C . GLN A 1 692 ? -0.759 15.924 10.726 1.00 92.19 692 GLN A C 1
ATOM 5396 O O . GLN A 1 692 ? -1.117 14.821 10.318 1.00 92.19 692 GLN A O 1
ATOM 5401 N N . HIS A 1 693 ? -0.652 16.223 12.023 1.00 92.12 693 HIS A N 1
ATOM 5402 C CA . HIS A 1 693 ? -0.900 15.305 13.141 1.00 92.12 693 HIS A CA 1
ATOM 5403 C C . HIS A 1 693 ? -2.160 14.448 12.944 1.00 92.12 693 HIS A C 1
ATOM 5405 O O . HIS A 1 693 ? -2.084 13.225 12.825 1.00 92.12 693 HIS A O 1
ATOM 5411 N N . ASP A 1 694 ? -3.315 15.103 12.813 1.00 93.06 694 ASP A N 1
ATOM 5412 C CA . ASP A 1 694 ? -4.601 14.424 12.660 1.00 93.06 694 ASP A CA 1
ATOM 5413 C C . ASP A 1 694 ? -4.693 13.639 11.343 1.00 93.06 694 ASP A C 1
ATOM 5415 O O . ASP A 1 694 ? -5.318 12.585 11.314 1.00 93.06 694 ASP A O 1
ATOM 5419 N N . VAL A 1 695 ? -4.045 14.102 10.266 1.00 93.69 695 VAL A N 1
ATOM 5420 C CA . VAL A 1 695 ? -4.039 13.430 8.954 1.00 93.69 695 VAL A CA 1
ATOM 5421 C C . VAL A 1 695 ? -3.225 12.135 8.997 1.00 93.69 695 VAL A C 1
ATOM 5423 O O . VAL A 1 695 ? -3.654 11.128 8.432 1.00 93.69 695 VAL A O 1
ATOM 5426 N N . ILE A 1 696 ? -2.079 12.116 9.678 1.00 94.62 696 ILE A N 1
ATOM 5427 C CA . ILE A 1 696 ? -1.267 10.900 9.824 1.00 94.62 696 ILE A CA 1
ATOM 5428 C C . ILE A 1 696 ? -1.965 9.894 10.734 1.00 94.62 696 ILE A C 1
ATOM 5430 O O . ILE A 1 696 ? -2.106 8.737 10.342 1.00 94.62 696 ILE A O 1
ATOM 5434 N N . LEU A 1 697 ? -2.461 10.328 11.897 1.00 94.62 697 LEU A N 1
ATOM 5435 C CA . LEU A 1 697 ? -3.210 9.468 12.821 1.00 94.62 697 LEU A CA 1
ATOM 5436 C C . LEU A 1 697 ? -4.431 8.832 12.150 1.00 94.62 697 LEU A C 1
ATOM 5438 O O . LEU A 1 697 ? -4.655 7.630 12.273 1.00 94.62 697 LEU A O 1
ATOM 5442 N N . LEU A 1 698 ? -5.171 9.622 11.371 1.00 94.94 698 LEU A N 1
ATOM 5443 C CA . LEU A 1 698 ? -6.318 9.176 10.589 1.00 94.94 698 LEU A CA 1
ATOM 5444 C C . LEU A 1 698 ? -5.970 8.025 9.632 1.00 94.94 698 LEU A C 1
ATOM 5446 O O . LEU A 1 698 ? -6.685 7.025 9.589 1.00 94.94 698 LEU A O 1
ATOM 5450 N N . ASN A 1 699 ? -4.882 8.154 8.868 1.00 95.38 699 ASN A N 1
ATOM 5451 C CA . ASN A 1 699 ? -4.458 7.118 7.922 1.00 95.38 699 ASN A CA 1
ATOM 5452 C C . ASN A 1 699 ? -3.828 5.910 8.645 1.00 95.38 699 ASN A C 1
ATOM 5454 O O . ASN A 1 699 ? -4.097 4.769 8.270 1.00 95.38 699 ASN A O 1
ATOM 5458 N N . ALA A 1 700 ? -3.059 6.137 9.717 1.00 95.44 700 ALA A N 1
ATOM 5459 C CA . ALA A 1 700 ? -2.472 5.079 10.540 1.00 95.44 700 ALA A CA 1
ATOM 5460 C C . ALA A 1 700 ? -3.547 4.201 11.201 1.00 95.44 700 ALA A C 1
ATOM 5462 O O . ALA A 1 700 ? -3.424 2.977 11.183 1.00 95.44 700 ALA A O 1
ATOM 5463 N N . ALA A 1 701 ? -4.637 4.795 11.701 1.00 95.81 701 ALA A N 1
ATOM 5464 C CA . ALA A 1 701 ? -5.763 4.059 12.272 1.00 95.81 701 ALA A CA 1
ATOM 5465 C C . ALA A 1 701 ? -6.397 3.090 11.256 1.00 95.81 701 ALA A C 1
ATOM 5467 O O . ALA A 1 701 ? -6.682 1.939 11.604 1.00 95.81 701 ALA A O 1
ATOM 5468 N N . VAL A 1 702 ? -6.571 3.520 9.996 1.00 95.50 702 VAL A N 1
ATOM 5469 C CA . VAL A 1 702 ? -7.081 2.663 8.908 1.00 95.50 702 VAL A CA 1
ATOM 5470 C C . VAL A 1 702 ? -6.101 1.545 8.570 1.00 95.50 702 VAL A C 1
ATOM 5472 O O . VAL A 1 702 ? -6.520 0.392 8.500 1.00 95.50 702 VAL A O 1
ATOM 5475 N N . GLU A 1 703 ? -4.815 1.847 8.375 1.00 94.19 703 GLU A N 1
ATOM 5476 C CA . GLU A 1 703 ? -3.823 0.832 7.990 1.00 94.19 703 GLU A CA 1
ATOM 5477 C C . GLU A 1 703 ? -3.584 -0.194 9.121 1.00 94.19 703 GLU A C 1
ATOM 5479 O O . GLU A 1 703 ? -3.515 -1.393 8.846 1.00 94.19 703 GLU A O 1
ATOM 5484 N N . TYR A 1 704 ? -3.594 0.211 10.401 1.00 94.56 704 TYR A N 1
ATOM 5485 C CA . TYR A 1 704 ? -3.546 -0.731 11.533 1.00 94.56 704 TYR A CA 1
ATOM 5486 C C . TYR A 1 704 ? -4.778 -1.649 11.584 1.00 94.56 704 TYR A C 1
ATOM 5488 O O . TYR A 1 704 ? -4.638 -2.863 11.762 1.00 94.56 704 TYR A O 1
ATOM 5496 N N . ALA A 1 705 ? -5.982 -1.108 11.366 1.00 95.00 705 ALA A N 1
ATOM 5497 C CA . ALA A 1 705 ? -7.196 -1.920 11.292 1.00 95.00 705 ALA A CA 1
ATOM 5498 C C . ALA A 1 705 ? -7.190 -2.857 10.074 1.00 95.00 705 ALA A C 1
ATOM 5500 O O . ALA A 1 705 ? -7.591 -4.014 10.187 1.00 95.00 705 ALA A O 1
ATOM 5501 N N . ALA A 1 706 ? -6.699 -2.400 8.919 1.00 93.44 706 ALA A N 1
ATOM 5502 C CA . ALA A 1 706 ? -6.562 -3.218 7.717 1.00 93.44 706 ALA A CA 1
ATOM 5503 C C . ALA A 1 706 ? -5.540 -4.352 7.908 1.00 93.44 706 ALA A C 1
ATOM 5505 O O . ALA A 1 706 ? -5.784 -5.478 7.468 1.00 93.44 706 ALA A O 1
ATOM 5506 N N . MET A 1 707 ? -4.432 -4.091 8.608 1.00 91.81 707 MET A N 1
ATOM 5507 C CA . MET A 1 707 ? -3.448 -5.110 8.979 1.00 91.81 707 MET A CA 1
ATOM 5508 C C . MET A 1 707 ? -4.043 -6.145 9.946 1.00 91.81 707 MET A C 1
ATOM 5510 O O . MET A 1 707 ? -3.838 -7.342 9.746 1.00 91.81 707 MET A O 1
ATOM 5514 N N . TRP A 1 708 ? -4.861 -5.727 10.921 1.00 92.75 708 TRP A N 1
ATOM 5515 C CA . TRP A 1 708 ? -5.622 -6.663 11.758 1.00 92.75 708 TRP A CA 1
ATOM 5516 C C . TRP A 1 708 ? -6.651 -7.479 10.960 1.00 92.75 708 TRP A C 1
ATOM 5518 O O . TRP A 1 708 ? -6.745 -8.684 11.163 1.00 92.75 708 TRP A O 1
ATOM 5528 N N . VAL A 1 709 ? -7.385 -6.881 10.014 1.00 91.12 709 VAL A N 1
ATOM 5529 C CA . VAL A 1 709 ? -8.349 -7.619 9.169 1.00 91.12 709 VAL A CA 1
ATOM 5530 C C . VAL A 1 709 ? -7.657 -8.713 8.340 1.00 91.12 709 VAL A C 1
ATOM 5532 O O . VAL A 1 709 ? -8.246 -9.771 8.120 1.00 91.12 709 VAL A O 1
ATOM 5535 N N . ARG A 1 710 ? -6.402 -8.499 7.918 1.00 90.44 710 ARG A N 1
ATOM 5536 C CA . ARG A 1 710 ? -5.568 -9.538 7.282 1.00 90.44 710 ARG A CA 1
ATOM 5537 C C . ARG A 1 710 ? -5.097 -10.596 8.288 1.00 90.44 710 ARG A C 1
ATOM 5539 O O . ARG A 1 710 ? -5.090 -11.777 7.956 1.00 90.44 710 ARG A O 1
ATOM 5546 N N . ASN A 1 711 ? -4.757 -10.182 9.511 1.00 89.12 711 ASN A N 1
ATOM 5547 C CA . ASN A 1 711 ? -4.184 -11.020 10.569 1.00 89.12 711 ASN A CA 1
ATOM 5548 C C . ASN A 1 711 ? -5.030 -11.023 11.865 1.00 89.12 711 ASN A C 1
ATOM 5550 O O . ASN A 1 711 ? -4.540 -10.626 12.930 1.00 89.12 711 ASN A O 1
ATOM 5554 N N . PRO A 1 712 ? -6.283 -11.530 11.840 1.00 87.56 712 PRO A N 1
ATOM 5555 C CA . PRO A 1 712 ? -7.271 -11.309 12.905 1.00 87.56 712 PRO A CA 1
ATOM 5556 C C . PRO A 1 712 ? -6.987 -12.058 14.218 1.00 87.56 712 PRO A C 1
ATOM 5558 O O . PRO A 1 712 ? -7.798 -12.010 15.136 1.00 87.56 712 PRO A O 1
ATOM 5561 N N . LYS A 1 713 ? -5.848 -12.759 14.323 1.00 87.94 713 LYS A N 1
ATOM 5562 C CA . LYS A 1 713 ? -5.345 -13.380 15.561 1.00 87.94 713 LYS A CA 1
ATOM 5563 C C . LYS A 1 713 ? -4.685 -12.365 16.504 1.00 87.94 713 LYS A C 1
ATOM 5565 O O . LYS A 1 713 ? -4.671 -12.582 17.713 1.00 87.94 713 LYS A O 1
ATOM 5570 N N . HIS A 1 714 ? -4.127 -11.275 15.974 1.00 90.38 714 HIS A N 1
ATOM 5571 C CA . HIS A 1 714 ? -3.308 -10.333 16.742 1.00 90.38 714 HIS A CA 1
ATOM 5572 C C . HIS A 1 714 ? -4.148 -9.125 17.172 1.00 90.38 714 HIS A C 1
ATOM 5574 O O . HIS A 1 714 ? -4.011 -8.027 16.639 1.00 90.38 714 HIS A O 1
ATOM 5580 N N . MET A 1 715 ? -5.054 -9.329 18.137 1.00 92.31 715 MET A N 1
ATOM 5581 C CA . MET A 1 715 ? -6.018 -8.310 18.595 1.00 92.31 715 MET A CA 1
ATOM 5582 C C . MET A 1 715 ? -5.366 -6.990 19.055 1.00 92.31 715 MET A C 1
ATOM 5584 O O . MET A 1 715 ? -5.958 -5.923 18.901 1.00 92.31 715 MET A O 1
ATOM 5588 N N . LYS A 1 716 ? -4.113 -7.037 19.532 1.00 92.75 716 LYS A N 1
ATOM 5589 C CA . LYS A 1 716 ? -3.307 -5.849 19.865 1.00 92.75 716 LYS A CA 1
ATOM 5590 C C . LYS A 1 716 ? -3.152 -4.869 18.687 1.00 92.75 716 LYS A C 1
ATOM 5592 O O . LYS A 1 716 ? -3.039 -3.673 18.917 1.00 92.75 716 LYS A O 1
ATOM 5597 N N . LEU A 1 717 ? -3.215 -5.334 17.434 1.00 93.50 717 LEU A N 1
ATOM 5598 C CA . LEU A 1 717 ? -3.200 -4.465 16.246 1.00 93.50 717 LEU A CA 1
ATOM 5599 C C . LEU A 1 717 ? -4.494 -3.643 16.104 1.00 93.50 717 LEU A C 1
ATOM 5601 O O . LEU A 1 717 ? -4.447 -2.470 15.738 1.00 93.50 717 LEU A O 1
ATOM 5605 N N . LEU A 1 718 ? -5.648 -4.231 16.440 1.00 94.44 718 LEU A N 1
ATOM 5606 C CA . LEU A 1 718 ? -6.924 -3.510 16.475 1.00 94.44 718 LEU A CA 1
ATOM 5607 C C . LEU A 1 718 ? -6.979 -2.536 17.658 1.00 94.44 718 LEU A C 1
ATOM 5609 O O . LEU A 1 718 ? -7.502 -1.431 17.527 1.00 94.44 718 LEU A O 1
ATOM 5613 N N . GLN A 1 719 ? -6.386 -2.918 18.793 1.00 93.75 719 GLN A N 1
ATOM 5614 C CA . GLN A 1 719 ? -6.200 -2.013 19.924 1.00 93.75 719 GLN A CA 1
ATOM 5615 C C . GLN A 1 719 ? -5.316 -0.816 19.534 1.00 93.75 719 GLN A C 1
ATOM 5617 O O . GLN A 1 719 ? -5.718 0.319 19.769 1.00 93.75 719 GLN A O 1
ATOM 5622 N N . ARG A 1 720 ? -4.188 -1.044 18.846 1.00 93.12 720 ARG A N 1
ATOM 5623 C CA . ARG A 1 720 ? -3.304 0.012 18.322 1.00 93.12 720 ARG A CA 1
ATOM 5624 C C . ARG A 1 720 ? -4.015 0.944 17.334 1.00 93.12 720 ARG A C 1
ATOM 5626 O O . ARG A 1 720 ? -3.817 2.153 17.394 1.00 93.12 720 ARG A O 1
ATOM 5633 N N . SER A 1 721 ? -4.894 0.415 16.477 1.00 95.31 721 SER A N 1
ATOM 5634 C CA . SER A 1 721 ? -5.772 1.241 15.630 1.00 95.31 721 SER A CA 1
ATOM 5635 C C . SER A 1 721 ? -6.637 2.192 16.469 1.00 95.31 721 SER A C 1
ATOM 5637 O O . SER A 1 721 ? -6.636 3.396 16.217 1.00 95.31 721 SER A O 1
ATOM 5639 N N . LEU A 1 722 ? -7.304 1.692 17.516 1.00 94.44 722 LEU A N 1
ATOM 5640 C CA . LEU A 1 722 ? -8.103 2.526 18.420 1.00 94.44 722 LEU A CA 1
ATOM 5641 C C . LEU A 1 722 ? -7.245 3.545 19.193 1.00 94.44 722 LEU A C 1
ATOM 5643 O O . LEU A 1 722 ? -7.639 4.706 19.294 1.00 94.44 722 LEU A O 1
ATOM 5647 N N . GLU A 1 723 ? -6.072 3.142 19.690 1.00 92.00 723 GLU A N 1
ATOM 5648 C CA . GLU A 1 723 ? -5.104 4.025 20.362 1.00 92.00 723 GLU A CA 1
ATOM 5649 C C . GLU A 1 723 ? -4.738 5.221 19.468 1.00 92.00 723 GLU A C 1
ATOM 5651 O O . GLU A 1 723 ? -4.778 6.352 19.937 1.00 92.00 723 GLU A O 1
ATOM 5656 N N . THR A 1 724 ? -4.517 5.019 18.161 1.00 91.94 724 THR A N 1
ATOM 5657 C CA . THR A 1 724 ? -4.221 6.129 17.228 1.00 91.94 724 THR A CA 1
ATOM 5658 C C . THR A 1 724 ? -5.385 7.099 16.969 1.00 91.94 724 THR A C 1
ATOM 5660 O O . THR A 1 724 ? -5.154 8.191 16.454 1.00 91.94 724 THR A O 1
ATOM 5663 N N . ILE A 1 725 ? -6.628 6.766 17.335 1.00 93.50 725 ILE A N 1
ATOM 5664 C CA . ILE A 1 725 ? -7.792 7.657 17.152 1.00 93.50 725 ILE A CA 1
ATOM 5665 C C . ILE A 1 725 ? -7.907 8.676 18.291 1.00 93.50 725 ILE A C 1
ATOM 5667 O O . ILE A 1 725 ? -8.315 9.819 18.070 1.00 93.50 725 ILE A O 1
ATOM 5671 N N . LEU A 1 726 ? -7.577 8.270 19.520 1.00 89.00 726 LEU A N 1
ATOM 5672 C CA . LEU A 1 726 ? -7.822 9.066 20.727 1.00 89.00 726 LEU A CA 1
ATOM 5673 C C . LEU A 1 726 ? -7.063 10.414 20.765 1.00 89.00 726 LEU A C 1
ATOM 5675 O O . LEU A 1 726 ? -7.644 11.374 21.283 1.00 89.00 726 LEU A O 1
ATOM 5679 N N . PRO A 1 727 ? -5.850 10.560 20.189 1.00 91.31 727 PRO A N 1
ATOM 5680 C CA . PRO A 1 727 ? -5.160 11.850 20.115 1.00 91.31 727 PRO A CA 1
ATOM 5681 C C . PRO A 1 727 ? -5.670 12.807 19.019 1.00 91.31 727 PRO A C 1
ATOM 5683 O O . PRO A 1 727 ? -5.338 13.990 19.072 1.00 91.31 727 PRO A O 1
ATOM 5686 N N . ILE A 1 728 ? -6.470 12.353 18.037 1.00 92.56 728 ILE A N 1
ATOM 5687 C CA . ILE A 1 728 ? -6.928 13.181 16.893 1.00 92.56 728 ILE A CA 1
ATOM 5688 C C . ILE A 1 728 ? -7.687 14.414 17.399 1.00 92.56 728 ILE A C 1
ATOM 5690 O O . ILE A 1 728 ? -8.720 14.272 18.056 1.00 92.56 728 ILE A O 1
ATOM 5694 N N . ARG A 1 729 ? -7.194 15.619 17.106 1.00 91.06 729 ARG A N 1
ATOM 5695 C CA . ARG A 1 729 ? -7.628 16.871 17.752 1.00 91.06 729 ARG A CA 1
ATOM 5696 C C . ARG A 1 729 ? -8.981 17.373 17.245 1.00 91.06 729 ARG A C 1
ATOM 5698 O O . ARG A 1 729 ? -9.778 17.842 18.051 1.00 91.06 729 ARG A O 1
ATOM 5705 N N . SER A 1 730 ? -9.254 17.264 15.945 1.00 92.69 730 SER A N 1
ATOM 5706 C CA . SER A 1 730 ? -10.566 17.583 15.366 1.00 92.69 730 SER A CA 1
ATOM 5707 C C . SER A 1 730 ? -11.584 16.482 15.667 1.00 92.69 730 SER A C 1
ATOM 5709 O O . SER A 1 730 ? -11.382 15.315 15.313 1.00 92.69 730 SER A O 1
ATOM 5711 N N . ASN A 1 731 ? -12.723 16.848 16.259 1.00 93.31 731 ASN A N 1
ATOM 5712 C CA . ASN A 1 731 ? -13.804 15.904 16.533 1.00 93.31 731 ASN A CA 1
ATOM 5713 C C . ASN A 1 731 ? -14.477 15.455 15.237 1.00 93.31 731 ASN A C 1
ATOM 5715 O O . ASN A 1 731 ? -14.879 14.300 15.154 1.00 93.31 731 ASN A O 1
ATOM 5719 N N . LEU A 1 732 ? -14.535 16.309 14.206 1.00 93.12 732 LEU A N 1
ATOM 5720 C CA . LEU A 1 732 ? -15.057 15.941 12.883 1.00 93.12 732 LEU A CA 1
ATOM 5721 C C . LEU A 1 732 ? -14.242 14.802 12.252 1.00 93.12 732 LEU A C 1
ATOM 5723 O O . LEU A 1 732 ? -14.815 13.820 11.771 1.00 93.12 732 LEU A O 1
ATOM 5727 N N . LEU A 1 733 ? -12.906 14.891 12.299 1.00 94.56 733 LEU A N 1
ATOM 5728 C CA . LEU A 1 733 ? -12.028 13.821 11.814 1.00 94.56 733 LEU A CA 1
ATOM 5729 C C . LEU A 1 733 ? -12.126 12.569 12.695 1.00 94.56 733 LEU A C 1
ATOM 5731 O O . LEU A 1 733 ? -12.276 11.469 12.159 1.00 94.56 733 LEU A O 1
ATOM 5735 N N . ARG A 1 734 ? -12.116 12.733 14.027 1.00 95.25 734 ARG A N 1
ATOM 5736 C CA . ARG A 1 734 ? -12.244 11.638 15.007 1.00 95.25 734 ARG A CA 1
ATOM 5737 C C . ARG A 1 734 ? -13.572 10.874 14.862 1.00 95.25 734 ARG A C 1
ATOM 5739 O O . ARG A 1 734 ? -13.594 9.647 14.863 1.00 95.25 734 ARG A O 1
ATOM 5746 N N . HIS A 1 735 ? -14.674 11.584 14.652 1.00 95.12 735 HIS A N 1
ATOM 5747 C CA . HIS A 1 735 ? -15.986 11.008 14.369 1.00 95.12 735 HIS A CA 1
ATOM 5748 C C . HIS A 1 735 ? -15.988 10.253 13.031 1.00 95.12 735 HIS A C 1
ATOM 5750 O O . HIS A 1 735 ? -16.410 9.093 12.954 1.00 95.12 735 HIS A O 1
ATOM 5756 N N . GLY A 1 736 ? -15.482 10.895 11.973 1.00 94.50 736 GLY A N 1
ATOM 5757 C CA . GLY A 1 736 ? -15.429 10.322 10.631 1.00 94.50 736 GLY A CA 1
ATOM 5758 C C . GLY A 1 736 ? -14.620 9.023 10.564 1.00 94.50 736 GLY A C 1
ATOM 5759 O O . GLY A 1 736 ? -15.046 8.070 9.900 1.00 94.50 736 GLY A O 1
ATOM 5760 N N . ILE A 1 737 ? -13.498 8.933 11.287 1.00 96.19 737 ILE A N 1
ATOM 5761 C CA . ILE A 1 737 ? -12.694 7.704 11.349 1.00 96.19 737 ILE A CA 1
ATOM 5762 C C . ILE A 1 737 ? -13.372 6.600 12.147 1.00 96.19 737 ILE A C 1
ATOM 5764 O O . ILE A 1 737 ? -13.425 5.473 11.656 1.00 96.19 737 ILE A O 1
ATOM 5768 N N . CYS A 1 738 ? -13.979 6.909 13.298 1.00 96.50 738 CYS A N 1
ATOM 5769 C CA . CYS A 1 738 ? -14.733 5.918 14.064 1.00 96.50 738 CYS A CA 1
ATOM 5770 C C . CYS A 1 738 ? -15.845 5.292 13.214 1.00 96.50 738 CYS A C 1
ATOM 5772 O O . CYS A 1 738 ? -16.007 4.072 13.197 1.00 96.50 738 CYS A O 1
ATOM 5774 N N . ARG A 1 739 ? -16.565 6.107 12.431 1.00 94.75 739 ARG A N 1
ATOM 5775 C CA . ARG A 1 739 ? -17.589 5.616 11.501 1.00 94.75 739 ARG A CA 1
ATOM 5776 C C . ARG A 1 739 ? -17.000 4.802 10.341 1.00 94.75 739 ARG A C 1
ATOM 5778 O O . ARG A 1 739 ? -17.579 3.779 9.969 1.00 94.75 739 ARG A O 1
ATOM 5785 N N . THR A 1 740 ? -15.869 5.226 9.776 1.00 95.38 740 THR A N 1
ATOM 5786 C CA . THR A 1 740 ? -15.175 4.488 8.704 1.00 95.38 740 THR A CA 1
ATOM 5787 C C . THR A 1 740 ? -14.763 3.100 9.194 1.00 95.38 740 THR A C 1
ATOM 5789 O O . THR A 1 740 ? -15.167 2.099 8.602 1.00 95.38 740 THR A O 1
ATOM 5792 N N . LEU A 1 741 ? -14.059 3.027 10.325 1.00 96.25 741 LEU A N 1
ATOM 5793 C CA . LEU A 1 741 ? -13.626 1.776 10.948 1.00 96.25 741 LEU A CA 1
ATOM 5794 C C . LEU A 1 741 ? -14.805 0.899 11.365 1.00 96.25 741 LEU A C 1
ATOM 5796 O O . LEU A 1 741 ? -14.779 -0.305 11.106 1.00 96.25 741 LEU A O 1
ATOM 5800 N N . TRP A 1 742 ? -15.873 1.488 11.916 1.00 95.69 742 TRP A N 1
ATOM 5801 C CA . TRP A 1 742 ? -17.109 0.757 12.186 1.00 95.69 742 TRP A CA 1
ATOM 5802 C C . TRP A 1 742 ? -17.606 0.041 10.928 1.00 95.69 742 TRP A C 1
ATOM 5804 O O . TRP A 1 742 ? -17.776 -1.174 10.951 1.00 95.69 742 TRP A O 1
ATOM 5814 N N . SER A 1 743 ? -17.772 0.763 9.816 1.00 93.25 743 SER A N 1
ATOM 5815 C CA . SER A 1 743 ? -18.293 0.184 8.572 1.00 93.25 743 SER A CA 1
ATOM 5816 C C . SER A 1 743 ? -17.363 -0.846 7.915 1.00 93.25 743 SER A C 1
ATOM 5818 O O . SER A 1 743 ? -17.849 -1.833 7.368 1.00 93.25 743 SER A O 1
ATOM 5820 N N . MET A 1 744 ? -16.044 -0.638 7.982 1.00 90.69 744 MET A N 1
ATOM 5821 C CA . MET A 1 744 ? -15.054 -1.437 7.247 1.00 90.69 744 MET A CA 1
ATOM 5822 C C . MET A 1 744 ? -14.534 -2.651 8.026 1.00 90.69 744 MET A C 1
ATOM 5824 O O . MET A 1 744 ? -14.237 -3.677 7.418 1.00 90.69 744 MET A O 1
ATOM 5828 N N . SER A 1 745 ? -14.406 -2.544 9.353 1.00 91.69 745 SER A N 1
ATOM 5829 C CA . SER A 1 745 ? -13.665 -3.514 10.176 1.00 91.69 745 SER A CA 1
ATOM 5830 C C . SER A 1 745 ? -14.503 -4.145 11.291 1.00 91.69 745 SER A C 1
ATOM 5832 O O . SER A 1 745 ? -14.328 -5.328 11.571 1.00 91.69 745 SER A O 1
ATOM 5834 N N . PHE A 1 746 ? -15.422 -3.400 11.917 1.00 94.50 746 PHE A N 1
ATOM 5835 C CA . PHE A 1 746 ? -16.167 -3.892 13.087 1.00 94.50 746 PHE A CA 1
ATOM 5836 C C . PHE A 1 746 ? -17.551 -4.449 12.740 1.00 94.50 746 PHE A C 1
ATOM 5838 O O . PHE A 1 746 ? -17.900 -5.539 13.189 1.00 94.50 746 PHE A O 1
ATOM 5845 N N . PHE A 1 747 ? -18.338 -3.731 11.936 1.00 94.06 747 PHE A N 1
ATOM 5846 C CA . PHE A 1 747 ? -19.755 -4.016 11.692 1.00 94.06 747 PHE A CA 1
ATOM 5847 C C . PHE A 1 747 ? -20.044 -5.454 11.225 1.00 94.06 747 PHE A C 1
ATOM 5849 O O . PHE A 1 747 ? -20.915 -6.079 11.835 1.00 94.06 747 PHE A O 1
ATOM 5856 N N . PRO A 1 748 ? -19.330 -6.035 10.232 1.00 92.19 748 PRO A N 1
ATOM 5857 C CA . PRO A 1 748 ? -19.619 -7.398 9.781 1.00 92.19 748 PRO A CA 1
ATOM 5858 C C . PRO A 1 748 ? -19.405 -8.429 10.897 1.00 92.19 748 PRO A C 1
ATOM 5860 O O . PRO A 1 748 ? -20.250 -9.287 11.138 1.00 92.19 748 PRO A O 1
ATOM 5863 N N . ILE A 1 749 ? -18.302 -8.289 11.637 1.00 92.44 749 ILE A N 1
ATOM 5864 C CA . ILE A 1 749 ? -17.913 -9.201 12.718 1.00 92.44 749 ILE A CA 1
ATOM 5865 C C . ILE A 1 749 ? -18.869 -9.065 13.907 1.00 92.44 749 ILE A C 1
ATOM 5867 O O . ILE A 1 749 ? -19.312 -10.069 14.464 1.00 92.44 749 ILE A O 1
ATOM 5871 N N . PHE A 1 750 ? -19.231 -7.831 14.263 1.00 94.56 750 PHE A N 1
ATOM 5872 C CA . PHE A 1 750 ? -20.201 -7.535 15.310 1.00 94.56 750 PHE A CA 1
ATOM 5873 C C . PHE A 1 750 ? -21.583 -8.121 14.990 1.00 94.56 750 PHE A C 1
ATOM 5875 O O . PHE A 1 750 ? -22.192 -8.774 15.840 1.00 94.56 750 PHE A O 1
ATOM 5882 N N . GLN A 1 751 ? -22.057 -7.943 13.753 1.00 93.50 751 GLN A N 1
ATOM 5883 C CA . GLN A 1 751 ? -23.327 -8.492 13.286 1.00 93.50 751 GLN A CA 1
ATOM 5884 C C . GLN A 1 751 ? -23.338 -10.024 13.331 1.00 93.50 751 GLN A C 1
ATOM 5886 O O . GLN A 1 751 ? -24.270 -10.615 13.887 1.00 93.50 751 GLN A O 1
ATOM 5891 N N . ASP A 1 752 ? -22.303 -10.669 12.790 1.00 91.94 752 ASP A N 1
ATOM 5892 C CA . ASP A 1 752 ? -22.201 -12.126 12.786 1.00 91.94 752 ASP A CA 1
ATOM 5893 C C . ASP A 1 752 ? -22.134 -12.692 14.210 1.00 91.94 752 ASP A C 1
ATOM 5895 O O . ASP A 1 752 ? -22.858 -13.640 14.521 1.00 91.94 752 ASP A O 1
ATOM 5899 N N . LEU A 1 753 ? -21.342 -12.085 15.102 1.00 93.44 753 LEU A N 1
ATOM 5900 C CA . LEU A 1 753 ? -21.212 -12.498 16.503 1.00 93.44 753 LEU A CA 1
ATOM 5901 C C . LEU A 1 753 ? -22.531 -12.341 17.280 1.00 93.44 753 LEU A C 1
ATOM 5903 O O . LEU A 1 753 ? -22.932 -13.261 17.999 1.00 93.44 753 LEU A O 1
ATOM 5907 N N . ALA A 1 754 ? -23.245 -11.228 17.087 1.00 93.94 754 ALA A N 1
ATOM 5908 C CA . ALA A 1 754 ? -24.548 -10.985 17.703 1.00 93.94 754 ALA A CA 1
ATOM 5909 C C . ALA A 1 754 ? -25.593 -12.028 17.272 1.00 93.94 754 ALA A C 1
ATOM 5911 O O . ALA A 1 754 ? -26.261 -12.647 18.105 1.00 93.94 754 ALA A O 1
ATOM 5912 N N . ILE A 1 755 ? -25.690 -12.280 15.962 1.00 92.25 755 ILE A N 1
ATOM 5913 C CA . ILE A 1 755 ? -26.585 -13.291 15.383 1.00 92.25 755 ILE A CA 1
ATOM 5914 C C . ILE A 1 755 ? -26.199 -14.703 15.849 1.00 92.25 755 ILE A C 1
ATOM 5916 O O . ILE A 1 755 ? -27.073 -15.557 16.020 1.00 92.25 755 ILE A O 1
ATOM 5920 N N . LEU A 1 756 ? -24.907 -14.969 16.046 1.00 91.94 756 LEU A N 1
ATOM 5921 C CA . LEU A 1 756 ? -24.412 -16.254 16.521 1.00 91.94 756 LEU A CA 1
ATOM 5922 C C . LEU A 1 756 ? -24.871 -16.547 17.946 1.00 91.94 756 LEU A C 1
ATOM 5924 O O . LEU A 1 756 ? -25.435 -17.614 18.190 1.00 91.94 756 LEU A O 1
ATOM 5928 N N . ILE A 1 757 ? -24.620 -15.603 18.857 1.00 93.19 757 ILE A N 1
ATOM 5929 C CA . ILE A 1 757 ? -24.907 -15.746 20.283 1.00 93.19 757 ILE A CA 1
ATOM 5930 C C . ILE A 1 757 ? -26.422 -15.828 20.501 1.00 93.19 757 ILE A C 1
ATOM 5932 O O . ILE A 1 757 ? -26.856 -16.735 21.209 1.00 93.19 757 ILE A O 1
ATOM 5936 N N . ASP A 1 758 ? -27.231 -15.014 19.805 1.00 93.31 758 ASP A N 1
ATOM 5937 C CA . ASP A 1 758 ? -28.701 -15.126 19.825 1.00 93.31 758 ASP A CA 1
ATOM 5938 C C . ASP A 1 758 ? -29.180 -16.524 19.408 1.00 93.31 758 ASP A C 1
ATOM 5940 O O . ASP A 1 758 ? -29.997 -17.136 20.093 1.00 93.31 758 ASP A O 1
ATOM 5944 N N . LYS A 1 759 ? -28.637 -17.077 18.314 1.00 92.12 759 LYS A N 1
ATOM 5945 C CA . LYS A 1 759 ? -29.027 -18.404 17.809 1.00 92.12 759 LYS A CA 1
ATOM 5946 C C . LYS A 1 759 ? -28.597 -19.557 18.714 1.00 92.12 759 LYS A C 1
ATOM 5948 O O . LYS A 1 759 ? -29.272 -20.584 18.722 1.00 92.12 759 LYS A O 1
ATOM 5953 N N . THR A 1 760 ? -27.468 -19.446 19.421 1.00 91.38 760 THR A N 1
ATOM 5954 C CA . THR A 1 760 ? -26.952 -20.533 20.276 1.00 91.38 760 THR A CA 1
ATOM 5955 C C . THR A 1 760 ? -27.229 -20.369 21.766 1.00 91.38 760 THR A C 1
ATOM 5957 O O . THR A 1 760 ? -26.967 -21.310 22.516 1.00 91.38 760 THR A O 1
ATOM 5960 N N . GLY A 1 761 ? -27.731 -19.215 22.205 1.00 92.31 761 GLY A N 1
ATOM 5961 C CA . GLY A 1 761 ? -28.003 -18.907 23.610 1.00 92.31 761 GLY A CA 1
ATOM 5962 C C . GLY A 1 761 ? -26.752 -18.800 24.496 1.00 92.31 761 GLY A C 1
ATOM 5963 O O . GLY A 1 761 ? -26.868 -18.930 25.712 1.00 92.31 761 GLY A O 1
ATOM 5964 N N . ARG A 1 762 ? -25.557 -18.695 23.899 1.00 92.50 762 ARG A N 1
ATOM 5965 C CA . ARG A 1 762 ? -24.227 -18.652 24.548 1.00 92.50 762 ARG A CA 1
ATOM 5966 C C . ARG A 1 762 ? -23.136 -18.382 23.513 1.00 92.50 762 ARG A C 1
ATOM 5968 O O . ARG A 1 762 ? -23.366 -18.641 22.327 1.00 92.50 762 ARG A O 1
ATOM 5975 N N . LEU A 1 763 ? -21.928 -18.030 23.958 1.00 92.06 763 LEU A N 1
ATOM 5976 C CA . LEU A 1 763 ? -20.724 -18.099 23.122 1.00 92.06 763 LEU A CA 1
ATOM 5977 C C . LEU A 1 763 ? -20.399 -19.572 22.746 1.00 92.06 763 LEU A C 1
ATOM 5979 O O . LEU A 1 763 ? -20.324 -20.438 23.625 1.00 92.06 763 LEU A O 1
ATOM 5983 N N . PRO A 1 764 ? -20.243 -19.919 21.454 1.00 88.12 764 PRO A N 1
ATOM 5984 C CA . PRO A 1 764 ? -19.839 -21.264 21.033 1.00 88.12 764 PRO A CA 1
ATOM 5985 C C . PRO A 1 764 ? -18.358 -21.557 21.294 1.00 88.12 764 PRO A C 1
ATOM 5987 O O . PRO A 1 764 ? -17.505 -20.732 21.003 1.00 88.12 764 PRO A O 1
ATOM 5990 N N . LYS A 1 765 ? -18.039 -22.796 21.690 1.00 85.88 765 LYS A N 1
ATOM 5991 C CA . LYS A 1 765 ? -16.659 -23.263 21.949 1.00 85.88 765 LYS A CA 1
ATOM 5992 C C . LYS A 1 765 ? -15.741 -23.374 20.716 1.00 85.88 765 LYS A C 1
ATOM 5994 O O . LYS A 1 765 ? -14.598 -23.790 20.849 1.00 85.88 765 LYS A O 1
ATOM 5999 N N . SER A 1 766 ? -16.234 -23.099 19.508 1.00 83.50 766 SER A N 1
ATOM 6000 C CA . SER A 1 766 ? -15.427 -23.106 18.280 1.00 83.50 766 SER A CA 1
ATOM 6001 C C . SER A 1 766 ? -16.137 -22.358 17.154 1.00 83.50 766 SER A C 1
ATOM 6003 O O . SER A 1 766 ? -17.357 -22.479 16.991 1.00 83.50 766 SER A O 1
ATOM 6005 N N . PHE A 1 767 ? -15.358 -21.629 16.352 1.00 86.00 767 PHE A N 1
ATOM 6006 C CA . PHE A 1 767 ? -15.815 -20.926 15.152 1.00 86.00 767 PHE A CA 1
ATOM 6007 C C . PHE A 1 767 ? -15.501 -21.664 13.840 1.00 86.00 767 PHE A C 1
ATOM 6009 O O . PHE A 1 767 ? -16.037 -21.284 12.808 1.00 86.00 767 PHE A O 1
ATOM 6016 N N . ALA A 1 768 ? -14.747 -22.771 13.858 1.00 71.50 768 ALA A N 1
ATOM 6017 C CA . ALA A 1 768 ? -14.226 -23.432 12.648 1.00 71.50 768 ALA A CA 1
ATOM 6018 C C . ALA A 1 768 ? -15.287 -23.916 11.627 1.00 71.50 768 ALA A C 1
ATOM 6020 O O . ALA A 1 768 ? -14.967 -24.150 10.466 1.00 71.50 768 ALA A O 1
ATOM 6021 N N . SER A 1 769 ? -16.548 -24.077 12.042 1.00 64.19 769 SER A N 1
ATOM 6022 C CA . SER A 1 769 ? -17.683 -24.454 11.180 1.00 64.19 769 SER A CA 1
ATOM 6023 C C . SER A 1 769 ? -18.640 -23.295 10.858 1.00 64.19 769 SER A C 1
ATOM 6025 O O . SER A 1 769 ? -19.724 -23.515 10.316 1.00 64.19 769 SER A O 1
ATOM 6027 N N . ARG A 1 770 ? -18.283 -22.061 11.230 1.00 68.75 770 ARG A N 1
ATOM 6028 C CA . ARG A 1 770 ? -19.135 -20.865 11.179 1.00 68.75 770 ARG A CA 1
ATOM 6029 C C . ARG A 1 770 ? -18.443 -19.796 10.329 1.00 68.75 770 ARG A C 1
ATOM 6031 O O . ARG A 1 770 ? -17.236 -19.620 10.409 1.00 68.75 770 ARG A O 1
ATOM 6038 N N . LYS A 1 771 ? -19.212 -19.079 9.505 1.00 72.62 771 LYS A N 1
ATOM 6039 C CA . LYS A 1 771 ? -18.703 -17.967 8.686 1.00 72.62 771 LYS A CA 1
ATOM 6040 C C . LYS A 1 771 ? -18.531 -16.722 9.560 1.00 72.62 771 LYS A C 1
ATOM 6042 O O . LYS A 1 771 ? -19.425 -15.893 9.586 1.00 72.62 771 LYS A O 1
ATOM 6047 N N . ILE A 1 772 ? -17.445 -16.646 10.324 1.00 79.94 772 ILE A N 1
ATOM 6048 C CA . ILE A 1 772 ? -17.102 -15.491 11.167 1.00 79.94 772 ILE A CA 1
ATOM 6049 C C . ILE A 1 772 ? -15.612 -15.223 10.988 1.00 79.94 772 ILE A C 1
ATOM 6051 O O . ILE A 1 772 ? -14.821 -16.162 11.022 1.00 79.94 772 ILE A O 1
ATOM 6055 N N . SER A 1 773 ? -15.229 -13.961 10.802 1.00 81.38 773 SER A N 1
ATOM 6056 C CA . SER A 1 773 ? -13.832 -13.584 10.535 1.00 81.38 773 SER A CA 1
ATOM 6057 C C . SER A 1 773 ? -12.903 -13.704 11.753 1.00 81.38 773 SER A C 1
ATOM 6059 O O . SER A 1 773 ? -11.686 -13.686 11.593 1.00 81.38 773 SER A O 1
ATOM 6061 N N . LEU A 1 774 ? -13.452 -13.831 12.969 1.00 86.06 774 LEU A N 1
ATOM 6062 C CA . LEU A 1 774 ? -12.671 -14.082 14.184 1.00 86.06 774 LEU A CA 1
ATOM 6063 C C . LEU A 1 774 ? -12.144 -15.530 14.200 1.00 86.06 774 LEU A C 1
ATOM 6065 O O . LEU A 1 774 ? -12.927 -16.461 13.998 1.00 86.06 774 LEU A O 1
ATOM 6069 N N . PRO A 1 775 ? -10.849 -15.754 14.493 1.00 84.50 775 PRO A N 1
ATOM 6070 C CA . PRO A 1 775 ? -10.241 -17.082 14.409 1.00 84.50 775 PRO A CA 1
ATOM 6071 C C . PRO A 1 775 ? -10.591 -18.003 15.590 1.00 84.50 775 PRO A C 1
ATOM 6073 O O . PRO A 1 775 ? -10.671 -19.218 15.407 1.00 84.50 775 PRO A O 1
ATOM 6076 N N . SER A 1 776 ? -10.816 -17.458 16.793 1.00 87.81 776 SER A N 1
ATOM 6077 C CA . SER A 1 776 ? -11.216 -18.228 17.980 1.00 87.81 776 SER A CA 1
ATOM 6078 C C . SER A 1 776 ? -12.265 -17.490 18.827 1.00 87.81 776 SER A C 1
ATOM 6080 O O . SER A 1 776 ? -12.361 -16.262 18.744 1.00 87.81 776 SER A O 1
ATOM 6082 N N . PRO A 1 777 ? -13.056 -18.209 19.651 1.00 87.62 777 PRO A N 1
ATOM 6083 C CA . PRO A 1 777 ? -14.008 -17.595 20.581 1.00 87.62 777 PRO A CA 1
ATOM 6084 C C . PRO A 1 777 ? -13.353 -16.681 21.619 1.00 87.62 777 PRO A C 1
ATOM 6086 O O . PRO A 1 777 ? -13.957 -15.689 22.012 1.00 87.62 777 PRO A O 1
ATOM 6089 N N . ASP A 1 778 ? -12.114 -16.971 22.013 1.00 88.31 778 ASP A N 1
ATOM 6090 C CA . ASP A 1 778 ? -11.367 -16.221 23.036 1.00 88.31 778 ASP A CA 1
ATOM 6091 C C . ASP A 1 778 ? -11.100 -14.767 22.601 1.00 88.31 778 ASP A C 1
ATOM 6093 O O . ASP A 1 778 ? -10.976 -13.869 23.427 1.00 88.31 778 ASP A O 1
ATOM 6097 N N . GLN A 1 779 ? -11.082 -14.515 21.287 1.00 91.00 779 GLN A N 1
ATOM 6098 C CA . GLN A 1 779 ? -10.934 -13.182 20.695 1.00 91.00 779 GLN A CA 1
ATOM 6099 C C . GLN A 1 779 ? -12.234 -12.356 20.749 1.00 91.00 779 GLN A C 1
ATOM 6101 O O . GLN A 1 779 ? -12.195 -11.148 20.521 1.00 91.00 779 GLN A O 1
ATOM 6106 N N . ALA A 1 780 ? -13.389 -12.969 21.039 1.00 93.12 780 ALA A N 1
ATOM 6107 C CA . ALA A 1 780 ? -14.683 -12.283 21.029 1.00 93.12 780 ALA A CA 1
ATOM 6108 C C . ALA A 1 780 ? -14.817 -11.253 22.163 1.00 93.12 780 ALA A C 1
ATOM 6110 O O . ALA A 1 780 ? -15.362 -10.176 21.935 1.00 93.12 780 ALA A O 1
ATOM 6111 N N . VAL A 1 781 ? -14.295 -11.559 23.356 1.00 93.69 781 VAL A N 1
ATOM 6112 C CA . VAL A 1 781 ? -14.304 -10.648 24.515 1.00 93.69 781 VAL A CA 1
ATOM 6113 C C . VAL A 1 781 ? -13.512 -9.361 24.231 1.00 93.69 781 VAL A C 1
ATOM 6115 O O . VAL A 1 781 ? -14.137 -8.299 24.223 1.00 93.69 781 VAL A O 1
ATOM 6118 N N . PRO A 1 782 ? -12.202 -9.402 23.900 1.00 94.69 782 PRO A N 1
ATOM 6119 C CA . PRO A 1 782 ? -11.443 -8.179 23.633 1.00 94.69 782 PRO A CA 1
ATOM 6120 C C . PRO A 1 782 ? -11.922 -7.451 22.368 1.00 94.69 782 PRO A C 1
ATOM 6122 O O . PRO A 1 782 ? -11.901 -6.222 22.331 1.00 94.69 782 PRO A O 1
ATOM 6125 N N . PHE A 1 783 ? -12.438 -8.162 21.354 1.00 95.88 783 PHE A N 1
ATOM 6126 C CA . PHE A 1 783 ? -13.092 -7.515 20.211 1.00 95.88 783 PHE A CA 1
ATOM 6127 C C . PHE A 1 783 ? -14.297 -6.666 20.647 1.00 95.88 783 PHE A C 1
ATOM 6129 O O . PHE A 1 783 ? -14.432 -5.523 20.211 1.00 95.88 783 PHE A O 1
ATOM 6136 N N . LEU A 1 784 ? -15.165 -7.191 21.520 1.00 96.44 784 LEU A N 1
ATOM 6137 C CA . LEU A 1 784 ? -16.336 -6.466 22.023 1.00 96.44 784 LEU A CA 1
ATOM 6138 C C . LEU A 1 784 ? -15.948 -5.279 22.918 1.00 96.44 784 LEU A C 1
ATOM 6140 O O . LEU A 1 784 ? -16.581 -4.231 22.828 1.00 96.44 784 LEU A O 1
ATOM 6144 N N . GLU A 1 785 ? -14.878 -5.388 23.708 1.00 95.38 785 GLU A N 1
ATOM 6145 C CA . GLU A 1 785 ? -14.338 -4.266 24.493 1.00 95.38 785 GLU A CA 1
ATOM 6146 C C . GLU A 1 785 ? -13.824 -3.128 23.607 1.00 95.38 785 GLU A C 1
ATOM 6148 O O . GLU A 1 785 ? -14.168 -1.966 23.825 1.00 95.38 785 GLU A O 1
ATOM 6153 N N . ILE A 1 786 ? -13.043 -3.451 22.572 1.00 96.25 786 ILE A N 1
ATOM 6154 C CA . ILE A 1 786 ? -12.574 -2.460 21.594 1.00 96.25 786 ILE A CA 1
ATOM 6155 C C . ILE A 1 786 ? -13.767 -1.886 20.808 1.00 96.25 786 ILE A C 1
ATOM 6157 O O . ILE A 1 786 ? -13.794 -0.691 20.523 1.00 96.25 786 ILE A O 1
ATOM 6161 N N . THR A 1 787 ? -14.792 -2.701 20.523 1.00 96.62 787 THR A N 1
ATOM 6162 C CA . THR A 1 787 ? -16.038 -2.249 19.879 1.00 96.62 787 THR A CA 1
ATOM 6163 C C . THR A 1 787 ? -16.770 -1.209 20.731 1.00 96.62 787 THR A C 1
ATOM 6165 O O . THR A 1 787 ? -17.151 -0.168 20.204 1.00 96.62 787 THR A O 1
ATOM 6168 N N . MET A 1 788 ? -16.944 -1.451 22.036 1.00 96.88 788 MET A N 1
ATOM 6169 C CA . MET A 1 788 ? -17.572 -0.485 22.952 1.00 96.88 788 MET A CA 1
ATOM 6170 C C . MET A 1 788 ? -16.787 0.831 22.983 1.00 96.88 788 MET A C 1
ATOM 6172 O O . MET A 1 788 ? -17.356 1.880 22.690 1.00 96.88 788 MET A O 1
ATOM 6176 N N . LYS A 1 789 ? -15.461 0.767 23.172 1.00 96.75 789 LYS A N 1
ATOM 6177 C CA . LYS A 1 789 ? -14.588 1.955 23.167 1.00 96.75 789 LYS A CA 1
ATOM 6178 C C . LYS A 1 789 ? -14.635 2.740 21.845 1.00 96.75 789 LYS A C 1
ATOM 6180 O O . LYS A 1 789 ? -14.558 3.967 21.864 1.00 96.75 789 LYS A O 1
ATOM 6185 N N . LEU A 1 790 ? -14.784 2.068 20.697 1.00 97.12 790 LEU A N 1
ATOM 6186 C CA . LEU A 1 790 ? -14.972 2.730 19.398 1.00 97.12 790 LEU A CA 1
ATOM 6187 C C . LEU A 1 790 ? -16.315 3.476 19.329 1.00 97.12 790 LEU A C 1
ATOM 6189 O O . LEU A 1 790 ? -16.365 4.594 18.817 1.00 97.12 790 LEU A O 1
ATOM 6193 N N . LEU A 1 791 ? -17.397 2.878 19.837 1.00 96.38 791 LEU A N 1
ATOM 6194 C CA . LEU A 1 791 ? -18.722 3.508 19.885 1.00 96.38 791 LEU A CA 1
ATOM 6195 C C . LEU A 1 791 ? -18.750 4.691 20.870 1.00 96.38 791 LEU A C 1
ATOM 6197 O O . LEU A 1 791 ? -19.339 5.726 20.554 1.00 96.38 791 LEU A O 1
ATOM 6201 N N . ASP A 1 792 ? -18.047 4.599 22.001 1.00 95.56 792 ASP A N 1
ATOM 6202 C CA . ASP A 1 792 ? -17.847 5.714 22.937 1.00 95.56 792 ASP A CA 1
ATOM 6203 C C . ASP A 1 792 ? -17.049 6.862 22.297 1.00 95.56 792 ASP A C 1
ATOM 6205 O O . ASP A 1 792 ? -17.443 8.031 22.379 1.00 95.56 792 ASP A O 1
ATOM 6209 N N . ALA A 1 793 ? -15.956 6.548 21.591 1.00 95.38 793 ALA A N 1
ATOM 6210 C CA . ALA A 1 793 ? -15.164 7.527 20.846 1.00 95.38 793 ALA A CA 1
ATOM 6211 C C . ALA A 1 793 ? -15.977 8.187 19.716 1.00 95.38 793 ALA A C 1
ATOM 6213 O O . ALA A 1 793 ? -15.880 9.397 19.506 1.00 95.38 793 ALA A O 1
ATOM 6214 N N . ALA A 1 794 ? -16.819 7.422 19.011 1.00 95.06 794 ALA A N 1
ATOM 6215 C CA . ALA A 1 794 ? -17.745 7.945 18.007 1.00 95.06 794 ALA A CA 1
ATOM 6216 C C . ALA A 1 794 ? -18.783 8.897 18.626 1.00 95.06 794 ALA A C 1
ATOM 6218 O O . ALA A 1 794 ? -19.051 9.961 18.075 1.00 95.06 794 ALA A O 1
ATOM 6219 N N . THR A 1 795 ? -19.344 8.534 19.782 1.00 94.81 795 THR A N 1
ATOM 6220 C CA . THR A 1 795 ? -20.411 9.294 20.453 1.00 94.81 795 THR A CA 1
ATOM 6221 C C . THR A 1 795 ? -19.884 10.596 21.053 1.00 94.81 795 THR A C 1
ATOM 6223 O O . THR A 1 795 ? -20.432 11.664 20.793 1.00 94.81 795 THR A O 1
ATOM 6226 N N . SER A 1 796 ? -18.780 10.533 21.802 1.00 93.69 796 SER A N 1
ATOM 6227 C CA . SER A 1 796 ? -18.131 11.709 22.405 1.00 93.69 796 SER A CA 1
ATOM 6228 C C . SER A 1 796 ? -17.648 12.725 21.362 1.00 93.69 796 SER A C 1
ATOM 6230 O O . SER A 1 796 ? -17.819 13.934 21.549 1.00 93.69 796 SER A O 1
ATOM 6232 N N . SER A 1 797 ? -17.116 12.252 20.228 1.00 93.56 797 SER A N 1
ATOM 6233 C CA . SER A 1 797 ? -16.766 13.128 19.105 1.00 93.56 797 SER A CA 1
ATOM 6234 C C . SER A 1 797 ? -18.004 13.704 18.411 1.00 93.56 797 SER A C 1
ATOM 6236 O O . SER A 1 797 ? -18.046 14.915 18.206 1.00 93.56 797 SER A O 1
ATOM 6238 N N . ALA A 1 798 ? -19.042 12.906 18.125 1.00 93.06 798 ALA A N 1
ATOM 6239 C CA . ALA A 1 798 ? -20.286 13.390 17.511 1.00 93.06 798 ALA A CA 1
ATOM 6240 C C . ALA A 1 798 ? -20.954 14.516 18.317 1.00 93.06 798 ALA A C 1
ATOM 6242 O O . ALA A 1 798 ? -21.298 15.545 17.741 1.00 93.06 798 ALA A O 1
ATOM 6243 N N . MET A 1 799 ? -21.058 14.359 19.643 1.00 91.38 799 MET A N 1
ATOM 6244 C CA . MET A 1 799 ? -21.589 15.386 20.555 1.00 91.38 799 MET A CA 1
ATOM 6245 C C . MET A 1 799 ? -20.811 16.710 20.482 1.00 91.38 799 MET A C 1
ATOM 6247 O O . MET A 1 799 ? -21.378 17.780 20.682 1.00 91.38 799 MET A O 1
ATOM 6251 N N . SER A 1 800 ? -19.510 16.641 20.193 1.00 88.75 800 SER A N 1
ATOM 6252 C CA . SER A 1 800 ? -18.628 17.811 20.101 1.00 88.75 800 SER A CA 1
ATOM 6253 C C . SER A 1 800 ? -18.619 18.444 18.700 1.00 88.75 800 SER A C 1
ATOM 6255 O O . SER A 1 800 ? -18.327 19.631 18.561 1.00 88.75 800 SER A O 1
ATOM 6257 N N . CYS A 1 801 ? -18.984 17.685 17.657 1.00 87.62 801 CYS A N 1
ATOM 6258 C CA . CYS A 1 801 ? -18.997 18.149 16.264 1.00 87.62 801 CYS A CA 1
ATOM 6259 C C . CYS A 1 801 ? -19.997 19.285 16.000 1.00 87.62 801 CYS A C 1
ATOM 6261 O O . CYS A 1 801 ? -19.766 20.078 15.094 1.00 87.62 801 CYS A O 1
ATOM 6263 N N . GLU A 1 802 ? -21.092 19.383 16.762 1.00 77.00 802 GLU A N 1
ATOM 6264 C CA . GLU A 1 802 ? -22.095 20.450 16.584 1.00 77.00 802 GLU A CA 1
ATOM 6265 C C . GLU A 1 802 ? -21.567 21.850 16.952 1.00 77.00 802 GLU A C 1
ATOM 6267 O O . GLU A 1 802 ? -22.130 22.859 16.528 1.00 77.00 802 GLU A O 1
ATOM 6272 N N . ILE A 1 803 ? -20.485 21.909 17.737 1.00 83.25 803 ILE A N 1
ATOM 6273 C CA . ILE A 1 803 ? -19.882 23.141 18.268 1.00 83.25 803 ILE A CA 1
ATOM 6274 C C . ILE A 1 803 ? -18.588 23.498 17.502 1.00 83.25 803 ILE A C 1
ATOM 6276 O O . ILE A 1 803 ? -18.126 24.640 17.544 1.00 83.25 803 ILE A O 1
ATOM 6280 N N . GLU A 1 804 ? -17.995 22.540 16.782 1.00 84.19 804 GLU A N 1
ATOM 6281 C CA . GLU A 1 804 ? -16.744 22.724 16.041 1.00 84.19 804 GLU A CA 1
ATOM 6282 C C . GLU A 1 804 ? -16.976 23.497 14.722 1.00 84.19 804 GLU A C 1
ATOM 6284 O O . GLU A 1 804 ? -17.902 23.180 13.971 1.00 84.19 804 GLU A O 1
ATOM 6289 N N . PRO A 1 805 ? -16.153 24.513 14.389 1.00 82.25 805 PRO A N 1
ATOM 6290 C CA . PRO A 1 805 ? -16.255 25.196 13.103 1.00 82.25 805 PRO A CA 1
ATOM 6291 C C . PRO A 1 805 ? -15.934 24.244 11.934 1.00 82.25 805 PRO A C 1
ATOM 6293 O O . PRO A 1 805 ? -15.127 23.325 12.088 1.00 82.25 805 PRO A O 1
ATOM 6296 N N . PRO A 1 806 ? -16.501 24.472 10.734 1.00 78.31 806 PRO A N 1
ATOM 6297 C CA . PRO A 1 806 ? -16.256 23.614 9.578 1.00 78.31 806 PRO A CA 1
ATOM 6298 C C . PRO A 1 806 ? -14.770 23.610 9.193 1.00 78.31 806 PRO A C 1
ATOM 6300 O O . PRO A 1 806 ? -14.186 24.651 8.883 1.00 78.31 806 PRO A O 1
ATOM 6303 N N . LEU A 1 807 ? -14.166 22.421 9.192 1.00 83.75 807 LEU A N 1
ATOM 6304 C CA . LEU A 1 807 ? -12.743 22.238 8.922 1.00 83.75 807 LEU A CA 1
ATOM 6305 C C . LEU A 1 807 ? -12.417 22.474 7.435 1.00 83.75 807 LEU A C 1
ATOM 6307 O O . LEU A 1 807 ? -12.924 21.785 6.549 1.00 83.75 807 LEU A O 1
ATOM 6311 N N . PHE A 1 808 ? -11.531 23.434 7.161 1.00 82.44 808 PHE A N 1
ATOM 6312 C CA . PHE A 1 808 ? -11.048 23.733 5.812 1.00 82.44 808 PHE A CA 1
ATOM 6313 C C . PHE A 1 808 ? -9.787 22.918 5.497 1.00 82.44 808 PHE A C 1
ATOM 6315 O O . PHE A 1 808 ? -8.691 23.260 5.947 1.00 82.44 808 PHE A O 1
ATOM 6322 N N . ILE A 1 809 ? -9.936 21.843 4.716 1.00 84.62 809 ILE A N 1
ATOM 6323 C CA . ILE A 1 809 ? -8.793 21.035 4.273 1.00 84.62 809 ILE A CA 1
ATOM 6324 C C . ILE A 1 809 ? -7.950 21.833 3.273 1.00 84.62 809 ILE A C 1
ATOM 6326 O O . ILE A 1 809 ? -8.461 22.395 2.304 1.00 84.62 809 ILE A O 1
ATOM 6330 N N . ARG A 1 810 ? -6.638 21.831 3.506 1.00 86.69 810 ARG A N 1
ATOM 6331 C CA . ARG A 1 810 ? -5.615 22.344 2.594 1.00 86.69 810 ARG A CA 1
ATOM 6332 C C . ARG A 1 810 ? -4.774 21.196 2.045 1.00 86.69 810 ARG A C 1
ATOM 6334 O O . ARG A 1 810 ? -4.795 20.091 2.584 1.00 86.69 810 ARG A O 1
ATOM 6341 N N . TYR A 1 811 ? -4.055 21.483 0.970 1.00 88.12 811 TYR A N 1
ATOM 6342 C CA . TYR A 1 811 ? -3.233 20.535 0.233 1.00 88.12 811 TYR A CA 1
ATOM 6343 C C . TYR A 1 811 ? -1.896 21.175 -0.112 1.00 88.12 811 TYR A C 1
ATOM 6345 O O . TYR A 1 811 ? -1.838 22.387 -0.300 1.00 88.12 811 TYR A O 1
ATOM 6353 N N . ASP A 1 812 ? -0.848 20.359 -0.178 1.00 89.06 812 ASP A N 1
ATOM 6354 C CA . ASP A 1 812 ? 0.499 20.801 -0.549 1.00 89.06 812 ASP A CA 1
ATOM 6355 C C . ASP A 1 812 ? 0.563 21.224 -2.025 1.00 89.06 812 ASP A C 1
ATOM 6357 O O . ASP A 1 812 ? -0.202 20.735 -2.858 1.00 89.06 812 ASP A O 1
ATOM 6361 N N . ASP A 1 813 ? 1.502 22.097 -2.383 1.00 82.50 813 ASP A N 1
ATOM 6362 C CA . ASP A 1 813 ? 1.574 22.671 -3.738 1.00 82.50 813 ASP A CA 1
ATOM 6363 C C . ASP A 1 813 ? 2.019 21.658 -4.821 1.00 82.50 813 ASP A C 1
ATOM 6365 O O . ASP A 1 813 ? 1.984 21.941 -6.018 1.00 82.50 813 ASP A O 1
ATOM 6369 N N . ILE A 1 814 ? 2.354 20.426 -4.416 1.00 83.44 814 ILE A N 1
ATOM 6370 C CA . ILE A 1 814 ? 2.699 19.283 -5.277 1.00 83.44 814 ILE A CA 1
ATOM 6371 C C . ILE A 1 814 ? 1.552 18.827 -6.213 1.00 83.44 814 ILE A C 1
ATOM 6373 O O . ILE A 1 814 ? 1.799 18.033 -7.122 1.00 83.44 814 ILE A O 1
ATOM 6377 N N . TRP A 1 815 ? 0.309 19.303 -6.035 1.00 79.44 815 TRP A N 1
ATOM 6378 C CA . TRP A 1 815 ? -0.899 18.800 -6.720 1.00 79.44 815 TRP A CA 1
ATOM 6379 C C . TRP A 1 815 ? -1.461 19.742 -7.823 1.00 79.44 815 TRP A C 1
ATOM 6381 O O . TRP A 1 815 ? -2.479 20.400 -7.588 1.00 79.44 815 TRP A O 1
ATOM 6391 N N . PRO A 1 816 ? -0.889 19.792 -9.048 1.00 62.22 816 PRO A N 1
ATOM 6392 C CA . PRO A 1 816 ? -1.320 20.728 -10.100 1.00 62.22 816 PRO A CA 1
ATOM 6393 C C . PRO A 1 816 ? -2.702 20.408 -10.698 1.00 62.22 816 PRO A C 1
ATOM 6395 O O . PRO A 1 816 ? -3.478 21.310 -11.003 1.00 62.22 816 PRO A O 1
ATOM 6398 N N . THR A 1 817 ? -3.034 19.125 -10.851 1.00 62.41 817 THR A N 1
ATOM 6399 C CA . THR A 1 817 ? -4.349 18.616 -11.277 1.00 62.41 817 THR A CA 1
ATOM 6400 C C . THR A 1 817 ? -4.662 17.343 -10.490 1.00 62.41 817 THR A C 1
ATOM 6402 O O . THR A 1 817 ? -3.755 16.682 -9.981 1.00 62.41 817 THR A O 1
ATOM 6405 N N . CYS A 1 818 ? -5.943 17.020 -10.283 1.00 58.56 818 CYS A N 1
ATOM 6406 C CA . CYS A 1 818 ? -6.342 15.973 -9.335 1.00 58.56 818 CYS A CA 1
ATOM 6407 C C . CYS A 1 818 ? -7.406 15.038 -9.912 1.00 58.56 818 CYS A C 1
ATOM 6409 O O . CYS A 1 818 ? -8.586 15.373 -9.929 1.00 58.56 818 CYS A O 1
ATOM 6411 N N . GLU A 1 819 ? -6.966 13.847 -10.319 1.00 62.81 819 GLU A N 1
ATOM 6412 C CA . GLU A 1 819 ? -7.816 12.765 -10.847 1.00 62.81 819 GLU A CA 1
ATOM 6413 C C . GLU A 1 819 ? -7.820 11.507 -9.951 1.00 62.81 819 GLU A C 1
ATOM 6415 O O . GLU A 1 819 ? -8.510 10.533 -10.244 1.00 62.81 819 GLU A O 1
ATOM 6420 N N . GLY A 1 820 ? -7.047 11.519 -8.859 1.00 74.31 820 GLY A N 1
ATOM 6421 C CA . GLY A 1 820 ? -6.890 10.385 -7.944 1.00 74.31 820 GLY A CA 1
ATOM 6422 C C . GLY A 1 820 ? -8.005 10.222 -6.902 1.00 74.31 820 GLY A C 1
ATOM 6423 O O . GLY A 1 820 ? -9.035 10.900 -6.920 1.00 74.31 820 GLY A O 1
ATOM 6424 N N . ALA A 1 821 ? -7.787 9.307 -5.958 1.00 83.31 821 ALA A N 1
ATOM 6425 C CA . ALA A 1 821 ? -8.750 8.972 -4.914 1.00 83.31 821 ALA A CA 1
ATOM 6426 C C . ALA A 1 821 ? -8.998 10.142 -3.941 1.00 83.31 821 ALA A C 1
ATOM 6428 O O . ALA A 1 821 ? -8.120 10.963 -3.667 1.00 83.31 821 ALA A O 1
ATOM 6429 N N . THR A 1 822 ? -10.211 10.200 -3.381 1.00 88.50 822 THR A N 1
ATOM 6430 C CA . THR A 1 822 ? -10.562 11.183 -2.344 1.00 88.50 822 THR A CA 1
ATOM 6431 C C . THR A 1 822 ? -9.750 10.907 -1.067 1.00 88.50 822 THR A C 1
ATOM 6433 O O . THR A 1 822 ? -9.828 9.787 -0.559 1.00 88.50 822 THR A O 1
ATOM 6436 N N . PRO A 1 823 ? -8.992 11.883 -0.523 1.00 90.94 823 PRO A N 1
ATOM 6437 C CA . PRO A 1 823 ? -8.168 11.681 0.672 1.00 90.94 823 PRO A CA 1
ATOM 6438 C C . PRO A 1 823 ? -8.995 11.286 1.894 1.00 90.94 823 PRO A C 1
ATOM 6440 O O . PRO A 1 823 ? -10.134 11.737 2.041 1.00 90.94 823 PRO A O 1
ATOM 6443 N N . MET A 1 824 ? -8.405 10.522 2.818 1.00 92.75 824 MET A N 1
ATOM 6444 C CA . MET A 1 824 ? -9.126 10.039 3.999 1.00 92.75 824 MET A CA 1
ATOM 6445 C C . MET A 1 824 ? -9.711 11.185 4.842 1.00 92.75 824 MET A C 1
ATOM 6447 O O . MET A 1 824 ? -10.826 11.042 5.338 1.00 92.75 824 MET A O 1
ATOM 6451 N N . GLN A 1 825 ? -9.052 12.354 4.935 1.00 91.75 825 GLN A N 1
ATOM 6452 C CA . GLN A 1 825 ? -9.632 13.505 5.645 1.00 91.75 825 GLN A CA 1
ATOM 6453 C C . GLN A 1 825 ? -10.916 14.043 4.987 1.00 91.75 825 GLN A C 1
ATOM 6455 O O . GLN A 1 825 ? -11.852 14.412 5.690 1.00 91.75 825 GLN A O 1
ATOM 6460 N N . GLU A 1 826 ? -11.023 14.024 3.653 1.00 91.88 826 GLU A N 1
ATOM 6461 C CA . GLU A 1 826 ? -12.272 14.391 2.974 1.00 91.88 826 GLU A CA 1
ATOM 6462 C C . GLU A 1 826 ? -13.353 13.325 3.172 1.00 91.88 826 GLU A C 1
ATOM 6464 O O . GLU A 1 826 ? -14.515 13.669 3.383 1.00 91.88 826 GLU A O 1
ATOM 6469 N N . VAL A 1 827 ? -12.992 12.036 3.138 1.00 92.00 827 VAL A N 1
ATOM 6470 C CA . VAL A 1 827 ? -13.933 10.938 3.423 1.00 92.00 827 VAL A CA 1
ATOM 6471 C C . VAL A 1 827 ? -14.487 11.063 4.846 1.00 92.00 827 VAL A C 1
ATOM 6473 O O . VAL A 1 827 ? -15.699 10.976 5.032 1.00 92.00 827 VAL A O 1
ATOM 6476 N N . ALA A 1 828 ? -13.622 11.341 5.826 1.00 92.81 828 ALA A N 1
ATOM 6477 C CA . ALA A 1 828 ? -13.989 11.522 7.225 1.00 92.81 828 ALA A CA 1
ATOM 6478 C C . ALA A 1 828 ? -14.995 12.671 7.426 1.00 92.81 828 ALA A C 1
ATOM 6480 O O . ALA A 1 828 ? -16.041 12.451 8.033 1.00 92.81 828 ALA A O 1
ATOM 6481 N N . ILE A 1 829 ? -14.733 13.861 6.867 1.00 91.50 829 ILE A N 1
ATOM 6482 C CA . ILE A 1 829 ? -15.626 15.032 6.998 1.00 91.50 829 ILE A CA 1
ATOM 6483 C C . ILE A 1 829 ? -16.948 14.844 6.236 1.00 91.50 829 ILE A C 1
ATOM 6485 O O . ILE A 1 829 ? -17.992 15.323 6.674 1.00 91.50 829 ILE A O 1
ATOM 6489 N N . ARG A 1 830 ? -16.941 14.140 5.095 1.00 90.38 830 ARG A N 1
ATOM 6490 C CA . ARG A 1 830 ? -18.157 13.884 4.297 1.00 90.38 830 ARG A CA 1
ATOM 6491 C C . ARG A 1 830 ? -19.134 12.913 4.973 1.00 90.38 830 ARG A C 1
ATOM 6493 O O . ARG A 1 830 ? -20.270 12.775 4.508 1.00 90.38 830 ARG A O 1
ATOM 6500 N N . HIS A 1 831 ? -18.737 12.233 6.050 1.00 91.06 831 HIS A N 1
ATOM 6501 C CA . HIS A 1 831 ? -19.647 11.384 6.810 1.00 91.06 831 HIS A CA 1
ATOM 6502 C C . HIS A 1 831 ? -20.691 12.210 7.562 1.00 91.06 831 HIS A C 1
ATOM 6504 O O . HIS A 1 831 ? -20.372 13.047 8.400 1.00 91.06 831 HIS A O 1
ATOM 6510 N N . ARG A 1 832 ? -21.971 11.892 7.337 1.00 91.06 832 ARG A N 1
ATOM 6511 C CA . ARG A 1 832 ? -23.070 12.384 8.184 1.00 91.06 832 ARG A CA 1
ATOM 6512 C C . ARG A 1 832 ? -22.836 11.984 9.644 1.00 91.06 832 ARG A C 1
ATOM 6514 O O . ARG A 1 832 ? -22.392 10.856 9.891 1.00 91.06 832 ARG A O 1
ATOM 6521 N N . LEU A 1 833 ? -23.197 12.870 10.572 1.00 91.75 833 LEU A N 1
ATOM 6522 C CA . LEU A 1 833 ? -23.199 12.584 12.007 1.00 91.75 833 LEU A CA 1
ATOM 6523 C C . LEU A 1 833 ? -24.014 11.321 12.316 1.00 91.75 833 LEU A C 1
ATOM 6525 O O . LEU A 1 833 ? -25.008 11.022 11.646 1.00 91.75 833 LEU A O 1
ATOM 6529 N N . ILE A 1 834 ? -23.551 10.556 13.299 1.00 94.12 834 ILE A N 1
ATOM 6530 C CA . ILE A 1 834 ? -24.269 9.390 13.813 1.00 94.12 834 ILE A CA 1
ATOM 6531 C C . ILE A 1 834 ? -25.511 9.805 14.610 1.00 94.12 834 ILE A C 1
ATOM 6533 O O . ILE A 1 834 ? -25.546 10.841 15.268 1.00 94.12 834 ILE A O 1
ATOM 6537 N N . ASN A 1 835 ? -26.527 8.952 14.574 1.00 93.62 835 ASN A N 1
ATOM 6538 C CA . ASN A 1 835 ? -27.662 8.994 15.476 1.00 93.62 835 ASN A CA 1
ATOM 6539 C C . ASN A 1 835 ? -27.215 8.404 16.824 1.00 93.62 835 ASN A C 1
ATOM 6541 O O . ASN A 1 835 ? -27.020 7.194 16.942 1.00 93.62 835 ASN A O 1
ATOM 6545 N N . ILE A 1 836 ? -27.030 9.270 17.821 1.00 93.00 836 ILE A N 1
ATOM 6546 C CA . ILE A 1 836 ? -26.515 8.917 19.153 1.00 93.00 836 ILE A CA 1
ATOM 6547 C C . ILE A 1 836 ? -27.376 7.844 19.832 1.00 93.00 836 ILE A C 1
ATOM 6549 O O . ILE A 1 836 ? -26.831 6.883 20.368 1.00 93.00 836 ILE A O 1
ATOM 6553 N N . ASP A 1 837 ? -28.704 7.929 19.730 1.00 91.31 837 ASP A N 1
ATOM 6554 C CA . ASP A 1 837 ? -29.614 6.949 20.335 1.00 91.31 837 ASP A CA 1
ATOM 6555 C C . ASP A 1 837 ? -29.482 5.562 19.675 1.00 91.31 837 ASP A C 1
ATOM 6557 O O . ASP A 1 837 ? -29.524 4.523 20.339 1.00 91.31 837 ASP A O 1
ATOM 6561 N N . LEU A 1 838 ? -29.257 5.526 18.355 1.00 93.06 838 LEU A N 1
ATOM 6562 C CA . LEU A 1 838 ? -28.985 4.286 17.619 1.00 93.06 838 LEU A CA 1
ATOM 6563 C C . LEU A 1 838 ? -27.615 3.693 17.984 1.00 93.06 838 LEU A C 1
ATOM 6565 O O . LEU A 1 838 ? -27.468 2.469 18.031 1.00 93.06 838 LEU A O 1
ATOM 6569 N N . VAL A 1 839 ? -26.616 4.538 18.236 1.00 94.25 839 VAL A N 1
ATOM 6570 C CA . VAL A 1 839 ? -25.273 4.124 18.670 1.00 94.25 839 VAL A CA 1
ATOM 6571 C C . VAL A 1 839 ? -25.312 3.581 20.095 1.00 94.25 839 VAL A C 1
ATOM 6573 O O . VAL A 1 839 ? -24.760 2.510 20.336 1.00 94.25 839 VAL A O 1
ATOM 6576 N N . LEU A 1 840 ? -26.042 4.233 21.004 1.00 92.31 840 LEU A N 1
ATOM 6577 C CA . LEU A 1 840 ? -26.279 3.753 22.366 1.00 92.31 840 LEU A CA 1
ATOM 6578 C C . LEU A 1 840 ? -26.984 2.387 22.364 1.00 92.31 840 LEU A C 1
ATOM 6580 O O . LEU A 1 840 ? -26.574 1.481 23.087 1.00 92.31 840 LEU A O 1
ATOM 6584 N N . LEU A 1 841 ? -27.971 2.181 21.485 1.00 92.00 841 LEU A N 1
ATOM 6585 C CA . LEU A 1 841 ? -28.613 0.874 21.304 1.00 92.00 841 LEU A CA 1
ATOM 6586 C C . LEU A 1 841 ? -27.615 -0.209 20.836 1.00 92.00 841 LEU A C 1
ATOM 6588 O O . LEU A 1 841 ? -27.654 -1.339 21.329 1.00 92.00 841 LEU A O 1
ATOM 6592 N N . HIS A 1 842 ? -26.687 0.117 19.927 1.00 94.12 842 HIS A N 1
ATOM 6593 C CA . HIS A 1 842 ? -25.611 -0.805 19.529 1.00 94.12 842 HIS A CA 1
ATOM 6594 C C . HIS A 1 842 ? -24.594 -1.040 20.660 1.00 94.12 842 HIS A C 1
ATOM 6596 O O . HIS A 1 842 ? -24.148 -2.174 20.831 1.00 94.12 842 HIS A O 1
ATOM 6602 N N . HIS A 1 843 ? -24.279 -0.020 21.464 1.00 95.25 843 HIS A N 1
ATOM 6603 C CA . HIS A 1 843 ? -23.419 -0.141 22.642 1.00 95.25 843 HIS A CA 1
ATOM 6604 C C . HIS A 1 843 ? -24.042 -1.079 23.691 1.00 95.25 843 HIS A C 1
ATOM 6606 O O . HIS A 1 843 ? -23.378 -1.996 24.164 1.00 95.25 843 HIS A O 1
ATOM 6612 N N . GLN A 1 844 ? -25.337 -0.937 23.997 1.00 93.88 844 GLN A N 1
ATOM 6613 C CA . GLN A 1 844 ? -26.063 -1.849 24.893 1.00 93.88 844 GLN A CA 1
ATOM 6614 C C . GLN A 1 844 ? -26.026 -3.300 24.407 1.00 93.88 844 GLN A C 1
ATOM 6616 O O . GLN A 1 844 ? -25.843 -4.221 25.207 1.00 93.88 844 GLN A O 1
ATOM 6621 N N . LEU A 1 845 ? -26.174 -3.527 23.097 1.00 94.94 845 LEU A N 1
ATOM 6622 C CA . LEU A 1 845 ? -26.023 -4.860 22.517 1.00 94.94 845 LEU A CA 1
ATOM 6623 C C . LEU A 1 845 ? -24.577 -5.367 22.650 1.00 94.94 845 LEU A C 1
ATOM 6625 O O . LEU A 1 845 ? -24.388 -6.520 23.029 1.00 94.94 845 LEU A O 1
ATOM 6629 N N . ALA A 1 846 ? -23.567 -4.529 22.404 1.00 96.56 846 ALA A N 1
ATOM 6630 C CA . ALA A 1 846 ? -22.159 -4.894 22.573 1.00 96.56 846 ALA A CA 1
ATOM 6631 C C . ALA A 1 846 ? -21.828 -5.282 24.021 1.00 96.56 846 ALA A C 1
ATOM 6633 O O . ALA A 1 846 ? -21.240 -6.338 24.249 1.00 96.56 846 ALA A O 1
ATOM 6634 N N . GLN A 1 847 ? -22.302 -4.500 24.989 1.00 96.25 847 GLN A N 1
ATOM 6635 C CA . GLN A 1 847 ? -22.158 -4.771 26.417 1.00 96.25 847 GLN A CA 1
ATOM 6636 C C . GLN A 1 847 ? -22.896 -6.053 26.836 1.00 96.25 847 GLN A C 1
ATOM 6638 O O . GLN A 1 847 ? -22.360 -6.879 27.569 1.00 96.25 847 GLN A O 1
ATOM 6643 N N . THR A 1 848 ? -24.099 -6.290 26.303 1.00 95.81 848 THR A N 1
ATOM 6644 C CA . THR A 1 848 ? -24.847 -7.543 26.520 1.00 95.81 848 THR A CA 1
ATOM 6645 C C . THR A 1 848 ? -24.073 -8.758 25.997 1.00 95.81 848 THR A C 1
ATOM 6647 O O . THR A 1 848 ? -23.981 -9.781 26.676 1.00 95.81 848 THR A O 1
ATOM 6650 N N . LEU A 1 849 ? -23.500 -8.656 24.793 1.00 96.44 849 LEU A N 1
ATOM 6651 C CA . LEU A 1 849 ? -22.691 -9.715 24.186 1.00 96.44 849 LEU A CA 1
ATOM 6652 C C . LEU A 1 849 ? -21.392 -9.950 24.966 1.00 96.44 849 LEU A C 1
ATOM 6654 O O . LEU A 1 849 ? -21.000 -11.105 25.128 1.00 96.44 849 LEU A O 1
ATOM 6658 N N . HIS A 1 850 ? -20.762 -8.883 25.470 1.00 96.50 850 HIS A N 1
ATOM 6659 C CA . HIS A 1 850 ? -19.560 -8.948 26.304 1.00 96.50 850 HIS A CA 1
ATOM 6660 C C . HIS A 1 850 ? -19.850 -9.704 27.598 1.00 96.50 850 HIS A C 1
ATOM 6662 O O . HIS A 1 850 ? -19.218 -10.724 27.846 1.00 96.50 850 HIS A O 1
ATOM 6668 N N . LEU A 1 851 ? -20.892 -9.319 28.340 1.00 96.44 851 LEU A N 1
ATOM 6669 C CA . LEU A 1 851 ? -21.308 -10.015 29.562 1.00 96.44 851 LEU A CA 1
ATOM 6670 C C . LEU A 1 851 ? -21.640 -11.499 29.315 1.00 96.44 851 LEU A C 1
ATOM 6672 O O . LEU A 1 851 ? -21.243 -12.356 30.102 1.00 96.44 851 LEU A O 1
ATOM 6676 N N . VAL A 1 852 ? -22.319 -11.837 28.209 1.00 96.19 852 VAL A N 1
ATOM 6677 C CA . VAL A 1 852 ? -22.602 -13.243 27.847 1.00 96.19 852 VAL A CA 1
ATOM 6678 C C . VAL A 1 852 ? -21.327 -14.025 27.511 1.00 96.19 852 VAL A C 1
ATOM 6680 O O . VAL A 1 852 ? -21.234 -15.205 27.858 1.00 96.19 852 VAL A O 1
ATOM 6683 N N . ALA A 1 853 ? -20.362 -13.398 26.834 1.00 94.62 853 ALA A N 1
ATOM 6684 C CA . ALA A 1 853 ? -19.096 -14.016 26.457 1.00 94.62 853 ALA A CA 1
ATOM 6685 C C . ALA A 1 853 ? -18.168 -14.209 27.668 1.00 94.62 853 ALA A C 1
ATOM 6687 O O . ALA A 1 853 ? -17.756 -15.336 27.939 1.00 94.62 853 ALA A O 1
ATOM 6688 N N . SER A 1 854 ? -17.898 -13.139 28.418 1.00 93.69 854 SER A N 1
ATOM 6689 C CA . SER A 1 854 ? -16.926 -13.101 29.517 1.00 93.69 854 SER A CA 1
ATOM 6690 C C . SER A 1 854 ? -17.328 -13.949 30.726 1.00 93.69 854 SER A C 1
ATOM 6692 O O . SER A 1 854 ? -16.466 -14.520 31.386 1.00 93.69 854 SER A O 1
ATOM 6694 N N . LEU A 1 855 ? -18.632 -14.077 31.002 1.00 93.81 855 LEU A N 1
ATOM 6695 C CA . LEU A 1 855 ? -19.170 -14.879 32.112 1.00 93.81 855 LEU A CA 1
ATOM 6696 C C . LEU A 1 855 ? -19.717 -16.257 31.669 1.00 93.81 855 LEU A C 1
ATOM 6698 O O . LEU A 1 855 ? -20.440 -16.914 32.422 1.00 93.81 855 LEU A O 1
ATOM 6702 N N . GLU A 1 856 ? -19.419 -16.688 30.435 1.00 92.81 856 GLU A N 1
ATOM 6703 C CA . GLU A 1 856 ? -19.917 -17.924 29.796 1.00 92.81 856 GLU A CA 1
ATOM 6704 C C . GLU A 1 856 ? -21.429 -18.195 29.993 1.00 92.81 856 GLU A C 1
ATOM 6706 O O . GLU A 1 856 ? -21.866 -19.334 30.241 1.00 92.81 856 GLU A O 1
ATOM 6711 N N . ILE A 1 857 ? -22.259 -17.153 29.902 1.00 94.00 857 ILE A N 1
ATOM 6712 C CA . ILE A 1 857 ? -23.682 -17.245 30.249 1.00 94.00 857 ILE A CA 1
ATOM 6713 C C . ILE A 1 857 ? -24.425 -18.123 29.226 1.00 94.00 857 ILE A C 1
ATOM 6715 O O . ILE A 1 857 ? -24.180 -18.078 28.018 1.00 94.00 857 ILE A O 1
ATOM 6719 N N . LYS A 1 858 ? -25.328 -18.978 29.724 1.00 93.69 858 LYS A N 1
ATOM 6720 C CA . LYS A 1 858 ? -26.058 -19.996 28.948 1.00 93.69 858 LYS A CA 1
ATOM 6721 C C . LYS A 1 858 ? -27.563 -19.750 29.017 1.00 93.69 858 LYS A C 1
ATOM 6723 O O . LYS A 1 858 ? -28.090 -19.471 30.091 1.00 93.69 858 LYS A O 1
ATOM 6728 N N . GLY A 1 859 ? -28.238 -19.941 27.884 1.00 92.12 859 GLY A N 1
ATOM 6729 C CA . GLY A 1 859 ? -29.686 -19.774 27.719 1.00 92.12 859 GLY A CA 1
ATOM 6730 C C . GLY A 1 859 ? -30.132 -18.376 27.271 1.00 92.12 859 GLY A C 1
ATOM 6731 O O . GLY A 1 859 ? -31.329 -18.108 27.280 1.00 92.12 859 GLY A O 1
ATOM 6732 N N . VAL A 1 860 ? -29.210 -17.487 26.881 1.00 92.50 860 VAL A N 1
ATOM 6733 C CA . VAL A 1 860 ? -29.514 -16.068 26.616 1.00 92.50 860 VAL A CA 1
ATOM 6734 C C . VAL A 1 860 ? -29.705 -15.800 25.123 1.00 92.50 860 VAL A C 1
ATOM 6736 O O . VAL A 1 860 ? -28.742 -15.693 24.366 1.00 92.50 860 VAL A O 1
ATOM 6739 N N . HIS A 1 861 ? -30.958 -15.643 24.703 1.00 92.56 861 HIS A N 1
ATOM 6740 C CA . HIS A 1 861 ? -31.308 -15.123 23.379 1.00 92.56 861 HIS A CA 1
ATOM 6741 C C . HIS A 1 861 ? -31.237 -13.591 23.402 1.00 92.56 861 HIS A C 1
ATOM 6743 O O . HIS A 1 861 ? -32.215 -12.931 23.733 1.00 92.56 861 HIS A O 1
ATOM 6749 N N . VAL A 1 862 ? -30.066 -13.014 23.119 1.00 92.56 862 VAL A N 1
ATOM 6750 C CA . VAL A 1 862 ? -29.793 -11.579 23.350 1.00 92.56 862 VAL A CA 1
ATOM 6751 C C . VAL A 1 862 ? -30.810 -10.624 22.716 1.00 92.56 862 VAL A C 1
ATOM 6753 O O . VAL A 1 862 ? -31.116 -9.595 23.311 1.00 92.56 862 VAL A O 1
ATOM 6756 N N . PHE A 1 863 ? -31.408 -10.954 21.566 1.00 91.62 863 PHE A N 1
ATOM 6757 C CA . PHE A 1 863 ? -32.410 -10.080 20.947 1.00 91.62 863 PHE A CA 1
ATOM 6758 C C . PHE A 1 863 ? -33.797 -10.149 21.619 1.00 91.62 863 PHE A C 1
ATOM 6760 O O . PHE A 1 863 ? -34.667 -9.364 21.251 1.00 91.62 863 PHE A O 1
ATOM 6767 N N . SER A 1 864 ? -34.036 -11.050 22.585 1.00 91.06 864 SER A N 1
ATOM 6768 C CA . SER A 1 864 ? -35.263 -11.063 23.407 1.00 91.06 864 SER A CA 1
ATOM 6769 C C . SER A 1 864 ? -35.228 -10.067 24.577 1.00 91.06 864 SER A C 1
ATOM 6771 O O . SER A 1 864 ? -36.259 -9.835 25.212 1.00 91.06 864 SER A O 1
ATOM 6773 N N . LEU A 1 865 ? -34.060 -9.463 24.835 1.00 90.88 865 LEU A N 1
ATOM 6774 C CA . LEU A 1 865 ? -33.839 -8.390 25.814 1.00 90.88 865 LEU A CA 1
ATOM 6775 C C . LEU A 1 865 ? -34.166 -6.995 25.246 1.00 90.88 865 LEU A C 1
ATOM 6777 O O . LEU A 1 865 ? -34.084 -5.989 25.952 1.00 90.88 865 LEU A O 1
ATOM 6781 N N . PHE A 1 866 ? -34.556 -6.925 23.972 1.00 89.62 866 PHE A N 1
ATOM 6782 C CA . PHE A 1 866 ? -34.923 -5.706 23.259 1.00 89.62 866 PHE A CA 1
ATOM 6783 C C . PHE A 1 866 ? -36.325 -5.854 22.655 1.00 89.62 866 PHE A C 1
ATOM 6785 O O . PHE A 1 866 ? -36.798 -6.966 22.416 1.00 89.62 866 PHE A O 1
ATOM 6792 N N . ASP A 1 867 ? -36.992 -4.729 22.387 1.00 82.62 867 ASP A N 1
ATOM 6793 C CA . ASP A 1 867 ? -38.312 -4.731 21.750 1.00 82.62 867 ASP A CA 1
ATOM 6794 C C . ASP A 1 867 ? -38.248 -5.436 20.379 1.00 82.62 867 ASP A C 1
ATOM 6796 O O . ASP A 1 867 ? -37.488 -5.043 19.489 1.00 82.62 867 ASP A O 1
ATOM 6800 N N . GLN A 1 868 ? -39.050 -6.492 20.207 1.00 73.88 868 GLN A N 1
ATOM 6801 C CA . GLN A 1 868 ? -39.034 -7.321 18.998 1.00 73.88 868 GLN A CA 1
ATOM 6802 C C . GLN A 1 868 ? -39.624 -6.625 17.764 1.00 73.88 868 GLN A C 1
ATOM 6804 O O . GLN A 1 868 ? -39.282 -6.998 16.641 1.00 73.88 868 GLN A O 1
ATOM 6809 N N . ARG A 1 869 ? -40.519 -5.649 17.952 1.00 68.25 869 ARG A N 1
ATOM 6810 C CA . ARG A 1 869 ? -41.187 -4.904 16.875 1.00 68.25 869 ARG A CA 1
ATOM 6811 C C . ARG A 1 869 ? -40.340 -3.724 16.413 1.00 68.25 869 ARG A C 1
ATOM 6813 O O . ARG A 1 869 ? -40.300 -3.440 15.221 1.00 68.25 869 ARG A O 1
ATOM 6820 N N . VAL A 1 870 ? -39.686 -3.053 17.358 1.00 71.00 870 VAL A N 1
ATOM 6821 C CA . VAL A 1 870 ? -39.000 -1.775 17.148 1.00 71.00 870 VAL A CA 1
ATOM 6822 C C . VAL A 1 870 ? -37.484 -1.953 17.252 1.00 71.00 870 VAL A C 1
ATOM 6824 O O . VAL A 1 870 ? -36.789 -1.889 16.236 1.00 71.00 870 VAL A O 1
ATOM 6827 N N . GLY A 1 871 ? -36.969 -2.287 18.440 1.00 70.88 871 GLY A N 1
ATOM 6828 C CA . GLY A 1 871 ? -35.530 -2.396 18.719 1.00 70.88 871 GLY A CA 1
ATOM 6829 C C . GLY A 1 871 ? -34.793 -3.395 17.821 1.00 70.88 871 GLY A C 1
ATOM 6830 O O . GLY A 1 871 ? -33.773 -3.052 17.225 1.00 70.88 871 GLY A O 1
ATOM 6831 N N . ARG A 1 872 ? -35.344 -4.603 17.619 1.00 74.81 872 ARG A N 1
ATOM 6832 C CA . ARG A 1 872 ? -34.729 -5.619 16.740 1.00 74.81 872 ARG A CA 1
ATOM 6833 C C . ARG A 1 872 ? -34.641 -5.178 15.270 1.00 74.81 872 ARG A C 1
ATOM 6835 O O . ARG A 1 872 ? -33.792 -5.685 14.543 1.00 74.81 872 ARG A O 1
ATOM 6842 N N . SER A 1 873 ? -35.484 -4.238 14.831 1.00 79.50 873 SER A N 1
ATOM 6843 C CA . SER A 1 873 ? -35.475 -3.702 13.458 1.00 79.50 873 SER A CA 1
ATOM 6844 C C . SER A 1 873 ? -34.444 -2.583 13.232 1.00 79.50 873 SER A C 1
ATOM 6846 O O . SER A 1 873 ? -34.071 -2.315 12.085 1.00 79.50 873 SER A O 1
ATOM 6848 N N . ALA A 1 874 ? -33.981 -1.953 14.319 1.00 85.56 874 ALA A N 1
ATOM 6849 C CA . ALA A 1 874 ? -32.992 -0.879 14.317 1.00 85.56 874 ALA A CA 1
ATOM 6850 C C . ALA A 1 874 ? -31.542 -1.398 14.321 1.00 85.56 874 ALA A C 1
ATOM 6852 O O . ALA A 1 874 ? -30.655 -0.734 13.783 1.00 85.56 874 ALA A O 1
ATOM 6853 N N . PHE A 1 875 ? -31.290 -2.591 14.874 1.00 88.75 875 PHE A N 1
ATOM 6854 C CA . PHE A 1 875 ? -29.964 -3.211 14.818 1.00 88.75 875 PHE A CA 1
ATOM 6855 C C . PHE A 1 875 ? -29.479 -3.425 13.381 1.00 88.75 875 PHE A C 1
ATOM 6857 O O . PHE A 1 875 ? -30.246 -3.772 12.479 1.00 88.75 875 PHE A O 1
ATOM 6864 N N . PHE A 1 876 ? -28.170 -3.261 13.195 1.00 89.19 876 PHE A N 1
ATOM 6865 C CA . PHE A 1 876 ? -27.467 -3.460 11.925 1.00 89.19 876 PHE A CA 1
ATOM 6866 C C . PHE A 1 876 ? -27.932 -2.531 10.788 1.00 89.19 876 PHE A C 1
ATOM 6868 O O . PHE A 1 876 ? -27.710 -2.810 9.610 1.00 89.19 876 PHE A O 1
ATOM 6875 N N . LYS A 1 877 ? -28.574 -1.408 11.132 1.00 89.69 877 LYS A N 1
ATOM 6876 C CA . LYS A 1 877 ? -28.721 -0.248 10.246 1.00 89.69 877 LYS A CA 1
ATOM 6877 C C . LYS A 1 877 ? -27.458 0.611 10.302 1.00 89.69 877 LYS A C 1
ATOM 6879 O O . LYS A 1 877 ? -26.706 0.554 11.273 1.00 89.69 877 LYS A O 1
ATOM 6884 N N . ASP A 1 878 ? -27.246 1.445 9.286 1.00 89.62 878 ASP A N 1
ATOM 6885 C CA . ASP A 1 878 ? -26.164 2.428 9.318 1.00 89.62 878 ASP A CA 1
ATOM 6886 C C . ASP A 1 878 ? -26.320 3.364 10.525 1.00 89.62 878 ASP A C 1
ATOM 6888 O O . ASP A 1 878 ? -27.407 3.897 10.755 1.00 89.62 878 ASP A O 1
ATOM 6892 N N . LEU A 1 879 ? -25.226 3.645 11.240 1.00 92.00 879 LEU A N 1
ATOM 6893 C CA . LEU A 1 879 ? -25.246 4.438 12.482 1.00 92.00 879 LEU A CA 1
ATOM 6894 C C . LEU A 1 879 ? -25.786 5.870 12.326 1.00 92.00 879 LEU A C 1
ATOM 6896 O O . LEU A 1 879 ? -26.105 6.505 13.318 1.00 92.00 879 LEU A O 1
ATOM 6900 N N . HIS A 1 880 ? -25.895 6.387 11.102 1.00 91.50 880 HIS A N 1
ATOM 6901 C CA . HIS A 1 880 ? -26.418 7.724 10.786 1.00 91.50 880 HIS A CA 1
ATOM 6902 C C . HIS A 1 880 ? -27.887 7.712 10.315 1.00 91.50 880 HIS A C 1
ATOM 6904 O O . HIS A 1 880 ? -28.382 8.699 9.769 1.00 91.50 880 HIS A O 1
ATOM 6910 N N . SER A 1 881 ? -28.563 6.567 10.434 1.00 92.38 881 SER A N 1
ATOM 6911 C CA . SER A 1 881 ? -29.965 6.401 10.055 1.00 92.38 881 SER A CA 1
ATOM 6912 C C . SER A 1 881 ? -30.908 6.647 11.237 1.00 92.38 881 SER A C 1
ATOM 6914 O O . SER A 1 881 ? -30.510 6.604 12.401 1.00 92.38 881 SER A O 1
ATOM 6916 N N . TYR A 1 882 ? -32.182 6.884 10.929 1.00 89.94 882 TYR A N 1
ATOM 6917 C CA . TYR A 1 882 ? -33.242 7.117 11.913 1.00 89.94 882 TYR A CA 1
ATOM 6918 C C . TYR A 1 882 ? -34.305 6.009 11.815 1.00 89.94 882 TYR A C 1
ATOM 6920 O O . TYR A 1 882 ? -35.404 6.252 11.310 1.00 89.94 882 TYR A O 1
ATOM 6928 N N . PRO A 1 883 ? -33.983 4.761 12.212 1.00 88.44 883 PRO A N 1
ATOM 6929 C CA . PRO A 1 883 ? -35.002 3.736 12.385 1.00 88.44 883 PRO A CA 1
ATOM 6930 C C . PRO A 1 883 ? -35.922 4.117 13.559 1.00 88.44 883 PRO A C 1
ATOM 6932 O O . PRO A 1 883 ? -35.512 4.882 14.432 1.00 88.44 883 PRO A O 1
ATOM 6935 N N . PRO A 1 884 ? -37.144 3.566 13.636 1.00 83.94 884 PRO A N 1
ATOM 6936 C CA . PRO A 1 884 ? -37.940 3.635 14.854 1.00 83.94 884 PRO A CA 1
ATOM 6937 C C . PRO A 1 884 ? -37.152 3.029 16.025 1.00 83.94 884 PRO A C 1
ATOM 6939 O O . PRO A 1 884 ? -36.703 1.885 15.938 1.00 83.94 884 PRO A O 1
ATOM 6942 N N . LEU A 1 885 ? -36.968 3.799 17.098 1.00 82.88 885 LEU A N 1
ATOM 6943 C CA . LEU A 1 885 ? -36.264 3.377 18.312 1.00 82.88 885 LEU A CA 1
ATOM 6944 C C . LEU A 1 885 ? -37.262 3.064 19.442 1.00 82.88 885 LEU A C 1
ATOM 6946 O O . LEU A 1 885 ? -38.381 3.583 19.410 1.00 82.88 885 LEU A O 1
ATOM 6950 N N . PRO A 1 886 ? -36.907 2.191 20.408 1.00 73.19 886 PRO A N 1
ATOM 6951 C CA . PRO A 1 886 ? -37.815 1.798 21.485 1.00 73.19 886 PRO A CA 1
ATOM 6952 C C . PRO A 1 886 ? -38.312 2.992 22.310 1.00 73.19 886 PRO A C 1
ATOM 6954 O O . PRO A 1 886 ? -37.551 3.910 22.609 1.00 73.19 886 PRO A O 1
ATOM 6957 N N . SER A 1 887 ? -39.578 2.949 22.725 1.00 65.81 887 SER A N 1
ATOM 6958 C CA . SER A 1 887 ? -40.128 3.861 23.731 1.00 65.81 887 SER A CA 1
ATOM 6959 C C . SER A 1 887 ? -39.504 3.623 25.113 1.00 65.81 887 SER A C 1
ATOM 6961 O O . SER A 1 887 ? -39.023 2.530 25.407 1.00 65.81 887 SER A O 1
ATOM 6963 N N . GLN A 1 888 ? -39.564 4.636 25.988 1.00 63.19 888 GLN A N 1
ATOM 6964 C CA . GLN A 1 888 ? -39.139 4.514 27.395 1.00 63.19 888 GLN A CA 1
ATOM 6965 C C . GLN A 1 888 ? -39.958 3.466 28.174 1.00 63.19 888 GLN A C 1
ATOM 6967 O O . GLN A 1 888 ? -39.449 2.832 29.097 1.00 63.19 888 GLN A O 1
ATOM 6972 N N . GLU A 1 889 ? -41.214 3.252 27.775 1.00 68.75 889 GLU A N 1
ATOM 6973 C CA . GLU A 1 889 ? -42.027 2.119 28.214 1.00 68.75 889 GLU A CA 1
ATOM 6974 C C . GLU A 1 889 ? -41.758 0.919 27.297 1.00 68.75 889 GLU A C 1
ATOM 6976 O O . GLU A 1 889 ? -42.055 0.959 26.099 1.00 68.75 889 GLU A O 1
ATOM 6981 N N . ALA A 1 890 ? -41.179 -0.141 27.865 1.00 76.06 890 ALA A N 1
ATOM 6982 C CA . ALA A 1 890 ? -40.952 -1.421 27.202 1.00 76.06 890 ALA A CA 1
ATOM 6983 C C . ALA A 1 890 ? -42.028 -2.446 27.603 1.00 76.06 890 ALA A C 1
ATOM 6985 O O . ALA A 1 890 ? -42.604 -2.367 28.687 1.00 76.06 890 ALA A O 1
ATOM 6986 N N . ASP A 1 891 ? -42.268 -3.441 26.744 1.00 83.88 891 ASP A N 1
ATOM 6987 C CA . ASP A 1 891 ? -43.174 -4.560 27.038 1.00 83.88 891 ASP A CA 1
ATOM 6988 C C . ASP A 1 891 ? -42.775 -5.247 28.369 1.00 83.88 891 ASP A C 1
ATOM 6990 O O . ASP A 1 891 ? -41.592 -5.564 28.551 1.00 83.88 891 ASP A O 1
ATOM 6994 N N . PRO A 1 892 ? -43.714 -5.514 29.301 1.00 86.69 892 PRO A N 1
ATOM 6995 C CA . PRO A 1 892 ? -43.402 -6.129 30.593 1.00 86.69 892 PRO A CA 1
ATOM 6996 C C . PRO A 1 892 ? -42.702 -7.492 30.468 1.00 86.69 892 PRO A C 1
ATOM 6998 O O . PRO A 1 892 ? -41.924 -7.861 31.345 1.00 86.69 892 PRO A O 1
ATOM 7001 N N . THR A 1 893 ? -42.909 -8.228 29.370 1.00 89.69 893 THR A N 1
ATOM 7002 C CA . THR A 1 893 ? -42.169 -9.470 29.090 1.00 89.69 893 THR A CA 1
ATOM 7003 C C . THR A 1 893 ? -40.690 -9.209 28.797 1.00 89.69 893 THR A C 1
ATOM 7005 O O . THR A 1 893 ? -39.830 -9.962 29.253 1.00 89.69 893 THR A O 1
ATOM 7008 N N . VAL A 1 894 ? -40.368 -8.112 28.104 1.00 89.69 894 VAL A N 1
ATOM 7009 C CA . VAL A 1 894 ? -38.990 -7.687 27.823 1.00 89.69 894 VAL A CA 1
ATOM 7010 C C . VAL A 1 894 ? -38.325 -7.178 29.103 1.00 89.69 894 VAL A C 1
ATOM 7012 O O . VAL A 1 894 ? -37.199 -7.579 29.389 1.00 89.69 894 VAL A O 1
ATOM 7015 N N . VAL A 1 895 ? -39.024 -6.380 29.921 1.00 91.00 895 VAL A N 1
ATOM 7016 C CA . VAL A 1 895 ? -38.531 -5.934 31.242 1.00 91.00 895 VAL A CA 1
ATOM 7017 C C . VAL A 1 895 ? -38.250 -7.131 32.159 1.00 91.00 895 VAL A C 1
ATOM 7019 O O . VAL A 1 895 ? -37.187 -7.195 32.775 1.00 91.00 895 VAL A O 1
ATOM 7022 N N . HIS A 1 896 ? -39.133 -8.134 32.181 1.00 92.19 896 HIS A N 1
ATOM 7023 C CA . HIS A 1 896 ? -38.903 -9.372 32.925 1.00 92.19 896 HIS A CA 1
ATOM 7024 C C . HIS A 1 896 ? -37.671 -10.140 32.416 1.00 92.19 896 HIS A C 1
ATOM 7026 O O . HIS A 1 896 ? -36.823 -10.532 33.217 1.00 92.19 896 HIS A O 1
ATOM 7032 N N . ASN A 1 897 ? -37.519 -10.316 31.097 1.00 93.00 897 ASN A N 1
ATOM 7033 C CA . ASN A 1 897 ? -36.351 -10.991 30.518 1.00 93.00 897 ASN A CA 1
ATOM 7034 C C . ASN A 1 897 ? -35.038 -10.264 30.858 1.00 93.00 897 ASN A C 1
ATOM 7036 O O . ASN A 1 897 ? -34.053 -10.912 31.213 1.00 93.00 897 ASN A O 1
ATOM 7040 N N . ARG A 1 898 ? -35.035 -8.924 30.799 1.00 94.12 898 ARG A N 1
ATOM 7041 C CA . ARG A 1 898 ? -33.909 -8.066 31.205 1.00 94.12 898 ARG A CA 1
ATOM 7042 C C . ARG A 1 898 ? -33.544 -8.282 32.671 1.00 94.12 898 ARG A C 1
ATOM 7044 O O . ARG A 1 898 ? -32.390 -8.568 32.966 1.00 94.12 898 ARG A O 1
ATOM 7051 N N . LEU A 1 899 ? -34.524 -8.223 33.572 1.00 94.88 899 LEU A N 1
ATOM 7052 C CA . LEU A 1 899 ? -34.337 -8.462 35.006 1.00 94.88 899 LEU A CA 1
ATOM 7053 C C . LEU A 1 899 ? -33.749 -9.855 35.293 1.00 94.88 899 LEU A C 1
ATOM 7055 O O . LEU A 1 899 ? -32.804 -9.973 36.072 1.00 94.88 899 LEU A O 1
ATOM 7059 N N . GLN A 1 900 ? -34.260 -10.908 34.643 1.00 95.00 900 GLN A N 1
ATOM 7060 C CA . GLN A 1 900 ? -33.728 -12.269 34.799 1.00 95.00 900 GLN A CA 1
ATOM 7061 C C . GLN A 1 900 ? -32.292 -12.390 34.273 1.00 95.00 900 GLN A C 1
ATOM 7063 O O . GLN A 1 900 ? -31.439 -12.960 34.954 1.00 95.00 900 GLN A O 1
ATOM 7068 N N . PHE A 1 901 ? -31.997 -11.813 33.104 1.00 96.69 901 PHE A N 1
ATOM 7069 C CA . PHE A 1 901 ? -30.644 -11.786 32.550 1.00 96.69 901 PHE A CA 1
ATOM 7070 C C . PHE A 1 901 ? -29.664 -11.041 33.468 1.00 96.69 901 PHE A C 1
ATOM 7072 O O . PHE A 1 901 ? -28.613 -11.583 33.797 1.00 96.69 901 PHE A O 1
ATOM 7079 N N . LEU A 1 902 ? -30.012 -9.848 33.953 1.00 97.38 902 LEU A N 1
ATOM 7080 C CA . LEU A 1 902 ? -29.141 -9.067 34.837 1.00 97.38 902 LEU A CA 1
ATOM 7081 C C . LEU A 1 902 ? -28.925 -9.760 36.197 1.00 97.38 902 LEU A C 1
ATOM 7083 O O . LEU A 1 902 ? -27.803 -9.781 36.700 1.00 97.38 902 LEU A O 1
ATOM 7087 N N . LYS A 1 903 ? -29.939 -10.439 36.753 1.00 95.00 903 LYS A N 1
ATOM 7088 C CA . LYS A 1 903 ? -29.761 -11.315 37.930 1.00 95.00 903 LYS A CA 1
ATOM 7089 C C . LYS A 1 903 ? -28.850 -12.516 37.640 1.00 95.00 903 LYS A C 1
ATOM 7091 O O . LYS A 1 903 ? -28.084 -12.921 38.517 1.00 95.00 903 LYS A O 1
ATOM 7096 N N . GLN A 1 904 ? -28.889 -13.073 36.426 1.00 95.69 904 GLN A N 1
ATOM 7097 C CA . GLN A 1 904 ? -27.978 -14.137 35.988 1.00 95.69 904 GLN A CA 1
ATOM 7098 C C . GLN A 1 904 ? -26.535 -13.625 35.833 1.00 95.69 904 GLN A C 1
ATOM 7100 O O . GLN A 1 904 ? -25.612 -14.315 36.266 1.00 95.69 904 GLN A O 1
ATOM 7105 N N . VAL A 1 905 ? -26.343 -12.412 35.294 1.00 96.56 905 VAL A N 1
ATOM 7106 C CA . VAL A 1 905 ? -25.042 -11.720 35.223 1.00 96.56 905 VAL A CA 1
ATOM 7107 C C . VAL A 1 905 ? -24.467 -11.528 36.624 1.00 96.56 905 VAL A C 1
ATOM 7109 O O . VAL A 1 905 ? -23.360 -11.987 36.873 1.00 96.56 905 VAL A O 1
ATOM 7112 N N . ILE A 1 906 ? -25.226 -10.948 37.561 1.00 95.44 906 ILE A N 1
ATOM 7113 C CA . ILE A 1 906 ? -24.776 -10.745 38.951 1.00 95.44 906 ILE A CA 1
ATOM 7114 C C . ILE A 1 906 ? -24.417 -12.084 39.613 1.00 95.44 906 ILE A C 1
ATOM 7116 O O . ILE A 1 906 ? -23.373 -12.194 40.248 1.00 95.44 906 ILE A O 1
ATOM 7120 N N . SER A 1 907 ? -25.230 -13.127 39.415 1.00 94.06 907 SER A N 1
ATOM 7121 C CA . SER A 1 907 ? -24.937 -14.468 39.947 1.00 94.06 907 SER A CA 1
ATOM 7122 C C . SER A 1 907 ? -23.610 -15.023 39.420 1.00 94.06 907 SER A C 1
ATOM 7124 O O . SER A 1 907 ? -22.814 -15.547 40.193 1.00 94.06 907 SER A O 1
ATOM 7126 N N . LYS A 1 908 ? -23.337 -14.861 38.119 1.00 94.19 908 LYS A N 1
ATOM 7127 C CA . LYS A 1 908 ? -22.082 -15.305 37.501 1.00 94.19 908 LYS A CA 1
ATOM 7128 C C . LYS A 1 908 ? -20.886 -14.419 37.845 1.00 94.19 908 LYS A C 1
ATOM 7130 O O . LYS A 1 908 ? -19.786 -14.940 37.968 1.00 94.19 908 LYS A O 1
ATOM 7135 N N . ALA A 1 909 ? -21.091 -13.120 38.038 1.00 93.75 909 ALA A N 1
ATOM 7136 C CA . ALA A 1 909 ? -20.052 -12.208 38.496 1.00 93.75 909 ALA A CA 1
ATOM 7137 C C . ALA A 1 909 ? -19.590 -12.568 39.918 1.00 93.75 909 ALA A C 1
ATOM 7139 O O . ALA A 1 909 ? -18.390 -12.633 40.150 1.00 93.75 909 ALA A O 1
ATOM 7140 N N . ILE A 1 910 ? -20.517 -12.907 40.827 1.00 90.81 910 ILE A N 1
ATOM 7141 C CA . ILE A 1 910 ? -20.186 -13.429 42.165 1.00 90.81 910 ILE A CA 1
ATOM 7142 C C . ILE A 1 910 ? -19.367 -14.725 42.077 1.00 90.81 910 ILE A C 1
ATOM 7144 O O . ILE A 1 910 ? -18.333 -14.820 42.727 1.00 90.81 910 ILE A O 1
ATOM 7148 N N . GLU A 1 911 ? -19.772 -15.695 41.247 1.00 89.31 911 GLU A N 1
ATOM 7149 C CA . GLU A 1 911 ? -18.970 -16.912 41.009 1.00 89.31 911 GLU A CA 1
ATOM 7150 C C . GLU A 1 911 ? -17.561 -16.589 40.463 1.00 89.31 911 GLU A C 1
ATOM 7152 O O . GLU A 1 911 ? -16.602 -17.293 40.758 1.00 89.31 911 GLU A O 1
ATOM 7157 N N . TYR A 1 912 ? -17.416 -15.510 39.687 1.00 87.81 912 TYR A N 1
ATOM 7158 C CA . TYR A 1 912 ? -16.139 -15.070 39.117 1.00 87.81 912 TYR A CA 1
ATOM 7159 C C . TYR A 1 912 ? -15.239 -14.301 40.108 1.00 87.81 912 TYR A C 1
ATOM 7161 O O . TYR A 1 912 ? -14.045 -14.134 39.841 1.00 87.81 912 TYR A O 1
ATOM 7169 N N . MET A 1 913 ? -15.755 -13.868 41.268 1.00 86.75 913 MET A N 1
ATOM 7170 C CA . MET A 1 913 ? -14.965 -13.139 42.279 1.00 86.75 913 MET A CA 1
ATOM 7171 C C . MET A 1 913 ? -13.777 -13.949 42.810 1.00 86.75 913 MET A C 1
ATOM 7173 O O . MET A 1 913 ? -12.760 -13.359 43.162 1.00 86.75 913 MET A O 1
ATOM 7177 N N . GLU A 1 914 ? -13.875 -15.283 42.811 1.00 77.19 914 GLU A N 1
ATOM 7178 C CA . GLU A 1 914 ? -12.776 -16.199 43.162 1.00 77.19 914 GLU A CA 1
ATOM 7179 C C . GLU A 1 914 ? -11.558 -16.069 42.235 1.00 77.19 914 GLU A C 1
ATOM 7181 O O . GLU A 1 914 ? -10.437 -16.372 42.640 1.00 77.19 914 GLU A O 1
ATOM 7186 N N . HIS A 1 915 ? -11.764 -15.625 40.992 1.00 83.50 915 HIS A N 1
ATOM 7187 C CA . HIS A 1 915 ? -10.697 -15.426 40.014 1.00 83.50 915 HIS A CA 1
ATOM 7188 C C . HIS A 1 915 ? -10.204 -13.980 39.983 1.00 83.50 915 HIS A C 1
ATOM 7190 O O . HIS A 1 915 ? -8.996 -13.748 39.960 1.00 83.50 915 HIS A O 1
ATOM 7196 N N . ASN A 1 916 ? -11.120 -13.008 39.958 1.00 87.75 916 ASN A N 1
ATOM 7197 C CA . ASN A 1 916 ? -10.766 -11.592 39.974 1.00 87.75 916 ASN A CA 1
ATOM 7198 C C . ASN A 1 916 ? -11.908 -10.734 40.547 1.00 87.75 916 ASN A C 1
ATOM 7200 O O . ASN A 1 916 ? -12.920 -10.492 39.887 1.00 87.75 916 ASN A O 1
ATOM 7204 N N . GLN A 1 917 ? -11.704 -10.230 41.766 1.00 87.75 917 GLN A N 1
ATOM 7205 C CA . GLN A 1 917 ? -12.669 -9.396 42.482 1.00 87.75 917 GLN A CA 1
ATOM 7206 C C . GLN A 1 917 ? -12.963 -8.054 41.786 1.00 87.75 917 GLN A C 1
ATOM 7208 O O . GLN A 1 917 ? -14.110 -7.610 41.829 1.00 87.75 917 GLN A O 1
ATOM 7213 N N . SER A 1 918 ? -11.983 -7.407 41.134 1.00 89.88 918 SER A N 1
ATOM 7214 C CA . SER A 1 918 ? -12.221 -6.104 40.490 1.00 89.88 918 SER A CA 1
ATOM 7215 C C . SER A 1 918 ? -13.059 -6.260 39.223 1.00 89.88 918 SER A C 1
ATOM 7217 O O . SER A 1 918 ? -14.091 -5.610 39.098 1.00 89.88 918 SER A O 1
ATOM 7219 N N . LEU A 1 919 ? -12.697 -7.203 38.345 1.00 89.19 919 LEU A N 1
ATOM 7220 C CA . LEU A 1 919 ? -13.464 -7.484 37.124 1.00 89.19 919 LEU A CA 1
ATOM 7221 C C . LEU A 1 919 ? -14.882 -7.981 37.440 1.00 89.19 919 LEU A C 1
ATOM 7223 O O . LEU A 1 919 ? -15.834 -7.623 36.752 1.00 89.19 919 LEU A O 1
ATOM 7227 N N . ALA A 1 920 ? -15.046 -8.776 38.501 1.00 90.69 920 ALA A N 1
ATOM 7228 C CA . ALA A 1 920 ? -16.365 -9.177 38.977 1.00 90.69 920 ALA A CA 1
ATOM 7229 C C . ALA A 1 920 ? -17.219 -7.974 39.417 1.00 90.69 920 ALA A C 1
ATOM 7231 O O . ALA A 1 920 ? -18.390 -7.887 39.041 1.00 90.69 920 ALA A O 1
ATOM 7232 N N . LEU A 1 921 ? -16.636 -7.023 40.157 1.00 91.62 921 LEU A N 1
ATOM 7233 C CA . LEU A 1 921 ? -17.314 -5.784 40.537 1.00 91.62 921 LEU A CA 1
ATOM 7234 C C . LEU A 1 921 ? -17.652 -4.925 39.307 1.00 91.62 921 LEU A C 1
ATOM 7236 O O . LEU A 1 921 ? -18.756 -4.387 39.229 1.00 91.62 921 LEU A O 1
ATOM 7240 N N . ASP A 1 922 ? -16.768 -4.866 38.308 1.00 92.50 922 ASP A N 1
ATOM 7241 C CA . ASP A 1 922 ? -17.032 -4.189 37.035 1.00 92.50 922 ASP A CA 1
ATOM 7242 C C . ASP A 1 922 ? -18.220 -4.814 36.290 1.00 92.50 922 ASP A C 1
ATOM 7244 O O . ASP A 1 922 ? -19.083 -4.084 35.802 1.00 92.50 922 ASP A O 1
ATOM 7248 N N . TYR A 1 923 ? -18.349 -6.147 36.255 1.00 94.81 923 TYR A N 1
ATOM 7249 C CA . TYR A 1 923 ? -19.526 -6.810 35.676 1.00 94.81 923 TYR A CA 1
ATOM 7250 C C . TYR A 1 923 ? -20.822 -6.510 36.445 1.00 94.81 923 TYR A C 1
ATOM 7252 O O . TYR A 1 923 ? -21.876 -6.342 35.825 1.00 94.81 923 TYR A O 1
ATOM 7260 N N . VAL A 1 924 ? -20.770 -6.396 37.778 1.00 94.12 924 VAL A N 1
ATOM 7261 C CA . VAL A 1 924 ? -21.927 -5.980 38.593 1.00 94.12 924 VAL A CA 1
ATOM 7262 C C . VAL A 1 924 ? -22.300 -4.523 38.303 1.00 94.12 924 VAL A C 1
ATOM 7264 O O . VAL A 1 924 ? -23.471 -4.229 38.063 1.00 94.12 924 VAL A O 1
ATOM 7267 N N . ASN A 1 925 ? -21.319 -3.620 38.235 1.00 93.38 925 ASN A N 1
ATOM 7268 C CA . ASN A 1 925 ? -21.524 -2.214 37.878 1.00 93.38 925 ASN A CA 1
ATOM 7269 C C . ASN A 1 925 ? -22.106 -2.068 36.463 1.00 93.38 925 ASN A C 1
ATOM 7271 O O . ASN A 1 925 ? -23.041 -1.296 36.249 1.00 93.38 925 ASN A O 1
ATOM 7275 N N . GLN A 1 926 ? -21.618 -2.858 35.505 1.00 93.88 926 GLN A N 1
ATOM 7276 C CA . GLN A 1 926 ? -22.165 -2.943 34.152 1.00 93.88 926 GLN A CA 1
ATOM 7277 C C . GLN A 1 926 ? -23.619 -3.436 34.138 1.00 93.88 926 GLN A C 1
ATOM 7279 O O . GLN A 1 926 ? -24.445 -2.861 33.428 1.00 93.88 926 GLN A O 1
ATOM 7284 N N . ALA A 1 927 ? -23.953 -4.458 34.933 1.00 95.44 927 ALA A N 1
ATOM 7285 C CA . ALA A 1 927 ? -25.320 -4.959 35.052 1.00 95.44 927 ALA A CA 1
ATOM 7286 C C . ALA A 1 927 ? -26.270 -3.916 35.668 1.00 95.44 927 ALA A C 1
ATOM 7288 O O . ALA A 1 927 ? -27.389 -3.741 35.191 1.00 95.44 927 ALA A O 1
ATOM 7289 N N . VAL A 1 928 ? -25.813 -3.183 36.688 1.00 93.81 928 VAL A N 1
ATOM 7290 C CA . VAL A 1 928 ? -26.558 -2.074 37.305 1.00 93.81 928 VAL A CA 1
ATOM 7291 C C . VAL A 1 928 ? -26.752 -0.916 36.319 1.00 93.81 928 VAL A C 1
ATOM 7293 O O . VAL A 1 928 ? -27.862 -0.394 36.215 1.00 93.81 928 VAL A O 1
ATOM 7296 N N . LYS A 1 929 ? -25.721 -0.553 35.542 1.00 93.75 929 LYS A N 1
ATOM 7297 C CA . LYS A 1 929 ? -25.807 0.469 34.483 1.00 93.75 929 LYS A CA 1
ATOM 7298 C C . LYS A 1 929 ? -26.848 0.090 33.423 1.00 93.75 929 LYS A C 1
ATOM 7300 O O . LYS A 1 929 ? -27.733 0.891 33.136 1.00 93.75 929 LYS A O 1
ATOM 7305 N N . LEU A 1 930 ? -26.803 -1.145 32.910 1.00 94.00 930 LEU A N 1
ATOM 7306 C CA . LEU A 1 930 ? -27.828 -1.660 31.993 1.00 94.00 930 LEU A CA 1
ATOM 7307 C C . LEU A 1 930 ? -29.218 -1.690 32.643 1.00 94.00 930 LEU A C 1
ATOM 7309 O O . LEU A 1 930 ? -30.199 -1.416 31.963 1.00 94.00 930 LEU A O 1
ATOM 7313 N N . GLY A 1 931 ? -29.318 -1.962 33.948 1.00 93.25 931 GLY A N 1
ATOM 7314 C CA . GLY A 1 931 ? -30.573 -1.873 34.699 1.00 93.25 931 GLY A CA 1
ATOM 7315 C C . GLY A 1 931 ? -31.217 -0.487 34.609 1.00 93.25 931 GLY A C 1
ATOM 7316 O O . GLY A 1 931 ? -32.387 -0.384 34.239 1.00 93.25 931 GLY A O 1
ATOM 7317 N N . TYR A 1 932 ? -30.436 0.573 34.846 1.00 91.81 932 TYR A N 1
ATOM 7318 C CA . TYR A 1 932 ? -30.881 1.959 34.660 1.00 91.81 932 TYR A CA 1
ATOM 7319 C C . TYR A 1 932 ? -31.263 2.263 33.205 1.00 91.81 932 TYR A C 1
ATOM 7321 O O . TYR A 1 932 ? -32.352 2.771 32.947 1.00 91.81 932 TYR A O 1
ATOM 7329 N N . GLU A 1 933 ? -30.397 1.926 32.245 1.00 89.69 933 GLU A N 1
ATOM 7330 C CA . GLU A 1 933 ? -30.627 2.197 30.818 1.00 89.69 933 GLU A CA 1
ATOM 7331 C C . GLU A 1 933 ? -31.836 1.440 30.235 1.00 89.69 933 GLU A C 1
ATOM 7333 O O . GLU A 1 933 ? -32.451 1.881 29.262 1.00 89.69 933 GLU A O 1
ATOM 7338 N N . TRP A 1 934 ? -32.195 0.298 30.821 1.00 90.69 934 TRP A N 1
ATOM 7339 C CA . TRP A 1 934 ? -33.326 -0.530 30.409 1.00 90.69 934 TRP A CA 1
ATOM 7340 C C . TRP A 1 934 ? -34.598 -0.332 31.240 1.00 90.69 934 TRP A C 1
ATOM 7342 O O . TRP A 1 934 ? -35.575 -1.049 30.996 1.00 90.69 934 TRP A O 1
ATOM 7352 N N . ASN A 1 935 ? -34.599 0.628 32.173 1.00 88.06 935 ASN A N 1
ATOM 7353 C CA . ASN A 1 935 ? -35.711 0.920 33.081 1.00 88.06 935 ASN A CA 1
ATOM 7354 C C . ASN A 1 935 ? -36.185 -0.331 33.858 1.00 88.06 935 ASN A C 1
ATOM 7356 O O . ASN A 1 935 ? -37.375 -0.629 33.953 1.00 88.06 935 ASN A O 1
ATOM 7360 N N . VAL A 1 936 ? -35.219 -1.109 34.353 1.00 91.31 936 VAL A N 1
ATOM 7361 C CA . VAL A 1 936 ? -35.423 -2.253 35.252 1.00 91.31 936 VAL A CA 1
ATOM 7362 C C . VAL A 1 936 ? -35.284 -1.764 36.693 1.00 91.31 936 VAL A C 1
ATOM 7364 O O . VAL A 1 936 ? -34.459 -0.893 36.962 1.00 91.31 936 VAL A O 1
ATOM 7367 N N . ASP A 1 937 ? -36.040 -2.341 37.630 1.00 89.81 937 ASP A N 1
ATOM 7368 C CA . ASP A 1 937 ? -35.854 -2.043 39.052 1.00 89.81 937 ASP A CA 1
ATOM 7369 C C . ASP A 1 937 ? -34.436 -2.443 39.509 1.00 89.81 937 ASP A C 1
ATOM 7371 O O . ASP A 1 937 ? -34.073 -3.621 39.578 1.00 89.81 937 ASP A O 1
ATOM 7375 N N . VAL A 1 938 ? -33.618 -1.429 39.794 1.00 91.75 938 VAL A N 1
ATOM 7376 C CA . VAL A 1 938 ? -32.226 -1.591 40.221 1.00 91.75 938 VAL A CA 1
ATOM 7377 C C . VAL A 1 938 ? -32.142 -2.067 41.672 1.00 91.75 938 VAL A C 1
ATOM 7379 O O . VAL A 1 938 ? -31.170 -2.738 42.025 1.00 91.75 938 VAL A O 1
ATOM 7382 N N . ASP A 1 939 ? -33.153 -1.820 42.506 1.00 91.12 939 ASP A N 1
ATOM 7383 C CA . ASP A 1 939 ? -33.171 -2.348 43.870 1.00 91.12 939 ASP A CA 1
ATOM 7384 C C . ASP A 1 939 ? -33.351 -3.869 43.860 1.00 91.12 939 ASP A C 1
ATOM 7386 O O . ASP A 1 939 ? -32.654 -4.557 44.602 1.00 91.12 939 ASP A O 1
ATOM 7390 N N . GLU A 1 940 ? -34.145 -4.438 42.945 1.00 91.56 940 GLU A N 1
ATOM 7391 C CA . GLU A 1 940 ? -34.196 -5.897 42.753 1.00 91.56 940 GLU A CA 1
ATOM 7392 C C . GLU A 1 940 ? -32.835 -6.505 42.350 1.00 91.56 940 GLU A C 1
ATOM 7394 O O . GLU A 1 940 ? -32.541 -7.659 42.687 1.00 91.56 940 GLU A O 1
ATOM 7399 N N . LEU A 1 941 ? -31.996 -5.751 41.630 1.00 93.44 941 LEU A N 1
ATOM 7400 C CA . LEU A 1 941 ? -30.637 -6.166 41.263 1.00 93.44 941 LEU A CA 1
ATOM 7401 C C . LEU A 1 941 ? -29.680 -6.064 42.459 1.00 93.44 941 LEU A C 1
ATOM 7403 O O . LEU A 1 941 ? -28.944 -7.014 42.735 1.00 93.44 941 LEU A O 1
ATOM 7407 N N . ARG A 1 942 ? -29.729 -4.957 43.211 1.00 92.69 942 ARG A N 1
ATOM 7408 C CA . ARG A 1 942 ? -28.923 -4.751 44.426 1.00 92.69 942 ARG A CA 1
ATOM 7409 C C . ARG A 1 942 ? -29.274 -5.739 45.532 1.00 92.69 942 ARG A C 1
ATOM 7411 O O . ARG A 1 942 ? -28.366 -6.319 46.118 1.00 92.69 942 ARG A O 1
ATOM 7418 N N . ILE A 1 943 ? -30.562 -5.988 45.779 1.00 91.56 943 ILE A N 1
ATOM 7419 C CA . ILE A 1 943 ? -31.031 -7.010 46.726 1.00 91.56 943 ILE A CA 1
ATOM 7420 C C . ILE A 1 943 ? -30.474 -8.376 46.319 1.00 91.56 943 ILE A C 1
ATOM 7422 O O . ILE A 1 943 ? -29.976 -9.104 47.176 1.00 91.56 943 ILE A O 1
ATOM 7426 N N . LYS A 1 944 ? -30.470 -8.713 45.018 1.00 91.31 944 LYS A N 1
ATOM 7427 C CA . LYS A 1 944 ? -29.899 -9.987 44.563 1.00 91.31 944 LYS A CA 1
ATOM 7428 C C . LYS A 1 944 ? -28.377 -10.060 44.731 1.00 91.31 944 LYS A C 1
ATOM 7430 O O . LYS A 1 944 ? -27.867 -11.123 45.079 1.00 91.31 944 LYS A O 1
ATOM 7435 N N . TYR A 1 945 ? -27.660 -8.960 44.503 1.00 92.69 945 TYR A N 1
ATOM 7436 C CA . TYR A 1 945 ? -26.218 -8.872 44.748 1.00 92.69 945 TYR A CA 1
ATOM 7437 C C . TYR A 1 945 ? -25.897 -9.061 46.239 1.00 92.69 945 TYR A C 1
ATOM 7439 O O . TYR A 1 945 ? -25.095 -9.922 46.592 1.00 92.69 945 TYR A O 1
ATOM 7447 N N . VAL A 1 946 ? -26.602 -8.348 47.120 1.00 91.19 946 VAL A N 1
ATOM 7448 C CA . VAL A 1 946 ? -26.459 -8.435 48.582 1.00 91.19 946 VAL A CA 1
ATOM 7449 C C . VAL A 1 946 ? -26.813 -9.828 49.127 1.00 91.19 946 VAL A C 1
ATOM 7451 O O . VAL A 1 946 ? -26.053 -10.367 49.931 1.00 91.19 946 VAL A O 1
ATOM 7454 N N . ASP A 1 947 ? -27.907 -10.447 48.665 1.00 88.81 947 ASP A N 1
ATOM 7455 C CA . ASP A 1 947 ? -28.267 -11.846 48.970 1.00 88.81 947 ASP A CA 1
ATOM 7456 C C . ASP A 1 947 ? -27.099 -12.794 48.670 1.00 88.81 947 ASP A C 1
ATOM 7458 O O . ASP A 1 947 ? -26.667 -13.561 49.531 1.00 88.81 947 ASP A O 1
ATOM 7462 N N . LEU A 1 948 ? -26.524 -12.692 47.469 1.00 88.56 948 LEU A N 1
ATOM 7463 C CA . LEU A 1 948 ? -25.405 -13.534 47.057 1.00 88.56 948 LEU A CA 1
ATOM 7464 C C . LEU A 1 948 ? -24.123 -13.259 47.853 1.00 88.56 948 LEU A C 1
ATOM 7466 O O . LEU A 1 948 ? -23.425 -14.215 48.192 1.00 88.56 948 LEU A O 1
ATOM 7470 N N . LEU A 1 949 ? -23.817 -12.004 48.194 1.00 88.75 949 LEU A N 1
ATOM 7471 C CA . LEU A 1 949 ? -22.672 -11.672 49.051 1.00 88.75 949 LEU A CA 1
ATOM 7472 C C . LEU A 1 949 ? -22.828 -12.295 50.448 1.00 88.75 949 LEU A C 1
ATOM 7474 O O . LEU A 1 949 ? -21.896 -12.935 50.938 1.00 88.75 949 LEU A O 1
ATOM 7478 N N . TYR A 1 950 ? -24.011 -12.211 51.070 1.00 86.38 950 TYR A N 1
ATOM 7479 C CA . TYR A 1 950 ? -24.255 -12.860 52.364 1.00 86.38 950 TYR A CA 1
ATOM 7480 C C . TYR A 1 950 ? -24.310 -14.396 52.271 1.00 86.38 950 TYR A C 1
ATOM 7482 O O . TYR A 1 950 ? -23.837 -15.073 53.193 1.00 86.38 950 TYR A O 1
ATOM 7490 N N . VAL A 1 951 ? -24.816 -14.980 51.181 1.00 82.50 951 VAL A N 1
ATOM 7491 C CA . VAL A 1 951 ? -24.760 -16.438 50.965 1.00 82.50 951 VAL A CA 1
ATOM 7492 C C . VAL A 1 951 ? -23.310 -16.925 50.835 1.00 82.50 951 VAL A C 1
ATOM 7494 O O . VAL A 1 951 ? -22.973 -17.939 51.436 1.00 82.50 951 VAL A O 1
ATOM 7497 N N . ASN A 1 952 ? -22.435 -16.169 50.163 1.00 79.44 952 ASN A N 1
ATOM 7498 C CA . ASN A 1 952 ? -21.005 -16.483 50.002 1.00 79.44 952 ASN A CA 1
ATOM 7499 C C . ASN A 1 952 ? -20.100 -15.882 51.104 1.00 79.44 952 ASN A C 1
ATOM 7501 O O . ASN A 1 952 ? -18.885 -15.815 50.947 1.00 79.44 952 ASN A O 1
ATOM 7505 N N . HIS A 1 953 ? -20.682 -15.457 52.231 1.00 81.88 953 HIS A N 1
ATOM 7506 C CA . HIS A 1 953 ? -19.978 -14.982 53.439 1.00 81.88 953 HIS A CA 1
ATOM 7507 C C . HIS A 1 953 ? -19.129 -13.698 53.291 1.00 81.88 953 HIS A C 1
ATOM 7509 O O . HIS A 1 953 ? -18.363 -13.361 54.194 1.00 81.88 953 HIS A O 1
ATOM 7515 N N . MET A 1 954 ? -19.322 -12.934 52.211 1.00 84.50 954 MET A N 1
ATOM 7516 C CA . MET A 1 954 ? -18.658 -11.651 51.937 1.00 84.50 954 MET A CA 1
ATOM 7517 C C . MET A 1 954 ? -19.405 -10.472 52.586 1.00 84.50 954 MET A C 1
ATOM 7519 O O . MET A 1 954 ? -19.802 -9.507 51.931 1.00 84.50 954 MET A O 1
ATOM 7523 N N . ASP A 1 955 ? -19.627 -10.557 53.902 1.00 85.94 955 ASP A N 1
ATOM 7524 C CA . ASP A 1 955 ? -20.437 -9.598 54.668 1.00 85.94 955 ASP A CA 1
ATOM 7525 C C . ASP A 1 955 ? -19.953 -8.149 54.527 1.00 85.94 955 ASP A C 1
ATOM 7527 O O . ASP A 1 955 ? -20.770 -7.234 54.575 1.00 85.94 955 ASP A O 1
ATOM 7531 N N . HIS A 1 956 ? -18.645 -7.928 54.380 1.00 85.88 956 HIS A N 1
ATOM 7532 C CA . HIS A 1 956 ? -18.058 -6.590 54.332 1.00 85.88 956 HIS A CA 1
ATOM 7533 C C . HIS A 1 956 ? -18.512 -5.815 53.081 1.00 85.88 956 HIS A C 1
ATOM 7535 O O . HIS A 1 956 ? -19.073 -4.729 53.214 1.00 85.88 956 HIS A O 1
ATOM 7541 N N . LEU A 1 957 ? -18.411 -6.429 51.897 1.00 86.44 957 LEU A N 1
ATOM 7542 C CA . LEU A 1 957 ? -18.912 -5.862 50.637 1.00 86.44 957 LEU A CA 1
ATOM 7543 C C . LEU A 1 957 ? -20.433 -5.682 50.656 1.00 86.44 957 LEU A C 1
ATOM 7545 O O . LEU A 1 957 ? -20.957 -4.719 50.103 1.00 86.44 957 LEU A O 1
ATOM 7549 N N . ALA A 1 958 ? -21.162 -6.589 51.315 1.00 88.25 958 ALA A N 1
ATOM 7550 C CA . ALA A 1 958 ? -22.610 -6.467 51.427 1.00 88.25 958 ALA A CA 1
ATOM 7551 C C . ALA A 1 958 ? -23.004 -5.183 52.180 1.00 88.25 958 ALA A C 1
ATOM 7553 O O . ALA A 1 958 ? -23.865 -4.442 51.705 1.00 88.25 958 ALA A O 1
ATOM 7554 N N . HIS A 1 959 ? -22.327 -4.878 53.297 1.00 86.75 959 HIS A N 1
ATOM 7555 C CA . HIS A 1 959 ? -22.572 -3.670 54.096 1.00 86.75 959 HIS A CA 1
ATOM 7556 C C . HIS A 1 959 ? -22.285 -2.363 53.341 1.00 86.75 959 HIS A C 1
ATOM 7558 O O . HIS A 1 959 ? -22.966 -1.374 53.601 1.00 86.75 959 HIS A O 1
ATOM 7564 N N . GLU A 1 960 ? -21.341 -2.344 52.396 1.00 88.56 960 GLU A N 1
ATOM 7565 C CA . GLU A 1 960 ? -21.075 -1.169 51.547 1.00 88.56 960 GLU A CA 1
ATOM 7566 C C . GLU A 1 960 ? -22.241 -0.864 50.592 1.00 88.56 960 GLU A C 1
ATOM 7568 O O . GLU A 1 960 ? -22.525 0.297 50.302 1.00 88.56 960 GLU A O 1
ATOM 7573 N N . VAL A 1 961 ? -22.958 -1.898 50.138 1.00 88.25 961 VAL A N 1
ATOM 7574 C CA . VAL A 1 961 ? -24.096 -1.770 49.210 1.00 88.25 961 VAL A CA 1
ATOM 7575 C C . VAL A 1 961 ? -25.403 -1.450 49.940 1.00 88.25 961 VAL A C 1
ATOM 7577 O O . VAL A 1 961 ? -26.254 -0.756 49.379 1.00 88.25 961 VAL A O 1
ATOM 7580 N N . LEU A 1 962 ? -25.574 -1.911 51.188 1.00 87.25 962 LEU A N 1
ATOM 7581 C CA . LEU A 1 962 ? -26.811 -1.751 51.970 1.00 87.25 962 LEU A CA 1
ATOM 7582 C C . LEU A 1 962 ? -27.420 -0.332 52.004 1.00 87.25 962 LEU A C 1
ATOM 7584 O O . LEU A 1 962 ? -28.650 -0.262 51.997 1.00 87.25 962 LEU A O 1
ATOM 7588 N N . PRO A 1 963 ? -26.658 0.783 52.049 1.00 87.12 963 PRO A N 1
ATOM 7589 C CA . PRO A 1 963 ? -27.228 2.135 52.053 1.00 87.12 963 PRO A CA 1
ATOM 7590 C C . PRO A 1 963 ? -27.835 2.572 50.711 1.00 87.12 963 PRO A C 1
ATOM 7592 O O . PRO A 1 963 ? -28.503 3.599 50.657 1.00 87.12 963 PRO A O 1
ATOM 7595 N N . SER A 1 964 ? -27.580 1.832 49.625 1.00 85.94 964 SER A N 1
ATOM 7596 C CA . SER A 1 964 ? -28.020 2.169 48.261 1.00 85.94 964 SER A CA 1
ATOM 7597 C C . SER A 1 964 ? -29.343 1.514 47.835 1.00 85.94 964 SER A C 1
ATOM 7599 O O . SER A 1 964 ? -29.728 1.633 46.673 1.00 85.94 964 SER A O 1
ATOM 7601 N N . ILE A 1 965 ? -30.024 0.825 48.758 1.00 87.94 965 ILE A N 1
ATOM 7602 C CA . ILE A 1 965 ? -31.299 0.125 48.541 1.00 87.94 965 ILE A CA 1
ATOM 7603 C C . ILE A 1 965 ? -32.391 0.840 49.345 1.00 87.94 965 ILE A C 1
ATOM 7605 O O . ILE A 1 965 ? -32.220 1.055 50.544 1.00 87.94 965 ILE A O 1
ATOM 7609 N N . GLY A 1 966 ? -33.504 1.193 48.700 1.00 82.00 966 GLY A N 1
ATOM 7610 C CA . GLY A 1 966 ? -34.677 1.813 49.327 1.00 82.00 966 GLY A CA 1
ATOM 7611 C C . GLY A 1 966 ? -35.791 0.830 49.712 1.00 82.00 966 GLY A C 1
ATOM 7612 O O . GLY A 1 966 ? -36.598 1.141 50.586 1.00 82.00 966 GLY A O 1
ATOM 7613 N N . SER A 1 967 ? -35.849 -0.356 49.097 1.00 82.69 967 SER A N 1
ATOM 7614 C CA . SER A 1 967 ? -36.861 -1.385 49.403 1.00 82.69 967 SER A CA 1
ATOM 7615 C C . SER A 1 967 ? -36.528 -2.193 50.674 1.00 82.69 967 SER A C 1
ATOM 7617 O O . SER A 1 967 ? -36.128 -3.359 50.614 1.00 82.69 967 SER A O 1
ATOM 7619 N N . ASP A 1 968 ? -36.674 -1.558 51.843 1.00 80.19 968 ASP A N 1
ATOM 7620 C CA . ASP A 1 968 ? -36.294 -2.127 53.148 1.00 80.19 968 ASP A CA 1
ATOM 7621 C C . ASP A 1 968 ? -37.043 -3.428 53.507 1.00 80.19 968 ASP A C 1
ATOM 7623 O O . ASP A 1 968 ? -36.421 -4.351 54.030 1.00 80.19 968 ASP A O 1
ATOM 7627 N N . GLU A 1 969 ? -38.342 -3.552 53.204 1.00 80.75 969 GLU A N 1
ATOM 7628 C CA . GLU A 1 969 ? -39.144 -4.736 53.569 1.00 80.75 969 GLU A CA 1
ATOM 7629 C C . GLU A 1 969 ? -38.695 -5.996 52.804 1.00 80.75 969 GLU A C 1
ATOM 7631 O O . GLU A 1 969 ? -38.361 -7.014 53.413 1.00 80.75 969 GLU A O 1
ATOM 7636 N N . VAL A 1 970 ? -38.591 -5.907 51.470 1.00 84.31 970 VAL A N 1
ATOM 7637 C CA . VAL A 1 970 ? -38.154 -7.023 50.607 1.00 84.31 970 VAL A CA 1
ATOM 7638 C C . VAL A 1 970 ? -36.700 -7.401 50.892 1.00 84.31 970 VAL A C 1
ATOM 7640 O O . VAL A 1 970 ? -36.355 -8.587 50.939 1.00 84.31 970 VAL A O 1
ATOM 7643 N N . LEU A 1 971 ? -35.841 -6.402 51.122 1.00 86.75 971 LEU A N 1
ATOM 7644 C CA . LEU A 1 971 ? -34.465 -6.623 51.549 1.00 86.75 971 LEU A CA 1
ATOM 7645 C C . LEU A 1 971 ? -34.427 -7.340 52.905 1.00 86.75 971 LEU A C 1
ATOM 7647 O O . LEU A 1 971 ? -33.754 -8.358 53.022 1.00 86.75 971 LEU A O 1
ATOM 7651 N N . GLY A 1 972 ? -35.185 -6.872 53.899 1.00 85.31 972 GLY A N 1
ATOM 7652 C CA . GLY A 1 972 ? -35.269 -7.462 55.234 1.00 85.31 972 GLY A CA 1
ATOM 7653 C C . GLY A 1 972 ? -35.635 -8.949 55.211 1.00 85.31 972 GLY A C 1
ATOM 7654 O O . GLY A 1 972 ? -34.881 -9.768 55.741 1.00 85.31 972 GLY A O 1
ATOM 7655 N N . SER A 1 973 ? -36.721 -9.322 54.527 1.00 86.50 973 SER A N 1
ATOM 7656 C CA . SER A 1 973 ? -37.117 -10.730 54.350 1.00 86.50 973 SER A CA 1
ATOM 7657 C C . SER A 1 973 ? -36.049 -11.562 53.623 1.00 86.50 973 SER A C 1
ATOM 7659 O O . SER A 1 973 ? -35.804 -12.718 53.977 1.00 86.50 973 SER A O 1
ATOM 7661 N N . THR A 1 974 ? -35.351 -10.981 52.641 1.00 86.81 974 THR A N 1
ATOM 7662 C CA . THR A 1 974 ? -34.264 -11.667 51.916 1.00 86.81 974 THR A CA 1
ATOM 7663 C C . THR A 1 974 ? -33.041 -11.905 52.814 1.00 86.81 974 THR A C 1
ATOM 7665 O O . THR A 1 974 ? -32.497 -13.012 52.852 1.00 86.81 974 THR A O 1
ATOM 7668 N N . LEU A 1 975 ? -32.634 -10.900 53.597 1.00 88.00 975 LEU A N 1
ATOM 7669 C CA . LEU A 1 975 ? -31.547 -11.010 54.575 1.00 88.00 975 LEU A CA 1
ATOM 7670 C C . LEU A 1 975 ? -31.873 -12.031 55.676 1.00 88.00 975 LEU A C 1
ATOM 7672 O O . LEU A 1 975 ? -30.991 -12.788 56.088 1.00 88.00 975 LEU A O 1
ATOM 7676 N N . LEU A 1 976 ? -33.139 -12.113 56.099 1.00 88.69 976 LEU A N 1
ATOM 7677 C CA . LEU A 1 976 ? -33.597 -13.098 57.076 1.00 88.69 976 LEU A CA 1
ATOM 7678 C C . LEU A 1 976 ? -33.405 -14.530 56.560 1.00 88.69 976 LEU A C 1
ATOM 7680 O O . LEU A 1 976 ? -32.875 -15.370 57.286 1.00 88.69 976 LEU A O 1
ATOM 7684 N N . VAL A 1 977 ? -33.745 -14.807 55.297 1.00 87.81 977 VAL A N 1
ATOM 7685 C CA . VAL A 1 977 ? -33.490 -16.111 54.654 1.00 87.81 977 VAL A CA 1
ATOM 7686 C C . VAL A 1 977 ? -31.992 -16.448 54.636 1.00 87.81 977 VAL A C 1
ATOM 7688 O O . VAL A 1 977 ? -31.613 -17.583 54.942 1.00 87.81 977 VAL A O 1
ATOM 7691 N N . ALA A 1 978 ? -31.121 -15.476 54.344 1.00 84.81 978 ALA A N 1
ATOM 7692 C CA . ALA A 1 978 ? -29.670 -15.671 54.401 1.00 84.81 978 ALA A CA 1
ATOM 7693 C C . ALA A 1 978 ? -29.171 -15.954 55.836 1.00 84.81 978 ALA A C 1
ATOM 7695 O O . ALA A 1 978 ? -28.353 -16.857 56.037 1.00 84.81 978 ALA A O 1
ATOM 7696 N N . ALA A 1 979 ? -29.700 -15.255 56.845 1.00 86.12 979 ALA A N 1
ATOM 7697 C CA . ALA A 1 979 ? -29.400 -15.509 58.255 1.00 86.12 979 ALA A CA 1
ATOM 7698 C C . ALA A 1 979 ? -29.877 -16.901 58.709 1.00 86.12 979 ALA A C 1
ATOM 7700 O O . ALA A 1 979 ? -29.116 -17.640 59.334 1.00 86.12 979 ALA A O 1
ATOM 7701 N N . GLY A 1 980 ? -31.098 -17.300 58.339 1.00 85.69 980 GLY A N 1
ATOM 7702 C CA . GLY A 1 980 ? -31.666 -18.614 58.649 1.00 85.69 980 GLY A CA 1
ATOM 7703 C C . GLY A 1 980 ? -30.847 -19.769 58.069 1.00 85.69 980 GLY A C 1
ATOM 7704 O O . GLY A 1 980 ? -30.578 -20.744 58.771 1.00 85.69 980 GLY A O 1
ATOM 7705 N N . ARG A 1 981 ? -30.361 -19.634 56.824 1.00 82.62 981 ARG A N 1
ATOM 7706 C CA . ARG A 1 981 ? -29.442 -20.609 56.205 1.00 82.62 981 ARG A CA 1
ATOM 7707 C C . ARG A 1 981 ? -28.133 -20.740 56.988 1.00 82.62 981 ARG A C 1
ATOM 7709 O O . ARG A 1 981 ? -27.744 -21.854 57.320 1.00 82.62 981 ARG A O 1
ATOM 7716 N N . ARG A 1 982 ? -27.491 -19.618 57.345 1.00 82.50 982 ARG A N 1
ATOM 7717 C CA . ARG A 1 982 ? -26.260 -19.609 58.165 1.00 82.50 982 ARG A CA 1
ATOM 7718 C C . ARG A 1 982 ? -26.469 -20.273 59.528 1.00 82.50 982 ARG A C 1
ATOM 7720 O O . ARG A 1 982 ? -25.601 -21.005 59.990 1.00 82.50 982 ARG A O 1
ATOM 7727 N N . LEU A 1 983 ? -27.619 -20.035 60.161 1.00 81.06 983 LEU A N 1
ATOM 7728 C CA . LEU A 1 983 ? -27.969 -20.631 61.450 1.00 81.06 983 LEU A CA 1
ATOM 7729 C C . LEU A 1 983 ? -28.232 -22.136 61.370 1.00 81.06 983 LEU A C 1
ATOM 7731 O O . LEU A 1 983 ? -27.846 -22.857 62.289 1.00 81.06 983 LEU A O 1
ATOM 7735 N N . LYS A 1 984 ? -28.842 -22.625 60.286 1.00 79.12 984 LYS A N 1
ATOM 7736 C CA . LYS A 1 984 ? -29.147 -24.053 60.096 1.00 79.12 984 LYS A CA 1
ATOM 7737 C C . LYS A 1 984 ? -27.903 -24.949 60.155 1.00 79.12 984 LYS A C 1
ATOM 7739 O O . LYS A 1 984 ? -27.993 -26.070 60.644 1.00 79.12 984 LYS A O 1
ATOM 7744 N N . ASP A 1 985 ? -26.749 -24.431 59.734 1.00 72.19 985 ASP A N 1
ATOM 7745 C CA . ASP A 1 985 ? -25.456 -25.129 59.776 1.00 72.19 985 ASP A CA 1
ATOM 7746 C C . ASP A 1 985 ? -24.725 -25.030 61.135 1.00 72.19 985 ASP A C 1
ATOM 7748 O O . ASP A 1 985 ? -23.691 -25.677 61.328 1.00 72.19 985 ASP A O 1
ATOM 7752 N N . VAL A 1 986 ? -25.224 -24.204 62.064 1.00 76.00 986 VAL A N 1
ATOM 7753 C CA . VAL A 1 986 ? -24.608 -23.914 63.376 1.00 76.00 986 VAL A CA 1
ATOM 7754 C C . VAL A 1 986 ? -25.433 -24.478 64.540 1.00 76.00 986 VAL A C 1
ATOM 7756 O O . VAL A 1 986 ? -24.859 -24.938 65.528 1.00 76.00 986 VAL A O 1
ATOM 7759 N N . LEU A 1 987 ? -26.764 -24.452 64.434 1.00 78.38 987 LEU A N 1
ATOM 7760 C CA . LEU A 1 987 ? -27.690 -24.911 65.471 1.00 78.38 987 LEU A CA 1
ATOM 7761 C C . LEU A 1 987 ? -27.737 -26.442 65.564 1.00 78.38 987 LEU A C 1
ATOM 7763 O O . LEU A 1 987 ? -27.838 -27.148 64.560 1.00 78.38 987 LEU A O 1
ATOM 7767 N N . LYS A 1 988 ? -27.732 -26.973 66.789 1.00 77.56 988 LYS A N 1
ATOM 7768 C CA . LYS A 1 988 ? -27.962 -28.401 67.049 1.00 77.56 988 LYS A CA 1
ATOM 7769 C C . LYS A 1 988 ? -29.466 -28.693 67.161 1.00 77.56 988 LYS A C 1
ATOM 7771 O O . LYS A 1 988 ? -30.237 -27.798 67.507 1.00 77.56 988 LYS A O 1
ATOM 7776 N N . PRO A 1 989 ? -29.900 -29.961 67.007 1.00 73.44 989 PRO A N 1
ATOM 7777 C CA . PRO A 1 989 ? -31.297 -30.353 67.236 1.00 73.44 989 PRO A CA 1
ATOM 7778 C C . PRO A 1 989 ? -31.824 -30.022 68.646 1.00 73.44 989 PRO A C 1
ATOM 7780 O O . PRO A 1 989 ? -33.022 -29.821 68.829 1.00 73.44 989 PRO A O 1
ATOM 7783 N N . SER A 1 990 ? -30.934 -29.947 69.644 1.00 72.62 990 SER A N 1
ATOM 7784 C CA . SER A 1 990 ? -31.244 -29.471 71.000 1.00 72.62 990 SER A CA 1
ATOM 7785 C C . SER A 1 990 ? -31.644 -28.000 71.044 1.00 72.62 990 SER A C 1
ATOM 7787 O O . SER A 1 990 ? -32.466 -27.605 71.860 1.00 72.62 990 SER A O 1
ATOM 7789 N N . ASP A 1 991 ? -31.063 -27.181 70.176 1.00 73.62 991 ASP A N 1
ATOM 7790 C CA . ASP A 1 991 ? -31.161 -25.726 70.260 1.00 73.62 991 ASP A CA 1
ATOM 7791 C C . ASP A 1 991 ? -32.460 -25.267 69.576 1.00 73.62 991 ASP A C 1
ATOM 7793 O O . ASP A 1 991 ? -33.118 -24.327 70.019 1.00 73.62 991 ASP A O 1
ATOM 7797 N N . THR A 1 992 ? -32.907 -26.021 68.563 1.00 72.06 992 THR A N 1
ATOM 7798 C CA . THR A 1 992 ? -34.203 -25.827 67.903 1.00 72.06 992 THR A CA 1
ATOM 7799 C C . THR A 1 992 ? -35.411 -26.132 68.792 1.00 72.06 992 THR A C 1
ATOM 7801 O O . THR A 1 992 ? -36.503 -25.674 68.479 1.00 72.06 992 THR A O 1
ATOM 7804 N N . SER A 1 993 ? -35.266 -26.849 69.919 1.00 73.94 993 SER A N 1
ATOM 7805 C CA . SER A 1 993 ? -36.411 -27.109 70.815 1.00 73.94 993 SER A CA 1
ATOM 7806 C C . SER A 1 993 ? -36.859 -25.886 71.625 1.00 73.94 993 SER A C 1
ATOM 7808 O O . SER A 1 993 ? -37.899 -25.940 72.275 1.00 73.94 993 SER A O 1
ATOM 7810 N N . ALA A 1 994 ? -36.071 -24.807 71.619 1.00 74.81 994 ALA A N 1
ATOM 7811 C CA . ALA A 1 994 ? -36.413 -23.531 72.246 1.00 74.81 994 ALA A CA 1
ATOM 7812 C C . ALA A 1 994 ? -37.180 -22.572 71.310 1.00 74.81 994 ALA A C 1
ATOM 7814 O O . ALA A 1 994 ? -37.570 -21.494 71.750 1.00 74.81 994 ALA A O 1
ATOM 7815 N N . LEU A 1 995 ? -37.379 -22.948 70.040 1.00 83.31 995 LEU A N 1
ATOM 7816 C CA . LEU A 1 995 ? -38.059 -22.143 69.024 1.00 83.31 995 LEU A CA 1
ATOM 7817 C C . LEU A 1 995 ? -39.538 -22.527 68.890 1.00 83.31 995 LEU A C 1
ATOM 7819 O O . LEU A 1 995 ? -39.939 -23.672 69.111 1.00 83.31 995 LEU A O 1
ATOM 7823 N N . SER A 1 996 ? -40.352 -21.571 68.455 1.00 85.75 996 SER A N 1
ATOM 7824 C CA . SER A 1 996 ? -41.753 -21.780 68.110 1.00 85.75 996 SER A CA 1
ATOM 7825 C C . SER A 1 996 ? -41.927 -22.797 66.966 1.00 85.75 996 SER A C 1
ATOM 7827 O O . SER A 1 996 ? -41.032 -22.965 66.125 1.00 85.75 996 SER A O 1
ATOM 7829 N N . PRO A 1 997 ? -43.098 -23.461 66.861 1.00 81.69 997 PRO A N 1
ATOM 7830 C CA . PRO A 1 997 ? -43.386 -24.369 65.750 1.00 81.69 997 PRO A CA 1
ATOM 7831 C C . PRO A 1 997 ? -43.262 -23.693 64.377 1.00 81.69 997 PRO A C 1
ATOM 7833 O O . PRO A 1 997 ? -42.788 -24.320 63.435 1.00 81.69 997 PRO A O 1
ATOM 7836 N N . THR A 1 998 ? -43.635 -22.412 64.279 1.00 84.19 998 THR A N 1
ATOM 7837 C CA . THR A 1 998 ? -43.572 -21.611 63.048 1.00 84.19 998 THR A CA 1
ATOM 7838 C C . THR A 1 998 ? -42.131 -21.390 62.591 1.00 84.19 998 THR A C 1
ATOM 7840 O O . THR A 1 998 ? -41.786 -21.731 61.462 1.00 84.19 998 THR A O 1
ATOM 7843 N N . THR A 1 999 ? -41.263 -20.895 63.479 1.00 85.06 999 THR A N 1
ATOM 7844 C CA . THR A 1 999 ? -39.842 -20.656 63.174 1.00 85.06 999 THR A CA 1
ATOM 7845 C C . THR A 1 999 ? -39.089 -21.962 62.921 1.00 85.06 999 THR A C 1
ATOM 7847 O O . THR A 1 999 ? -38.230 -22.025 62.043 1.00 85.06 999 THR A O 1
ATOM 7850 N N . THR A 1 1000 ? -39.447 -23.035 63.632 1.00 83.56 1000 THR A N 1
ATOM 7851 C CA . THR A 1 1000 ? -38.865 -24.370 63.420 1.00 83.56 1000 THR A CA 1
ATOM 7852 C C . THR A 1 1000 ? -39.261 -24.953 62.061 1.00 83.56 1000 THR A C 1
ATOM 7854 O O . THR A 1 1000 ? -38.404 -25.490 61.357 1.00 83.56 1000 THR A O 1
ATOM 7857 N N . ALA A 1 1001 ? -40.529 -24.816 61.653 1.00 84.12 1001 ALA A N 1
ATOM 7858 C CA . ALA A 1 1001 ? -40.993 -25.228 60.329 1.00 84.12 1001 ALA A CA 1
ATOM 7859 C C . ALA A 1 1001 ? -40.279 -24.436 59.222 1.00 84.12 1001 ALA A C 1
ATOM 7861 O O . ALA A 1 1001 ? -39.678 -25.046 58.337 1.00 84.12 1001 ALA A O 1
ATOM 7862 N N . TRP A 1 1002 ? -40.227 -23.107 59.338 1.00 89.12 1002 TRP A N 1
ATOM 7863 C CA . TRP A 1 1002 ? -39.527 -22.230 58.396 1.00 89.12 1002 TRP A CA 1
ATOM 7864 C C . TRP A 1 1002 ? -38.036 -22.587 58.255 1.00 89.12 1002 TRP A C 1
ATOM 7866 O O . TRP A 1 1002 ? -37.558 -22.817 57.144 1.00 89.12 1002 TRP A O 1
ATOM 7876 N N . LEU A 1 1003 ? -37.305 -22.762 59.367 1.00 83.69 1003 LEU A N 1
ATOM 7877 C CA . LEU A 1 1003 ? -35.913 -23.240 59.333 1.00 83.69 1003 LEU A CA 1
ATOM 7878 C C . LEU A 1 1003 ? -35.785 -24.620 58.670 1.00 83.69 1003 LEU A C 1
ATOM 7880 O O . LEU A 1 1003 ? -34.778 -24.897 58.014 1.00 83.69 1003 LEU A O 1
ATOM 7884 N N . SER A 1 1004 ? -36.772 -25.505 58.834 1.00 80.44 1004 SER A N 1
ATOM 7885 C CA . SER A 1 1004 ? -36.751 -26.835 58.218 1.00 80.44 1004 SER A CA 1
ATOM 7886 C C . SER A 1 1004 ? -36.921 -26.780 56.693 1.00 80.44 1004 SER A C 1
ATOM 7888 O O . SER A 1 1004 ? -36.216 -27.515 55.999 1.00 80.44 1004 SER A O 1
ATOM 7890 N N . GLU A 1 1005 ? -37.741 -25.852 56.186 1.00 83.50 1005 GLU A N 1
ATOM 7891 C CA . GLU A 1 1005 ? -38.023 -25.632 54.758 1.00 83.50 1005 GLU A CA 1
ATOM 7892 C C . GLU A 1 1005 ? -36.850 -25.002 53.989 1.00 83.50 1005 GLU A C 1
ATOM 7894 O O . GLU A 1 1005 ? -36.693 -25.257 52.794 1.00 83.50 1005 GLU A O 1
ATOM 7899 N N . LEU A 1 1006 ? -35.982 -24.228 54.654 1.00 81.12 1006 LEU A N 1
ATOM 7900 C CA . LEU A 1 1006 ? -34.783 -23.659 54.025 1.00 81.12 1006 LEU A CA 1
ATOM 7901 C C . LEU A 1 1006 ? -33.853 -24.754 53.478 1.00 81.12 1006 LEU A C 1
ATOM 7903 O O . LEU A 1 1006 ? -33.395 -25.623 54.223 1.00 81.12 1006 LEU A O 1
ATOM 7907 N N . SER A 1 1007 ? -33.487 -24.689 52.199 1.00 66.38 1007 SER A N 1
ATOM 7908 C CA . SER A 1 1007 ? -32.480 -25.590 51.634 1.00 66.38 1007 SER A CA 1
ATOM 7909 C C . SER A 1 1007 ? -31.104 -25.370 52.279 1.00 66.38 1007 SER A C 1
ATOM 7911 O O . SER A 1 1007 ? -30.649 -24.237 52.451 1.00 66.38 1007 SER A O 1
ATOM 7913 N N . SER A 1 1008 ? -30.412 -26.464 52.607 1.00 56.88 1008 SER A N 1
ATOM 7914 C CA . SER A 1 1008 ? -28.998 -26.449 53.003 1.00 56.88 1008 SER A CA 1
ATOM 7915 C C . SER A 1 1008 ? -28.104 -26.357 51.758 1.00 56.88 1008 SER A C 1
ATOM 7917 O O . SER A 1 1008 ? -27.330 -27.269 51.465 1.00 56.88 1008 SER A O 1
ATOM 7919 N N . ASP A 1 1009 ? -28.259 -25.283 50.979 1.00 47.91 1009 ASP A N 1
ATOM 7920 C CA . ASP A 1 1009 ? -27.474 -25.027 49.766 1.00 47.91 1009 ASP A CA 1
ATOM 7921 C C . ASP A 1 1009 ? -26.086 -24.460 50.106 1.00 47.91 1009 ASP A C 1
ATOM 7923 O O . ASP A 1 1009 ? -25.730 -23.335 49.752 1.00 47.91 1009 ASP A O 1
ATOM 7927 N N . THR A 1 1010 ? -25.252 -25.273 50.757 1.00 48.31 1010 THR A N 1
ATOM 7928 C CA . THR A 1 1010 ? -23.802 -25.048 50.836 1.00 48.31 1010 THR A CA 1
ATOM 7929 C C . THR A 1 1010 ? -23.151 -25.376 49.487 1.00 48.31 1010 THR A C 1
ATOM 7931 O O . THR A 1 1010 ? -22.478 -26.389 49.306 1.00 48.31 1010 THR A O 1
ATOM 7934 N N . ARG A 1 1011 ? -23.401 -24.503 48.502 1.00 44.59 1011 ARG A N 1
ATOM 7935 C CA . ARG A 1 1011 ? -22.778 -24.519 47.165 1.00 44.59 1011 ARG A CA 1
ATOM 7936 C C . ARG A 1 1011 ? -21.958 -23.266 46.832 1.00 44.59 1011 ARG A C 1
ATOM 7938 O O . ARG A 1 1011 ? -21.439 -23.188 45.724 1.00 44.59 1011 ARG A O 1
ATOM 7945 N N . GLY A 1 1012 ? -21.817 -22.327 47.768 1.00 44.56 1012 GLY A N 1
ATOM 7946 C CA . GLY A 1 1012 ? -20.795 -21.280 47.683 1.00 44.56 1012 GLY A CA 1
ATOM 7947 C C . GLY A 1 1012 ? -19.419 -21.864 48.001 1.00 44.56 1012 GLY A C 1
ATOM 7948 O O . GLY A 1 1012 ? -19.278 -22.582 48.996 1.00 44.56 1012 GLY A O 1
ATOM 7949 N N . ALA A 1 1013 ? -18.424 -21.607 47.152 1.00 43.97 1013 ALA A N 1
ATOM 7950 C CA . ALA A 1 1013 ? -17.051 -22.012 47.423 1.00 43.97 1013 ALA A CA 1
ATOM 7951 C C . ALA A 1 1013 ? -16.383 -21.055 48.433 1.00 43.97 1013 ALA A C 1
ATOM 7953 O O . ALA A 1 1013 ? -16.829 -19.935 48.686 1.00 43.97 1013 ALA A O 1
ATOM 7954 N N . ALA A 1 1014 ? -15.379 -21.575 49.139 1.00 44.25 1014 ALA A N 1
ATOM 7955 C CA . ALA A 1 1014 ? -14.943 -21.023 50.417 1.00 44.25 1014 ALA A CA 1
ATOM 7956 C C . ALA A 1 1014 ? -13.876 -19.925 50.257 1.00 44.25 1014 ALA A C 1
ATOM 7958 O O . ALA A 1 1014 ? -12.683 -20.203 50.368 1.00 44.25 1014 ALA A O 1
ATOM 7959 N N . LEU A 1 1015 ? -14.319 -18.681 50.045 1.00 48.91 1015 LEU A N 1
ATOM 7960 C CA . LEU A 1 1015 ? -13.465 -17.484 50.109 1.00 48.91 1015 LEU A CA 1
ATOM 7961 C C . LEU A 1 1015 ? -13.210 -17.009 51.551 1.00 48.91 1015 LEU A C 1
ATOM 7963 O O . LEU A 1 1015 ? -12.075 -16.703 51.907 1.00 48.91 1015 LEU A O 1
ATOM 7967 N N . GLU A 1 1016 ? -14.242 -16.986 52.401 1.00 52.97 1016 GLU A N 1
ATOM 7968 C CA . GLU A 1 1016 ? -14.111 -16.663 53.829 1.00 52.97 1016 GLU A CA 1
ATOM 7969 C C . GLU A 1 1016 ? -14.294 -17.903 54.724 1.00 52.97 1016 GLU A C 1
ATOM 7971 O O . GLU A 1 1016 ? -14.965 -18.879 54.375 1.00 52.97 1016 GLU A O 1
ATOM 7976 N N . THR A 1 1017 ? -13.706 -17.860 55.925 1.00 56.75 1017 THR A N 1
ATOM 7977 C CA . THR A 1 1017 ? -13.980 -18.844 56.980 1.00 56.75 1017 THR A CA 1
ATOM 7978 C C . THR A 1 1017 ? -15.464 -18.820 57.360 1.00 56.75 1017 THR A C 1
ATOM 7980 O O . THR A 1 1017 ? -16.113 -17.776 57.275 1.00 56.75 1017 THR A O 1
ATOM 7983 N N . LYS A 1 1018 ? -16.014 -19.973 57.789 1.00 63.91 1018 LYS A N 1
ATOM 7984 C CA . LYS A 1 1018 ? -17.435 -20.093 58.178 1.00 63.91 1018 LYS A CA 1
ATOM 7985 C C . LYS A 1 1018 ? -17.858 -18.905 59.059 1.00 63.91 1018 LYS A C 1
ATOM 7987 O O . LYS A 1 1018 ? -17.154 -18.614 60.032 1.00 63.91 1018 LYS A O 1
ATOM 7992 N N . PRO A 1 1019 ? -18.984 -18.234 58.751 1.00 65.69 1019 PRO A N 1
ATOM 7993 C CA . PRO A 1 1019 ? -19.338 -16.971 59.379 1.00 65.69 1019 PRO A CA 1
ATOM 7994 C C . PRO A 1 1019 ? -19.482 -17.163 60.885 1.00 65.69 1019 PRO A C 1
ATOM 7996 O O . PRO A 1 1019 ? -20.142 -18.090 61.355 1.00 65.69 1019 PRO A O 1
ATOM 7999 N N . THR A 1 1020 ? -18.863 -16.271 61.655 1.00 72.56 1020 THR A N 1
ATOM 8000 C CA . THR A 1 1020 ? -18.978 -16.312 63.112 1.00 72.56 1020 THR A CA 1
ATOM 8001 C C . THR A 1 1020 ? -20.427 -16.071 63.536 1.00 72.56 1020 THR A C 1
ATOM 8003 O O . THR A 1 1020 ? -21.206 -15.392 62.854 1.00 72.56 1020 THR A O 1
ATOM 8006 N N . THR A 1 1021 ? -20.796 -16.581 64.711 1.00 75.31 1021 THR A N 1
ATOM 8007 C CA . THR A 1 1021 ? -22.093 -16.270 65.325 1.00 75.31 1021 THR A CA 1
ATOM 8008 C C . THR A 1 1021 ? -22.279 -14.760 65.497 1.00 75.31 1021 THR A C 1
ATOM 8010 O O . THR A 1 1021 ? -23.391 -14.275 65.336 1.00 75.31 1021 THR A O 1
ATOM 8013 N N . ALA A 1 1022 ? -21.199 -14.000 65.718 1.00 79.25 1022 ALA A N 1
ATOM 8014 C CA . ALA A 1 1022 ? -21.211 -12.537 65.756 1.00 79.25 1022 ALA A CA 1
ATOM 8015 C C . ALA A 1 1022 ? -21.606 -11.887 64.411 1.00 79.25 1022 ALA A C 1
ATOM 8017 O O . ALA A 1 1022 ? -22.491 -11.034 64.403 1.00 79.25 1022 ALA A O 1
ATOM 8018 N N . LYS A 1 1023 ? -21.026 -12.315 63.274 1.00 81.69 1023 LYS A N 1
ATOM 8019 C CA . LYS A 1 1023 ? -21.438 -11.837 61.933 1.00 81.69 1023 LYS A CA 1
ATOM 8020 C C . LYS A 1 1023 ? -22.916 -12.141 61.657 1.00 81.69 1023 LYS A C 1
ATOM 8022 O O . LYS A 1 1023 ? -23.651 -11.299 61.152 1.00 81.69 1023 LYS A O 1
ATOM 8027 N N . THR A 1 1024 ? -23.370 -13.336 62.037 1.00 84.00 1024 THR A N 1
ATOM 8028 C CA . THR A 1 1024 ? -24.771 -13.753 61.851 1.00 84.00 1024 THR A CA 1
ATOM 8029 C C . THR A 1 1024 ? -25.735 -12.974 62.758 1.00 84.00 1024 THR A C 1
ATOM 8031 O O . THR A 1 1024 ? -26.843 -12.654 62.337 1.00 84.00 1024 THR A O 1
ATOM 8034 N N . LEU A 1 1025 ? -25.305 -12.591 63.966 1.00 84.88 1025 LEU A N 1
ATOM 8035 C CA . LEU A 1 1025 ? -26.077 -11.733 64.870 1.00 84.88 1025 LEU A CA 1
ATOM 8036 C C . LEU A 1 1025 ? -26.199 -10.303 64.315 1.00 84.88 1025 LEU A C 1
ATOM 8038 O O . LEU A 1 1025 ? -27.296 -9.754 64.308 1.00 84.88 1025 LEU A O 1
ATOM 8042 N N . ALA A 1 1026 ? -25.118 -9.738 63.765 1.00 85.31 1026 ALA A N 1
ATOM 8043 C CA . ALA A 1 1026 ? -25.151 -8.435 63.092 1.00 85.31 1026 ALA A CA 1
ATOM 8044 C C . ALA A 1 1026 ? -26.122 -8.419 61.893 1.00 85.31 1026 ALA A C 1
ATOM 8046 O O . ALA A 1 1026 ? -26.907 -7.483 61.749 1.00 85.31 1026 ALA A O 1
ATOM 8047 N N . LEU A 1 1027 ? -26.143 -9.490 61.089 1.00 86.88 1027 LEU A N 1
ATOM 8048 C CA . LEU A 1 1027 ? -27.111 -9.654 60.000 1.00 86.88 1027 LEU A CA 1
ATOM 8049 C C . LEU A 1 1027 ? -28.566 -9.680 60.510 1.00 86.88 1027 LEU A C 1
ATOM 8051 O O . LEU A 1 1027 ? -29.429 -9.039 59.916 1.00 86.88 1027 LEU A O 1
ATOM 8055 N N . LEU A 1 1028 ? -28.848 -10.362 61.628 1.00 87.25 1028 LEU A N 1
ATOM 8056 C CA . LEU A 1 1028 ? -30.187 -10.378 62.241 1.00 87.25 1028 LEU A CA 1
ATOM 8057 C C . LEU A 1 1028 ? -30.609 -9.011 62.798 1.00 87.25 1028 LEU A C 1
ATOM 8059 O O . LEU A 1 1028 ? -31.778 -8.649 62.677 1.00 87.25 1028 LEU A O 1
ATOM 8063 N N . VAL A 1 1029 ? -29.680 -8.233 63.364 1.00 88.38 1029 VAL A N 1
ATOM 8064 C CA . VAL A 1 1029 ? -29.945 -6.843 63.780 1.00 88.38 1029 VAL A CA 1
ATOM 8065 C C . VAL A 1 1029 ? -30.355 -5.991 62.576 1.00 88.38 1029 VAL A C 1
ATOM 8067 O O . VAL A 1 1029 ? -31.318 -5.231 62.661 1.00 88.38 1029 VAL A O 1
ATOM 8070 N N . GLU A 1 1030 ? -29.689 -6.163 61.434 1.00 85.88 1030 GLU A N 1
ATOM 8071 C CA . GLU A 1 1030 ? -30.024 -5.435 60.207 1.00 85.88 1030 GLU A CA 1
ATOM 8072 C C . GLU A 1 1030 ? -31.355 -5.891 59.578 1.00 85.88 1030 GLU A C 1
ATOM 8074 O O . GLU A 1 1030 ? -32.065 -5.076 58.989 1.00 85.88 1030 GLU A O 1
ATOM 8079 N N . CYS A 1 1031 ? -31.753 -7.156 59.770 1.00 87.31 1031 CYS A N 1
ATOM 8080 C CA . CYS A 1 1031 ? -33.108 -7.625 59.454 1.00 87.31 1031 CYS A CA 1
ATOM 8081 C C . CYS A 1 1031 ? -34.147 -6.912 60.337 1.00 87.31 1031 CYS A C 1
ATOM 8083 O O . CYS A 1 1031 ? -35.087 -6.304 59.831 1.00 87.31 1031 CYS A O 1
ATOM 8085 N N . LEU A 1 1032 ? -33.953 -6.928 61.661 1.00 86.94 1032 LEU A N 1
ATOM 8086 C CA . LEU A 1 1032 ? -34.868 -6.314 62.634 1.00 86.94 1032 LEU A CA 1
ATOM 8087 C C . LEU A 1 1032 ? -35.009 -4.794 62.466 1.00 86.94 1032 LEU A C 1
ATOM 8089 O O . LEU A 1 1032 ? -36.059 -4.245 62.787 1.00 86.94 1032 LEU A O 1
ATOM 8093 N N . ARG A 1 1033 ? -33.979 -4.117 61.945 1.00 86.19 1033 ARG A N 1
ATOM 8094 C CA . ARG A 1 1033 ? -34.009 -2.678 61.634 1.00 86.19 1033 ARG A CA 1
ATOM 8095 C C . ARG A 1 1033 ? -34.939 -2.331 60.464 1.00 86.19 1033 ARG A C 1
ATOM 8097 O O . ARG A 1 1033 ? -35.400 -1.195 60.389 1.00 86.19 1033 ARG A O 1
ATOM 8104 N N . ARG A 1 1034 ? -35.170 -3.278 59.549 1.00 85.38 1034 ARG A N 1
ATOM 8105 C CA . ARG A 1 1034 ? -35.844 -3.064 58.256 1.00 85.38 1034 ARG A CA 1
ATOM 8106 C C . ARG A 1 1034 ? -37.224 -3.701 58.150 1.00 85.38 1034 ARG A C 1
ATOM 8108 O O . ARG A 1 1034 ? -38.100 -3.153 57.489 1.00 85.38 1034 ARG A O 1
ATOM 8115 N N . ILE A 1 1035 ? -37.415 -4.860 58.775 1.00 87.19 1035 ILE A N 1
ATOM 8116 C CA . ILE A 1 1035 ? -38.671 -5.602 58.695 1.00 87.19 1035 ILE A CA 1
ATOM 8117 C C . ILE A 1 1035 ? -39.708 -4.972 59.652 1.00 87.19 1035 ILE A C 1
ATOM 8119 O O . ILE A 1 1035 ? -39.423 -4.866 60.851 1.00 87.19 1035 ILE A O 1
ATOM 8123 N N . PRO A 1 1036 ? -40.928 -4.624 59.186 1.00 85.19 1036 PRO A N 1
ATOM 8124 C CA . PRO A 1 1036 ? -41.982 -4.067 60.034 1.00 85.19 1036 PRO A CA 1
ATOM 8125 C C . PRO A 1 1036 ? -42.340 -4.962 61.231 1.00 85.19 1036 PRO A C 1
ATOM 8127 O O . PRO A 1 1036 ? -42.569 -6.163 61.070 1.00 85.19 1036 PRO A O 1
ATOM 8130 N N . ASN A 1 1037 ? -42.472 -4.353 62.417 1.00 81.31 1037 ASN A N 1
ATOM 8131 C CA . ASN A 1 1037 ? -42.730 -5.027 63.703 1.00 81.31 1037 ASN A CA 1
ATOM 8132 C C . ASN A 1 1037 ? -43.973 -5.943 63.726 1.00 81.31 1037 ASN A C 1
ATOM 8134 O O . ASN A 1 1037 ? -44.071 -6.815 64.585 1.00 81.31 1037 ASN A O 1
ATOM 8138 N N . GLU A 1 1038 ? -44.935 -5.726 62.825 1.00 80.00 1038 GLU A N 1
ATOM 8139 C CA . GLU A 1 1038 ? -46.208 -6.462 62.756 1.00 80.00 1038 GLU A CA 1
ATOM 8140 C C . GLU A 1 1038 ? -46.154 -7.707 61.846 1.00 80.00 1038 GLU A C 1
ATOM 8142 O O . GLU A 1 1038 ? -47.124 -8.460 61.767 1.00 80.00 1038 GLU A O 1
ATOM 8147 N N . SER A 1 1039 ? -45.036 -7.939 61.152 1.00 84.56 1039 SER A N 1
ATOM 8148 C CA . SER A 1 1039 ? -44.883 -9.041 60.191 1.00 84.56 1039 SER A CA 1
ATOM 8149 C C . SER A 1 1039 ? -44.504 -10.385 60.837 1.00 84.56 1039 SER A C 1
ATOM 8151 O O . SER A 1 1039 ? -43.888 -10.449 61.905 1.00 84.56 1039 SER A O 1
ATOM 8153 N N . SER A 1 1040 ? -44.800 -11.484 60.131 1.00 83.25 1040 SER A N 1
ATOM 8154 C CA . SER A 1 1040 ? -44.304 -12.833 60.460 1.00 83.25 1040 SER A CA 1
ATOM 8155 C C . SER A 1 1040 ? -42.780 -12.897 60.522 1.00 83.25 1040 SER A C 1
ATOM 8157 O O . SER A 1 1040 ? -42.207 -13.573 61.376 1.00 83.25 1040 SER A O 1
ATOM 8159 N N . ASP A 1 1041 ? -42.128 -12.170 59.624 1.00 85.19 1041 ASP A N 1
ATOM 8160 C CA . ASP A 1 1041 ? -40.689 -12.225 59.416 1.00 85.19 1041 ASP A CA 1
ATOM 8161 C C . ASP A 1 1041 ? -39.957 -11.504 60.554 1.00 85.19 1041 ASP A C 1
ATOM 8163 O O . ASP A 1 1041 ? -38.923 -11.979 61.016 1.00 85.19 1041 ASP A O 1
ATOM 8167 N N . HIS A 1 1042 ? -40.535 -10.429 61.104 1.00 86.88 1042 HIS A N 1
ATOM 8168 C CA . HIS A 1 1042 ? -40.009 -9.772 62.301 1.00 86.88 1042 HIS A CA 1
ATOM 8169 C C . HIS A 1 1042 ? -40.101 -10.683 63.535 1.00 86.88 1042 HIS A C 1
ATOM 8171 O O . HIS A 1 1042 ? -39.162 -10.741 64.330 1.00 86.88 1042 HIS A O 1
ATOM 8177 N N . PHE A 1 1043 ? -41.195 -11.442 63.684 1.00 87.12 1043 PHE A N 1
ATOM 8178 C CA . PHE A 1 1043 ? -41.325 -12.439 64.752 1.00 87.12 1043 PHE A CA 1
ATOM 8179 C C . PHE A 1 1043 ? -40.233 -13.519 64.646 1.00 87.12 1043 PHE A C 1
ATOM 8181 O O . PHE A 1 1043 ? -39.520 -13.765 65.621 1.00 87.12 1043 PHE A O 1
ATOM 8188 N N . ILE A 1 1044 ? -40.044 -14.095 63.452 1.00 87.56 1044 ILE A N 1
ATOM 8189 C CA . ILE A 1 1044 ? -38.999 -15.095 63.172 1.00 87.56 1044 ILE A CA 1
ATOM 8190 C C . ILE A 1 1044 ? -37.599 -14.508 63.433 1.00 87.56 1044 ILE A C 1
ATOM 8192 O O . ILE A 1 1044 ? -36.797 -15.112 64.147 1.00 87.56 1044 ILE A O 1
ATOM 8196 N N . ALA A 1 1045 ? -37.306 -13.309 62.921 1.00 87.00 1045 ALA A N 1
ATOM 8197 C CA . ALA A 1 1045 ? -36.020 -12.635 63.107 1.00 87.00 1045 ALA A CA 1
ATOM 8198 C C . ALA A 1 1045 ? -35.697 -12.384 64.590 1.00 87.00 1045 ALA A C 1
ATOM 8200 O O . ALA A 1 1045 ? -34.567 -12.619 65.025 1.00 87.00 1045 ALA A O 1
ATOM 8201 N N . ASN A 1 1046 ? -36.683 -11.946 65.379 1.00 88.06 1046 ASN A N 1
ATOM 8202 C CA . ASN A 1 1046 ? -36.506 -11.641 66.799 1.00 88.06 1046 ASN A CA 1
ATOM 8203 C C . ASN A 1 1046 ? -36.300 -12.912 67.641 1.00 88.06 1046 ASN A C 1
ATOM 8205 O O . ASN A 1 1046 ? -35.478 -12.931 68.562 1.00 88.06 1046 ASN A O 1
ATOM 8209 N N . GLU A 1 1047 ? -36.997 -14.000 67.300 1.00 87.56 1047 GLU A N 1
ATOM 8210 C CA . GLU A 1 1047 ? -36.833 -15.297 67.958 1.00 87.56 1047 GLU A CA 1
ATOM 8211 C C . GLU A 1 1047 ? -35.430 -15.884 67.696 1.00 87.56 1047 GLU A C 1
ATOM 8213 O O . GLU A 1 1047 ? -34.735 -16.289 68.633 1.00 87.56 1047 GLU A O 1
ATOM 8218 N N . LEU A 1 1048 ? -34.952 -15.823 66.446 1.00 86.56 1048 LEU A N 1
ATOM 8219 C CA . LEU A 1 1048 ? -33.599 -16.249 66.065 1.00 86.56 1048 LEU A CA 1
ATOM 8220 C C . LEU A 1 1048 ? -32.504 -15.367 66.687 1.00 86.56 1048 LEU A C 1
ATOM 8222 O O . LEU A 1 1048 ? -31.496 -15.886 67.172 1.00 86.56 1048 LEU A O 1
ATOM 8226 N N . HIS A 1 1049 ? -32.704 -14.046 66.724 1.00 88.56 1049 HIS A N 1
ATOM 8227 C CA . HIS A 1 1049 ? -31.795 -13.103 67.384 1.00 88.56 1049 HIS A CA 1
ATOM 8228 C C . HIS A 1 1049 ? -31.682 -13.392 68.889 1.00 88.56 1049 HIS A C 1
ATOM 8230 O O . HIS A 1 1049 ? -30.577 -13.433 69.440 1.00 88.56 1049 HIS A O 1
ATOM 8236 N N . SER A 1 1050 ? -32.812 -13.654 69.550 1.00 86.38 1050 SER A N 1
ATOM 8237 C CA . SER A 1 1050 ? -32.866 -13.990 70.977 1.00 86.38 1050 SER A CA 1
ATOM 8238 C C . SER A 1 1050 ? -32.149 -15.309 71.283 1.00 86.38 1050 SER A C 1
ATOM 8240 O O . SER A 1 1050 ? -31.327 -15.358 72.201 1.00 86.38 1050 SER A O 1
ATOM 8242 N N . LEU A 1 1051 ? -32.380 -16.353 70.474 1.00 85.12 1051 LEU A N 1
ATOM 8243 C CA . LEU A 1 1051 ? -31.689 -17.642 70.598 1.00 85.12 1051 LEU A CA 1
ATOM 824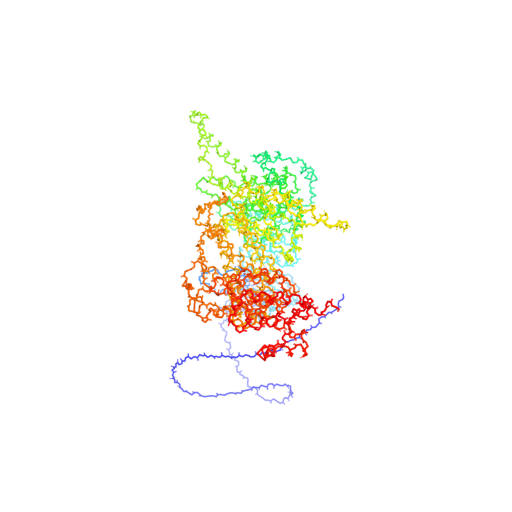4 C C . LEU A 1 1051 ? -30.168 -17.489 70.434 1.00 85.12 1051 LEU A C 1
ATOM 8246 O O . LEU A 1 1051 ? -29.400 -17.976 71.265 1.00 85.12 1051 LEU A O 1
ATOM 8250 N N . LEU A 1 1052 ? -29.716 -16.787 69.391 1.00 83.38 1052 LEU A N 1
ATOM 8251 C CA . LEU A 1 1052 ? -28.288 -16.630 69.103 1.00 83.38 1052 LEU A CA 1
ATOM 8252 C C . LEU A 1 1052 ? -27.567 -15.774 70.157 1.00 83.38 1052 LEU A C 1
ATOM 8254 O O . LEU A 1 1052 ? -26.422 -16.056 70.511 1.00 83.38 1052 LEU A O 1
ATOM 8258 N N . THR A 1 1053 ? -28.252 -14.765 70.703 1.00 83.44 1053 THR A N 1
ATOM 8259 C CA . THR A 1 1053 ? -27.753 -13.951 71.823 1.00 83.44 1053 THR A CA 1
ATOM 8260 C C . THR A 1 1053 ? -27.594 -14.795 73.091 1.00 83.44 1053 THR A C 1
ATOM 8262 O O . THR A 1 1053 ? -26.567 -14.704 73.768 1.00 83.44 1053 THR A O 1
ATOM 8265 N N . ALA A 1 1054 ? -28.557 -15.677 73.385 1.00 80.69 1054 ALA A N 1
ATOM 8266 C CA . ALA A 1 1054 ? -28.461 -16.607 74.507 1.00 80.69 1054 ALA A CA 1
ATOM 8267 C C . ALA A 1 1054 ? -27.281 -17.582 74.333 1.00 80.69 1054 ALA A C 1
ATOM 8269 O O . ALA A 1 1054 ? -26.453 -17.694 75.238 1.00 80.69 1054 ALA A O 1
ATOM 8270 N N . LEU A 1 1055 ? -27.130 -18.196 73.153 1.00 74.94 1055 LEU A N 1
ATOM 8271 C CA . LEU A 1 1055 ? -26.032 -19.125 72.852 1.00 74.94 1055 LEU A CA 1
ATOM 8272 C C . LEU A 1 1055 ? -24.650 -18.459 72.988 1.00 74.94 1055 LEU A C 1
ATOM 8274 O O . LEU A 1 1055 ? -23.776 -19.002 73.669 1.00 74.94 1055 LEU A O 1
ATOM 8278 N N . ASN A 1 1056 ? -24.474 -17.250 72.443 1.00 69.69 1056 ASN A N 1
ATOM 8279 C CA . ASN A 1 1056 ? -23.226 -16.486 72.577 1.00 69.69 1056 ASN A CA 1
ATOM 8280 C C . ASN A 1 1056 ? -22.904 -16.104 74.034 1.00 69.69 1056 ASN A C 1
ATOM 8282 O O . ASN A 1 1056 ? -21.730 -16.054 74.403 1.00 69.69 1056 ASN A O 1
ATOM 8286 N N . SER A 1 1057 ? -23.914 -15.864 74.882 1.00 63.34 1057 SER A N 1
ATOM 8287 C CA . SER A 1 1057 ? -23.677 -15.585 76.308 1.00 63.34 1057 SER A CA 1
ATOM 8288 C C . SER A 1 1057 ? -23.265 -16.835 77.100 1.00 63.34 1057 SER A C 1
ATOM 8290 O O . SER A 1 1057 ? -22.488 -16.729 78.045 1.00 63.34 1057 SER A O 1
ATOM 8292 N N . THR A 1 1058 ? -23.697 -18.031 76.680 1.00 55.09 1058 THR A N 1
ATOM 8293 C CA . THR A 1 1058 ? -23.277 -19.300 77.304 1.00 55.09 1058 THR A CA 1
ATOM 8294 C C . THR A 1 1058 ? -21.880 -19.784 76.907 1.00 55.09 1058 THR A C 1
ATOM 8296 O O . THR A 1 1058 ? -21.285 -20.544 77.663 1.00 55.09 1058 THR A O 1
ATOM 8299 N N . SER A 1 1059 ? -21.318 -19.335 75.778 1.00 50.62 1059 SER A N 1
ATOM 8300 C CA . SER A 1 1059 ? -19.956 -19.702 75.336 1.00 50.62 1059 SER A CA 1
ATOM 8301 C C . SER A 1 1059 ? -18.816 -18.901 75.989 1.00 50.62 1059 SER A C 1
ATOM 8303 O O . SER A 1 1059 ? -17.659 -19.078 75.615 1.00 50.62 1059 SER A O 1
ATOM 8305 N N . LEU A 1 1060 ? -19.135 -17.999 76.923 1.00 37.12 1060 LEU A N 1
ATOM 8306 C CA . LEU A 1 1060 ? -18.189 -17.109 77.616 1.00 37.12 1060 LEU A CA 1
ATOM 8307 C C . LEU A 1 1060 ? -17.926 -17.496 79.090 1.00 37.12 1060 LEU A C 1
ATOM 8309 O O . LEU A 1 1060 ? -17.247 -16.744 79.788 1.00 37.12 1060 LEU A O 1
ATOM 8313 N N . ASN A 1 1061 ? -18.442 -18.648 79.543 1.00 31.22 1061 ASN A N 1
ATOM 8314 C CA . ASN A 1 1061 ? -18.232 -19.227 80.882 1.00 31.22 1061 ASN A CA 1
ATOM 8315 C C . ASN A 1 1061 ? -17.427 -20.533 80.817 1.00 31.22 1061 ASN A C 1
ATOM 8317 O O . ASN A 1 1061 ? -17.699 -21.332 79.893 1.00 31.22 1061 ASN A O 1
#

InterPro domains:
  IPR026059 Rab3GAP regulatory subunit [PTHR12472] (44-850)
  IPR029257 Rab3GAP regulatory subunit, C-terminal [PF14656] (447-1036)
  IPR032839 Rab3-GAP regulatory subunit, N-terminal [PF14655] (28-183)

pLDDT: mean 77.62, std 18.74, range [21.0, 97.38]

Radius of gyration: 53.2 Å; chains: 1; bounding box: 90×131×181 Å

Secondary structure (DSSP, 8-state):
----------------------------------------------------PPPPPPP----S-----TT--EEEEEE-TTSSEEEEEETTSEEEEEETTTTEEEEEEES-TTEEEEEEEEE--PPP--S-----------PPPEEEEEEEEETTTTEEEEE-SSS--EEEEEE--TT-EEEE----S---TTS--EEEE-TTS-EEE----GGGG--THHHHHHHHHHHHHHHHHHHTT---HHHHHHHHH---HHHHHHHHHHHHS--SPPPHHHHHHHHHHHHTSTTTS-GGG--HHHHHHHHHHHHHHHHHHHHHHHHHHHHSPPPHHHHHHHTT--HHHHHHHHT--HHHHIIIIIT---S-PPP--------HHHHHHTEEEE--SSSS--EEEE-TT--HHHHHHHHHHHHHHHTTS-GGGHHHHHHHHHHTTB-HHHHHHHHHHHHHTSS---HHHHHHHHHHHHHHHHHS-GGGG--SSS--HHHHHHHHHHHT-S-HHHHHHHHHHHHHHHHHHHHHHHHHHHHHHTTS----TT-GGGTTSS--HHHHHHHHHHHHHHHHHHHHHHHH---HHHHHHHHHHHT---SS-------HHHHHHH-TTHHHHHHHHHHHHTT--THHHHS-HHHHHHHHTTS--S-----TTHHHHHHHHHHHHHHHHHHHHHHHHHSTTTT-HHHHHHHHHHHHHHHHHHSTT-HHHHHHHHHHHTT---HHHHHHHHHHHIIIIIHHHHHHHHHHHHHHTS--S--TTS--S-SSGGGHHHHHHHHHHHHHHHHHHHHHHTTSPPP-----TT-SS--SPPPHHHHHHHSPPP-HHHHHHHHHHHHHHHHHHHTT--S--GGGGS-TTTHHHHTTS-TT--PPPPPSS--HHHHHHHHHHHHHHHHHHHHHTTT-HHHHHHHHHHHHHHHHHTT--HHHHHHHHHHHHHHTT-HHHHHHHGGG---HHHHHHHHHHHHHHHHHTT--TTTGGGS-HHHHHHHHHS-----S--SS-S--HHHHHHHHHHHHHHS-TTSHHHHHHHHHHHHHHHHHHHTT-

Sequence (1061 aa):
MSTTLPKESVIAANFSFGETDTDNASLKESARPYLGYTGGATDSGSSKPKDKQITEPATPVYPRYGLADSLREALSVSVSPNEKLAAITDSLGRVVLIDLLRGIAVRMWKGYRDAQCAWIAAWEEMAQPTTKPMSSGNETPVTPRMVSFLVIYITKRGILEIWTPQQGTRVAAFNCCKGAKLISTNAGSSIDNDQLQCCLLTPDGKLEEVVVPFHCALKGDSSQKARDLHVLQQLRNELLHGVTTTTFDLLMDIRHASIVSQGLDLLLECRHPVDPHAFVKCLDSIVSHKQYSKADSIDAESRLLLSRIRLLSRLARLYIHLKSMQSQPPDYDTVISASNVSLQDVANALHVNEDEIARTVLQCTTVTAQLPNSQSAIEIHAFLCAFELSISHGTSEDCVRLKPTLSHDDRKALSSWIWGTIFSRNIDLLDELAVILKSSAISPENLVSMLVGYWLHLSSPALPNLLHFHKLLKILCNSAGSENFSNTESPSPWWQNFQHLLSKSCNLEQACCAALVVRSIMAEFEKRKINRLNDKGAENTDVNMDDSMNDWEDMSIDFCSWNVLSKQLEDLSYLSRLIHYVPAHLREAQSRKLDYVVEDLDKLEFSLASVLQKGRGAVSELIARWLTQNLLEAEIIFEPAETRENSDQSITDVDTELAPEADKLSVGTSEESSVIQDLFRDLSQHLPYSTQHDVILLNAAVEYAAMWVRNPKHMKLLQRSLETILPIRSNLLRHGICRTLWSMSFFPIFQDLAILIDKTGRLPKSFASRKISLPSPDQAVPFLEITMKLLDAATSSAMSCEIEPPLFIRYDDIWPTCEGATPMQEVAIRHRLINIDLVLLHHQLAQTLHLVASLEIKGVHVFSLFDQRVGRSAFFKDLHSYPPLPSQEADPTVVHNRLQFLKQVISKAIEYMEHNQSLALDYVNQAVKLGYEWNVDVDELRIKYVDLLYVNHMDHLAHEVLPSIGSDEVLGSTLLVAAGRRLKDVLKPSDTSALSPTTTAWLSELSSDTRGAALETKPTTAKTLALLVECLRRIPNESSDHFIANELHSLLTALNSTSLN